Protein AF-0000000079731226 (afdb_homodimer)

Organism: NCBI:txid1457250

Sequence (1332 aa):
MRDVKLGAIVAVALLVGSAVGAGVATVGLSDDGAKTNSVDGPTTSDDGPSDGPDMAERGVETFDSASDFQSYVRNGQQSRSGGLWGTIGPRVDLAVETTTFQADAARVSESGGSDTVDRHSSTNVQEQGIDEPDRLKTTGELMYYADRPIYRVQPFLERRDDADRRWQPPGSTHIIDSSEPAAPQQIAGINQSGNLLLSNDSLVVFQGSRLVGYDVSDAENPERIWTRTINGSVETARLVDGRIYLVTSSSVSAGSPCPVVPLSGPGGRIDCTSIYHPRQQIPVDVTYTAYTLDPSDGAVQDSVSVVGTQDRSAIYMSDNALYITYTQRTPRGELLGDAILSAQIDAPDWVENRVREVRSYNLSARATQIEIEAAINQWLQGVPEDEREQLRDDYQKGLESYVQNHRRTLTTTGIARIGVGDGLSVEATGQVPGEPLNQFSMDEHNGSLRIATTIPRQFGTKSVNDLYTLEADSLDRQGSVQGMGVDQRVYSVRYVGDTAYVVTFRQIDPFHVIDLSDPSDPEELGELELPGYSSYLHPIDEDHVLGIGEEDGRVKATLFDVTDKSTPTIDDTYYPGAGWSSIAESHHAFLIDRKHEVFFLPGNDHGYVVDYTDSELTEQTQVEIGGQPQRAAYVDDYLYVFSDRELVVMDETDWSRETSLDLDSEMRDVKLGAIVAVALLVGSAVGAGVATVGLSDDGAKTNSVDGPTTSDDGPSDGPDMAERGVETFDSASDFQSYVRNGQQSRSGGLWGTIGPRVDLAVETTTFQADAARVSESGGSDTVDRHSSTNVQEQGIDEPDRLKTTGELMYYADRPIYRVQPFLERRDDADRRWQPPGSTHIIDSSEPAAPQQIAGINQSGNLLLSNDSLVVFQGSRLVGYDVSDAENPERIWTRTINGSVETARLVDGRIYLVTSSSVSAGSPCPVVPLSGPGGRIDCTSIYHPRQQIPVDVTYTAYTLDPSDGAVQDSVSVVGTQDRSAIYMSDNALYITYTQRTPRGELLGDAILSAQIDAPDWVENRVREVRSYNLSARATQIEIEAAINQWLQGVPEDEREQLRDDYQKGLESYVQNHRRTLTTTGIARIGVGDGLSVEATGQVPGEPLNQFSMDEHNGSLRIATTIPRQFGTKSVNDLYTLEADSLDRQGSVQGMGVDQRVYSVRYVGDTAYVVTFRQIDPFHVIDLSDPSDPEELGELELPGYSSYLHPIDEDHVLGIGEEDGRVKATLFDVTDKSTPTIDDTYYPGAGWSSIAESHHAFLIDRKHEVFFLPGNDHGYVVDYTDSELTEQTQVEIGGQPQRAAYVDDYLYVFSDRELVVMDETDWSRETSLDLDSE

Foldseek 3Di:
DPDDPPPPPPPPDDPDPDDDDDDDDDDDDDDDDDPPPPPPPPPPPPCDPPPPDDCVLWDKAFAPAPVRLLVLQVVQQLQDQPPDVPVPPPPPLLPLVAQFFDPQPPPQPCDDDDLDQRDKDAFRHNAHQKHFWAQWGDPLQKIKGWFQFDQPPPPPDPDPPPPVPSPGQAIKIWMWGCSPVLDIDTQDIGSHGATWDDAPQWIWHDHWQKIWIWGCPPVNDIHTQDMKGFQAGWPTWIAHPQKIKTKGKHFADSVDRPWDQGMDDPPRIDHSRQEMERSDRHRFGIKIKIFIAHRHHRDTDAMYIYTADPPDWAWADDPWWIKIKHKGARQPLVLLLCLCCDPLQPADPVLVVQSVVLVPDSGGSNVSNVSNVVSVVCRLVVDDPVCNVVNVVSRLRSSQVSCVVCLQPRMKMKMWIWGDDPGTDTQTIEMGGAAASYRQQWDDAPQKIKGKHKRPDDSNAAIFIKMWIARNRHRHTQDMDTGHPTNWGWLHWYDYHQWIWTWTDDQKIKTWIWGRVPNNYIDTQAIDIDAWTFNYWYDPDPFWIWGWGDHPQFIKIWIWGCPPVNDIDTLEMDTPRARDWLSSVPVSQKAADVVLQWIWTWGQAWIWIWHCPPNYTHTDDTHGDPGTWRHWMDGRQWIWIDHSFKIWIAGNVNRDTSDMDTPDDD/DDDDPPPPPPDPPDPDDDDDDDDDPDDDDDDDDPPPPPPPPPPPPPPDPPPDDDCVLWDKAFAPDPVRLLVLQVVQQLQDQPDDVPVPPPPLLLCLVAQFFDPQPPPQPCDDDDLDQRDKDAFRHNAHQKHFWAQWGDPLQKIKGWFQFDQPPPPPDPDPPCCVPSPRQAIKIWMWGCSPVLDIDTQDIGSHGATWDDAPQWIWHDHWQKIWIWGCPPVNDIHTQDMKGFQAGWPTWIAHPQKIKTKGKHFADSVDRPWDQGMDDPPRIDHSRQEMERSDRHNFGIKIKIFIAHRHHGDTDAMYIYTADPPDWAWADDPWWIKIKHKGARQPLVLLLCLCCDPLQPADPVLVVQSVVLVPDSGGSNVSNVSNVVSVVCRLVVDDPVCNVVNVVSRLRSSQVSCVVCLQPRMKMKMWIWGDDPGTDTQTIEMGGAAASYRQQWDDAPQKIKGKHKRPDDSNAAIFIKMWIARNRHRHTQDMDIGHPTNWGWLHWYDDHQWIWTWIDDQKIKTWIWGRVPNNYIDTQAIDIDAWTFNYWYDPDPFWIWGWGDHPQFIKIWIWGCPPVNDIDTLEMDTPRARDWLSSVPVSQKAADVVLQWIWTWGQAWIWIWHCPPNYTHTDDTHGDPGTWRHWMDGRQWIWTDHSFKIWIAGNVNRDTSDMDTPDDD

Solvent-accessible surface area (backbone atoms only — not comparable to full-atom values): 70306 Å² total; per-residue (Å²): 137,84,72,81,78,78,72,81,75,78,78,77,80,80,81,81,76,87,76,87,95,74,94,83,89,90,78,88,76,85,82,84,82,78,83,73,80,79,76,78,75,79,76,79,75,76,75,62,84,74,73,56,83,65,75,79,60,59,41,72,41,59,31,95,31,59,64,51,41,31,49,51,34,39,58,9,43,34,54,35,47,66,65,72,80,56,75,67,59,78,68,76,63,70,38,32,36,13,33,21,34,48,84,63,71,76,73,69,64,81,76,82,88,66,101,60,77,70,41,52,51,74,78,55,46,38,39,75,79,41,43,57,64,29,40,58,50,59,76,35,43,37,35,40,40,32,25,69,51,61,72,52,74,62,79,72,68,85,62,85,79,64,69,71,66,69,68,49,59,76,19,31,22,39,31,30,40,30,67,44,59,74,63,57,42,78,59,30,76,41,87,53,30,36,32,31,44,76,48,93,46,16,39,34,37,40,37,82,46,32,39,38,21,26,40,39,77,47,58,65,60,64,38,80,68,35,73,39,43,44,47,55,44,77,74,50,54,36,39,45,94,70,31,33,40,39,31,32,38,24,77,48,48,55,30,48,44,68,73,41,54,47,30,53,69,78,73,22,60,43,60,48,38,64,31,32,36,58,66,53,90,52,62,31,41,21,36,39,33,40,34,31,30,37,57,75,64,63,47,54,75,41,61,39,36,33,63,26,33,80,49,67,58,34,58,39,69,56,100,63,31,37,37,44,36,23,32,45,68,62,31,66,29,57,52,52,43,51,34,47,71,30,98,56,26,93,64,57,67,70,51,47,52,47,41,55,51,58,68,71,47,98,59,38,22,44,35,41,24,53,56,44,52,50,47,52,47,32,57,57,46,41,43,59,75,91,51,26,62,61,50,53,50,50,47,49,54,16,45,22,51,45,42,62,76,40,48,63,70,41,30,26,23,38,36,38,35,28,36,64,77,98,48,56,41,80,68,28,43,31,70,44,54,12,40,61,77,25,37,14,25,46,48,75,56,95,64,26,30,35,39,38,21,27,31,69,64,49,74,88,35,67,12,24,23,33,35,38,24,19,35,53,72,57,38,44,78,46,24,52,40,77,63,41,54,71,57,18,38,70,43,20,24,26,47,50,91,48,31,36,39,39,24,26,40,72,79,50,13,38,42,34,29,29,41,42,76,43,48,60,61,29,39,75,52,21,68,34,78,39,83,26,42,37,34,30,41,40,62,74,54,96,39,30,36,36,26,38,30,35,41,96,67,24,32,30,38,37,35,33,33,41,72,47,47,58,62,43,43,74,62,29,68,36,68,85,76,28,66,40,44,47,44,55,61,29,41,56,24,42,39,74,41,75,91,80,35,30,34,39,46,26,21,58,59,35,27,36,34,32,30,51,60,94,63,34,60,43,79,72,48,72,45,82,52,60,58,40,32,48,41,61,47,35,33,60,63,26,38,38,38,29,28,62,42,23,37,38,32,29,32,66,87,78,68,44,77,64,44,72,42,78,50,70,78,126,138,79,80,87,79,81,77,80,78,79,82,79,82,82,82,89,78,96,76,85,94,76,88,80,82,84,71,86,74,84,78,82,81,80,76,74,78,79,77,77,75,78,79,75,76,77,74,61,86,73,74,56,84,66,75,78,62,57,43,71,40,59,30,93,34,62,66,52,40,31,50,51,33,37,58,8,42,33,55,36,49,68,65,72,81,55,79,67,59,80,67,76,64,72,38,30,38,14,35,20,35,48,85,62,72,76,73,71,65,80,77,84,84,65,100,61,76,69,42,52,52,74,77,55,44,38,40,72,78,40,42,56,62,28,40,57,49,58,75,36,44,38,34,40,40,30,26,69,52,60,72,51,73,62,80,71,69,85,62,83,79,64,68,72,64,68,68,49,60,74,20,32,22,40,28,30,41,29,67,46,60,75,64,59,42,78,58,31,74,39,87,52,31,38,34,32,44,77,48,92,46,16,41,35,36,41,37,83,45,31,40,38,22,26,40,39,77,48,58,64,61,64,39,83,67,34,74,39,41,44,47,54,44,77,74,50,54,36,40,44,95,71,31,32,38,38,32,33,40,23,78,48,48,53,30,47,44,70,72,39,53,45,31,52,68,78,71,24,60,42,59,49,38,63,32,30,36,58,66,54,90,51,59,31,40,22,34,39,33,42,32,32,30,36,56,76,63,62,47,53,75,42,60,39,36,32,63,26,34,79,49,69,61,36,58,39,69,56,100,63,31,37,36,45,35,23,32,45,69,61,31,66,29,56,52,53,44,50,34,47,72,29,96,56,26,93,64,57,66,70,50,49,51,47,41,54,52,59,69,70,47,97,59,39,22,42,36,42,25,53,55,46,50,50,47,51,50,32,56,57,47,42,43,58,74,90,50,28,61,58,50,51,49,50,47,49,54,17,46,23,50,43,42,63,77,40,47,63,71,40,29,25,22,39,36,38,36,26,37,62,76,98,48,56,40,79,68,28,43,30,72,44,52,14,40,60,77,25,36,14,25,45,49,74,55,96,64,27,31,36,41,36,21,26,30,70,63,48,73,87,34,66,13,24,24,35,35,37,24,19,36,52,73,57,38,43,78,48,23,54,40,77,64,42,53,72,57,18,37,68,43,22,24,25,48,50,89,50,32,36,39,39,24,24,40,75,81,52,13,37,43,34,29,29,41,42,77,43,47,62,62,30,40,76,52,21,68,34,79,40,82,26,44,36,35,30,43,41,63,75,53,95,39,30,36,35,26,39,29,36,41,96,66,24,33,31,38,35,35,32,31,41,73,46,48,57,62,44,44,73,62,32,68,36,67,83,76,28,66,40,45,47,45,54,60,28,41,57,25,42,41,74,42,75,91,80,35,32,34,40,45,26,20,56,59,34,26,37,33,32,29,50,60,95,62,34,60,42,78,72,49,72,46,82,53,60,59,40,33,47,39,61,48,36,32,59,62,25,37,40,38,30,28,63,42,24,37,39,34,29,33,67,85,80,65,44,77,64,44,71,43,78,49,70,80,126

pLDDT: mean 82.12, std 25.58, range [16.52, 98.81]

Nearest PDB structures (foldseek):
  5o51-assembly1_A  TM=4.861E-01  e=6.727E-05  Aspergillus fumigatus Af293
  8bbf-assembly1_A  TM=2.221E-01  e=1.770E-08  Homo sapiens
  8f5o-assembly1_F  TM=2.888E-01  e=3.598E-07  Leishmania tarentolae
  8bbg-assembly1_A  TM=1.936E-01  e=8.194E-08  Homo sapiens
  8f5p-assembly1_F  TM=2.908E-01  e=1.453E-05  Leishmania tarentolae

Radius of gyration: 40.03 Å; Cα contacts (8 Å, |Δi|>4): 3198; chains: 2; bounding box: 115×114×106 Å

Secondary structure (DSSP, 8-state):
----------------------------------------------------S-GGG--EE--SSHHHHHHHHHHHHHTS--------------------------------SSS----B-----SSTT-B--BSEEE-SSEEEEEPPP--------S-TT-----------EEEEE-SSTTS-EEEEEES--SEEEEETTEEEEEETTEEEEEE-SSTTS-EEEEEEEBSSEEEEEEEETTEEEEEEEEE--SS---SB--B-STT--B-GGGEEEESS----SEEEEEEEE-TTT--EEEEEEEEE-SS---EEE-SSEEEEEEEEE--HHHHHHHHHTSTTS---HHHHHHHHHHHHS---HHHHHHHHHHHHHHHHHSS-HHHHHHHHHHHHHHHHHHHHHTHHHHEEEEEEEEE-SSS-EEEEEEEEESB--SGGGEEEETTEEEEEEEE--BTTBPPEEEEEEEETTT--EEEEEEEESTT-EEEEEEEETTEEEEEEESSEEEEEEEE-SSTTS-EEEEEEEEESEEEEEEE-SSSEEEEEEEETTEEEEEEEE-SSTTS-EEEEEE----S--GGGT-GGG-EEETTTTEEEEE-SSEEEEEE-GGG--EEEEEEE-SS---EEEEETTEEEEE-SSEEEEEETTT--EEEEEE----/----------------------------------------------------S-GGG--EE--SSHHHHHHHHHHHHHTS--------------------------------SSS----B-----SSTT-B--BSEEE-SSEEEEEPPP--------S-SS-----------EEEEE-SSTTS-EEEEEES--SEEEEETTEEEEEETTEEEEEE-SSTTS-EEEEEEEBSSEEEEEEEETTEEEEEEEEE--SS---SB--B-STT--B-GGGEEEESS----SEEEEEEEE-TTT--EEEEEEEEE-SS---EEE-SSEEEEEEEEE--HHHHHHHHHTSTTS---HHHHHHHHHHHHS---HHHHHHHHHHHHHHHHHSS-HHHHHHHHHHHHHHHHHHHHHTHHHHEEEEEEEEE-SSS-EEEEEEEEESB--SGGGEEEETTEEEEEEEE--BTTBPPEEEEEEEETTT--EEEEEEEESTT-EEEEEEEETTEEEEEEESSEEEEEEEE-SSTTS-EEEEEEEEESEEEEEEE-SSSEEEEEEEETTEEEEEEEE-SSTTS-EEEEEE----S--GGGT-GGG-EEETTTTEEEEE-SSEEEEEE-GGG--EEEEEEE-SS---EEEEETTEEEEE-SSEEEEEETTT--EEEEEE----

Structure (mmCIF, N/CA/C/O backbone):
data_AF-0000000079731226-model_v1
#
loop_
_entity.id
_entity.type
_entity.pdbx_description
1 polymer 'Secreted protein containing C-terminal beta-propeller domain'
#
loop_
_atom_site.group_PDB
_atom_site.id
_atom_site.type_symbol
_atom_site.label_atom_id
_atom_site.label_alt_id
_atom_site.label_comp_id
_atom_site.label_asym_id
_atom_site.label_entity_id
_atom_site.label_seq_id
_atom_site.pdbx_PDB_ins_code
_atom_site.Cartn_x
_atom_site.Cartn_y
_atom_site.Cartn_z
_atom_site.occupancy
_atom_site.B_iso_or_equiv
_atom_site.auth_seq_id
_atom_site.auth_comp_id
_atom_site.auth_asym_id
_atom_site.auth_atom_id
_atom_site.pdbx_PDB_model_num
ATOM 1 N N . MET A 1 1 ? 12.938 -48.938 50.75 1 20.05 1 MET A N 1
ATOM 2 C CA . MET A 1 1 ? 12.984 -49.281 49.312 1 20.05 1 MET A CA 1
ATOM 3 C C . MET A 1 1 ? 13.008 -48.031 48.438 1 20.05 1 MET A C 1
ATOM 5 O O . MET A 1 1 ? 12.023 -47.312 48.375 1 20.05 1 MET A O 1
ATOM 9 N N . ARG A 1 2 ? 13.938 -47.469 48.438 1 20.42 2 ARG A N 1
ATOM 10 C CA . ARG A 1 2 ? 14.797 -46.281 48.562 1 20.42 2 ARG A CA 1
ATOM 11 C C . ARG A 1 2 ? 15.148 -45.75 47.188 1 20.42 2 ARG A C 1
ATOM 13 O O . ARG A 1 2 ? 16.031 -46.281 46.5 1 20.42 2 ARG A O 1
ATOM 20 N N . ASP A 1 3 ? 14 -45.5 46.438 1 22.28 3 ASP A N 1
ATOM 21 C CA . ASP A 1 3 ? 13.562 -45.5 45.031 1 22.28 3 ASP A CA 1
ATOM 22 C C . ASP A 1 3 ? 14.383 -44.531 44.219 1 22.28 3 ASP A C 1
ATOM 24 O O . ASP A 1 3 ? 14.656 -43.406 44.656 1 22.28 3 ASP A O 1
ATOM 28 N N . VAL A 1 4 ? 14.922 -44.969 43.125 1 21.8 4 VAL A N 1
ATOM 29 C CA . VAL A 1 4 ? 16.141 -44.75 42.375 1 21.8 4 VAL A CA 1
ATOM 30 C C . VAL A 1 4 ? 16.016 -43.469 41.531 1 21.8 4 VAL A C 1
ATOM 32 O O . VAL A 1 4 ? 15.078 -43.344 40.75 1 21.8 4 VAL A O 1
ATOM 35 N N . LYS A 1 5 ? 16.609 -42.375 41.938 1 20.64 5 LYS A N 1
ATOM 36 C CA . LYS A 1 5 ? 16.828 -40.938 41.812 1 20.64 5 LYS A CA 1
ATOM 37 C C . LYS A 1 5 ? 17.359 -40.594 40.406 1 20.64 5 LYS A C 1
ATOM 39 O O . LYS A 1 5 ? 17.828 -39.469 40.188 1 20.64 5 LYS A O 1
ATOM 44 N N . LEU A 1 6 ? 16.922 -41.469 39.375 1 20.06 6 LEU A N 1
ATOM 45 C CA . LEU A 1 6 ? 17.781 -41.594 38.188 1 20.06 6 LEU A CA 1
ATOM 46 C C . LEU A 1 6 ? 17.906 -40.25 37.5 1 20.06 6 LEU A C 1
ATOM 48 O O . LEU A 1 6 ? 16.906 -39.594 37.219 1 20.06 6 LEU A O 1
ATOM 52 N N . GLY A 1 7 ? 19.109 -39.594 37.469 1 20.77 7 GLY A N 1
ATOM 53 C CA . GLY A 1 7 ? 19.828 -38.344 37.312 1 20.77 7 GLY A CA 1
ATOM 54 C C . GLY A 1 7 ? 19.891 -37.844 35.875 1 20.77 7 GLY A C 1
ATOM 55 O O . GLY A 1 7 ? 20.906 -37.344 35.438 1 20.77 7 GLY A O 1
ATOM 56 N N . ALA A 1 8 ? 18.812 -38.219 35.094 1 20.48 8 ALA A N 1
ATOM 57 C CA . ALA A 1 8 ? 19.109 -38.281 33.656 1 20.48 8 ALA A CA 1
ATOM 58 C C . ALA A 1 8 ? 19.578 -36.938 33.125 1 20.48 8 ALA A C 1
ATOM 60 O O . ALA A 1 8 ? 18.875 -35.938 33.281 1 20.48 8 ALA A O 1
ATOM 61 N N . ILE A 1 9 ? 20.906 -36.75 32.812 1 20.66 9 ILE A N 1
ATOM 62 C CA . ILE A 1 9 ? 21.922 -35.719 32.562 1 20.66 9 ILE A CA 1
ATOM 63 C C . ILE A 1 9 ? 21.672 -35.094 31.188 1 20.66 9 ILE A C 1
ATOM 65 O O . ILE A 1 9 ? 21.766 -35.75 30.156 1 20.66 9 ILE A O 1
ATOM 69 N N . VAL A 1 10 ? 20.516 -34.438 30.984 1 21.83 10 VAL A N 1
ATOM 70 C CA . VAL A 1 10 ? 20.094 -34.031 29.641 1 21.83 10 VAL A CA 1
ATOM 71 C C . VAL A 1 10 ? 21.172 -33.156 29 1 21.83 10 VAL A C 1
ATOM 73 O O . VAL A 1 10 ? 21.562 -32.125 29.562 1 21.83 10 VAL A O 1
ATOM 76 N N . ALA A 1 11 ? 21.969 -33.719 28.062 1 19.34 11 ALA A N 1
ATOM 77 C CA . ALA A 1 11 ? 23.219 -33.344 27.438 1 19.34 11 ALA A CA 1
ATOM 78 C C . ALA A 1 11 ? 23.078 -32.031 26.672 1 19.34 11 ALA A C 1
ATOM 80 O O . ALA A 1 11 ? 22.188 -31.891 25.828 1 19.34 11 ALA A O 1
ATOM 81 N N . VAL A 1 12 ? 23.516 -30.859 27.219 1 19.45 12 VAL A N 1
ATOM 82 C CA . VAL A 1 12 ? 23.578 -29.438 26.906 1 19.45 12 VAL A CA 1
ATOM 83 C C . VAL A 1 12 ? 24.453 -29.234 25.656 1 19.45 12 VAL A C 1
ATOM 85 O O . VAL A 1 12 ? 25.672 -29.453 25.703 1 19.45 12 VAL A O 1
ATOM 88 N N . ALA A 1 13 ? 24.062 -29.891 24.516 1 18.88 13 ALA A N 1
ATOM 89 C CA . ALA A 1 13 ? 25.094 -29.859 23.484 1 18.88 13 ALA A CA 1
ATOM 90 C C . ALA A 1 13 ? 25.578 -28.438 23.25 1 18.88 13 ALA A C 1
ATOM 92 O O . ALA A 1 13 ? 24.828 -27.469 23.422 1 18.88 13 ALA A O 1
ATOM 93 N N . LEU A 1 14 ? 26.875 -28.312 22.844 1 17.83 14 LEU A N 1
ATOM 94 C CA . LEU A 1 14 ? 28.078 -27.484 22.75 1 17.83 14 LEU A CA 1
ATOM 95 C C . LEU A 1 14 ? 27.953 -26.469 21.609 1 17.83 14 LEU A C 1
ATOM 97 O O . LEU A 1 14 ? 27.812 -26.844 20.438 1 17.83 14 LEU A O 1
ATOM 101 N N . LEU A 1 15 ? 27.297 -25.297 21.766 1 17.66 15 LEU A N 1
ATOM 102 C CA . LEU A 1 15 ? 27.172 -24.172 20.859 1 17.66 15 LEU A CA 1
ATOM 103 C C . LEU A 1 15 ? 28.547 -23.641 20.469 1 17.66 15 LEU A C 1
ATOM 105 O O . LEU A 1 15 ? 29.266 -23.062 21.281 1 17.66 15 LEU A O 1
ATOM 109 N N . VAL A 1 16 ? 29.438 -24.328 19.844 1 18.16 16 VAL A N 1
ATOM 110 C CA . VAL A 1 16 ? 30.859 -24.016 19.688 1 18.16 16 VAL A CA 1
ATOM 111 C C . VAL A 1 16 ? 31.016 -22.719 18.891 1 18.16 16 VAL A C 1
ATOM 113 O O . VAL A 1 16 ? 30.562 -22.625 17.75 1 18.16 16 VAL A O 1
ATOM 116 N N . GLY A 1 17 ? 31.172 -21.469 19.453 1 18.41 17 GLY A N 1
ATOM 117 C CA . GLY A 1 17 ? 31.516 -20.094 19.125 1 18.41 17 GLY A CA 1
ATOM 118 C C . GLY A 1 17 ? 32.875 -19.953 18.469 1 18.41 17 GLY A C 1
ATOM 119 O O . GLY A 1 17 ? 33.906 -20.188 19.094 1 18.41 17 GLY A O 1
ATOM 120 N N . SER A 1 18 ? 33.281 -20.375 17.312 1 16.52 18 SER A N 1
ATOM 121 C CA . SER A 1 18 ? 34.688 -20.391 16.969 1 16.52 18 SER A CA 1
ATOM 122 C C . SER A 1 18 ? 35.281 -18.984 16.922 1 16.52 18 SER A C 1
ATOM 124 O O . SER A 1 18 ? 34.625 -18.047 16.438 1 16.52 18 SER A O 1
ATOM 126 N N . ALA A 1 19 ? 36.5 -18.547 17.672 1 17.62 19 ALA A N 1
ATOM 127 C CA . ALA A 1 19 ? 37.562 -17.641 18.094 1 17.62 19 ALA A CA 1
ATOM 128 C C . ALA A 1 19 ? 38.469 -17.25 16.922 1 17.62 19 ALA A C 1
ATOM 130 O O . ALA A 1 19 ? 39.438 -16.516 17.094 1 17.62 19 ALA A O 1
ATOM 131 N N . VAL A 1 20 ? 38.312 -17.078 15.68 1 16.94 20 VAL A N 1
ATOM 132 C CA . VAL A 1 20 ? 39.594 -17.125 15 1 16.94 20 VAL A CA 1
ATOM 133 C C . VAL A 1 20 ? 40.469 -15.945 15.453 1 16.94 20 VAL A C 1
ATOM 135 O O . VAL A 1 20 ? 39.938 -14.93 15.914 1 16.94 20 VAL A O 1
ATOM 138 N N . GLY A 1 21 ? 41.781 -15.453 14.719 1 16.55 21 GLY A N 1
ATOM 139 C CA . GLY A 1 21 ? 43.219 -15.297 14.93 1 16.55 21 GLY A CA 1
ATOM 140 C C . GLY A 1 21 ? 43.594 -13.875 15.312 1 16.55 21 GLY A C 1
ATOM 141 O O . GLY A 1 21 ? 42.875 -12.93 15.055 1 16.55 21 GLY A O 1
ATOM 142 N N . ALA A 1 22 ? 45 -13.539 15.852 1 16.67 22 ALA A N 1
ATOM 143 C CA . ALA A 1 22 ? 45.906 -12.93 16.828 1 16.67 22 ALA A CA 1
ATOM 144 C C . ALA A 1 22 ? 46.656 -11.75 16.203 1 16.67 22 ALA A C 1
ATOM 146 O O . ALA A 1 22 ? 47.312 -10.977 16.922 1 16.67 22 ALA A O 1
ATOM 147 N N . GLY A 1 23 ? 46.844 -11.328 14.93 1 17.53 23 GLY A N 1
ATOM 148 C CA . GLY A 1 23 ? 48.219 -10.852 14.82 1 17.53 23 GLY A CA 1
ATOM 149 C C . GLY A 1 23 ? 48.469 -9.578 15.602 1 17.53 23 GLY A C 1
ATOM 150 O O . GLY A 1 23 ? 47.531 -8.805 15.859 1 17.53 23 GLY A O 1
ATOM 151 N N . VAL A 1 24 ? 49.812 -9.172 16.047 1 16.64 24 VAL A N 1
ATOM 152 C CA . VAL A 1 24 ? 50.625 -8.648 17.125 1 16.64 24 VAL A CA 1
ATOM 153 C C . VAL A 1 24 ? 50.781 -7.133 16.969 1 16.64 24 VAL A C 1
ATOM 155 O O . VAL A 1 24 ? 50.5 -6.383 17.922 1 16.64 24 VAL A O 1
ATOM 158 N N . ALA A 1 25 ? 52 -6.504 16.297 1 16.53 25 ALA A N 1
ATOM 159 C CA . ALA A 1 25 ? 53.094 -5.945 17.078 1 16.53 25 ALA A CA 1
ATOM 160 C C . ALA A 1 25 ? 52.875 -4.457 17.328 1 16.53 25 ALA A C 1
ATOM 162 O O . ALA A 1 25 ? 52.906 -4.008 18.484 1 16.53 25 ALA A O 1
ATOM 163 N N . THR A 1 26 ? 53.781 -3.447 16.641 1 18.06 26 THR A N 1
ATOM 164 C CA . THR A 1 26 ? 54.844 -2.625 17.234 1 18.06 26 THR A CA 1
ATOM 165 C C . THR A 1 26 ? 54.344 -1.212 17.5 1 18.06 26 THR A C 1
ATOM 167 O O . THR A 1 26 ? 53.406 -0.75 16.859 1 18.06 26 THR A O 1
ATOM 170 N N . VAL A 1 27 ? 55.031 -0.315 18.438 1 18.23 27 VAL A N 1
ATOM 171 C CA . VAL A 1 27 ? 54.906 0.678 19.5 1 18.23 27 VAL A CA 1
ATOM 172 C C . VAL A 1 27 ? 55.156 2.074 18.922 1 18.23 27 VAL A C 1
ATOM 174 O O . VAL A 1 27 ? 54.719 3.072 19.5 1 18.23 27 VAL A O 1
ATOM 177 N N . GLY A 1 28 ? 55.719 2.365 17.688 1 19.47 28 GLY A N 1
ATOM 178 C CA . GLY A 1 28 ? 56.688 3.439 17.906 1 19.47 28 GLY A CA 1
ATOM 179 C C . GLY A 1 28 ? 56.031 4.785 18.156 1 19.47 28 GLY A C 1
ATOM 180 O O . GLY A 1 28 ? 54.938 5.047 17.656 1 19.47 28 GLY A O 1
ATOM 181 N N . LEU A 1 29 ? 56.562 5.711 19.047 1 18.17 29 LEU A N 1
ATOM 182 C CA . LEU A 1 29 ? 56.375 6.809 19.984 1 18.17 29 LEU A CA 1
ATOM 183 C C . LEU A 1 29 ? 56.406 8.156 19.266 1 18.17 29 LEU A C 1
ATOM 185 O O . LEU A 1 29 ? 55.938 9.156 19.812 1 18.17 29 LEU A O 1
ATOM 189 N N . SER A 1 30 ? 56.906 8.344 18 1 18.59 30 SER A N 1
ATOM 190 C CA . SER A 1 30 ? 57.656 9.578 18.062 1 18.59 30 SER A CA 1
ATOM 191 C C . SER A 1 30 ? 56.75 10.797 18.188 1 18.59 30 SER A C 1
ATOM 193 O O . SER A 1 30 ? 55.594 10.734 17.797 1 18.59 30 SER A O 1
ATOM 195 N N . ASP A 1 31 ? 57.281 12.086 18.438 1 17.91 31 ASP A N 1
ATOM 196 C CA . ASP A 1 31 ? 57.25 13.312 19.219 1 17.91 31 ASP A CA 1
ATOM 197 C C . ASP A 1 31 ? 56.469 14.406 18.484 1 17.91 31 ASP A C 1
ATOM 199 O O . ASP A 1 31 ? 55.688 15.141 19.094 1 17.91 31 ASP A O 1
ATOM 203 N N . ASP A 1 32 ? 56.656 14.57 17.125 1 18.38 32 ASP A N 1
ATOM 204 C CA . ASP A 1 32 ? 57.094 15.93 16.828 1 18.38 32 ASP A CA 1
ATOM 205 C C . ASP A 1 32 ? 55.906 16.922 16.922 1 18.38 32 ASP A C 1
ATOM 207 O O . ASP A 1 32 ? 54.75 16.531 16.844 1 18.38 32 ASP A O 1
ATOM 211 N N . GLY A 1 33 ? 56.219 18.266 16.688 1 18.14 33 GLY A N 1
ATOM 212 C CA . GLY A 1 33 ? 55.938 19.656 17.031 1 18.14 33 GLY A CA 1
ATOM 213 C C . GLY A 1 33 ? 54.656 20.188 16.422 1 18.14 33 GLY A C 1
ATOM 214 O O . GLY A 1 33 ? 54.188 19.672 15.398 1 18.14 33 GLY A O 1
ATOM 215 N N . ALA A 1 34 ? 53.906 20.969 17.156 1 17.41 34 ALA A N 1
ATOM 216 C CA . ALA A 1 34 ? 52.594 21.562 17.391 1 17.41 34 ALA A CA 1
ATOM 217 C C . ALA A 1 34 ? 52.312 22.672 16.375 1 17.41 34 ALA A C 1
ATOM 219 O O . ALA A 1 34 ? 51.781 23.734 16.734 1 17.41 34 ALA A O 1
ATOM 220 N N . LYS A 1 35 ? 52.781 22.562 15.055 1 17.48 35 LYS A N 1
ATOM 221 C CA . LYS A 1 35 ? 52.688 23.875 14.438 1 17.48 35 LYS A CA 1
ATOM 222 C C . LYS A 1 35 ? 51.25 24.344 14.352 1 17.48 35 LYS A C 1
ATOM 224 O O . LYS A 1 35 ? 50.375 23.562 13.977 1 17.48 35 LYS A O 1
ATOM 229 N N . THR A 1 36 ? 50.844 25.516 14.977 1 18.56 36 THR A N 1
ATOM 230 C CA . THR A 1 36 ? 49.656 26.297 15.32 1 18.56 36 THR A CA 1
ATOM 231 C C . THR A 1 36 ? 49.031 26.891 14.07 1 18.56 36 THR A C 1
ATOM 233 O O . THR A 1 36 ? 48.062 27.672 14.172 1 18.56 36 THR A O 1
ATOM 236 N N . ASN A 1 37 ? 49.094 26.281 12.828 1 18.17 37 ASN A N 1
ATOM 237 C CA . ASN A 1 37 ? 48.812 27.234 11.766 1 18.17 37 ASN A CA 1
ATOM 238 C C . ASN A 1 37 ? 47.375 27.75 11.852 1 18.17 37 ASN A C 1
ATOM 240 O O . ASN A 1 37 ? 46.469 27 12.203 1 18.17 37 ASN A O 1
ATOM 244 N N . SER A 1 38 ? 47.188 29.109 11.914 1 19.19 38 SER A N 1
ATOM 245 C CA . SER A 1 38 ? 46.094 30.062 12.016 1 19.19 38 SER A CA 1
ATOM 246 C C . SER A 1 38 ? 45.125 29.938 10.828 1 19.19 38 SER A C 1
ATOM 248 O O . SER A 1 38 ? 45.531 30.188 9.688 1 19.19 38 SER A O 1
ATOM 250 N N . VAL A 1 39 ? 44.312 28.891 10.742 1 19.14 39 VAL A N 1
ATOM 251 C CA . VAL A 1 39 ? 43.469 28.656 9.578 1 19.14 39 VAL A CA 1
ATOM 252 C C . VAL A 1 39 ? 42.469 29.797 9.422 1 19.14 39 VAL A C 1
ATOM 254 O O . VAL A 1 39 ? 41.656 30.031 10.32 1 19.14 39 VAL A O 1
ATOM 257 N N . ASP A 1 40 ? 42.906 30.906 8.75 1 20.55 40 ASP A N 1
ATOM 258 C CA . ASP A 1 40 ? 42.062 32 8.359 1 20.55 40 ASP A CA 1
ATOM 259 C C . ASP A 1 40 ? 40.875 31.531 7.504 1 20.55 40 ASP A C 1
ATOM 261 O O . ASP A 1 40 ? 41.094 30.875 6.473 1 2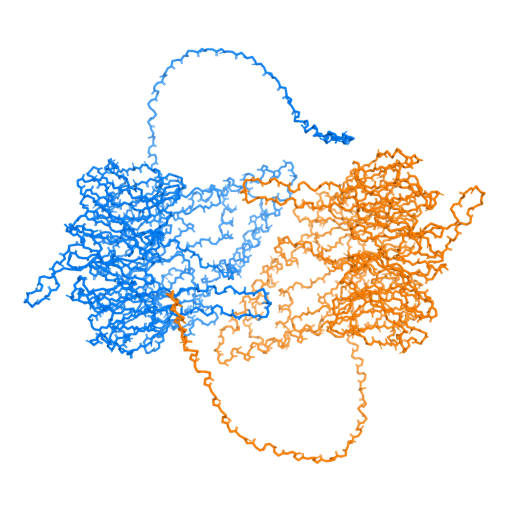0.55 40 ASP A O 1
ATOM 265 N N . GLY A 1 41 ? 39.781 31.062 8.078 1 21.11 41 GLY A N 1
ATOM 266 C CA . GLY A 1 41 ? 38.594 30.516 7.453 1 21.11 41 GLY A CA 1
ATOM 267 C C . GLY A 1 41 ? 37.938 31.484 6.484 1 21.11 41 GLY A C 1
ATOM 268 O O . GLY A 1 41 ? 37.625 32.625 6.844 1 21.11 41 GLY A O 1
ATOM 269 N N . PRO A 1 42 ? 38.344 31.453 5.18 1 23.91 42 PRO A N 1
ATOM 270 C CA . PRO A 1 42 ? 37.781 32.406 4.227 1 23.91 42 PRO A CA 1
ATOM 271 C C . PRO A 1 42 ? 36.25 32.344 4.188 1 23.91 42 PRO A C 1
ATOM 273 O O . PRO A 1 42 ? 35.656 31.266 4.367 1 23.91 42 PRO A O 1
ATOM 276 N N . THR A 1 43 ? 35.469 33.344 4.629 1 24.22 43 THR A N 1
ATOM 277 C CA . THR A 1 43 ? 34.062 33.688 4.566 1 24.22 43 THR A CA 1
ATOM 278 C C . THR A 1 43 ? 33.594 33.75 3.117 1 24.22 43 THR A C 1
ATOM 280 O O . THR A 1 43 ? 33.188 34.812 2.637 1 24.22 43 THR A O 1
ATOM 283 N N . THR A 1 44 ? 33.906 32.812 2.203 1 26.39 44 THR A N 1
ATOM 284 C CA . THR A 1 44 ? 33.406 33.094 0.857 1 26.39 44 THR A CA 1
ATOM 285 C C . THR A 1 44 ? 31.891 33.188 0.839 1 26.39 44 THR A C 1
ATOM 287 O O . THR A 1 44 ? 31.203 32.25 1.234 1 26.39 44 THR A O 1
ATOM 290 N N . SER A 1 45 ? 31.328 34.406 0.976 1 25.53 45 SER A N 1
ATOM 291 C CA . SER A 1 45 ? 29.938 34.781 0.735 1 25.53 45 SER A CA 1
ATOM 292 C C . SER A 1 45 ? 29.5 34.438 -0.681 1 25.53 45 SER A C 1
ATOM 294 O O . SER A 1 45 ? 29.859 35.125 -1.64 1 25.53 45 SER A O 1
ATOM 296 N N . ASP A 1 46 ? 29.625 33.25 -1.157 1 27.3 46 ASP A N 1
ATOM 297 C CA . ASP A 1 46 ? 29.078 33 -2.48 1 27.3 46 ASP A CA 1
ATOM 298 C C . ASP A 1 46 ? 27.609 33.406 -2.551 1 27.3 46 ASP A C 1
ATOM 300 O O . ASP A 1 46 ? 26.75 32.812 -1.9 1 27.3 46 ASP A O 1
ATOM 304 N N . ASP A 1 47 ? 27.391 34.75 -2.729 1 28.7 47 ASP A N 1
ATOM 305 C CA . ASP A 1 47 ? 26.094 35.312 -3.072 1 28.7 47 ASP A CA 1
ATOM 306 C C . ASP A 1 47 ? 25.484 34.625 -4.289 1 28.7 47 ASP A C 1
ATOM 308 O O . ASP A 1 47 ? 25.938 34.844 -5.418 1 28.7 47 ASP A O 1
ATOM 312 N N . GLY A 1 48 ? 25.297 33.406 -4.344 1 31.58 48 GLY A N 1
ATOM 313 C CA . GLY A 1 48 ? 24.547 32.906 -5.48 1 31.58 48 GLY A CA 1
ATOM 314 C C . GLY A 1 48 ? 23.375 33.812 -5.848 1 31.58 48 GLY A C 1
ATOM 315 O O . GLY A 1 48 ? 22.938 34.625 -5.039 1 31.58 48 GLY A O 1
ATOM 316 N N . PRO A 1 49 ? 23.125 33.969 -7.219 1 30.88 49 PRO A N 1
ATOM 317 C CA . PRO A 1 49 ? 22.125 34.938 -7.68 1 30.88 49 PRO A CA 1
ATOM 318 C C . PRO A 1 49 ? 20.812 34.812 -6.922 1 30.88 49 PRO A C 1
ATOM 320 O O . PRO A 1 49 ? 20.344 33.719 -6.645 1 30.88 49 PRO A O 1
ATOM 323 N N . SER A 1 50 ? 20.578 35.688 -6.004 1 33.44 50 SER A N 1
ATOM 324 C CA . SER A 1 50 ? 19.344 36.094 -5.332 1 33.44 50 SER A CA 1
ATOM 325 C C . SER A 1 50 ? 18.203 36.281 -6.32 1 33.44 50 SER A C 1
ATOM 327 O O . SER A 1 50 ? 17.266 37.031 -6.074 1 33.44 50 SER A O 1
ATOM 329 N N . ASP A 1 51 ? 18.562 36.031 -7.66 1 31.98 51 ASP A N 1
ATOM 330 C CA . ASP A 1 51 ? 17.469 36.469 -8.516 1 31.98 51 ASP A CA 1
ATOM 331 C C . ASP A 1 51 ? 16.188 35.719 -8.203 1 31.98 51 ASP A C 1
ATOM 333 O O . ASP A 1 51 ? 16 34.594 -8.625 1 31.98 51 ASP A O 1
ATOM 337 N N . GLY A 1 52 ? 15.719 35.812 -7.016 1 35.62 52 GLY A N 1
ATOM 338 C CA . GLY A 1 52 ? 14.32 35.438 -6.852 1 35.62 52 GLY A CA 1
ATOM 339 C C . GLY A 1 52 ? 13.445 35.938 -7.988 1 35.62 52 GLY A C 1
ATOM 340 O O . GLY A 1 52 ? 13.852 36.812 -8.766 1 35.62 52 GLY A O 1
ATOM 341 N N . PRO A 1 53 ? 12.523 35.25 -8.547 1 36.59 53 PRO A N 1
ATOM 342 C CA . PRO A 1 53 ? 11.719 35.812 -9.641 1 36.59 53 PRO A CA 1
ATOM 343 C C . PRO A 1 53 ? 11.469 37.312 -9.492 1 36.59 53 PRO A C 1
ATOM 345 O O . PRO A 1 53 ? 11.508 37.844 -8.375 1 36.59 53 PRO A O 1
ATOM 348 N N . ASP A 1 54 ? 11.703 38.156 -10.656 1 35.19 54 ASP A N 1
ATOM 349 C CA . ASP A 1 54 ? 11.453 39.594 -10.859 1 35.19 54 ASP A CA 1
ATOM 350 C C . ASP A 1 54 ? 10.164 40 -10.164 1 35.19 54 ASP A C 1
ATOM 352 O O . ASP A 1 54 ? 9.227 39.219 -10.039 1 35.19 54 ASP A O 1
ATOM 356 N N . MET A 1 55 ? 10.156 41.188 -9.469 1 35.88 55 MET A N 1
ATOM 357 C CA . MET A 1 55 ? 9.055 41.906 -8.844 1 35.88 55 MET A CA 1
ATOM 358 C C . MET A 1 55 ? 7.812 41.906 -9.727 1 35.88 55 MET A C 1
ATOM 360 O O . MET A 1 55 ? 6.762 42.406 -9.336 1 35.88 55 MET A O 1
ATOM 364 N N . ALA A 1 56 ? 8.094 41.906 -11.016 1 37.88 56 ALA A N 1
ATOM 365 C CA . ALA A 1 56 ? 6.996 42.094 -11.969 1 37.88 56 ALA A CA 1
ATOM 366 C C . ALA A 1 56 ? 5.984 40.938 -11.859 1 37.88 56 ALA A C 1
ATOM 368 O O . ALA A 1 56 ? 4.832 41.094 -12.273 1 37.88 56 ALA A O 1
ATOM 369 N N . GLU A 1 57 ? 6.395 39.844 -11.672 1 47.31 57 GLU A N 1
ATOM 370 C CA . GLU A 1 57 ? 5.57 38.625 -11.719 1 47.31 57 GLU A CA 1
ATOM 371 C C . GLU A 1 57 ? 4.867 38.375 -10.383 1 47.31 57 GLU A C 1
ATOM 373 O O . GLU A 1 57 ? 4.18 37.375 -10.211 1 47.31 57 GLU A O 1
ATOM 378 N N . ARG A 1 58 ? 4.992 39.5 -9.406 1 54.12 58 ARG A N 1
ATOM 379 C CA . ARG A 1 58 ? 4.488 39.562 -8.039 1 54.12 58 ARG A CA 1
ATOM 380 C C . ARG A 1 58 ? 3.209 40.406 -7.965 1 54.12 58 ARG A C 1
ATOM 382 O O . ARG A 1 58 ? 3.119 41.469 -8.57 1 54.12 58 ARG A O 1
ATOM 389 N N . GLY A 1 59 ? 2.121 39.688 -7.953 1 74 59 GLY A N 1
ATOM 390 C CA . GLY A 1 59 ? 0.792 40.281 -7.805 1 74 59 GLY A CA 1
ATOM 391 C C . GLY A 1 59 ? -0.292 39.219 -7.645 1 74 59 GLY A C 1
ATOM 392 O O . GLY A 1 59 ? -0.011 38.031 -7.672 1 74 59 GLY A O 1
ATOM 393 N N . VAL A 1 60 ? -1.298 39.781 -7.152 1 87.38 60 VAL A N 1
ATOM 394 C CA . VAL A 1 60 ? -2.467 38.938 -6.926 1 87.38 60 VAL A CA 1
ATOM 395 C C . VAL A 1 60 ? -3.578 39.312 -7.898 1 87.38 60 VAL A C 1
ATOM 397 O O . VAL A 1 60 ? -3.775 40.5 -8.195 1 87.38 60 VAL A O 1
ATOM 400 N N . GLU A 1 61 ? -4.102 38.312 -8.586 1 91.25 61 GLU A N 1
ATOM 401 C CA . GLU A 1 61 ? -5.195 38.531 -9.523 1 91.25 61 GLU A CA 1
ATOM 402 C C . GLU A 1 61 ? -6.359 37.594 -9.234 1 91.25 61 GLU A C 1
ATOM 404 O O . GLU A 1 61 ? -6.23 36.656 -8.43 1 91.25 61 GLU A O 1
ATOM 409 N N . THR A 1 62 ? -7.457 37.969 -9.734 1 94.31 62 THR A N 1
ATOM 410 C CA . THR A 1 62 ? -8.617 37.062 -9.734 1 94.31 62 THR A CA 1
ATOM 411 C C . THR A 1 62 ? -8.883 36.531 -11.133 1 94.31 62 THR A C 1
ATOM 413 O O . THR A 1 62 ? -8.117 36.812 -12.062 1 94.31 62 THR A O 1
ATOM 416 N N . PHE A 1 63 ? -9.828 35.75 -11.289 1 93.81 63 PHE A N 1
ATOM 417 C CA . PHE A 1 63 ? -10.094 35.094 -12.562 1 93.81 63 PHE A CA 1
ATOM 418 C C . PHE A 1 63 ? -11.164 35.812 -13.344 1 93.81 63 PHE A C 1
ATOM 420 O O . PHE A 1 63 ? -12.133 36.312 -12.766 1 93.81 63 PHE A O 1
ATOM 427 N N . ASP A 1 64 ? -11.086 35.812 -14.625 1 91.94 64 ASP A N 1
ATOM 428 C CA . ASP A 1 64 ? -12.047 36.5 -15.492 1 91.94 64 ASP A CA 1
ATOM 429 C C . ASP A 1 64 ? -13.336 35.688 -15.625 1 91.94 64 ASP A C 1
ATOM 431 O O . ASP A 1 64 ? -14.398 36.25 -15.898 1 91.94 64 ASP A O 1
ATOM 435 N N . SER A 1 65 ? -13.164 34.344 -15.5 1 92.69 65 SER A N 1
ATOM 436 C CA . SER A 1 65 ? -14.312 33.469 -15.625 1 92.69 65 SER A CA 1
ATOM 437 C C . SER A 1 65 ? -14.102 32.156 -14.836 1 92.69 65 SER A C 1
ATOM 439 O O . SER A 1 65 ? -12.984 31.875 -14.398 1 92.69 65 SER A O 1
ATOM 441 N N . ALA A 1 66 ? -15.211 31.5 -14.75 1 89.69 66 ALA A N 1
ATOM 442 C CA . ALA A 1 66 ? -15.141 30.188 -14.109 1 89.69 66 ALA A CA 1
ATOM 443 C C . ALA A 1 66 ? -14.266 29.234 -14.906 1 89.69 66 ALA A C 1
ATOM 445 O O . ALA A 1 66 ? -13.57 28.391 -14.328 1 89.69 66 ALA A O 1
ATOM 446 N N . SER A 1 67 ? -14.25 29.391 -16.156 1 88.25 67 SER A N 1
ATOM 447 C CA . SER A 1 67 ? -13.445 28.547 -17.031 1 88.25 67 SER A CA 1
ATOM 448 C C . SER A 1 67 ? -11.953 28.812 -16.828 1 88.25 67 SER A C 1
ATOM 450 O O . SER A 1 67 ? -11.141 27.891 -16.891 1 88.25 67 SER A O 1
ATOM 452 N N . ASP A 1 68 ? -11.641 30.047 -16.562 1 91.19 68 ASP A N 1
ATOM 453 C CA . ASP A 1 68 ? -10.25 30.391 -16.297 1 91.19 68 ASP A CA 1
ATOM 454 C C . ASP A 1 68 ? -9.766 29.766 -15 1 91.19 68 ASP A C 1
ATOM 456 O O . ASP A 1 68 ? -8.633 29.266 -14.922 1 91.19 68 ASP A O 1
ATOM 460 N N . PHE A 1 69 ? -10.68 29.828 -14.102 1 92.44 69 PHE A N 1
ATOM 461 C CA . PHE A 1 69 ? -10.359 29.172 -12.836 1 92.44 69 PHE A CA 1
ATOM 462 C C . PHE A 1 69 ? -10.117 27.672 -13.047 1 92.44 69 PHE A C 1
ATOM 464 O O . PHE A 1 69 ? -9.133 27.125 -12.555 1 92.44 69 PHE A O 1
ATOM 471 N N . GLN A 1 70 ? -10.984 27.109 -13.75 1 88.25 70 GLN A N 1
ATOM 472 C CA . GLN A 1 70 ? -10.867 25.688 -14.039 1 88.25 70 GLN A CA 1
ATOM 473 C C . GLN A 1 70 ? -9.555 25.375 -14.758 1 88.25 70 GLN A C 1
ATOM 475 O O . GLN A 1 70 ? -8.883 24.391 -14.422 1 88.25 70 GLN A O 1
ATOM 480 N N . SER A 1 71 ? -9.18 26.141 -15.695 1 86.94 71 SER A N 1
ATOM 481 C CA . SER A 1 71 ? -7.934 25.953 -16.422 1 86.94 71 SER A CA 1
ATOM 482 C C . SER A 1 71 ? -6.723 26.078 -15.508 1 86.94 71 SER A C 1
ATOM 484 O O . SER A 1 71 ? -5.766 25.312 -15.625 1 86.94 71 SER A O 1
ATOM 486 N N . TYR A 1 72 ? -6.805 27.078 -14.633 1 89.62 72 TYR A N 1
ATOM 487 C CA . TYR A 1 72 ? -5.723 27.281 -13.68 1 89.62 72 TYR A CA 1
ATOM 488 C C . TYR A 1 72 ? -5.555 26.078 -12.773 1 89.62 72 TYR A C 1
ATOM 490 O O . TYR A 1 72 ? -4.434 25.609 -12.539 1 89.62 72 TYR A O 1
ATOM 498 N N . VAL A 1 73 ? -6.684 25.562 -12.32 1 89.06 73 VAL A N 1
ATOM 499 C CA . VAL A 1 73 ? -6.68 24.391 -11.438 1 89.06 73 VAL A CA 1
ATOM 500 C C . VAL A 1 73 ? -6.168 23.172 -12.195 1 89.06 73 VAL A C 1
ATOM 502 O O . VAL A 1 73 ? -5.34 22.422 -11.68 1 89.06 73 VAL A O 1
ATOM 505 N N . ARG A 1 74 ? -6.605 23.031 -13.367 1 83.5 74 ARG A N 1
ATOM 506 C CA . ARG A 1 74 ? -6.188 21.891 -14.188 1 83.5 74 ARG A CA 1
ATOM 507 C C . ARG A 1 74 ? -4.684 21.922 -14.43 1 83.5 74 ARG A C 1
ATOM 509 O O . ARG A 1 74 ? -4.008 20.906 -14.273 1 83.5 74 ARG A O 1
ATOM 516 N N . ASN A 1 75 ? -4.207 23.047 -14.758 1 81.88 75 ASN A N 1
ATOM 517 C CA . ASN A 1 75 ? -2.777 23.203 -15.008 1 81.88 75 ASN A CA 1
ATOM 518 C C . ASN A 1 75 ? -1.963 22.953 -13.742 1 81.88 75 ASN A C 1
ATOM 520 O O . ASN A 1 75 ? -0.877 22.375 -13.805 1 81.88 75 ASN A O 1
ATOM 524 N N . GLY A 1 76 ? -2.543 23.375 -12.664 1 83.56 76 GLY A N 1
ATOM 525 C CA . GLY A 1 76 ? -1.86 23.188 -11.398 1 83.56 76 GLY A CA 1
ATOM 526 C C . GLY A 1 76 ? -1.825 21.75 -10.945 1 83.56 76 GLY A C 1
ATOM 527 O O . GLY A 1 76 ? -0.889 21.328 -10.258 1 83.56 76 GLY A O 1
ATOM 528 N N . GLN A 1 77 ? -2.795 21.016 -11.242 1 80 77 GLN A N 1
ATOM 529 C CA . GLN A 1 77 ? -2.887 19.625 -10.805 1 80 77 GLN A CA 1
ATOM 530 C C . GLN A 1 77 ? -2.09 18.703 -11.719 1 80 77 GLN A C 1
ATOM 532 O O . GLN A 1 77 ? -1.726 17.594 -11.328 1 80 77 GLN A O 1
ATOM 537 N N . GLN A 1 78 ? -1.939 19.125 -12.906 1 69.75 78 GLN A N 1
ATOM 538 C CA . GLN A 1 78 ? -1.077 18.359 -13.805 1 69.75 78 GLN A CA 1
ATOM 539 C C . GLN A 1 78 ? 0.37 18.375 -13.32 1 69.75 78 GLN A C 1
ATOM 541 O O . GLN A 1 78 ? 1.125 17.438 -13.578 1 69.75 78 GLN A O 1
ATOM 546 N N . SER A 1 79 ? 0.626 19.391 -12.578 1 56.88 79 SER A N 1
ATOM 547 C CA . SER A 1 79 ? 1.992 19.547 -12.094 1 56.88 79 SER A CA 1
ATOM 548 C C . SER A 1 79 ? 2.193 18.844 -10.758 1 56.88 79 SER A C 1
ATOM 550 O O . SER A 1 79 ? 3.309 18.781 -10.242 1 56.88 79 SER A O 1
ATOM 552 N N . ARG A 1 80 ? 1.08 18.297 -10.234 1 57.56 80 ARG A N 1
ATOM 553 C CA . ARG A 1 80 ? 1.197 17.672 -8.922 1 57.56 80 ARG A CA 1
ATOM 554 C C . ARG A 1 80 ? 1.336 16.172 -9.039 1 57.56 80 ARG A C 1
ATOM 556 O O . ARG A 1 80 ? 0.755 15.555 -9.938 1 57.56 80 ARG A O 1
ATOM 563 N N . SER A 1 81 ? 2.355 15.516 -8.484 1 45.62 81 SER A N 1
ATOM 564 C CA . SER A 1 81 ? 2.457 14.07 -8.305 1 45.62 81 SER A CA 1
ATOM 565 C C . SER A 1 81 ? 1.269 13.523 -7.52 1 45.62 81 SER A C 1
ATOM 567 O O . SER A 1 81 ? 0.925 14.047 -6.457 1 45.62 81 SER A O 1
ATOM 569 N N . GLY A 1 82 ? 0.178 13.25 -8.195 1 41.31 82 GLY A N 1
ATOM 570 C CA . GLY A 1 82 ? -0.98 12.695 -7.516 1 41.31 82 GLY A CA 1
ATOM 571 C C . GLY A 1 82 ? -0.621 11.625 -6.504 1 41.31 82 GLY A C 1
ATOM 572 O O . GLY A 1 82 ? -0.163 10.539 -6.875 1 41.31 82 GLY A O 1
ATOM 573 N N . GLY A 1 83 ? 0.023 11.828 -5.398 1 37.75 83 GLY A N 1
ATOM 574 C CA . GLY A 1 83 ? 0.074 10.719 -4.457 1 37.75 83 GLY A CA 1
ATOM 575 C C . GLY A 1 83 ? -1.256 10.008 -4.297 1 37.75 83 GLY A C 1
ATOM 576 O O . GLY A 1 83 ? -2.312 10.602 -4.527 1 37.75 83 GLY A O 1
ATOM 577 N N . LEU A 1 84 ? -1.32 8.789 -4.633 1 31.11 84 LEU A N 1
ATOM 578 C CA . LEU A 1 84 ? -2.453 7.984 -4.184 1 31.11 84 LEU A CA 1
ATOM 579 C C . LEU A 1 84 ? -3.07 8.578 -2.92 1 31.11 84 LEU A C 1
ATOM 581 O O . LEU A 1 84 ? -2.355 8.914 -1.974 1 31.11 84 LEU A O 1
ATOM 585 N N . TRP A 1 85 ? -4.262 9.148 -3.094 1 32.97 85 TRP A N 1
ATOM 586 C CA . TRP A 1 85 ? -5.062 9.469 -1.915 1 32.97 85 TRP A CA 1
ATOM 587 C C . TRP A 1 85 ? -4.84 8.445 -0.81 1 32.97 85 TRP A C 1
ATOM 589 O O . TRP A 1 85 ? -5.543 7.434 -0.741 1 32.97 85 TRP A O 1
ATOM 599 N N . GLY A 1 86 ? -3.734 7.785 -0.752 1 28.91 86 GLY A N 1
ATOM 600 C CA . GLY A 1 86 ? -3.705 7.105 0.533 1 28.91 86 GLY A CA 1
ATOM 601 C C . GLY A 1 86 ? -4.156 7.984 1.685 1 28.91 86 GLY A C 1
ATOM 602 O O . GLY A 1 86 ? -3.947 9.203 1.661 1 28.91 86 GLY A O 1
ATOM 603 N N . THR A 1 87 ? -5.348 7.668 2.139 1 27.64 87 THR A N 1
ATOM 604 C CA . THR A 1 87 ? -5.75 8.219 3.428 1 27.64 87 THR A CA 1
ATOM 605 C C . THR A 1 87 ? -4.531 8.492 4.301 1 27.64 87 THR A C 1
ATOM 607 O O . THR A 1 87 ? -3.83 7.566 4.711 1 27.64 87 THR A O 1
ATOM 610 N N . ILE A 1 88 ? -3.748 9.391 3.848 1 27.08 88 ILE A N 1
ATOM 611 C CA . ILE A 1 88 ? -2.84 9.844 4.898 1 27.08 88 ILE A CA 1
ATOM 612 C C . ILE A 1 88 ? -3.566 9.852 6.238 1 27.08 88 ILE A C 1
ATOM 614 O O . ILE A 1 88 ? -4.594 10.523 6.391 1 27.08 88 ILE A O 1
ATOM 618 N N . GLY A 1 89 ? -3.498 8.727 6.898 1 26.36 89 GLY A N 1
ATOM 619 C CA . GLY A 1 89 ? -3.955 8.883 8.266 1 26.36 89 GLY A CA 1
ATOM 620 C C . GLY A 1 89 ? -3.564 10.219 8.883 1 26.36 89 GLY A C 1
ATOM 621 O O . GLY A 1 89 ? -2.688 10.906 8.367 1 26.36 89 GLY A O 1
ATOM 622 N N . PRO A 1 90 ? -4.391 10.727 9.641 1 24.05 90 PRO A N 1
ATOM 623 C CA . PRO A 1 90 ? -4.078 11.992 10.305 1 24.05 90 PRO A CA 1
ATOM 624 C C . PRO A 1 90 ? -2.6 12.117 10.664 1 24.05 90 PRO A C 1
ATOM 626 O O . PRO A 1 90 ? -2.021 11.195 11.242 1 24.05 90 PRO A O 1
ATOM 629 N N . ARG A 1 91 ? -1.822 12.586 9.773 1 26.55 91 ARG A N 1
ATOM 630 C CA . ARG A 1 91 ? -0.571 13.031 10.375 1 26.55 91 ARG A CA 1
ATOM 631 C C . ARG A 1 91 ? -0.814 13.656 11.742 1 26.55 91 ARG A C 1
ATOM 633 O O . ARG A 1 91 ? -1.676 14.531 11.891 1 26.55 91 ARG A O 1
ATOM 640 N N . VAL A 1 92 ? -0.473 12.891 12.688 1 23.38 92 VAL A N 1
ATOM 641 C CA . VAL A 1 92 ? -0.37 13.555 13.984 1 23.38 92 VAL A CA 1
ATOM 642 C C . VAL A 1 92 ? 0.513 14.797 13.867 1 23.38 92 VAL A C 1
ATOM 644 O O . VAL A 1 92 ? 1.72 14.688 13.633 1 23.38 92 VAL A O 1
ATOM 647 N N . ASP A 1 93 ? 0.025 15.703 13.023 1 25.42 93 ASP A N 1
ATOM 648 C CA . ASP A 1 93 ? 0.696 16.984 13.203 1 25.42 93 ASP A CA 1
ATOM 649 C C . ASP A 1 93 ? 1.137 17.172 14.656 1 25.42 93 ASP A C 1
ATOM 651 O O . ASP A 1 93 ? 0.31 17.156 15.57 1 25.42 93 ASP A O 1
ATOM 655 N N . LEU A 1 94 ? 2.275 16.719 14.805 1 23.95 94 LEU A N 1
ATOM 656 C CA . LEU A 1 94 ? 2.781 17.312 16.031 1 23.95 94 LEU A CA 1
ATOM 657 C C . LEU A 1 94 ? 2.672 18.828 15.984 1 23.95 94 LEU A C 1
ATOM 659 O O . LEU A 1 94 ? 3.455 19.5 15.297 1 23.95 94 LEU A O 1
ATOM 663 N N . ALA A 1 95 ? 1.445 19.281 15.727 1 25.56 95 ALA A N 1
ATOM 664 C CA . ALA A 1 95 ? 1.191 20.703 15.906 1 25.56 95 ALA A CA 1
ATOM 665 C C . ALA A 1 95 ? 1.96 21.266 17.109 1 25.56 95 ALA A C 1
ATOM 667 O O . ALA A 1 95 ? 1.645 20.938 18.25 1 25.56 95 ALA A O 1
ATOM 668 N N . VAL A 1 96 ? 3.234 21.234 16.922 1 23.59 96 VAL A N 1
ATOM 669 C CA . VAL A 1 96 ? 3.838 22.062 17.969 1 23.59 96 VAL A CA 1
ATOM 670 C C . VAL A 1 96 ? 3.396 23.516 17.797 1 23.59 96 VAL A C 1
ATOM 672 O O . VAL A 1 96 ? 3.656 24.125 16.766 1 23.59 96 VAL A O 1
ATOM 675 N N . GLU A 1 97 ? 2.303 23.891 18.25 1 21.5 97 GLU A N 1
ATOM 676 C CA . GLU A 1 97 ? 1.715 25.219 18.344 1 21.5 97 GLU A CA 1
ATOM 677 C C . GLU A 1 97 ? 2.688 26.219 18.969 1 21.5 97 GLU A C 1
ATOM 679 O O . GLU A 1 97 ? 3.104 26.031 20.125 1 21.5 97 GLU A O 1
ATOM 684 N N . THR A 1 98 ? 3.541 26.734 18.234 1 21.58 98 THR A N 1
ATOM 685 C CA . THR A 1 98 ? 4.535 27.672 18.734 1 21.58 98 THR A CA 1
ATOM 686 C C . THR A 1 98 ? 3.895 29.031 19.062 1 21.58 98 THR A C 1
ATOM 688 O O . THR A 1 98 ? 3.287 29.656 18.188 1 21.58 98 THR A O 1
ATOM 691 N N . THR A 1 99 ? 3.41 29.266 20.266 1 21.72 99 THR A N 1
ATOM 692 C CA . THR A 1 99 ? 2.742 30.453 20.766 1 21.72 99 THR A CA 1
ATOM 693 C C . THR A 1 99 ? 3.729 31.609 20.906 1 21.72 99 THR A C 1
ATOM 695 O O . THR A 1 99 ? 4.832 31.438 21.422 1 21.72 99 THR A O 1
ATOM 698 N N . THR A 1 100 ? 3.73 32.531 20.062 1 22 100 THR A N 1
ATOM 699 C CA . THR A 1 100 ? 4.453 33.812 20.078 1 22 100 THR A CA 1
ATOM 700 C C . THR A 1 100 ? 4.098 34.594 21.344 1 22 100 THR A C 1
ATOM 702 O O . THR A 1 100 ? 2.926 34.719 21.703 1 22 100 THR A O 1
ATOM 705 N N . PHE A 1 101 ? 5.031 34.719 22.219 1 22.31 101 PHE A N 1
ATOM 706 C CA . PHE A 1 101 ? 4.918 35.344 23.531 1 22.31 101 PHE A CA 1
ATOM 707 C C . PHE A 1 101 ? 4.824 36.844 23.406 1 22.31 101 PHE A C 1
ATOM 709 O O . PHE A 1 101 ? 5.781 37.5 22.984 1 22.31 101 PHE A O 1
ATOM 716 N N . GLN A 1 102 ? 3.869 37.469 22.719 1 24.64 102 GLN A N 1
ATOM 717 C CA . GLN A 1 102 ? 3.811 38.875 23.062 1 24.64 102 GLN A CA 1
ATOM 718 C C . GLN A 1 102 ? 3.529 39.062 24.547 1 24.64 102 GLN A C 1
ATOM 720 O O . GLN A 1 102 ? 2.799 38.281 25.156 1 24.64 102 GLN A O 1
ATOM 725 N N . ALA A 1 103 ? 4.359 39.906 25.234 1 25.77 103 ALA A N 1
ATOM 726 C CA . ALA A 1 103 ? 4.207 40.375 26.609 1 25.77 103 ALA A CA 1
ATOM 727 C C . ALA A 1 103 ? 2.768 40.781 26.891 1 25.77 103 ALA A C 1
ATOM 729 O O . ALA A 1 103 ? 2.223 41.656 26.203 1 25.77 103 ALA A O 1
ATOM 730 N N . ASP A 1 104 ? 1.98 39.781 27.188 1 27.81 104 ASP A N 1
ATOM 731 C CA . ASP A 1 104 ? 0.612 40.031 27.609 1 27.81 104 ASP A CA 1
ATOM 732 C C . ASP A 1 104 ? 0.587 41 28.797 1 27.81 104 ASP A C 1
ATOM 734 O O . ASP A 1 104 ? 1.122 40.688 29.859 1 27.81 104 ASP A O 1
ATOM 738 N N . ALA A 1 105 ? 0.636 42.281 28.547 1 28.53 105 ALA A N 1
ATOM 739 C CA . ALA A 1 105 ? 0.214 43.188 29.625 1 28.53 105 ALA A CA 1
ATOM 740 C C . ALA A 1 105 ? -1.126 42.75 30.203 1 28.53 105 ALA A C 1
ATOM 742 O O . ALA A 1 105 ? -2.096 42.531 29.469 1 28.53 105 ALA A O 1
ATOM 743 N N . ALA A 1 106 ? -1.06 42.062 31.297 1 30.83 106 ALA A N 1
ATOM 744 C CA . ALA A 1 106 ? -2.225 41.812 32.156 1 30.83 106 ALA A CA 1
ATOM 745 C C . ALA A 1 106 ? -3.113 43.062 32.25 1 30.83 106 ALA A C 1
ATOM 747 O O . ALA A 1 106 ? -2.732 44.062 32.875 1 30.83 106 ALA A O 1
ATOM 748 N N . ARG A 1 107 ? -3.826 43.312 31.172 1 28.92 107 ARG A N 1
ATOM 749 C CA . ARG A 1 107 ? -4.836 44.312 31.531 1 28.92 107 ARG A CA 1
ATOM 750 C C . ARG A 1 107 ? -5.73 43.812 32.656 1 28.92 107 ARG A C 1
ATOM 752 O O . ARG A 1 107 ? -6.43 42.812 32.5 1 28.92 107 ARG A O 1
ATOM 759 N N . VAL A 1 108 ? -5.289 44 33.906 1 28.97 108 VAL A N 1
ATOM 760 C CA . VAL A 1 108 ? -6.199 43.969 35.031 1 28.97 108 VAL A CA 1
ATOM 761 C C . VAL A 1 108 ? -7.43 44.812 34.75 1 28.97 108 VAL A C 1
ATOM 763 O O . VAL A 1 108 ? -7.312 46.031 34.5 1 28.97 108 VAL A O 1
ATOM 766 N N . SER A 1 109 ? -8.367 44.344 34.062 1 29.22 109 SER A N 1
ATOM 767 C CA . SER A 1 109 ? -9.586 45.125 34.062 1 29.22 109 SER A CA 1
ATOM 768 C C . SER A 1 109 ? -10.086 45.344 35.5 1 29.22 109 SER A C 1
ATOM 770 O O . SER A 1 109 ? -10.32 44.406 36.219 1 29.22 109 SER A O 1
ATOM 772 N N . GLU A 1 110 ? -9.719 46.469 36.125 1 26.73 110 GLU A N 1
ATOM 773 C CA . GLU A 1 110 ? -10.25 46.969 37.406 1 26.73 110 GLU A CA 1
ATOM 774 C C . GLU A 1 110 ? -11.766 47.125 37.344 1 26.73 110 GLU A C 1
ATOM 776 O O . GLU A 1 110 ? -12.266 48.094 36.75 1 26.73 110 GLU A O 1
ATOM 781 N N . SER A 1 111 ? -12.578 46.125 37.156 1 28.58 111 SER A N 1
ATOM 782 C CA . SER A 1 111 ? -13.977 46.5 37.344 1 28.58 111 SER A CA 1
ATOM 783 C C . SER A 1 111 ? -14.266 46.844 38.812 1 28.58 111 SER A C 1
ATOM 785 O O . SER A 1 111 ? -13.68 46.25 39.719 1 28.58 111 SER A O 1
ATOM 787 N N . GLY A 1 112 ? -14.898 47.969 39.25 1 27.2 112 GLY A N 1
ATOM 788 C CA . GLY A 1 112 ? -15.32 48.594 40.469 1 27.2 112 GLY A CA 1
ATOM 789 C C . GLY A 1 112 ? -16.062 47.656 41.406 1 27.2 112 GLY A C 1
ATOM 790 O O . GLY A 1 112 ? -15.586 47.375 42.5 1 27.2 112 GLY A O 1
ATOM 791 N N . GLY A 1 113 ? -17.438 47.688 41.562 1 29.69 113 GLY A N 1
ATOM 792 C CA . GLY A 1 113 ? -18.219 47.688 42.781 1 29.69 113 GLY A CA 1
ATOM 793 C C . GLY A 1 113 ? -18.281 46.344 43.469 1 29.69 113 GLY A C 1
ATOM 794 O O . GLY A 1 113 ? -17.953 46.25 44.656 1 29.69 113 GLY A O 1
ATOM 795 N N . SER A 1 114 ? -19.266 45.438 43.094 1 34.44 114 SER A N 1
ATOM 796 C CA . SER A 1 114 ? -19.969 44.406 43.844 1 34.44 114 SER A CA 1
ATOM 797 C C . SER A 1 114 ? -19.094 43.188 44.062 1 34.44 114 SER A C 1
ATOM 799 O O . SER A 1 114 ? -18.062 43.031 43.406 1 34.44 114 SER A O 1
ATOM 801 N N . ASP A 1 115 ? -19.469 42.031 44.719 1 42.41 115 ASP A N 1
ATOM 802 C CA . ASP A 1 115 ? -18.781 40.812 45.156 1 42.41 115 ASP A CA 1
ATOM 803 C C . ASP A 1 115 ? -17.906 40.25 44.031 1 42.41 115 ASP A C 1
ATOM 805 O O . ASP A 1 115 ? -18.297 39.312 43.344 1 42.41 115 ASP A O 1
ATOM 809 N N . THR A 1 116 ? -17.25 40.938 43.031 1 57.34 116 THR A N 1
ATOM 810 C CA . THR A 1 116 ? -16.734 40.906 41.656 1 57.34 116 THR A CA 1
ATOM 811 C C . THR A 1 116 ? -15.344 40.281 41.625 1 57.34 116 THR A C 1
ATOM 813 O O . THR A 1 116 ? -14.508 40.562 42.469 1 57.34 116 THR A O 1
ATOM 816 N N . VAL A 1 117 ? -15.117 39.094 40.906 1 73.12 117 VAL A N 1
ATOM 817 C CA . VAL A 1 117 ? -13.844 38.469 40.562 1 73.12 117 VAL A CA 1
ATOM 818 C C . VAL A 1 117 ? -12.828 39.562 40.188 1 73.12 117 VAL A C 1
ATOM 820 O O . VAL A 1 117 ? -13.094 40.406 39.344 1 73.12 117 VAL A O 1
ATOM 823 N N . ASP A 1 118 ? -11.742 39.594 41.062 1 83.62 118 ASP A N 1
ATOM 824 C CA . ASP A 1 118 ? -10.734 40.656 40.906 1 83.62 118 ASP A CA 1
ATOM 825 C C . ASP A 1 118 ? -9.828 40.375 39.719 1 83.62 118 ASP A C 1
ATOM 827 O O . ASP A 1 118 ? -9.43 41.312 39 1 83.62 118 ASP A O 1
ATOM 831 N N . ARG A 1 119 ? -9.523 39.062 39.531 1 93.19 119 ARG A N 1
ATOM 832 C CA . ARG A 1 119 ? -8.633 38.719 38.406 1 93.19 119 ARG A CA 1
ATOM 833 C C . ARG A 1 119 ? -8.938 37.312 37.906 1 93.19 119 ARG A C 1
ATOM 835 O O . ARG A 1 119 ? -9.398 36.469 38.656 1 93.19 119 ARG A O 1
ATOM 842 N N . HIS A 1 120 ? -8.75 37.094 36.719 1 95.06 120 HIS A N 1
ATOM 843 C CA . HIS A 1 120 ? -8.883 35.781 36.125 1 95.06 120 HIS A CA 1
ATOM 844 C C . HIS A 1 120 ? -7.93 35.594 34.969 1 95.06 120 HIS A C 1
ATOM 846 O O . HIS A 1 120 ? -7.441 36.562 34.406 1 95.06 120 HIS A O 1
ATOM 852 N N . SER A 1 121 ? -7.652 34.375 34.656 1 95.5 121 SER A N 1
ATOM 853 C CA . SER A 1 121 ? -6.781 34.031 33.531 1 95.5 121 SER A CA 1
ATOM 854 C C . SER A 1 121 ? -7.523 34.125 32.188 1 95.5 121 SER A C 1
ATOM 856 O O . SER A 1 121 ? -8.758 34.188 32.156 1 95.5 121 SER A O 1
ATOM 858 N N . SER A 1 122 ? -6.762 34.25 31.094 1 93.5 122 SER A N 1
ATOM 859 C CA . SER A 1 122 ? -7.277 34.188 29.734 1 93.5 122 SER A CA 1
ATOM 860 C C . SER A 1 122 ? -6.574 33.094 28.938 1 93.5 122 SER A C 1
ATOM 862 O O . SER A 1 122 ? -5.645 32.469 29.422 1 93.5 122 SER A O 1
ATOM 864 N N . THR A 1 123 ? -7.102 32.875 27.766 1 93.44 123 THR A N 1
ATOM 865 C CA . THR A 1 123 ? -6.488 31.891 26.859 1 93.44 123 THR A CA 1
ATOM 866 C C . THR A 1 123 ? -5.055 32.281 26.531 1 93.44 123 THR A C 1
ATOM 868 O O . THR A 1 123 ? -4.766 33.469 26.312 1 93.44 123 THR A O 1
ATOM 871 N N . ASN A 1 124 ? -4.148 31.281 26.578 1 95.31 124 ASN A N 1
ATOM 872 C CA . ASN A 1 124 ? -2.777 31.484 26.109 1 95.31 124 ASN A CA 1
ATOM 873 C C . ASN A 1 124 ? -2.713 31.641 24.594 1 95.31 124 ASN A C 1
ATOM 875 O O . ASN A 1 124 ? -2.846 30.672 23.859 1 95.31 124 ASN A O 1
ATOM 879 N N . VAL A 1 125 ? -2.521 32.844 24.156 1 96.31 125 VAL A N 1
ATOM 880 C CA . VAL A 1 125 ? -2.607 33.156 22.734 1 96.31 125 VAL A CA 1
ATOM 881 C C . VAL A 1 125 ? -1.247 33.625 22.234 1 96.31 125 VAL A C 1
ATOM 883 O O . VAL A 1 125 ? -0.365 33.969 23.016 1 96.31 125 VAL A O 1
ATOM 886 N N . GLN A 1 126 ? -1.051 33.625 20.969 1 95.38 126 GLN A N 1
ATOM 887 C CA . GLN A 1 126 ? 0.178 34.094 20.328 1 95.38 126 GLN A CA 1
ATOM 888 C C . GLN A 1 126 ? 0.257 35.625 20.344 1 95.38 126 GLN A C 1
ATOM 890 O O . GLN A 1 126 ? 1.303 36.188 20.656 1 95.38 126 GLN A O 1
ATOM 895 N N . GLU A 1 127 ? -0.881 36.25 20.016 1 96.12 127 GLU A N 1
ATOM 896 C CA . GLU A 1 127 ? -0.969 37.719 19.938 1 96.12 127 GLU A CA 1
ATOM 897 C C . GLU A 1 127 ? -1.987 38.25 20.938 1 96.12 127 GLU A C 1
ATOM 899 O O . GLU A 1 127 ? -3.16 37.875 20.906 1 96.12 127 GLU A O 1
ATOM 904 N N . GLN A 1 128 ? -1.438 39.156 21.719 1 92.69 128 GLN A N 1
ATOM 905 C CA . GLN A 1 128 ? -2.352 39.781 22.688 1 92.69 128 GLN A CA 1
ATOM 906 C C . GLN A 1 128 ? -3.5 40.5 21.969 1 92.69 128 GLN A C 1
ATOM 908 O O . GLN A 1 128 ? -3.279 41.219 21 1 92.69 128 GLN A O 1
ATOM 913 N N . GLY A 1 129 ? -4.691 40.219 22.438 1 93.44 129 GLY A N 1
ATOM 914 C CA . GLY A 1 129 ? -5.863 40.875 21.875 1 93.44 129 GLY A CA 1
ATOM 915 C C . GLY A 1 129 ? -6.559 40 20.828 1 93.44 129 GLY A C 1
ATOM 916 O O . GLY A 1 129 ? -7.668 40.344 20.391 1 93.44 129 GLY A O 1
ATOM 917 N N . ILE A 1 130 ? -5.938 39.031 20.375 1 97.19 130 ILE A N 1
ATOM 918 C CA . ILE A 1 130 ? -6.512 38.125 19.406 1 97.19 130 ILE A CA 1
ATOM 919 C C . ILE A 1 130 ? -6.762 36.75 20.062 1 97.19 130 ILE A C 1
ATOM 921 O O . ILE A 1 130 ? -5.824 36 20.266 1 97.19 130 ILE A O 1
ATOM 925 N N . ASP A 1 131 ? -7.965 36.5 20.328 1 97.75 131 ASP A N 1
ATOM 926 C CA . ASP A 1 131 ? -8.297 35.25 21.031 1 97.75 131 ASP A CA 1
ATOM 927 C C . ASP A 1 131 ? -8.281 34.062 20.078 1 97.75 131 ASP A C 1
ATOM 929 O O . ASP A 1 131 ? -8.453 34.219 18.859 1 97.75 131 ASP A O 1
ATOM 933 N N . GLU A 1 132 ? -8.031 32.906 20.562 1 98.12 132 GLU A N 1
ATOM 934 C CA . GLU A 1 132 ? -7.965 31.672 19.812 1 98.12 132 GLU A CA 1
ATOM 935 C C . GLU A 1 132 ? -8.922 30.625 20.375 1 98.12 132 GLU A C 1
ATOM 937 O O . GLU A 1 132 ? -9.234 30.641 21.562 1 98.12 132 GLU A O 1
ATOM 942 N N . PRO A 1 133 ? -9.422 29.75 19.531 1 97.44 133 PRO A N 1
ATOM 943 C CA . PRO A 1 133 ? -10.281 28.672 20.031 1 97.44 133 PRO A CA 1
ATOM 944 C C . PRO A 1 133 ? -9.547 27.734 20.984 1 97.44 133 PRO A C 1
ATOM 946 O O . PRO A 1 133 ? -8.383 27.406 20.766 1 97.44 133 PRO A O 1
ATOM 949 N N . ASP A 1 134 ? -10.25 27.375 22 1 97.25 134 ASP A N 1
ATOM 950 C CA . ASP A 1 134 ? -9.703 26.453 22.984 1 97.25 134 ASP A CA 1
ATOM 951 C C . ASP A 1 134 ? -10.812 25.688 23.703 1 97.25 134 ASP A C 1
ATOM 953 O O . ASP A 1 134 ? -11.992 26.031 23.578 1 97.25 134 ASP A O 1
ATOM 957 N N . ARG A 1 135 ? -10.422 24.734 24.453 1 96.56 135 ARG A N 1
ATOM 958 C CA . ARG A 1 135 ? -11.398 23.906 25.141 1 96.56 135 ARG A CA 1
ATOM 959 C C . ARG A 1 135 ? -11.898 24.578 26.406 1 96.56 135 ARG A C 1
ATOM 961 O O . ARG A 1 135 ? -12.898 24.156 26.984 1 96.56 135 ARG A O 1
ATOM 968 N N . LEU A 1 136 ? -11.18 25.547 26.812 1 98 136 LEU A N 1
ATOM 969 C CA . LEU A 1 136 ? -11.516 26.234 28.062 1 98 136 LEU A CA 1
ATOM 970 C C . LEU A 1 136 ? -11.586 27.734 27.844 1 98 136 LEU A C 1
ATOM 972 O O . LEU A 1 136 ? -10.656 28.344 27.312 1 98 136 LEU A O 1
ATOM 976 N N . LYS A 1 137 ? -12.727 28.281 28.188 1 98 137 LYS A N 1
ATOM 977 C CA . LYS A 1 137 ? -12.922 29.734 28.203 1 98 137 LYS A CA 1
ATOM 978 C C . LYS A 1 137 ? -13.469 30.188 29.562 1 98 137 LYS A C 1
ATOM 980 O O . LYS A 1 137 ? -14.219 29.469 30.203 1 98 137 LYS A O 1
ATOM 985 N N . THR A 1 138 ? -13.109 31.438 29.984 1 97.31 138 THR A N 1
ATOM 986 C CA . THR A 1 138 ? -13.609 31.906 31.266 1 97.31 138 THR A CA 1
ATOM 987 C C . THR A 1 138 ? -13.805 33.406 31.25 1 97.31 138 THR A C 1
ATOM 989 O O . THR A 1 138 ? -13.055 34.125 30.578 1 97.31 138 THR A O 1
ATOM 992 N N . THR A 1 139 ? -14.844 33.875 31.953 1 95.19 139 THR A N 1
ATOM 993 C CA . THR A 1 139 ? -15.07 35.312 32.219 1 95.19 139 THR A CA 1
ATOM 994 C C . THR A 1 139 ? -14.75 35.656 33.656 1 95.19 139 THR A C 1
ATOM 996 O O . THR A 1 139 ? -15.008 36.781 34.094 1 95.19 139 THR A O 1
ATOM 999 N N . GLY A 1 140 ? -14.164 34.75 34.281 1 95.19 140 GLY A N 1
ATOM 1000 C CA . GLY A 1 140 ? -13.984 34.906 35.719 1 95.19 140 GLY A CA 1
ATOM 1001 C C . GLY A 1 140 ? -15.164 34.438 36.531 1 95.19 140 GLY A C 1
ATOM 1002 O O . GLY A 1 140 ? -15.016 33.562 37.406 1 95.19 140 GLY A O 1
ATOM 1003 N N . GLU A 1 141 ? -16.375 34.844 36.125 1 95.31 141 GLU A N 1
ATOM 1004 C CA . GLU A 1 141 ? -17.578 34.438 36.812 1 95.31 141 GLU A CA 1
ATOM 1005 C C . GLU A 1 141 ? -18.109 33.125 36.312 1 95.31 141 GLU A C 1
ATOM 1007 O O . GLU A 1 141 ? -18.734 32.344 37.062 1 95.31 141 GLU A O 1
ATOM 1012 N N . LEU A 1 142 ? -17.859 32.906 35.094 1 96.94 142 LEU A N 1
ATOM 1013 C CA . LEU A 1 142 ? -18.266 31.672 34.469 1 96.94 142 LEU A CA 1
ATOM 1014 C C . LEU A 1 142 ? -17.078 31 33.75 1 96.94 142 LEU A C 1
ATOM 1016 O O . LEU A 1 142 ? -16.156 31.688 33.312 1 96.94 142 LEU A O 1
ATOM 1020 N N . MET A 1 143 ? -17.141 29.688 33.688 1 97.38 143 MET A N 1
ATOM 1021 C CA . MET A 1 143 ? -16.172 28.906 32.906 1 97.38 143 MET A CA 1
ATOM 1022 C C . MET A 1 143 ? -16.891 27.922 31.984 1 97.38 143 MET A C 1
ATOM 1024 O O . MET A 1 143 ? -17.922 27.344 32.344 1 97.38 143 MET A O 1
ATOM 1028 N N . TYR A 1 144 ? -16.406 27.875 30.844 1 97.81 144 TYR A N 1
ATOM 1029 C CA . TYR A 1 144 ? -16.891 26.938 29.844 1 97.81 144 TYR A CA 1
ATOM 1030 C C . TYR A 1 144 ? -15.789 25.938 29.484 1 97.81 144 TYR A C 1
ATOM 1032 O O . TYR A 1 144 ? -14.711 26.312 29.031 1 97.81 144 TYR A O 1
ATOM 1040 N N . TYR A 1 145 ? -16.047 24.641 29.703 1 97.5 145 TYR A N 1
ATOM 1041 C CA . TYR A 1 145 ? -15.031 23.625 29.422 1 97.5 145 TYR A CA 1
ATOM 1042 C C . TYR A 1 145 ? -15.602 22.5 28.562 1 97.5 145 TYR A C 1
ATOM 1044 O O . TYR A 1 145 ? -16.578 21.859 28.953 1 97.5 145 TYR A O 1
ATOM 1052 N N . ALA A 1 146 ? -14.938 22.281 27.438 1 95.31 146 ALA A N 1
ATOM 1053 C CA . ALA A 1 146 ? -15.359 21.219 26.516 1 95.31 146 ALA A CA 1
ATOM 1054 C C . ALA A 1 146 ? -14.547 19.953 26.75 1 95.31 146 ALA A C 1
ATOM 1056 O O . ALA A 1 146 ? -13.328 19.938 26.562 1 95.31 146 ALA A O 1
ATOM 1057 N N . ASP A 1 147 ? -15.188 18.875 27.047 1 90.31 147 ASP A N 1
ATOM 1058 C CA . ASP A 1 147 ? -14.492 17.609 27.266 1 90.31 147 ASP A CA 1
ATOM 1059 C C . ASP A 1 147 ? -14.375 16.812 25.969 1 90.31 147 ASP A C 1
ATOM 1061 O O . ASP A 1 147 ? -15.031 17.141 24.969 1 90.31 147 ASP A O 1
ATOM 1065 N N . ARG A 1 148 ? -13.328 15.953 25.812 1 82.75 148 ARG A N 1
ATOM 1066 C CA . ARG A 1 148 ? -13.195 15.086 24.641 1 82.75 148 ARG A CA 1
ATOM 1067 C C . ARG A 1 148 ? -14.008 13.805 24.828 1 82.75 148 ARG A C 1
ATOM 1069 O O . ARG A 1 148 ? -14.133 13.297 25.938 1 82.75 148 ARG A O 1
ATOM 1076 N N . PRO A 1 149 ? -14.539 13.32 23.609 1 65.62 149 PRO A N 1
ATOM 1077 C CA . PRO A 1 149 ? -15.312 12.078 23.719 1 65.62 149 PRO A CA 1
ATOM 1078 C C . PRO A 1 149 ? -14.469 10.898 24.203 1 65.62 149 PRO A C 1
ATOM 1080 O O . PRO A 1 149 ? -13.297 10.789 23.844 1 65.62 149 PRO A O 1
ATOM 1083 N N . ILE A 1 150 ? -14.719 10.297 25.25 1 54 150 ILE A N 1
ATOM 1084 C CA . ILE A 1 150 ? -14.008 9.125 25.766 1 54 150 ILE A CA 1
ATOM 1085 C C . ILE A 1 150 ? -14.469 7.879 25.016 1 54 150 ILE A C 1
ATOM 1087 O O . ILE A 1 150 ? -15.672 7.586 24.969 1 54 150 ILE A O 1
ATOM 1091 N N . TYR A 1 151 ? -13.516 7.449 24.078 1 48.19 151 TYR A N 1
ATOM 1092 C CA . TYR A 1 151 ? -13.828 6.191 23.422 1 48.19 151 TYR A CA 1
ATOM 1093 C C . TYR A 1 151 ? -13.898 5.047 24.422 1 48.19 151 TYR A C 1
ATOM 1095 O O . TYR A 1 151 ? -12.961 4.828 25.188 1 48.19 151 TYR A O 1
ATOM 1103 N N . ARG A 1 152 ? -14.961 4.793 25 1 42.28 152 ARG A N 1
ATOM 1104 C CA . ARG A 1 152 ? -15.039 3.574 25.797 1 42.28 152 ARG A CA 1
ATOM 1105 C C . ARG A 1 152 ? -15.039 2.336 24.906 1 42.28 152 ARG A C 1
ATOM 1107 O O . ARG A 1 152 ? -15.875 2.213 24 1 42.28 152 ARG A O 1
ATOM 1114 N N . VAL A 1 153 ? -13.805 1.97 24.609 1 39.84 153 VAL A N 1
ATOM 1115 C CA . VAL A 1 153 ? -13.75 0.662 23.969 1 39.84 153 VAL A CA 1
ATOM 1116 C C . VAL A 1 153 ? -14.492 -0.366 24.812 1 39.84 153 VAL A C 1
ATOM 1118 O O . VAL A 1 153 ? -14.094 -0.649 25.953 1 39.84 153 VAL A O 1
ATOM 1121 N N . GLN A 1 154 ? -15.695 -0.393 24.719 1 37.69 154 GLN A N 1
ATOM 1122 C CA . GLN A 1 154 ? -16.234 -1.616 25.312 1 37.69 154 GLN A CA 1
ATOM 1123 C C . GLN A 1 154 ? -15.586 -2.852 24.688 1 37.69 154 GLN A C 1
ATOM 1125 O O . GLN A 1 154 ? -15.422 -2.922 23.469 1 37.69 154 GLN A O 1
ATOM 1130 N N . PRO A 1 155 ? -14.914 -3.559 25.484 1 36.84 155 PRO A N 1
ATOM 1131 C CA . PRO A 1 155 ? -14.328 -4.801 24.984 1 36.84 155 PRO A CA 1
ATOM 1132 C C . PRO A 1 155 ? -15.266 -5.543 24.031 1 36.84 155 PRO A C 1
ATOM 1134 O O . PRO A 1 155 ? -16.438 -5.77 24.359 1 36.84 155 PRO A O 1
ATOM 1137 N N . PHE A 1 156 ? -15.188 -5.188 22.844 1 33.88 156 PHE A N 1
ATOM 1138 C CA . PHE A 1 156 ? -15.867 -6.07 21.906 1 33.88 156 PHE A CA 1
ATOM 1139 C C . PHE A 1 156 ? -15.453 -7.52 22.125 1 33.88 156 PHE A C 1
ATOM 1141 O O . PHE A 1 156 ? -14.266 -7.816 22.281 1 33.88 156 PHE A O 1
ATOM 1148 N N . LEU A 1 157 ? -16.234 -8.281 22.781 1 33.25 157 LEU A N 1
ATOM 1149 C CA . LEU A 1 157 ? -16.125 -9.727 22.594 1 33.25 157 LEU A CA 1
ATOM 1150 C C . LEU A 1 157 ? -15.914 -10.07 21.125 1 33.25 157 LEU A C 1
ATOM 1152 O O . LEU A 1 157 ? -16.312 -9.305 20.234 1 33.25 157 LEU A O 1
ATOM 1156 N N . GLU A 1 158 ? -15.133 -11.188 20.812 1 31.94 158 GLU A N 1
ATOM 1157 C CA . GLU A 1 158 ? -14.57 -11.875 19.656 1 31.94 158 GLU A CA 1
ATOM 1158 C C . GLU A 1 158 ? -15.586 -11.961 18.516 1 31.94 158 GLU A C 1
ATOM 1160 O O . GLU A 1 158 ? -15.297 -12.531 17.469 1 31.94 158 GLU A O 1
ATOM 1165 N N . ARG A 1 159 ? -16.953 -12.125 18.797 1 35.47 159 ARG A N 1
ATOM 1166 C CA . ARG A 1 159 ? -17.703 -12.57 17.641 1 35.47 159 ARG A CA 1
ATOM 1167 C C . ARG A 1 159 ? -17.688 -11.523 16.531 1 35.47 159 ARG A C 1
ATOM 1169 O O . ARG A 1 159 ? -17.594 -10.32 16.812 1 35.47 159 ARG A O 1
ATOM 1176 N N . ARG A 1 160 ? -17.375 -12.047 15.227 1 34.97 160 ARG A N 1
ATOM 1177 C CA . ARG A 1 160 ? -17.25 -11.406 13.922 1 34.97 160 ARG A CA 1
ATOM 1178 C C . ARG A 1 160 ? -18.266 -10.266 13.773 1 34.97 160 ARG A C 1
ATOM 1180 O O . ARG A 1 160 ? -17.969 -9.25 13.148 1 34.97 160 ARG A O 1
ATOM 1187 N N . ASP A 1 161 ? -19.578 -10.773 13.961 1 32.53 161 ASP A N 1
ATOM 1188 C CA . ASP A 1 161 ? -20.672 -9.953 13.422 1 32.53 161 ASP A CA 1
ATOM 1189 C C . ASP A 1 161 ? -20.734 -8.609 14.148 1 32.53 161 ASP A C 1
ATOM 1191 O O . ASP A 1 161 ? -21.531 -7.738 13.773 1 32.53 161 ASP A O 1
ATOM 1195 N N . ASP A 1 162 ? -20.562 -8.711 15.461 1 32.88 162 ASP A N 1
ATOM 1196 C CA . ASP A 1 162 ? -21.078 -7.531 16.141 1 32.88 162 ASP A CA 1
ATOM 1197 C C . ASP A 1 162 ? -20.141 -6.336 15.961 1 32.88 162 ASP A C 1
ATOM 1199 O O . ASP A 1 162 ? -19.094 -6.27 16.594 1 32.88 162 ASP A O 1
ATOM 1203 N N . ALA A 1 163 ? -20.172 -5.836 14.805 1 35.47 163 ALA A N 1
ATOM 1204 C CA . ALA A 1 163 ? -19.859 -4.422 14.594 1 35.47 163 ALA A CA 1
ATOM 1205 C C . ALA A 1 163 ? -20.391 -3.562 15.734 1 35.47 163 ALA A C 1
ATOM 1207 O O . ALA A 1 163 ? -21.312 -2.77 15.539 1 35.47 163 ALA A O 1
ATOM 1208 N N . ASP A 1 164 ? -20.844 -4.141 16.812 1 35.41 164 ASP A N 1
ATOM 1209 C CA . ASP A 1 164 ? -21.219 -3.051 17.719 1 35.41 164 ASP A CA 1
ATOM 1210 C C . ASP A 1 164 ? -20.172 -1.94 17.703 1 35.41 164 ASP A C 1
ATOM 1212 O O . ASP A 1 164 ? -19.016 -2.156 18.094 1 35.41 164 ASP A O 1
ATOM 1216 N N . ARG A 1 165 ? -20.359 -0.999 16.969 1 39.19 165 ARG A N 1
ATOM 1217 C CA . ARG A 1 165 ? -19.812 0.342 16.781 1 39.19 165 ARG A CA 1
ATOM 1218 C C . ARG A 1 165 ? -19.516 1.003 18.125 1 39.19 165 ARG A C 1
ATOM 1220 O O . ARG A 1 165 ? -20.328 0.963 19.047 1 39.19 165 ARG A O 1
ATOM 1227 N N . ARG A 1 166 ? -18.359 0.924 18.547 1 41.03 166 ARG A N 1
ATOM 1228 C CA . ARG A 1 166 ? -17.812 1.857 19.516 1 41.03 166 ARG A CA 1
ATOM 1229 C C . ARG A 1 166 ? -18.625 3.143 19.578 1 41.03 166 ARG A C 1
ATOM 1231 O O . ARG A 1 166 ? -18.516 3.992 18.688 1 41.03 166 ARG A O 1
ATOM 1238 N N . TRP A 1 167 ? -19.906 2.955 20.125 1 42.66 167 TRP A N 1
ATOM 1239 C CA . TRP A 1 167 ? -20.594 4.227 20.328 1 42.66 167 TRP A CA 1
ATOM 1240 C C . TRP A 1 167 ? -19.734 5.188 21.125 1 42.66 167 TRP A C 1
ATOM 1242 O O . TRP A 1 167 ? -19.156 4.812 22.156 1 42.66 167 TRP A O 1
ATOM 1252 N N . GLN A 1 168 ? -19.031 6.18 20.688 1 48.06 168 GLN A N 1
ATOM 1253 C CA . GLN A 1 168 ? -18.344 7.297 21.344 1 48.06 168 GLN A CA 1
ATOM 1254 C C . GLN A 1 168 ? -19.344 8.375 21.766 1 48.06 168 GLN A C 1
ATOM 1256 O O . GLN A 1 168 ? -20 8.984 20.906 1 48.06 168 GLN A O 1
ATOM 1261 N N . PRO A 1 169 ? -19.859 8.328 23.016 1 55.44 169 PRO A N 1
ATOM 1262 C CA . PRO A 1 169 ? -20.656 9.523 23.297 1 55.44 169 PRO A CA 1
ATOM 1263 C C . PRO A 1 169 ? -19.969 10.812 22.859 1 55.44 169 PRO A C 1
ATOM 1265 O O . PRO A 1 169 ? -18.75 10.906 22.891 1 55.44 169 PRO A O 1
ATOM 1268 N N . PRO A 1 170 ? -20.75 11.695 22.266 1 64.75 170 PRO A N 1
ATOM 1269 C CA . PRO A 1 170 ? -20.172 12.977 21.844 1 64.75 170 PRO A CA 1
ATOM 1270 C C . PRO A 1 170 ? -19.688 13.812 23.031 1 64.75 170 PRO A C 1
ATOM 1272 O O . PRO A 1 170 ? -20.219 13.695 24.125 1 64.75 170 PRO A O 1
ATOM 1275 N N . GLY A 1 171 ? -18.562 14.289 23.141 1 78.81 171 GLY A N 1
ATOM 1276 C CA . GLY A 1 171 ? -18.109 15.219 24.172 1 78.81 171 GLY A CA 1
ATOM 1277 C C . GLY A 1 171 ? -19.109 16.312 24.469 1 78.81 171 GLY A C 1
ATOM 1278 O O . GLY A 1 171 ? -20.109 16.469 23.75 1 78.81 171 GLY A O 1
ATOM 1279 N N . SER A 1 172 ? -19.141 16.891 25.719 1 90.31 172 SER A N 1
ATOM 1280 C CA . SER A 1 172 ? -20.031 17.969 26.156 1 90.31 172 SER A CA 1
ATOM 1281 C C . SER A 1 172 ? -19.219 19.188 26.594 1 90.31 172 SER A C 1
ATOM 1283 O O . SER A 1 172 ? -18.031 19.078 26.859 1 90.31 172 SER A O 1
ATOM 1285 N N . THR A 1 173 ? -19.891 20.281 26.547 1 95.38 173 THR A N 1
ATOM 1286 C CA . THR A 1 173 ? -19.344 21.484 27.156 1 95.38 173 THR A CA 1
ATOM 1287 C C . THR A 1 173 ? -20 21.781 28.484 1 95.38 173 THR A C 1
ATOM 1289 O O . THR A 1 173 ? -21.234 21.906 28.562 1 95.38 173 THR A O 1
ATOM 1292 N N . HIS A 1 174 ? -19.219 21.906 29.484 1 95.94 174 HIS A N 1
ATOM 1293 C CA . HIS A 1 174 ? -19.703 22.156 30.844 1 95.94 174 HIS A CA 1
ATOM 1294 C C . HIS A 1 174 ? -19.656 23.641 31.172 1 95.94 174 HIS A C 1
ATOM 1296 O O . HIS A 1 174 ? -18.656 24.328 30.875 1 95.94 174 HIS A O 1
ATOM 1302 N N . ILE A 1 175 ? -20.734 24.125 31.75 1 97.12 175 ILE A N 1
ATOM 1303 C CA . ILE A 1 175 ? -20.781 25.516 32.188 1 97.12 175 ILE A CA 1
ATOM 1304 C C . ILE A 1 175 ? -20.688 25.578 33.719 1 97.12 175 ILE A C 1
ATOM 1306 O O . ILE A 1 175 ? -21.547 25.031 34.406 1 97.12 175 ILE A O 1
ATOM 1310 N N . ILE A 1 176 ? -19.703 26.219 34.188 1 97.06 176 ILE A N 1
ATOM 1311 C CA . ILE A 1 176 ? -19.391 26.234 35.625 1 97.06 176 ILE A CA 1
ATOM 1312 C C . ILE A 1 176 ? -19.5 27.672 36.156 1 97.06 176 ILE A C 1
ATOM 1314 O O . ILE A 1 176 ? -18.938 28.594 35.562 1 97.06 176 ILE A O 1
ATOM 1318 N N . ASP A 1 177 ? -20.266 27.859 37.188 1 96.44 177 ASP A N 1
ATOM 1319 C CA . ASP A 1 177 ? -20.312 29.125 37.938 1 96.44 177 ASP A CA 1
ATOM 1320 C C . ASP A 1 177 ? -19.141 29.234 38.906 1 96.44 177 ASP A C 1
ATOM 1322 O O . ASP A 1 177 ? -19.047 28.484 39.875 1 96.44 177 ASP A O 1
ATOM 1326 N N . SER A 1 178 ? -18.266 30.172 38.625 1 96.31 178 SER A N 1
ATOM 1327 C CA . SER A 1 178 ? -17.062 30.344 39.438 1 96.31 178 SER A CA 1
ATOM 1328 C C . SER A 1 178 ? -17.109 31.672 40.188 1 96.31 178 SER A C 1
ATOM 1330 O O . SER A 1 178 ? -16.078 32.219 40.562 1 96.31 178 SER A O 1
ATOM 1332 N N . SER A 1 179 ? -18.281 32.219 40.406 1 94.31 179 SER A N 1
ATOM 1333 C CA . SER A 1 179 ? -18.422 33.5 41.125 1 94.31 179 SER A CA 1
ATOM 1334 C C . SER A 1 179 ? -17.969 33.344 42.562 1 94.31 179 SER A C 1
ATOM 1336 O O . SER A 1 179 ? -17.531 34.312 43.188 1 94.31 179 SER A O 1
ATOM 1338 N N . GLU A 1 180 ? -18.141 32.156 43.094 1 92.88 180 GLU A N 1
ATOM 1339 C CA . GLU A 1 180 ? -17.5 31.781 44.344 1 92.88 180 GLU A CA 1
ATOM 1340 C C . GLU A 1 180 ? -16.312 30.844 44.094 1 92.88 180 GLU A C 1
ATOM 1342 O O . GLU A 1 180 ? -16.469 29.625 44.062 1 92.88 180 GLU A O 1
ATOM 1347 N N . PRO A 1 181 ? -15.203 31.406 44.031 1 92.31 181 PRO A N 1
ATOM 1348 C CA . PRO A 1 181 ? -14.07 30.672 43.438 1 92.31 181 PRO A CA 1
ATOM 1349 C C . PRO A 1 181 ? -13.727 29.406 44.25 1 92.31 181 PRO A C 1
ATOM 1351 O O . PRO A 1 181 ? -13.273 28.422 43.656 1 92.31 181 PRO A O 1
ATOM 1354 N N . ALA A 1 182 ? -13.961 29.422 45.469 1 92.19 182 ALA A N 1
ATOM 1355 C CA . ALA A 1 182 ? -13.602 28.266 46.281 1 92.19 182 ALA A CA 1
ATOM 1356 C C . ALA A 1 182 ? -14.648 27.156 46.156 1 92.19 182 ALA A C 1
ATOM 1358 O O . ALA A 1 182 ? -14.406 26.031 46.594 1 92.19 182 ALA A O 1
ATOM 1359 N N . ALA A 1 183 ? -15.812 27.547 45.656 1 93.38 183 ALA A N 1
ATOM 1360 C CA . ALA A 1 183 ? -16.906 26.562 45.594 1 93.38 183 ALA A CA 1
ATOM 1361 C C . ALA A 1 183 ? -17.656 26.688 44.281 1 93.38 183 ALA A C 1
ATOM 1363 O O . ALA A 1 183 ? -18.859 26.969 44.25 1 93.38 183 ALA A O 1
ATOM 1364 N N . PRO A 1 184 ? -16.969 26.312 43.219 1 95.56 184 PRO A N 1
ATOM 1365 C CA . PRO A 1 184 ? -17.641 26.375 41.938 1 95.56 184 PRO A CA 1
ATOM 1366 C C . PRO A 1 184 ? -18.75 25.328 41.812 1 95.56 184 PRO A C 1
ATOM 1368 O O . PRO A 1 184 ? -18.719 24.297 42.5 1 95.56 184 PRO A O 1
ATOM 1371 N N . GLN A 1 185 ? -19.734 25.625 40.906 1 95.31 185 GLN A N 1
ATOM 1372 C CA . GLN A 1 185 ? -20.844 24.703 40.656 1 95.31 185 GLN A CA 1
ATOM 1373 C C . GLN A 1 185 ? -21.141 24.594 39.156 1 95.31 185 GLN A C 1
ATOM 1375 O O . GLN A 1 185 ? -21.141 25.594 38.469 1 95.31 185 GLN A O 1
ATOM 1380 N N . GLN A 1 186 ? -21.25 23.391 38.781 1 95 186 GLN A N 1
ATOM 1381 C CA . GLN A 1 186 ? -21.734 23.234 37.406 1 95 186 GLN A CA 1
ATOM 1382 C C . GLN A 1 186 ? -23.203 23.609 37.312 1 95 186 GLN A C 1
ATOM 1384 O O . GLN A 1 186 ? -24.062 23.031 37.969 1 95 186 GLN A O 1
ATOM 1389 N N . ILE A 1 187 ? -23.531 24.469 36.406 1 95.31 187 ILE A N 1
ATOM 1390 C CA . ILE A 1 187 ? -24.891 25.016 36.438 1 95.31 187 ILE A CA 1
ATOM 1391 C C . ILE A 1 187 ? -25.625 24.578 35.156 1 95.31 187 ILE A C 1
ATOM 1393 O O . ILE A 1 187 ? -26.859 24.641 35.094 1 95.31 187 ILE A O 1
ATOM 1397 N N . ALA A 1 188 ? -24.875 24.234 34.156 1 94.88 188 ALA A N 1
ATOM 1398 C CA . ALA A 1 188 ? -25.5 23.781 32.938 1 94.88 188 ALA A CA 1
ATOM 1399 C C . ALA A 1 188 ? -24.516 22.984 32.094 1 94.88 188 ALA A C 1
ATOM 1401 O O . ALA A 1 188 ? -23.328 22.891 32.406 1 94.88 188 ALA A O 1
ATOM 1402 N N . GLY A 1 189 ? -25.062 22.344 31 1 92.62 189 GLY A N 1
ATOM 1403 C CA . GLY A 1 189 ? -24.266 21.609 30.016 1 92.62 189 GLY A CA 1
ATOM 1404 C C . GLY A 1 189 ? -24.828 21.703 28.609 1 92.62 189 GLY A C 1
ATOM 1405 O O . GLY A 1 189 ? -26.047 21.859 28.438 1 92.62 189 GLY A O 1
ATOM 1406 N N . ILE A 1 190 ? -23.922 21.719 27.688 1 92.38 190 ILE A N 1
ATOM 1407 C CA . ILE A 1 190 ? -24.266 21.672 26.281 1 92.38 190 ILE A CA 1
ATOM 1408 C C . ILE A 1 190 ? -23.75 20.375 25.656 1 92.38 190 ILE A C 1
ATOM 1410 O O . ILE A 1 190 ? -22.625 19.953 25.922 1 92.38 190 ILE A O 1
ATOM 1414 N N . ASN A 1 191 ? -24.547 19.766 24.797 1 88.56 191 ASN A N 1
ATOM 1415 C CA . ASN A 1 191 ? -24.203 18.469 24.219 1 88.56 191 ASN A CA 1
ATOM 1416 C C . ASN A 1 191 ? -23.312 18.625 22.984 1 88.56 191 ASN A C 1
ATOM 1418 O O . ASN A 1 191 ? -23.406 17.844 22.047 1 88.56 191 ASN A O 1
ATOM 1422 N N . GLN A 1 192 ? -22.578 19.703 22.922 1 89.44 192 GLN A N 1
ATOM 1423 C CA . GLN A 1 192 ? -21.578 19.906 21.891 1 89.44 192 GLN A CA 1
ATOM 1424 C C . GLN A 1 192 ? -20.203 20.141 22.516 1 89.44 192 GLN A C 1
ATOM 1426 O O . GLN A 1 192 ? -20.078 20.781 23.562 1 89.44 192 GLN A O 1
ATOM 1431 N N . SER A 1 193 ? -19.281 19.531 21.812 1 91.38 193 SER A N 1
ATOM 1432 C CA . SER A 1 193 ? -17.922 19.672 22.328 1 91.38 193 SER A CA 1
ATOM 1433 C C . SER A 1 193 ? -16.938 20 21.219 1 91.38 193 SER A C 1
ATOM 1435 O O . SER A 1 193 ? -17.219 19.766 20.031 1 91.38 193 SER A O 1
ATOM 1437 N N . GLY A 1 194 ? -15.805 20.531 21.578 1 92.81 194 GLY A N 1
ATOM 1438 C CA . GLY A 1 194 ? -14.742 21 20.703 1 92.81 194 GLY A CA 1
ATOM 1439 C C . GLY A 1 194 ? -14.023 22.219 21.234 1 92.81 194 GLY A C 1
ATOM 1440 O O . GLY A 1 194 ? -13.977 22.453 22.453 1 92.81 194 GLY A O 1
ATOM 1441 N N . ASN A 1 195 ? -13.43 22.953 20.344 1 95.44 195 ASN A N 1
ATOM 1442 C CA . ASN A 1 195 ? -12.859 24.234 20.781 1 95.44 195 ASN A CA 1
ATOM 1443 C C . ASN A 1 195 ? -13.93 25.312 20.891 1 95.44 195 ASN A C 1
ATOM 1445 O O . ASN A 1 195 ? -14.961 25.25 20.203 1 95.44 195 ASN A O 1
ATOM 1449 N N . LEU A 1 196 ? -13.625 26.219 21.719 1 98 196 LEU A N 1
ATOM 1450 C CA . LEU A 1 196 ? -14.625 27.219 22.047 1 98 196 LEU A CA 1
ATOM 1451 C C . LEU A 1 196 ? -14.094 28.625 21.797 1 98 196 LEU A C 1
ATOM 1453 O O . LEU A 1 196 ? -12.898 28.891 22 1 98 196 LEU A O 1
ATOM 1457 N N . LEU A 1 197 ? -14.953 29.453 21.359 1 98.44 197 LEU A N 1
ATOM 1458 C CA . LEU A 1 197 ? -14.773 30.906 21.422 1 98.44 197 LEU A CA 1
ATOM 1459 C C . LEU A 1 197 ? -15.938 31.562 22.156 1 98.44 197 LEU A C 1
ATOM 1461 O O . LEU A 1 197 ? -17.094 31.156 21.969 1 98.44 197 LEU A O 1
ATOM 1465 N N . LEU A 1 198 ? -15.633 32.531 22.953 1 98.12 198 LEU A N 1
ATOM 1466 C CA . LEU A 1 198 ? -16.641 33.219 23.734 1 98.12 198 LEU A CA 1
ATOM 1467 C C . LEU A 1 198 ? -16.578 34.719 23.469 1 98.12 198 LEU A C 1
ATOM 1469 O O . LEU A 1 198 ? -15.539 35.375 23.719 1 98.12 198 LEU A O 1
ATOM 1473 N N . SER A 1 199 ? -17.578 35.281 22.922 1 96.94 199 SER A N 1
ATOM 1474 C CA . SER A 1 199 ? -17.719 36.688 22.703 1 96.94 199 SER A CA 1
ATOM 1475 C C . SER A 1 199 ? -18.969 37.25 23.391 1 96.94 199 SER A C 1
ATOM 1477 O O . SER A 1 199 ? -20.078 37.062 22.906 1 96.94 199 SER A O 1
ATOM 1479 N N . ASN A 1 200 ? -18.75 37.969 24.484 1 93.69 200 ASN A N 1
ATOM 1480 C CA . ASN A 1 200 ? -19.875 38.469 25.281 1 93.69 200 ASN A CA 1
ATOM 1481 C C . ASN A 1 200 ? -20.828 37.344 25.688 1 93.69 200 ASN A C 1
ATOM 1483 O O . ASN A 1 200 ? -20.422 36.406 26.375 1 93.69 200 ASN A O 1
ATOM 1487 N N . ASP A 1 201 ? -22.062 37.406 25.078 1 95.38 201 ASP A N 1
ATOM 1488 C CA . ASP A 1 201 ? -23.047 36.375 25.484 1 95.38 201 ASP A CA 1
ATOM 1489 C C . ASP A 1 201 ? -23.188 35.312 24.406 1 95.38 201 ASP A C 1
ATOM 1491 O O . ASP A 1 201 ? -24.188 34.562 24.391 1 95.38 201 ASP A O 1
ATOM 1495 N N . SER A 1 202 ? -22.188 35.188 23.594 1 98 202 SER A N 1
ATOM 1496 C CA . SER A 1 202 ? -22.25 34.188 22.531 1 98 202 SER A CA 1
ATOM 1497 C C . SER A 1 202 ? -21.109 33.188 22.656 1 98 202 SER A C 1
ATOM 1499 O O . SER A 1 202 ? -19.938 33.531 22.625 1 98 202 SER A O 1
ATOM 1501 N N . LEU A 1 203 ? -21.484 31.953 22.781 1 98.38 203 LEU A N 1
ATOM 1502 C CA . LEU A 1 203 ? -20.531 30.844 22.812 1 98.38 203 LEU A CA 1
ATOM 1503 C C . LEU A 1 203 ? -20.562 30.062 21.5 1 98.38 203 LEU A C 1
ATOM 1505 O O . LEU A 1 203 ? -21.609 29.578 21.078 1 98.38 203 LEU A O 1
ATOM 1509 N N . VAL A 1 204 ? -19.484 30.031 20.844 1 98.38 204 VAL A N 1
ATOM 1510 C CA . VAL A 1 204 ? -19.391 29.281 19.594 1 98.38 204 VAL A CA 1
ATOM 1511 C C . VAL A 1 204 ? -18.578 28.016 19.797 1 98.38 204 VAL A C 1
ATOM 1513 O O . VAL A 1 204 ? -17.438 28.078 20.281 1 98.38 204 VAL A O 1
ATOM 1516 N N . VAL A 1 205 ? -19.109 26.875 19.422 1 97.06 205 VAL A N 1
ATOM 1517 C CA . VAL A 1 205 ? -18.453 25.578 19.562 1 97.06 205 VAL A CA 1
ATOM 1518 C C . VAL A 1 205 ? -18 25.078 18.203 1 97.06 205 VAL A C 1
ATOM 1520 O O . VAL A 1 205 ? -18.797 24.953 17.281 1 97.06 205 VAL A O 1
ATOM 1523 N N . PHE A 1 206 ? -16.719 24.844 18.078 1 95.38 206 PHE A N 1
ATOM 1524 C CA . PHE A 1 206 ? -16.156 24.234 16.891 1 95.38 206 PHE A CA 1
ATOM 1525 C C . PHE A 1 206 ? -16.125 22.703 17.016 1 95.38 206 PHE A C 1
ATOM 1527 O O . PHE A 1 206 ? -15.219 22.141 17.625 1 95.38 206 PHE A O 1
ATOM 1534 N N . GLN A 1 207 ? -17.047 22.031 16.391 1 90.69 207 GLN A N 1
ATOM 1535 C CA . GLN A 1 207 ? -17.156 20.578 16.469 1 90.69 207 GLN A CA 1
ATOM 1536 C C . GLN A 1 207 ? -16.844 19.938 15.117 1 90.69 207 GLN A C 1
ATOM 1538 O O . GLN A 1 207 ? -17.766 19.688 14.328 1 90.69 207 GLN A O 1
ATOM 1543 N N . GLY A 1 208 ? -15.648 19.641 14.953 1 82.5 208 GLY A N 1
ATOM 1544 C CA . GLY A 1 208 ? -15.273 19.094 13.664 1 82.5 208 GLY A CA 1
ATOM 1545 C C . GLY A 1 208 ? -15.547 20.031 12.508 1 82.5 208 GLY A C 1
ATOM 1546 O O . GLY A 1 208 ? -14.984 21.125 12.438 1 82.5 208 GLY A O 1
ATOM 1547 N N . SER A 1 209 ? -16.516 19.609 11.703 1 88.12 209 SER A N 1
ATOM 1548 C CA . SER A 1 209 ? -16.859 20.422 10.531 1 88.12 209 SER A CA 1
ATOM 1549 C C . SER A 1 209 ? -18.109 21.25 10.789 1 88.12 209 SER A C 1
ATOM 1551 O O . SER A 1 209 ? -18.719 21.766 9.844 1 88.12 209 SER A O 1
ATOM 1553 N N . ARG A 1 210 ? -18.469 21.297 12.016 1 93.88 210 ARG A N 1
ATOM 1554 C CA . ARG A 1 210 ? -19.656 22.047 12.359 1 93.88 210 ARG A CA 1
ATOM 1555 C C . ARG A 1 210 ? -19.344 23.172 13.328 1 93.88 210 ARG A C 1
ATOM 1557 O O . ARG A 1 210 ? -18.547 22.984 14.266 1 93.88 210 ARG A O 1
ATOM 1564 N N . LEU A 1 211 ? -19.906 24.328 13.102 1 96.62 211 LEU A N 1
ATOM 1565 C CA . LEU A 1 211 ? -19.906 25.453 14.023 1 96.62 211 LEU A CA 1
ATOM 1566 C C . LEU A 1 211 ? -21.297 25.672 14.625 1 96.62 211 LEU A C 1
ATOM 1568 O O . LEU A 1 211 ? -22.281 25.781 13.891 1 96.62 211 LEU A O 1
ATOM 1572 N N . VAL A 1 212 ? -21.344 25.703 15.891 1 97.38 212 VAL A N 1
ATOM 1573 C CA . VAL A 1 212 ? -22.641 25.875 16.562 1 97.38 212 VAL A CA 1
ATOM 1574 C C . VAL A 1 212 ? -22.562 27.094 17.484 1 97.38 212 VAL A C 1
ATOM 1576 O O . VAL A 1 212 ? -21.688 27.172 18.344 1 97.38 212 VAL A O 1
ATOM 1579 N N . GLY A 1 213 ? -23.5 28.016 17.312 1 98 213 GLY A N 1
ATOM 1580 C CA . GLY A 1 213 ? -23.562 29.203 18.156 1 98 213 GLY A CA 1
ATOM 1581 C C . GLY A 1 213 ? -24.656 29.125 19.219 1 98 213 GLY A C 1
ATOM 1582 O O . GLY A 1 213 ? -25.797 28.766 18.922 1 98 213 GLY A O 1
ATOM 1583 N N . TYR A 1 214 ? -24.25 29.438 20.422 1 98.12 214 TYR A N 1
ATOM 1584 C CA . TYR A 1 214 ? -25.172 29.422 21.547 1 98.12 214 TYR A CA 1
ATOM 1585 C C . TYR A 1 214 ? -25.281 30.812 22.172 1 98.12 214 TYR A C 1
ATOM 1587 O O . TYR A 1 214 ? -24.281 31.516 22.297 1 98.12 214 TYR A O 1
ATOM 1595 N N . ASP A 1 215 ? -26.422 31.203 22.578 1 98.19 215 ASP A N 1
ATOM 1596 C CA . ASP A 1 215 ? -26.641 32.344 23.484 1 98.19 215 ASP A CA 1
ATOM 1597 C C . ASP A 1 215 ? -26.5 31.906 24.938 1 98.19 215 ASP A C 1
ATOM 1599 O O . ASP A 1 215 ? -27.266 31.062 25.422 1 98.19 215 ASP A O 1
ATOM 1603 N N . VAL A 1 216 ? -25.578 32.5 25.641 1 97.69 216 VAL A N 1
ATOM 1604 C CA . VAL A 1 216 ? -25.359 32.125 27.031 1 97.69 216 VAL A CA 1
ATOM 1605 C C . VAL A 1 216 ? -25.641 33.312 27.953 1 97.69 216 VAL A C 1
ATOM 1607 O O . VAL A 1 216 ? -25.047 33.406 29.031 1 97.69 216 VAL A O 1
ATOM 1610 N N . SER A 1 217 ? -26.438 34.25 27.484 1 96.75 217 SER A N 1
ATOM 1611 C CA . SER A 1 217 ? -26.844 35.344 28.359 1 96.75 217 SER A CA 1
ATOM 1612 C C . SER A 1 217 ? -27.469 34.812 29.641 1 96.75 217 SER A C 1
ATOM 1614 O O . SER A 1 217 ? -27.266 35.375 30.719 1 96.75 217 SER A O 1
ATOM 1616 N N . ASP A 1 218 ? -28.234 33.781 29.5 1 96.94 218 ASP A N 1
ATOM 1617 C CA . ASP A 1 218 ? -28.625 32.938 30.625 1 96.94 218 ASP A CA 1
ATOM 1618 C C . ASP A 1 218 ? -27.797 31.656 30.656 1 96.94 218 ASP A C 1
ATOM 1620 O O . ASP A 1 218 ? -28.172 30.656 30.062 1 96.94 218 ASP A O 1
ATOM 1624 N N . ALA A 1 219 ? -26.766 31.656 31.438 1 95.75 219 ALA A N 1
ATOM 1625 C CA . ALA A 1 219 ? -25.781 30.594 31.438 1 95.75 219 ALA A CA 1
ATOM 1626 C C . ALA A 1 219 ? -26.391 29.281 31.922 1 95.75 219 ALA A C 1
ATOM 1628 O O . ALA A 1 219 ? -25.875 28.203 31.641 1 95.75 219 ALA A O 1
ATOM 1629 N N . GLU A 1 220 ? -27.469 29.359 32.656 1 95.88 220 GLU A N 1
ATOM 1630 C CA . GLU A 1 220 ? -28.109 28.172 33.156 1 95.88 220 GLU A CA 1
ATOM 1631 C C . GLU A 1 220 ? -28.938 27.469 32.094 1 95.88 220 GLU A C 1
ATOM 1633 O O . GLU A 1 220 ? -29.266 26.297 32.188 1 95.88 220 GLU A O 1
ATOM 1638 N N . ASN A 1 221 ? -29.312 28.297 31.109 1 96.19 221 ASN A N 1
ATOM 1639 C CA . ASN A 1 221 ? -30.109 27.766 30.016 1 96.19 221 ASN A CA 1
ATOM 1640 C C . ASN A 1 221 ? -29.578 28.203 28.656 1 96.19 221 ASN A C 1
ATOM 1642 O O . ASN A 1 221 ? -30.234 28.938 27.922 1 96.19 221 ASN A O 1
ATOM 1646 N N . PRO A 1 222 ? -28.438 27.641 28.344 1 97.44 222 PRO A N 1
ATOM 1647 C CA . PRO A 1 222 ? -27.891 28 27.047 1 97.44 222 PRO A CA 1
ATOM 1648 C C . PRO A 1 222 ? -28.812 27.625 25.891 1 97.44 222 PRO A C 1
ATOM 1650 O O . PRO A 1 222 ? -29.469 26.578 25.922 1 97.44 222 PRO A O 1
ATOM 1653 N N . GLU A 1 223 ? -28.938 28.5 24.828 1 97.56 223 GLU A N 1
ATOM 1654 C CA . GLU A 1 223 ? -29.812 28.281 23.688 1 97.56 223 GLU A CA 1
ATOM 1655 C C . GLU A 1 223 ? -29.016 28.266 22.375 1 97.56 223 GLU A C 1
ATOM 1657 O O . GLU A 1 223 ? -28.234 29.188 22.109 1 97.56 223 GLU A O 1
ATOM 1662 N N . ARG A 1 224 ? -29.25 27.25 21.625 1 97.38 224 ARG A N 1
ATOM 1663 C CA . ARG A 1 224 ? -28.609 27.188 20.312 1 97.38 224 ARG A CA 1
ATOM 1664 C C . ARG A 1 224 ? -29.25 28.188 19.359 1 97.38 224 ARG A C 1
ATOM 1666 O O . ARG A 1 224 ? -30.469 28.172 19.172 1 97.38 224 ARG A O 1
ATOM 1673 N N . ILE A 1 225 ? -28.516 29 18.688 1 97.75 225 ILE A N 1
ATOM 1674 C CA . ILE A 1 225 ? -29.031 30.078 17.844 1 97.75 225 ILE A CA 1
ATOM 1675 C C . ILE A 1 225 ? -28.797 29.734 16.375 1 97.75 225 ILE A C 1
ATOM 1677 O O . ILE A 1 225 ? -29.656 29.969 15.531 1 97.75 225 ILE A O 1
ATOM 1681 N N . TRP A 1 226 ? -27.609 29.25 16.078 1 97.19 226 TRP A N 1
ATOM 1682 C CA . TRP A 1 226 ? -27.281 28.969 14.688 1 97.19 226 TRP A CA 1
ATOM 1683 C C . TRP A 1 226 ? -26.312 27.812 14.57 1 97.19 226 TRP A C 1
ATOM 1685 O O . TRP A 1 226 ? -25.688 27.406 15.555 1 97.19 226 TRP A O 1
ATOM 1695 N N . THR A 1 227 ? -26.297 27.156 13.398 1 96.81 227 THR A N 1
ATOM 1696 C CA . THR A 1 227 ? -25.359 26.094 13.023 1 96.81 227 THR A CA 1
ATOM 1697 C C . THR A 1 227 ? -24.875 26.281 11.594 1 96.81 227 THR A C 1
ATOM 1699 O O . THR A 1 227 ? -25.656 26.672 10.711 1 96.81 227 THR A O 1
ATOM 1702 N N . ARG A 1 228 ? -23.625 26.156 11.406 1 96.62 228 ARG A N 1
ATOM 1703 C CA . ARG A 1 228 ? -23 26.172 10.086 1 96.62 228 ARG A CA 1
ATOM 1704 C C . ARG A 1 228 ? -22.125 24.938 9.883 1 96.62 228 ARG A C 1
ATOM 1706 O O . ARG A 1 228 ? -21.5 24.453 10.836 1 96.62 228 ARG A O 1
ATOM 1713 N N . THR A 1 229 ? -22.125 24.484 8.703 1 96.44 229 THR A N 1
ATOM 1714 C CA . THR A 1 229 ? -21.297 23.328 8.367 1 96.44 229 THR A CA 1
ATOM 1715 C C . THR A 1 229 ? -20.172 23.734 7.422 1 96.44 229 THR A C 1
ATOM 1717 O O . THR A 1 229 ? -20.375 24.531 6.5 1 96.44 229 THR A O 1
ATOM 1720 N N . ILE A 1 230 ? -19.016 23.203 7.68 1 95.19 230 ILE A N 1
ATOM 1721 C CA . ILE A 1 230 ? -17.828 23.469 6.871 1 95.19 230 ILE A CA 1
ATOM 1722 C C . ILE A 1 230 ? -17.625 22.359 5.855 1 95.19 230 ILE A C 1
ATOM 1724 O O . ILE A 1 230 ? -17.609 21.172 6.215 1 95.19 230 ILE A O 1
ATOM 1728 N N . ASN A 1 231 ? -17.547 22.719 4.598 1 91.75 231 ASN A N 1
ATOM 1729 C CA . ASN A 1 231 ? -17.172 21.781 3.551 1 91.75 231 ASN A CA 1
ATOM 1730 C C . ASN A 1 231 ? -15.656 21.75 3.336 1 91.75 231 ASN A C 1
ATOM 1732 O O . ASN A 1 231 ? -15.148 22.406 2.426 1 91.75 231 ASN A O 1
ATOM 1736 N N . GLY A 1 232 ? -15 21.078 4.016 1 91.44 232 GLY A N 1
ATOM 1737 C CA . GLY A 1 232 ? -13.547 21.016 4.105 1 91.44 232 GLY A CA 1
ATOM 1738 C C . GLY A 1 232 ? -13.039 20.938 5.531 1 91.44 232 GLY A C 1
ATOM 1739 O O . GLY A 1 232 ? -13.562 20.172 6.34 1 91.44 232 GLY A O 1
ATOM 1740 N N . SER A 1 233 ? -11.969 21.75 5.719 1 92.38 233 SER A N 1
ATOM 1741 C CA . SER A 1 233 ? -11.383 21.719 7.051 1 92.38 233 SER A CA 1
ATOM 1742 C C . SER A 1 233 ? -11.219 23.141 7.613 1 92.38 233 SER A C 1
ATOM 1744 O O . SER A 1 233 ? -11.086 24.094 6.859 1 92.38 233 SER A O 1
ATOM 1746 N N . VAL A 1 234 ? -11.328 23.188 8.938 1 94.19 234 VAL A N 1
ATOM 1747 C CA . VAL A 1 234 ? -10.969 24.422 9.617 1 94.19 234 VAL A CA 1
ATOM 1748 C C . VAL A 1 234 ? -9.453 24.5 9.797 1 94.19 234 VAL A C 1
ATOM 1750 O O . VAL A 1 234 ? -8.852 23.641 10.445 1 94.19 234 VAL A O 1
ATOM 1753 N N . GLU A 1 235 ? -8.883 25.5 9.227 1 94.19 235 GLU A N 1
ATOM 1754 C CA . GLU A 1 235 ? -7.445 25.688 9.406 1 94.19 235 GLU A CA 1
ATOM 1755 C C . GLU A 1 235 ? -7.148 26.438 10.695 1 94.19 235 GLU A C 1
ATOM 1757 O O . GLU A 1 235 ? -6.188 26.125 11.398 1 94.19 235 GLU A O 1
ATOM 1762 N N . THR A 1 236 ? -7.91 27.484 10.922 1 94.56 236 THR A N 1
ATOM 1763 C CA . THR A 1 236 ? -7.793 28.234 12.164 1 94.56 236 THR A CA 1
ATOM 1764 C C . THR A 1 236 ? -9 29.156 12.352 1 94.56 236 THR A C 1
ATOM 1766 O O . THR A 1 236 ? -9.797 29.328 11.43 1 94.56 236 THR A O 1
ATOM 1769 N N . ALA A 1 237 ? -9.109 29.688 13.547 1 97.69 237 ALA A N 1
ATOM 1770 C CA . ALA A 1 237 ? -10.078 30.719 13.875 1 97.69 237 ALA A CA 1
ATOM 1771 C C . ALA A 1 237 ? -9.516 31.688 14.914 1 97.69 237 ALA A C 1
ATOM 1773 O O . ALA A 1 237 ? -8.656 31.312 15.711 1 97.69 237 ALA A O 1
ATOM 1774 N N . ARG A 1 238 ? -9.945 32.906 14.781 1 98.19 238 ARG A N 1
ATOM 1775 C CA . ARG A 1 238 ? -9.578 33.969 15.727 1 98.19 238 ARG A CA 1
ATOM 1776 C C . ARG A 1 238 ? -10.781 34.812 16.109 1 98.19 238 ARG A C 1
ATOM 1778 O O . ARG A 1 238 ? -11.734 34.938 15.328 1 98.19 238 ARG A O 1
ATOM 1785 N N . LEU A 1 239 ? -10.773 35.344 17.297 1 97.81 239 LEU A N 1
ATOM 1786 C CA . LEU A 1 239 ? -11.773 36.312 17.734 1 97.81 239 LEU A CA 1
ATOM 1787 C C . LEU A 1 239 ? -11.125 37.625 18.078 1 97.81 239 LEU A C 1
ATOM 1789 O O . LEU A 1 239 ? -10.281 37.719 18.969 1 97.81 239 LEU A O 1
ATOM 1793 N N . VAL A 1 240 ? -11.469 38.656 17.328 1 95.75 240 VAL A N 1
ATOM 1794 C CA . VAL A 1 240 ? -10.938 40 17.516 1 95.75 240 VAL A CA 1
ATOM 1795 C C . VAL A 1 240 ? -12.078 41 17.531 1 95.75 240 VAL A C 1
ATOM 1797 O O . VAL A 1 240 ? -12.859 41.094 16.578 1 95.75 240 VAL A O 1
ATOM 1800 N N . ASP A 1 241 ? -12.203 41.75 18.562 1 92.44 241 ASP A N 1
ATOM 1801 C CA . ASP A 1 241 ? -13.188 42.844 18.703 1 92.44 241 ASP A CA 1
ATOM 1802 C C . ASP A 1 241 ? -14.594 42.312 18.391 1 92.44 241 ASP A C 1
ATOM 1804 O O . ASP A 1 241 ? -15.336 42.938 17.641 1 92.44 241 ASP A O 1
ATOM 1808 N N . GLY A 1 242 ? -14.859 41.188 18.828 1 94.81 242 GLY A N 1
ATOM 1809 C CA . GLY A 1 242 ? -16.203 40.625 18.75 1 94.81 242 GLY A CA 1
ATOM 1810 C C . GLY A 1 242 ? -16.516 40 17.422 1 94.81 242 GLY A C 1
ATOM 1811 O O . GLY A 1 242 ? -17.672 39.688 17.125 1 94.81 242 GLY A O 1
ATOM 1812 N N . ARG A 1 243 ? -15.539 39.844 16.625 1 95.62 243 ARG A N 1
ATOM 1813 C CA . ARG A 1 243 ? -15.695 39.219 15.305 1 95.62 243 ARG A CA 1
ATOM 1814 C C . ARG A 1 243 ? -14.836 37.969 15.18 1 95.62 243 ARG A C 1
ATOM 1816 O O . ARG A 1 243 ? -13.688 37.938 15.625 1 95.62 243 ARG A O 1
ATOM 1823 N N . ILE A 1 244 ? -15.469 36.969 14.57 1 97.69 244 ILE A N 1
ATOM 1824 C CA . ILE A 1 244 ? -14.727 35.75 14.359 1 97.69 244 ILE A CA 1
ATOM 1825 C C . ILE A 1 244 ? -14.078 35.75 12.977 1 97.69 244 ILE A C 1
ATOM 1827 O O . ILE A 1 244 ? -14.734 36.062 11.977 1 97.69 244 ILE A O 1
ATOM 1831 N N . TYR A 1 245 ? -12.859 35.531 12.891 1 97.75 245 TYR A N 1
ATOM 1832 C CA . TYR A 1 245 ? -12.141 35.25 11.648 1 97.75 245 TYR A CA 1
ATOM 1833 C C . TYR A 1 245 ? -11.93 33.75 11.477 1 97.75 245 TYR A C 1
ATOM 1835 O O . TYR A 1 245 ? -11.203 33.125 12.25 1 97.75 245 TYR A O 1
ATOM 1843 N N . LEU A 1 246 ? -12.539 33.188 10.461 1 97.62 246 LEU A N 1
ATOM 1844 C CA . LEU A 1 246 ? -12.492 31.734 10.203 1 97.62 246 LEU A CA 1
ATOM 1845 C C . LEU A 1 246 ? -11.773 31.453 8.891 1 97.62 246 LEU A C 1
ATOM 1847 O O . LEU A 1 246 ? -12.133 32 7.848 1 97.62 246 LEU A O 1
ATOM 1851 N N . VAL A 1 247 ? -10.766 30.672 8.953 1 97.25 247 VAL A N 1
ATOM 1852 C CA . VAL A 1 247 ? -10.078 30.234 7.738 1 97.25 247 VAL A CA 1
ATOM 1853 C C . VAL A 1 247 ? -10.344 28.75 7.492 1 97.25 247 VAL A C 1
ATOM 1855 O O . VAL A 1 247 ? -10.102 27.922 8.367 1 97.25 247 VAL A O 1
ATOM 1858 N N . THR A 1 248 ? -10.805 28.453 6.309 1 96.5 248 THR A N 1
ATOM 1859 C CA . THR A 1 248 ? -11.094 27.062 5.922 1 96.5 248 THR A CA 1
ATOM 1860 C C . THR A 1 248 ? -10.289 26.672 4.68 1 96.5 248 THR A C 1
ATOM 1862 O O . THR A 1 248 ? -9.805 27.547 3.949 1 96.5 248 THR A O 1
ATOM 1865 N N . SER A 1 249 ? -10.055 25.438 4.547 1 95.12 249 SER A N 1
ATOM 1866 C CA . SER A 1 249 ? -9.477 24.875 3.324 1 95.12 249 SER A CA 1
ATOM 1867 C C . SER A 1 249 ? -10.438 23.906 2.646 1 95.12 249 SER A C 1
ATOM 1869 O O . SER A 1 249 ? -11.086 23.094 3.314 1 95.12 249 SER A O 1
ATOM 1871 N N . SER A 1 250 ? -10.617 24.047 1.36 1 93.69 250 SER A N 1
ATOM 1872 C CA . SER A 1 250 ? -11.492 23.188 0.575 1 93.69 250 SER A CA 1
ATOM 1873 C C . SER A 1 250 ? -10.773 22.609 -0.641 1 93.69 250 SER A C 1
ATOM 1875 O O . SER A 1 250 ? -10.141 23.359 -1.396 1 93.69 250 SER A O 1
ATOM 1877 N N . SER A 1 251 ? -10.883 21.375 -0.793 1 89.62 251 SER A N 1
ATOM 1878 C CA . SER A 1 251 ? -10.273 20.734 -1.956 1 89.62 251 SER A CA 1
ATOM 1879 C C . SER A 1 251 ? -10.969 21.156 -3.246 1 89.62 251 SER A C 1
ATOM 1881 O O . SER A 1 251 ? -12.18 21.391 -3.256 1 89.62 251 SER A O 1
ATOM 1883 N N . VAL A 1 252 ? -10.18 21.312 -4.234 1 88.06 252 VAL A N 1
ATOM 1884 C CA . VAL A 1 252 ? -10.742 21.656 -5.535 1 88.06 252 VAL A CA 1
ATOM 1885 C C . VAL A 1 252 ? -10.312 20.625 -6.578 1 88.06 252 VAL A C 1
ATOM 1887 O O . VAL A 1 252 ? -9.172 20.172 -6.57 1 88.06 252 VAL A O 1
ATOM 1890 N N . SER A 1 253 ? -11.305 20.172 -7.336 1 80.06 253 SER A N 1
ATOM 1891 C CA . SER A 1 253 ? -11.023 19.25 -8.43 1 80.06 253 SER A CA 1
ATOM 1892 C C . SER A 1 253 ? -11.086 19.953 -9.781 1 80.06 253 SER A C 1
ATOM 1894 O O . SER A 1 253 ? -11.859 20.891 -9.953 1 80.06 253 SER A O 1
ATOM 1896 N N . ALA A 1 254 ? -10.312 19.453 -10.727 1 76 254 ALA A N 1
ATOM 1897 C CA . ALA A 1 254 ? -10.273 20.062 -12.047 1 76 254 ALA A CA 1
ATOM 1898 C C . ALA A 1 254 ? -11.562 19.812 -12.812 1 76 254 ALA A C 1
ATOM 1900 O O . ALA A 1 254 ? -11.953 20.594 -13.68 1 76 254 ALA A O 1
ATOM 1901 N N . GLY A 1 255 ? -12.227 18.75 -12.484 1 73.19 255 GLY A N 1
ATOM 1902 C CA . GLY A 1 255 ? -13.438 18.406 -13.203 1 73.19 255 GLY A CA 1
ATOM 1903 C C . GLY A 1 255 ? -14.586 19.359 -12.953 1 73.19 255 GLY A C 1
ATOM 1904 O O . GLY A 1 255 ? -15.305 19.734 -13.875 1 73.19 255 GLY A O 1
ATOM 1905 N N . SER A 1 256 ? -14.789 19.734 -11.75 1 76.75 256 SER A N 1
ATOM 1906 C CA . SER A 1 256 ? -15.859 20.656 -11.352 1 76.75 256 SER A CA 1
ATOM 1907 C C . SER A 1 256 ? -15.43 21.531 -10.188 1 76.75 256 SER A C 1
ATOM 1909 O O . SER A 1 256 ? -15.969 21.406 -9.086 1 76.75 256 SER A O 1
ATOM 1911 N N . PRO A 1 257 ? -14.57 22.469 -10.602 1 80 257 PRO A N 1
ATOM 1912 C CA . PRO A 1 257 ? -14.047 23.266 -9.492 1 80 257 PRO A CA 1
ATOM 1913 C C . PRO A 1 257 ? -15.031 24.312 -9 1 80 257 PRO A C 1
ATOM 1915 O O . PRO A 1 257 ? -14.852 24.875 -7.914 1 80 257 PRO A O 1
ATOM 1918 N N . CYS A 1 258 ? -16.094 24.609 -9.812 1 85.88 258 CYS A N 1
ATOM 1919 C CA . CYS A 1 258 ? -17.047 25.625 -9.414 1 85.88 258 CYS A CA 1
ATOM 1920 C C . CYS A 1 258 ? -18.438 25.031 -9.195 1 85.88 258 CYS A C 1
ATOM 1922 O O . CYS A 1 258 ? -18.812 24.078 -9.891 1 85.88 258 CYS A O 1
ATOM 1924 N N . PRO A 1 259 ? -19.141 25.703 -8.156 1 83.56 259 PRO A N 1
ATOM 1925 C CA . PRO A 1 259 ? -18.766 26.734 -7.199 1 83.56 259 PRO A CA 1
ATOM 1926 C C . PRO A 1 259 ? -17.984 26.188 -6.016 1 83.56 259 PRO A C 1
ATOM 1928 O O . PRO A 1 259 ? -17.984 24.984 -5.773 1 83.56 259 PRO A O 1
ATOM 1931 N N . VAL A 1 260 ? -17.297 27.047 -5.422 1 90.44 260 VAL A N 1
ATOM 1932 C CA . VAL A 1 260 ? -16.625 26.703 -4.168 1 90.44 260 VAL A CA 1
ATOM 1933 C C . VAL A 1 260 ? -17.516 27.109 -2.99 1 90.44 260 VAL A C 1
ATOM 1935 O O . VAL A 1 260 ? -17.859 28.281 -2.838 1 90.44 260 VAL A O 1
ATOM 1938 N N . VAL A 1 261 ? -17.891 26.125 -2.184 1 92.88 261 VAL A N 1
ATOM 1939 C CA . VAL A 1 261 ? -18.781 26.391 -1.06 1 92.88 261 VAL A CA 1
ATOM 1940 C C . VAL A 1 261 ? -18.156 25.891 0.233 1 92.88 261 VAL A C 1
ATOM 1942 O O . VAL A 1 261 ? -18.578 24.859 0.781 1 92.88 261 VAL A O 1
ATOM 1945 N N . PRO A 1 262 ? -17.281 26.641 0.812 1 95.31 262 PRO A N 1
ATOM 1946 C CA . PRO A 1 262 ? -16.578 26.172 2.004 1 95.31 262 PRO A CA 1
ATOM 1947 C C . PRO A 1 262 ? -17.453 26.172 3.254 1 95.31 262 PRO A C 1
ATOM 1949 O O . PRO A 1 262 ? -17.156 25.453 4.219 1 95.31 262 PRO A O 1
ATOM 1952 N N . LEU A 1 263 ? -18.438 26.984 3.262 1 96.38 263 LEU A N 1
ATOM 1953 C CA . LEU A 1 263 ? -19.312 27.172 4.422 1 96.38 263 LEU A CA 1
ATOM 1954 C C . LEU A 1 263 ? -20.781 27.156 4.004 1 96.38 263 LEU A C 1
ATOM 1956 O O . LEU A 1 263 ? -21.141 27.766 3 1 96.38 263 LEU A O 1
ATOM 1960 N N . SER A 1 264 ? -21.562 26.484 4.766 1 95.81 264 SER A N 1
ATOM 1961 C CA . SER A 1 264 ? -22.984 26.391 4.441 1 95.81 264 SER A CA 1
ATOM 1962 C C . SER A 1 264 ? -23.688 27.703 4.75 1 95.81 264 SER A C 1
ATOM 1964 O O . SER A 1 264 ? -23.188 28.531 5.512 1 95.81 264 SER A O 1
ATOM 1966 N N . GLY A 1 265 ? -24.875 27.906 4.113 1 93.75 265 GLY A N 1
ATOM 1967 C CA . GLY A 1 265 ? -25.719 29.062 4.398 1 93.75 265 GLY A CA 1
ATOM 1968 C C . GLY A 1 265 ? -25.359 30.281 3.566 1 93.75 265 GLY A C 1
ATOM 1969 O O . GLY A 1 265 ? -24.484 30.219 2.705 1 93.75 265 GLY A O 1
ATOM 1970 N N . PRO A 1 266 ? -26.094 31.344 3.846 1 94.38 266 PRO A N 1
ATOM 1971 C CA . PRO A 1 266 ? -25.844 32.562 3.08 1 94.38 266 PRO A CA 1
ATOM 1972 C C . PRO A 1 266 ? -24.438 33.125 3.303 1 94.38 266 PRO A C 1
ATOM 1974 O O . PRO A 1 266 ? -23.953 33.156 4.438 1 94.38 266 PRO A O 1
ATOM 1977 N N . GLY A 1 267 ? -23.797 33.469 2.234 1 94.12 267 GLY A N 1
ATOM 1978 C CA . GLY A 1 267 ? -22.484 34.062 2.312 1 94.12 267 GLY A CA 1
ATOM 1979 C C . GLY A 1 267 ? -21.359 33.031 2.281 1 94.12 267 GLY A C 1
ATOM 1980 O O . GLY A 1 267 ? -20.188 33.406 2.205 1 94.12 267 GLY A O 1
ATOM 1981 N N . GLY A 1 268 ? -21.766 31.828 2.334 1 94.5 268 GLY A N 1
ATOM 1982 C CA . GLY A 1 268 ? -20.766 30.781 2.404 1 94.5 268 GLY A CA 1
ATOM 1983 C C . GLY A 1 268 ? -20.172 30.422 1.052 1 94.5 268 GLY A C 1
ATOM 1984 O O . GLY A 1 268 ? -19.078 29.875 0.973 1 94.5 268 GLY A O 1
ATOM 1985 N N . ARG A 1 269 ? -20.875 30.75 0.02 1 94.31 269 ARG A N 1
ATOM 1986 C CA . ARG A 1 269 ? -20.438 30.422 -1.335 1 94.31 269 ARG A CA 1
ATOM 1987 C C . ARG A 1 269 ? -19.453 31.469 -1.853 1 94.31 269 ARG A C 1
ATOM 1989 O O . ARG A 1 269 ? -19.625 32.656 -1.6 1 94.31 269 ARG A O 1
ATOM 1996 N N . ILE A 1 270 ? -18.438 30.984 -2.535 1 94.5 270 ILE A N 1
ATOM 1997 C CA . ILE A 1 270 ? -17.438 31.859 -3.127 1 94.5 270 ILE A CA 1
ATOM 1998 C C . ILE A 1 270 ? -17.5 31.75 -4.648 1 94.5 270 ILE A C 1
ATOM 2000 O O . ILE A 1 270 ? -17.391 30.656 -5.203 1 94.5 270 ILE A O 1
ATOM 2004 N N . ASP A 1 271 ? -17.688 32.906 -5.277 1 93.12 271 ASP A N 1
ATOM 2005 C CA . ASP A 1 271 ? -17.609 32.906 -6.734 1 93.12 271 ASP A CA 1
ATOM 2006 C C . ASP A 1 271 ? -16.188 32.625 -7.215 1 93.12 271 ASP A C 1
ATOM 2008 O O . ASP A 1 271 ? -15.242 33.281 -6.758 1 93.12 271 ASP A O 1
ATOM 2012 N N . CYS A 1 272 ? -16.078 31.797 -8.156 1 93.75 272 CYS A N 1
ATOM 2013 C CA . CYS A 1 272 ? -14.766 31.391 -8.633 1 93.75 272 CYS A CA 1
ATOM 2014 C C . CYS A 1 272 ? -14 32.562 -9.227 1 93.75 272 CYS A C 1
ATOM 2016 O O . CYS A 1 272 ? -12.773 32.594 -9.18 1 93.75 272 CYS A O 1
ATOM 2018 N N . THR A 1 273 ? -14.695 33.531 -9.703 1 94.38 273 THR A N 1
ATOM 2019 C CA . THR A 1 273 ? -14.055 34.719 -10.289 1 94.38 273 THR A CA 1
ATOM 2020 C C . THR A 1 273 ? -13.477 35.625 -9.211 1 94.38 273 THR A C 1
ATOM 2022 O O . THR A 1 273 ? -12.688 36.5 -9.5 1 94.38 273 THR A O 1
ATOM 2025 N N . SER A 1 274 ? -13.867 35.344 -7.977 1 93.88 274 SER A N 1
ATOM 2026 C CA . SER A 1 274 ? -13.398 36.188 -6.883 1 93.88 274 SER A CA 1
ATOM 2027 C C . SER A 1 274 ? -12.227 35.531 -6.156 1 93.88 274 SER A C 1
ATOM 2029 O O . SER A 1 274 ? -11.68 36.125 -5.211 1 93.88 274 SER A O 1
ATOM 2031 N N . ILE A 1 275 ? -11.859 34.406 -6.574 1 95.19 275 ILE A N 1
ATOM 2032 C CA . ILE A 1 275 ? -10.75 33.688 -5.934 1 95.19 275 ILE A CA 1
ATOM 2033 C C . ILE A 1 275 ? -9.422 34.281 -6.418 1 95.19 275 ILE A C 1
ATOM 2035 O O . ILE A 1 275 ? -9.227 34.469 -7.617 1 95.19 275 ILE A O 1
ATOM 2039 N N . TYR A 1 276 ? -8.578 34.562 -5.504 1 94.94 276 TYR A N 1
ATOM 2040 C CA . TYR A 1 276 ? -7.297 35.188 -5.828 1 94.94 276 TYR A CA 1
ATOM 2041 C C . TYR A 1 276 ? -6.242 34.125 -6.141 1 94.94 276 TYR A C 1
ATOM 2043 O O . TYR A 1 276 ? -6.301 33 -5.617 1 94.94 276 TYR A O 1
ATOM 2051 N N . HIS A 1 277 ? -5.336 34.438 -7.016 1 92.94 277 HIS A N 1
ATOM 2052 C CA . HIS A 1 277 ? -4.176 33.625 -7.34 1 92.94 277 HIS A CA 1
ATOM 2053 C C . HIS A 1 277 ? -2.953 34.469 -7.637 1 92.94 277 HIS A C 1
ATOM 2055 O O . HIS A 1 277 ? -3.09 35.625 -8.086 1 92.94 277 HIS A O 1
ATOM 2061 N N . PRO A 1 278 ? -1.778 33.906 -7.32 1 88.75 278 PRO A N 1
ATOM 2062 C CA . PRO A 1 278 ? -0.593 34.625 -7.801 1 88.75 278 PRO A CA 1
ATOM 2063 C C . PRO A 1 278 ? -0.514 34.688 -9.328 1 88.75 278 PRO A C 1
ATOM 2065 O O . PRO A 1 278 ? -1.155 33.875 -10.008 1 88.75 278 PRO A O 1
ATOM 2068 N N . ARG A 1 279 ? 0.201 35.562 -9.828 1 84.38 279 ARG A N 1
ATOM 2069 C CA . ARG A 1 279 ? 0.35 35.688 -11.273 1 84.38 279 ARG A CA 1
ATOM 2070 C C . ARG A 1 279 ? 1.037 34.469 -11.867 1 84.38 279 ARG A C 1
ATOM 2072 O O . ARG A 1 279 ? 0.668 34 -12.953 1 84.38 279 ARG A O 1
ATOM 2079 N N . GLN A 1 280 ? 1.865 34 -11.094 1 84.25 280 GLN A N 1
ATOM 2080 C CA . GLN A 1 280 ? 2.547 32.781 -11.531 1 84.25 280 GLN A CA 1
ATOM 2081 C C . GLN A 1 280 ? 1.695 31.562 -11.266 1 84.25 280 GLN A C 1
ATOM 2083 O O . GLN A 1 280 ? 1.044 31.453 -10.227 1 84.25 280 GLN A O 1
ATOM 2088 N N . GLN A 1 281 ? 1.7 30.688 -12.289 1 85.62 281 GLN A N 1
ATOM 2089 C CA . GLN A 1 281 ? 1.007 29.422 -12.109 1 85.62 281 GLN A CA 1
ATOM 2090 C C . GLN A 1 281 ? 1.633 28.609 -10.984 1 85.62 281 GLN A C 1
ATOM 2092 O O . GLN A 1 281 ? 2.852 28.422 -10.945 1 85.62 281 GLN A O 1
ATOM 2097 N N . ILE A 1 282 ? 0.799 28.25 -10.062 1 86.19 282 ILE A N 1
ATOM 2098 C CA . ILE A 1 282 ? 1.254 27.375 -8.984 1 86.19 282 ILE A CA 1
ATOM 2099 C C . ILE A 1 282 ? 0.447 26.078 -8.984 1 86.19 282 ILE A C 1
ATOM 2101 O O . ILE A 1 282 ? -0.621 26.016 -9.594 1 86.19 282 ILE A O 1
ATOM 2105 N N . PRO A 1 283 ? 1.031 25.078 -8.328 1 87.06 283 PRO A N 1
ATOM 2106 C CA . PRO A 1 283 ? 0.154 23.922 -8.086 1 87.06 283 PRO A CA 1
ATOM 2107 C C . PRO A 1 283 ? -1.05 24.266 -7.215 1 87.06 283 PRO A C 1
ATOM 2109 O O . PRO A 1 283 ? -0.932 25.078 -6.289 1 87.06 283 PRO A O 1
ATOM 2112 N N . VAL A 1 284 ? -2.188 23.734 -7.582 1 89.88 284 VAL A N 1
ATOM 2113 C CA . VAL A 1 284 ? -3.4 24.062 -6.844 1 89.88 284 VAL A CA 1
ATOM 2114 C C . VAL A 1 284 ? -4.234 22.812 -6.625 1 89.88 284 VAL A C 1
ATOM 2116 O O . VAL A 1 284 ? -4.578 22.109 -7.582 1 89.88 284 VAL A O 1
ATOM 2119 N N . ASP A 1 285 ? -4.531 22.562 -5.395 1 88.81 285 ASP A N 1
ATOM 2120 C CA . ASP A 1 285 ? -5.488 21.484 -5.117 1 88.81 285 ASP A CA 1
ATOM 2121 C C . ASP A 1 285 ? -6.43 21.875 -3.979 1 88.81 285 ASP A C 1
ATOM 2123 O O . ASP A 1 285 ? -7.336 21.125 -3.629 1 88.81 285 ASP A O 1
ATOM 2127 N N . VAL A 1 286 ? -6.219 23.125 -3.451 1 93.06 286 VAL A N 1
ATOM 2128 C CA . VAL A 1 286 ? -7.078 23.609 -2.377 1 93.06 286 VAL A CA 1
ATOM 2129 C C . VAL A 1 286 ? -7.332 25.109 -2.561 1 93.06 286 VAL A C 1
ATOM 2131 O O . VAL A 1 286 ? -6.559 25.797 -3.234 1 93.06 286 VAL A O 1
ATOM 2134 N N . THR A 1 287 ? -8.438 25.562 -2.09 1 95 287 THR A N 1
ATOM 2135 C CA . THR A 1 287 ? -8.641 26.984 -1.833 1 95 287 THR A CA 1
ATOM 2136 C C . THR A 1 287 ? -8.703 27.266 -0.334 1 95 287 THR A C 1
ATOM 2138 O O . THR A 1 287 ? -9.297 26.484 0.419 1 95 287 THR A O 1
ATOM 2141 N N . TYR A 1 288 ? -8.023 28.281 0.068 1 96.38 288 TYR A N 1
ATOM 2142 C CA . TYR A 1 288 ? -8.141 28.797 1.426 1 96.38 288 TYR A CA 1
ATOM 2143 C C . TYR A 1 288 ? -9.094 29.984 1.475 1 96.38 288 TYR A C 1
ATOM 2145 O O . TYR A 1 288 ? -8.922 30.953 0.738 1 96.38 288 TYR A O 1
ATOM 2153 N N . THR A 1 289 ? -10.07 29.906 2.322 1 97.5 289 THR A N 1
ATOM 2154 C CA . THR A 1 289 ? -11.062 30.969 2.428 1 97.5 289 THR A CA 1
ATOM 2155 C C . THR A 1 289 ? -11.102 31.547 3.844 1 97.5 289 THR A C 1
ATOM 2157 O O . THR A 1 289 ? -11.203 30.797 4.816 1 97.5 289 THR A O 1
ATOM 2160 N N . ALA A 1 290 ? -10.984 32.812 3.902 1 97.81 290 ALA A N 1
ATOM 2161 C CA . ALA A 1 290 ? -11.164 33.531 5.16 1 97.81 290 ALA A CA 1
ATOM 2162 C C . ALA A 1 290 ? -12.539 34.188 5.238 1 97.81 290 ALA A C 1
ATOM 2164 O O . ALA A 1 290 ? -12.953 34.875 4.309 1 97.81 290 ALA A O 1
ATOM 2165 N N . TYR A 1 291 ? -13.234 33.938 6.332 1 97.56 291 TYR A N 1
ATOM 2166 C CA . TYR A 1 291 ? -14.531 34.531 6.613 1 97.56 291 TYR A CA 1
ATOM 2167 C C . TYR A 1 291 ? -14.469 35.406 7.863 1 97.56 291 TYR A C 1
ATOM 2169 O O . TYR A 1 291 ? -13.703 35.125 8.789 1 97.56 291 TYR A O 1
ATOM 2177 N N . THR A 1 292 ? -15.234 36.438 7.871 1 97.25 292 THR A N 1
ATOM 2178 C CA . THR A 1 292 ? -15.609 37.062 9.125 1 97.25 292 THR A CA 1
ATOM 2179 C C . THR A 1 292 ? -17.047 36.75 9.492 1 97.25 292 THR A C 1
ATOM 2181 O O . THR A 1 292 ? -17.953 36.875 8.672 1 97.25 292 THR A O 1
ATOM 2184 N N . LEU A 1 293 ? -17.172 36.281 10.711 1 97.5 293 LEU A N 1
ATOM 2185 C CA . LEU A 1 293 ? -18.5 35.875 11.172 1 97.5 293 LEU A CA 1
ATOM 2186 C C . LEU A 1 293 ? -18.906 36.688 12.406 1 97.5 293 LEU A C 1
ATOM 2188 O O . LEU A 1 293 ? -18.062 37 13.25 1 97.5 293 LEU A O 1
ATOM 2192 N N . ASP A 1 294 ? -20.172 36.938 12.469 1 97.56 294 ASP A N 1
ATOM 2193 C CA . ASP A 1 294 ? -20.75 37.406 13.719 1 97.56 294 ASP A CA 1
ATOM 2194 C C . ASP A 1 294 ? -21.062 36.281 14.672 1 97.56 294 ASP A C 1
ATOM 2196 O O . ASP A 1 294 ? -21.875 35.406 14.359 1 97.56 294 ASP A O 1
ATOM 2200 N N . PRO A 1 295 ? -20.469 36.281 15.812 1 97.81 295 PRO A N 1
ATOM 2201 C CA . PRO A 1 295 ? -20.688 35.156 16.719 1 97.81 295 PRO A CA 1
ATOM 2202 C C . PRO A 1 295 ? -22.125 35.062 17.188 1 97.81 295 PRO A C 1
ATOM 2204 O O . PRO A 1 295 ? -22.578 33.969 17.578 1 97.81 295 PRO A O 1
ATOM 2207 N N . SER A 1 296 ? -22.891 36.031 17.188 1 97.31 296 SER A N 1
ATOM 2208 C CA . SER A 1 296 ? -24.234 36.031 17.75 1 97.31 296 SER A CA 1
ATOM 2209 C C . SER A 1 296 ? -25.234 35.344 16.844 1 97.31 296 SER A C 1
ATOM 2211 O O . SER A 1 296 ? -26.203 34.75 17.312 1 97.31 296 SER A O 1
ATOM 2213 N N . ASP A 1 297 ? -24.969 35.406 15.484 1 97.12 297 ASP A N 1
ATOM 2214 C CA . ASP A 1 297 ? -25.969 34.812 14.609 1 97.12 297 ASP A CA 1
ATOM 2215 C C . ASP A 1 297 ? -25.312 34 13.5 1 97.12 297 ASP A C 1
ATOM 2217 O O . ASP A 1 297 ? -26 33.406 12.672 1 97.12 297 ASP A O 1
ATOM 2221 N N . GLY A 1 298 ? -24.062 34.031 13.523 1 96.81 298 GLY A N 1
ATOM 2222 C CA . GLY A 1 298 ? -23.359 33.188 12.555 1 96.81 298 GLY A CA 1
ATOM 2223 C C . GLY A 1 298 ? -23.344 33.781 11.164 1 96.81 298 GLY A C 1
ATOM 2224 O O . GLY A 1 298 ? -22.938 33.125 10.203 1 96.81 298 GLY A O 1
ATOM 2225 N N . ALA A 1 299 ? -23.734 35.031 10.992 1 97.62 299 ALA A N 1
ATOM 2226 C CA . ALA A 1 299 ? -23.797 35.688 9.68 1 97.62 299 ALA A CA 1
ATOM 2227 C C . ALA A 1 299 ? -22.391 35.969 9.148 1 97.62 299 ALA A C 1
ATOM 2229 O O . ALA A 1 299 ? -21.531 36.438 9.906 1 97.62 299 ALA A O 1
ATOM 2230 N N . VAL A 1 300 ? -22.219 35.75 7.848 1 97.31 300 VAL A N 1
ATOM 2231 C CA . VAL A 1 300 ? -20.969 36.062 7.188 1 97.31 300 VAL A CA 1
ATOM 2232 C C . VAL A 1 300 ? -20.953 37.562 6.824 1 97.31 300 VAL A C 1
ATOM 2234 O O . VAL A 1 300 ? -21.875 38.062 6.172 1 97.31 300 VAL A O 1
ATOM 2237 N N . GLN A 1 301 ? -19.922 38.188 7.25 1 95.88 301 GLN A N 1
ATOM 2238 C CA . GLN A 1 301 ? -19.828 39.625 6.984 1 95.88 301 GLN A CA 1
ATOM 2239 C C . GLN A 1 301 ? -18.922 39.875 5.785 1 95.88 301 GLN A C 1
ATOM 2241 O O . GLN A 1 301 ? -19.125 40.875 5.066 1 95.88 301 GLN A O 1
ATOM 2246 N N . ASP A 1 302 ? -17.953 39.156 5.676 1 96 302 ASP A N 1
ATOM 2247 C CA . ASP A 1 302 ? -17.016 39.281 4.57 1 96 302 ASP A CA 1
ATOM 2248 C C . ASP A 1 302 ? -16.312 37.938 4.297 1 96 302 ASP A C 1
ATOM 2250 O O . ASP A 1 302 ? -16.312 37.062 5.148 1 96 302 ASP A O 1
ATOM 2254 N N . SER A 1 303 ? -15.812 37.781 3.07 1 96.31 303 SER A N 1
ATOM 2255 C CA . SER A 1 303 ? -15.07 36.562 2.715 1 96.31 303 SER A CA 1
ATOM 2256 C C . SER A 1 303 ? -14.047 36.844 1.623 1 96.31 303 SER A C 1
ATOM 2258 O O . SER A 1 303 ? -14.211 37.781 0.834 1 96.31 303 SER A O 1
ATOM 2260 N N . VAL A 1 304 ? -12.984 36.156 1.622 1 96.44 304 VAL A N 1
ATOM 2261 C CA . VAL A 1 304 ? -11.961 36.188 0.584 1 96.44 304 VAL A CA 1
ATOM 2262 C C . VAL A 1 304 ? -11.336 34.812 0.428 1 96.44 304 VAL A C 1
ATOM 2264 O O . VAL A 1 304 ? -11.219 34.062 1.399 1 96.44 304 VAL A O 1
ATOM 2267 N N . SER A 1 305 ? -11 34.438 -0.772 1 96.25 305 SER A N 1
ATOM 2268 C CA . SER A 1 305 ? -10.43 33.125 -1.035 1 96.25 305 SER A CA 1
ATOM 2269 C C . SER A 1 305 ? -9.18 33.219 -1.899 1 96.25 305 SER A C 1
ATOM 2271 O O . SER A 1 305 ? -9.078 34.094 -2.76 1 96.25 305 SER A O 1
ATOM 2273 N N . VAL A 1 306 ? -8.234 32.406 -1.637 1 96 306 VAL A N 1
ATOM 2274 C CA . VAL A 1 306 ? -6.992 32.312 -2.4 1 96 306 VAL A CA 1
ATOM 2275 C C . VAL A 1 306 ? -6.66 30.859 -2.711 1 96 306 VAL A C 1
ATOM 2277 O O . VAL A 1 306 ? -6.965 29.969 -1.917 1 96 306 VAL A O 1
ATOM 2280 N N . VAL A 1 307 ? -6.035 30.656 -3.871 1 94.12 307 VAL A N 1
ATOM 2281 C CA . VAL A 1 307 ? -5.641 29.297 -4.234 1 94.12 307 VAL A CA 1
ATOM 2282 C C . VAL A 1 307 ? -4.414 28.875 -3.426 1 94.12 307 VAL A C 1
ATOM 2284 O O . VAL A 1 307 ? -3.654 29.719 -2.955 1 94.12 307 VAL A O 1
ATOM 2287 N N . GLY A 1 308 ? -4.25 27.547 -3.201 1 93.12 308 GLY A N 1
ATOM 2288 C CA . GLY A 1 308 ? -3.084 27 -2.531 1 93.12 308 GLY A CA 1
ATOM 2289 C C . GLY A 1 308 ? -2.965 25.5 -2.682 1 93.12 308 GLY A C 1
ATOM 2290 O O . GLY A 1 308 ? -3.523 24.922 -3.611 1 93.12 308 GLY A O 1
ATOM 2291 N N . THR A 1 309 ? -2.092 24.953 -1.865 1 91.88 309 THR A N 1
ATOM 2292 C CA . THR A 1 309 ? -1.865 23.5 -1.878 1 91.88 309 THR A CA 1
ATOM 2293 C C . THR A 1 309 ? -2.244 22.891 -0.536 1 91.88 309 THR A C 1
ATOM 2295 O O . THR A 1 309 ? -2.219 23.562 0.495 1 91.88 309 THR A O 1
ATOM 2298 N N . GLN A 1 310 ? -2.609 21.562 -0.649 1 84.38 310 GLN A N 1
ATOM 2299 C CA . GLN A 1 310 ? -3.02 20.828 0.546 1 84.38 310 GLN A CA 1
ATOM 2300 C C . GLN A 1 310 ? -1.813 20.484 1.412 1 84.38 310 GLN A C 1
ATOM 2302 O O . GLN A 1 310 ? -1.972 20.016 2.547 1 84.38 310 GLN A O 1
ATOM 2307 N N . ASP A 1 311 ? -0.702 20.781 0.947 1 78.38 311 ASP A N 1
ATOM 2308 C CA . ASP A 1 311 ? 0.481 20.469 1.744 1 78.38 311 ASP A CA 1
ATOM 2309 C C . ASP A 1 311 ? 0.492 21.266 3.045 1 78.38 311 ASP A C 1
ATOM 2311 O O . ASP A 1 311 ? -0.537 21.797 3.459 1 78.38 311 ASP A O 1
ATOM 2315 N N . ARG A 1 312 ? 1.559 21.391 3.756 1 82.25 312 ARG A N 1
ATOM 2316 C CA . ARG A 1 312 ? 1.696 22.078 5.035 1 82.25 312 ARG A CA 1
ATOM 2317 C C . ARG A 1 312 ? 1.321 23.547 4.91 1 82.25 312 ARG A C 1
ATOM 2319 O O . ARG A 1 312 ? 1.721 24.219 3.953 1 82.25 312 ARG A O 1
ATOM 2326 N N . SER A 1 313 ? 0.393 23.922 5.73 1 90.56 313 SER A N 1
ATOM 2327 C CA . SER A 1 313 ? 0.012 25.328 5.816 1 90.56 313 SER A CA 1
ATOM 2328 C C . SER A 1 313 ? 0.086 25.844 7.25 1 90.56 313 SER A C 1
ATOM 2330 O O . SER A 1 313 ? -0.157 25.078 8.195 1 90.56 313 SER A O 1
ATOM 2332 N N . ALA A 1 314 ? 0.628 26.984 7.434 1 95.88 314 ALA A N 1
ATOM 2333 C CA . ALA A 1 314 ? 0.609 27.719 8.695 1 95.88 314 ALA A CA 1
ATOM 2334 C C . ALA A 1 314 ? -0.114 29.062 8.547 1 95.88 314 ALA A C 1
ATOM 2336 O O . ALA A 1 314 ? 0.083 29.766 7.559 1 95.88 314 ALA A O 1
ATOM 2337 N N . ILE A 1 315 ? -0.95 29.328 9.469 1 97.31 315 ILE A N 1
ATOM 2338 C CA . ILE A 1 315 ? -1.709 30.578 9.406 1 97.31 315 ILE A CA 1
ATOM 2339 C C . ILE A 1 315 ? -1.396 31.438 10.633 1 97.31 315 ILE A C 1
ATOM 2341 O O . ILE A 1 315 ? -1.359 30.938 11.758 1 97.31 315 ILE A O 1
ATOM 2345 N N . TYR A 1 316 ? -1.12 32.719 10.406 1 97.81 316 TYR A N 1
ATOM 2346 C CA . TYR A 1 316 ? -0.794 33.688 11.438 1 97.81 316 TYR A CA 1
ATOM 2347 C C . TYR A 1 316 ? -1.649 34.938 11.289 1 97.81 316 TYR A C 1
ATOM 2349 O O . TYR A 1 316 ? -1.92 35.375 10.172 1 97.81 316 TYR A O 1
ATOM 2357 N N . MET A 1 317 ? -2.135 35.406 12.43 1 97.94 317 MET A N 1
ATOM 2358 C CA . MET A 1 317 ? -2.885 36.656 12.406 1 97.94 317 MET A CA 1
ATOM 2359 C C . MET A 1 317 ? -2.236 37.719 13.312 1 97.94 317 MET A C 1
ATOM 2361 O O . MET A 1 317 ? -1.956 37.438 14.484 1 97.94 317 MET A O 1
ATOM 2365 N N . SER A 1 318 ? -1.918 38.844 12.758 1 96.75 318 SER A N 1
ATOM 2366 C CA . SER A 1 318 ? -1.492 40.031 13.508 1 96.75 318 SER A CA 1
ATOM 2367 C C . SER A 1 318 ? -2.635 41.031 13.664 1 96.75 318 SER A C 1
ATOM 2369 O O . SER A 1 318 ? -3.762 40.75 13.242 1 96.75 318 SER A O 1
ATOM 2371 N N . ASP A 1 319 ? -2.307 42.125 14.312 1 93 319 ASP A N 1
ATOM 2372 C CA . ASP A 1 319 ? -3.307 43.188 14.469 1 93 319 ASP A CA 1
ATOM 2373 C C . ASP A 1 319 ? -3.67 43.812 13.117 1 93 319 ASP A C 1
ATOM 2375 O O . ASP A 1 319 ? -4.73 44.406 12.969 1 93 319 ASP A O 1
ATOM 2379 N N . ASN A 1 320 ? -2.867 43.531 12.125 1 93.56 320 ASN A N 1
ATOM 2380 C CA . ASN A 1 320 ? -3.018 44.25 10.859 1 93.56 320 ASN A CA 1
ATOM 2381 C C . ASN A 1 320 ? -3.51 43.312 9.75 1 93.56 320 ASN A C 1
ATOM 2383 O O . ASN A 1 320 ? -4.145 43.781 8.797 1 93.56 320 ASN A O 1
ATOM 2387 N N . ALA A 1 321 ? -3.154 42.062 9.922 1 97.25 321 ALA A N 1
ATOM 2388 C CA . ALA A 1 321 ? -3.41 41.219 8.758 1 97.25 321 ALA A CA 1
ATOM 2389 C C . ALA A 1 321 ? -3.479 39.75 9.148 1 97.25 321 ALA A C 1
ATOM 2391 O O . ALA A 1 321 ? -3.051 39.375 10.242 1 97.25 321 ALA A O 1
ATOM 2392 N N . LEU A 1 322 ? -4.07 39 8.258 1 97.56 322 LEU A N 1
ATOM 2393 C CA . LEU A 1 322 ? -4.059 37.562 8.281 1 97.56 322 LEU A CA 1
ATOM 2394 C C . LEU A 1 322 ? -3.113 37 7.219 1 97.56 322 LEU A C 1
ATOM 2396 O O . LEU A 1 322 ? -3.174 37.406 6.055 1 97.56 322 LEU A O 1
ATOM 2400 N N . TYR A 1 323 ? -2.186 36.156 7.629 1 98.25 323 TYR A N 1
ATOM 2401 C CA . TYR A 1 323 ? -1.228 35.531 6.711 1 98.25 323 TYR A CA 1
ATOM 2402 C C . TYR A 1 323 ? -1.526 34.062 6.5 1 98.25 323 TYR A C 1
ATOM 2404 O O . TYR A 1 323 ? -1.517 33.281 7.453 1 98.25 323 TYR A O 1
ATOM 2412 N N . ILE A 1 324 ? -1.794 33.656 5.242 1 97.12 324 ILE A N 1
ATOM 2413 C CA . ILE A 1 324 ? -2.014 32.281 4.859 1 97.12 324 ILE A CA 1
ATOM 2414 C C . ILE A 1 324 ? -0.819 31.766 4.059 1 97.12 324 ILE A C 1
ATOM 2416 O O . ILE A 1 324 ? -0.399 32.406 3.088 1 97.12 324 ILE A O 1
ATOM 2420 N N . THR A 1 325 ? -0.286 30.625 4.5 1 97.31 325 THR A N 1
ATOM 2421 C CA . THR A 1 325 ? 0.834 30.062 3.762 1 97.31 325 THR A CA 1
ATOM 2422 C C . THR A 1 325 ? 0.43 28.75 3.098 1 97.31 325 THR A C 1
ATOM 2424 O O . THR A 1 325 ? -0.508 28.078 3.545 1 97.31 325 THR A O 1
ATOM 2427 N N . TYR A 1 326 ? 1.06 28.422 2.02 1 94.56 326 TYR A N 1
ATOM 2428 C CA . TYR A 1 326 ? 0.897 27.141 1.339 1 94.56 326 TYR A CA 1
ATOM 2429 C C . TYR A 1 326 ? 2.219 26.656 0.751 1 94.56 326 TYR A C 1
ATOM 2431 O O . TYR A 1 326 ? 2.867 27.391 -0.007 1 94.56 326 TYR A O 1
ATOM 2439 N N . THR A 1 327 ? 2.605 25.438 1.128 1 94.5 327 THR A N 1
ATOM 2440 C CA . THR A 1 327 ? 3.9 24.891 0.74 1 94.5 327 THR A CA 1
ATOM 2441 C C . THR A 1 327 ? 3.824 24.25 -0.644 1 94.5 327 THR A C 1
ATOM 2443 O O . THR A 1 327 ? 2.834 23.609 -0.978 1 94.5 327 THR A O 1
ATOM 2446 N N . GLN A 1 328 ? 4.828 24.5 -1.435 1 91.94 328 GLN A N 1
ATOM 2447 C CA . GLN A 1 328 ? 4.988 23.938 -2.771 1 91.94 328 GLN A CA 1
ATOM 2448 C C . GLN A 1 328 ? 6.258 23.094 -2.867 1 91.94 328 GLN A C 1
ATOM 2450 O O . GLN A 1 328 ? 7.328 23.531 -2.436 1 91.94 328 GLN A O 1
ATOM 2455 N N . ARG A 1 329 ? 6.082 21.938 -3.398 1 91.56 329 ARG A N 1
ATOM 2456 C CA . ARG A 1 329 ? 7.23 21.062 -3.596 1 91.56 329 ARG A CA 1
ATOM 2457 C C . ARG A 1 329 ? 7.422 20.734 -5.074 1 91.56 329 ARG A C 1
ATOM 2459 O O . ARG A 1 329 ? 6.449 20.516 -5.801 1 91.56 329 ARG A O 1
ATOM 2466 N N . THR A 1 330 ? 8.648 20.734 -5.484 1 92.12 330 THR A N 1
ATOM 2467 C CA . THR A 1 330 ? 8.945 20.281 -6.84 1 92.12 330 THR A CA 1
ATOM 2468 C C . THR A 1 330 ? 8.641 18.797 -6.992 1 92.12 330 THR A C 1
ATOM 2470 O O . THR A 1 330 ? 9.117 17.969 -6.207 1 92.12 330 THR A O 1
ATOM 2473 N N . PRO A 1 331 ? 7.84 18.469 -8.023 1 91.12 331 PRO A N 1
ATOM 2474 C CA . PRO A 1 331 ? 7.551 17.047 -8.227 1 91.12 331 PRO A CA 1
ATOM 2475 C C . PRO A 1 331 ? 8.812 16.219 -8.477 1 91.12 331 PRO A C 1
ATOM 2477 O O . PRO A 1 331 ? 9.734 16.688 -9.141 1 91.12 331 PRO A O 1
ATOM 2480 N N . ARG A 1 332 ? 8.82 14.984 -7.984 1 92.56 332 ARG A N 1
ATOM 2481 C CA . ARG A 1 332 ? 9.992 14.117 -8.031 1 92.56 332 ARG A CA 1
ATOM 2482 C C . ARG A 1 332 ? 10.461 13.914 -9.469 1 92.56 332 ARG A C 1
ATOM 2484 O O . ARG A 1 332 ? 11.664 13.961 -9.75 1 92.56 332 ARG A O 1
ATOM 2491 N N . GLY A 1 333 ? 9.539 13.656 -10.414 1 93.94 333 GLY A N 1
ATOM 2492 C CA . GLY A 1 333 ? 9.906 13.461 -11.812 1 93.94 333 GLY A CA 1
ATOM 2493 C C . GLY A 1 333 ? 10.633 14.648 -12.406 1 93.94 333 GLY A C 1
ATOM 2494 O O . GLY A 1 333 ? 11.586 14.484 -13.164 1 93.94 333 GLY A O 1
ATOM 2495 N N . GLU A 1 334 ? 10.164 15.805 -12.07 1 92.56 334 GLU A N 1
ATOM 2496 C CA . GLU A 1 334 ? 10.797 17.031 -12.539 1 92.56 334 GLU A CA 1
ATOM 2497 C C . GLU A 1 334 ? 12.188 17.203 -11.93 1 92.56 334 GLU A C 1
ATOM 2499 O O . GLU A 1 334 ? 13.133 17.562 -12.625 1 92.56 334 GLU A O 1
ATOM 2504 N N . LEU A 1 335 ? 12.234 16.922 -10.641 1 94.12 335 LEU A N 1
ATOM 2505 C CA . LEU A 1 335 ? 13.516 17.047 -9.938 1 94.12 335 LEU A CA 1
ATOM 2506 C C . LEU A 1 335 ? 14.547 16.094 -10.539 1 94.12 335 LEU A C 1
ATOM 2508 O O . LEU A 1 335 ? 15.664 16.516 -10.852 1 94.12 335 LEU A O 1
ATOM 2512 N N . LEU A 1 336 ? 14.188 14.867 -10.773 1 95.62 336 LEU A N 1
ATOM 2513 C CA . LEU A 1 336 ? 15.094 13.883 -11.352 1 95.62 336 LEU A CA 1
ATOM 2514 C C . LEU A 1 336 ? 15.469 14.258 -12.781 1 95.62 336 LEU A C 1
ATOM 2516 O O . LEU A 1 336 ? 16.625 14.141 -13.172 1 95.62 336 LEU A O 1
ATOM 2520 N N . GLY A 1 337 ? 14.469 14.688 -13.547 1 95.88 337 GLY A N 1
ATOM 2521 C CA . GLY A 1 337 ? 14.75 15.141 -14.898 1 95.88 337 GLY A CA 1
ATOM 2522 C C . GLY A 1 337 ? 15.734 16.297 -14.953 1 95.88 337 GLY A C 1
ATOM 2523 O O . GLY A 1 337 ? 16.672 16.266 -15.75 1 95.88 337 GLY A O 1
ATOM 2524 N N . ASP A 1 338 ? 15.516 17.297 -14.07 1 95.38 338 ASP A N 1
ATOM 2525 C CA . ASP A 1 338 ? 16.406 18.438 -14.008 1 95.38 338 ASP A CA 1
ATOM 2526 C C . ASP A 1 338 ? 17.828 18.016 -13.609 1 95.38 338 ASP A C 1
ATOM 2528 O O . ASP A 1 338 ? 18.812 18.5 -14.164 1 95.38 338 ASP A O 1
ATOM 2532 N N . ALA A 1 339 ? 17.891 17.125 -12.633 1 95.75 339 ALA A N 1
ATOM 2533 C CA . ALA A 1 339 ? 19.188 16.625 -12.188 1 95.75 339 ALA A CA 1
ATOM 2534 C C . ALA A 1 339 ? 19.922 15.93 -13.32 1 95.75 339 ALA A C 1
ATOM 2536 O O . ALA A 1 339 ? 21.125 16.156 -13.516 1 95.75 339 ALA A O 1
ATOM 2537 N N . ILE A 1 340 ? 19.234 15.055 -14.125 1 96.31 340 ILE A N 1
ATOM 2538 C CA . ILE A 1 340 ? 19.828 14.312 -15.234 1 96.31 340 ILE A CA 1
ATOM 2539 C C . ILE A 1 340 ? 20.312 15.281 -16.312 1 96.31 340 ILE A C 1
ATOM 2541 O O . ILE A 1 340 ? 21.391 15.094 -16.875 1 96.31 340 ILE A O 1
ATOM 2545 N N . LEU A 1 341 ? 19.531 16.266 -16.516 1 95.44 341 LEU A N 1
ATOM 2546 C CA . LEU A 1 341 ? 19.844 17.203 -17.609 1 95.44 341 LEU A CA 1
ATOM 2547 C C . LEU A 1 341 ? 20.859 18.25 -17.141 1 95.44 341 LEU A C 1
ATOM 2549 O O . LEU A 1 341 ? 21.359 19.031 -17.953 1 95.44 341 LEU A O 1
ATOM 2553 N N . SER A 1 342 ? 21.078 17.984 -15.812 1 88.19 342 SER A N 1
ATOM 2554 C CA . SER A 1 342 ? 22.094 18.891 -15.289 1 88.19 342 SER A CA 1
ATOM 2555 C C . SER A 1 342 ? 23.5 18.344 -15.5 1 88.19 342 SER A C 1
ATOM 2557 O O . SER A 1 342 ? 23.672 17.203 -15.914 1 88.19 342 SER A O 1
ATOM 2559 N N . ALA A 1 343 ? 24.641 19.172 -15.594 1 79.62 343 ALA A N 1
ATOM 2560 C CA . ALA A 1 343 ? 26.031 18.75 -15.773 1 79.62 343 ALA A CA 1
ATOM 2561 C C . ALA A 1 343 ? 26.547 18.016 -14.539 1 79.62 343 ALA A C 1
ATOM 2563 O O . ALA A 1 343 ? 27.688 17.547 -14.508 1 79.62 343 ALA A O 1
ATOM 2564 N N . GLN A 1 344 ? 25.562 17.656 -13.523 1 82.69 344 GLN A N 1
ATOM 2565 C CA . GLN A 1 344 ? 26.016 17.031 -12.281 1 82.69 344 GLN A CA 1
ATOM 2566 C C . GLN A 1 344 ? 25.953 15.516 -12.375 1 82.69 344 GLN A C 1
ATOM 2568 O O . GLN A 1 344 ? 26.641 14.812 -11.633 1 82.69 344 GLN A O 1
ATOM 2573 N N . ILE A 1 345 ? 25.031 14.992 -13.195 1 90.75 345 ILE A N 1
ATOM 2574 C CA . ILE A 1 345 ? 24.922 13.555 -13.398 1 90.75 345 ILE A CA 1
ATOM 2575 C C . ILE A 1 345 ? 25.391 13.203 -14.812 1 90.75 345 ILE A C 1
ATOM 2577 O O . ILE A 1 345 ? 24.906 13.781 -15.789 1 90.75 345 ILE A O 1
ATOM 2581 N N . ASP A 1 346 ? 26.375 12.336 -14.883 1 92 346 ASP A N 1
ATOM 2582 C CA . ASP A 1 346 ? 26.891 11.914 -16.188 1 92 346 ASP A CA 1
ATOM 2583 C C . ASP A 1 346 ? 26.031 10.789 -16.766 1 92 346 ASP A C 1
ATOM 2585 O O . ASP A 1 346 ? 26.469 9.633 -16.828 1 92 346 ASP A O 1
ATOM 2589 N N . ALA A 1 347 ? 24.875 11.141 -17.219 1 93.94 347 ALA A N 1
ATOM 2590 C CA . ALA A 1 347 ? 23.969 10.164 -17.812 1 93.94 347 ALA A CA 1
ATOM 2591 C C . ALA A 1 347 ? 24.25 10 -19.297 1 93.94 347 ALA A C 1
ATOM 2593 O O . ALA A 1 347 ? 24.672 10.945 -19.969 1 93.94 347 ALA A O 1
ATOM 2594 N N . PRO A 1 348 ? 24.078 8.766 -19.812 1 92.94 348 PRO A N 1
ATOM 2595 C CA . PRO A 1 348 ? 24.25 8.578 -21.266 1 92.94 348 PRO A CA 1
ATOM 2596 C C . PRO A 1 348 ? 23.219 9.344 -22.094 1 92.94 348 PRO A C 1
ATOM 2598 O O . PRO A 1 348 ? 22.188 9.75 -21.562 1 92.94 348 PRO A O 1
ATOM 2601 N N . ASP A 1 349 ? 23.469 9.539 -23.344 1 93.69 349 ASP A N 1
ATOM 2602 C CA . ASP A 1 349 ? 22.656 10.359 -24.25 1 93.69 349 ASP A CA 1
ATOM 2603 C C . ASP A 1 349 ? 21.234 9.828 -24.328 1 93.69 349 ASP A C 1
ATOM 2605 O O . ASP A 1 349 ? 20.281 10.609 -24.391 1 93.69 349 ASP A O 1
ATOM 2609 N N . TRP A 1 350 ? 21.094 8.539 -24.375 1 90.25 350 TRP A N 1
ATOM 2610 C CA . TRP A 1 350 ? 19.766 8 -24.578 1 90.25 350 TRP A CA 1
ATOM 2611 C C . TRP A 1 350 ? 18.859 8.305 -23.375 1 90.25 350 TRP A C 1
ATOM 2613 O O . TRP A 1 350 ? 17.656 8.469 -23.531 1 90.25 350 TRP A O 1
ATOM 2623 N N . VAL A 1 351 ? 19.438 8.344 -22.141 1 93.88 351 VAL A N 1
ATOM 2624 C CA . VAL A 1 351 ? 18.656 8.688 -20.953 1 93.88 351 VAL A CA 1
ATOM 2625 C C . VAL A 1 351 ? 18.25 10.156 -21.016 1 93.88 351 VAL A C 1
ATOM 2627 O O . VAL A 1 351 ? 17.094 10.5 -20.75 1 93.88 351 VAL A O 1
ATOM 2630 N N . GLU A 1 352 ? 19.172 11.062 -21.344 1 96 352 GLU A N 1
ATOM 2631 C CA . GLU A 1 352 ? 18.875 12.484 -21.469 1 96 352 GLU A CA 1
ATOM 2632 C C . GLU A 1 352 ? 17.797 12.727 -22.531 1 96 352 GLU A C 1
ATOM 2634 O O . GLU A 1 352 ? 16.891 13.531 -22.328 1 96 352 GLU A O 1
ATOM 2639 N N . ASN A 1 353 ? 17.953 12.031 -23.656 1 95.56 353 ASN A N 1
ATOM 2640 C CA . ASN A 1 353 ? 16.969 12.164 -24.719 1 95.56 353 ASN A CA 1
ATOM 2641 C C . ASN A 1 353 ? 15.594 11.68 -24.266 1 95.56 353 ASN A C 1
ATOM 2643 O O . ASN A 1 353 ? 14.57 12.281 -24.625 1 95.56 353 ASN A O 1
ATOM 2647 N N . ARG A 1 354 ? 15.586 10.609 -23.453 1 94.38 354 ARG A N 1
ATOM 2648 C CA . ARG A 1 354 ? 14.32 10.094 -22.938 1 94.38 354 ARG A CA 1
ATOM 2649 C C . ARG A 1 354 ? 13.664 11.102 -22 1 94.38 354 ARG A C 1
ATOM 2651 O O . ARG A 1 354 ? 12.453 11.312 -22.047 1 94.38 354 ARG A O 1
ATOM 2658 N N . VAL A 1 355 ? 14.508 11.695 -21.141 1 96.06 355 VAL A N 1
ATOM 2659 C CA . VAL A 1 355 ? 14 12.695 -20.219 1 96.06 355 VAL A CA 1
ATOM 2660 C C . VAL A 1 355 ? 13.398 13.867 -21 1 96.06 355 VAL A C 1
ATOM 2662 O O . VAL A 1 355 ? 12.297 14.32 -20.688 1 96.06 355 VAL A O 1
ATOM 2665 N N . ARG A 1 356 ? 14.078 14.352 -22.062 1 96.81 356 ARG A N 1
ATOM 2666 C CA . ARG A 1 356 ? 13.578 15.445 -22.891 1 96.81 356 ARG A CA 1
ATOM 2667 C C . ARG A 1 356 ? 12.289 15.055 -23.594 1 96.81 356 ARG A C 1
ATOM 2669 O O . ARG A 1 356 ? 11.359 15.852 -23.688 1 96.81 356 ARG A O 1
ATOM 2676 N N . GLU A 1 357 ? 12.195 13.828 -24.062 1 96.38 357 GLU A N 1
ATOM 2677 C CA . GLU A 1 357 ? 10.992 13.328 -24.719 1 96.38 357 GLU A CA 1
ATOM 2678 C C . GLU A 1 357 ? 9.797 13.336 -23.766 1 96.38 357 GLU A C 1
ATOM 2680 O O . GLU A 1 357 ? 8.734 13.875 -24.094 1 96.38 357 GLU A O 1
ATOM 2685 N N . VAL A 1 358 ? 10.055 12.742 -22.594 1 96.12 358 VAL A N 1
ATOM 2686 C CA . VAL A 1 358 ? 8.984 12.633 -21.594 1 96.12 358 VAL A CA 1
ATOM 2687 C C . VAL A 1 358 ? 8.5 14.031 -21.219 1 96.12 358 VAL A C 1
ATOM 2689 O O . VAL A 1 358 ? 7.293 14.258 -21.094 1 96.12 358 VAL A O 1
ATOM 2692 N N . ARG A 1 359 ? 9.406 15 -21.094 1 93.69 359 ARG A N 1
ATOM 2693 C CA . ARG A 1 359 ? 9.062 16.359 -20.672 1 93.69 359 ARG A CA 1
ATOM 2694 C C . ARG A 1 359 ? 8.305 17.078 -21.766 1 93.69 359 ARG A C 1
ATOM 2696 O O . ARG A 1 359 ? 7.664 18.109 -21.516 1 93.69 359 ARG A O 1
ATOM 2703 N N . SER A 1 360 ? 8.414 16.609 -23.016 1 94.81 360 SER A N 1
ATOM 2704 C CA . SER A 1 360 ? 7.711 17.234 -24.141 1 94.81 360 SER A CA 1
ATOM 2705 C C . SER A 1 360 ? 6.258 16.781 -24.203 1 94.81 360 SER A C 1
ATOM 2707 O O . SER A 1 360 ? 5.441 17.391 -24.891 1 94.81 360 SER A O 1
ATOM 2709 N N . TYR A 1 361 ? 5.977 15.672 -23.469 1 94.75 361 TYR A N 1
ATOM 2710 C CA . TYR A 1 361 ? 4.609 15.164 -23.438 1 94.75 361 TYR A CA 1
ATOM 2711 C C . TYR A 1 361 ? 3.758 15.953 -22.453 1 94.75 361 TYR A C 1
ATOM 2713 O O . TYR A 1 361 ? 4.281 16.578 -21.531 1 94.75 361 TYR A O 1
ATOM 2721 N N . ASN A 1 362 ? 2.482 16.078 -22.734 1 91.75 362 ASN A N 1
ATOM 2722 C CA . ASN A 1 362 ? 1.51 16.578 -21.766 1 91.75 362 ASN A CA 1
ATOM 2723 C C . ASN A 1 362 ? 1.109 15.508 -20.766 1 91.75 362 ASN A C 1
ATOM 2725 O O . ASN A 1 362 ? 0.069 14.859 -20.906 1 91.75 362 ASN A O 1
ATOM 2729 N N . LEU A 1 363 ? 1.976 15.312 -19.641 1 93.31 363 LEU A N 1
ATOM 2730 C CA . LEU A 1 363 ? 1.775 14.242 -18.656 1 93.31 363 LEU A CA 1
ATOM 2731 C C . LEU A 1 363 ? 1.6 14.82 -17.266 1 93.31 363 LEU A C 1
ATOM 2733 O O . LEU A 1 363 ? 2.121 15.898 -16.953 1 93.31 363 LEU A O 1
ATOM 2737 N N . SER A 1 364 ? 0.847 14.102 -16.438 1 90.56 364 SER A N 1
ATOM 2738 C CA . SER A 1 364 ? 0.8 14.398 -15.008 1 90.56 364 SER A CA 1
ATOM 2739 C C . SER A 1 364 ? 2.166 14.203 -14.359 1 90.56 364 SER A C 1
ATOM 2741 O O . SER A 1 364 ? 3.039 13.539 -14.922 1 90.56 364 SER A O 1
ATOM 2743 N N . ALA A 1 365 ? 2.314 14.766 -13.188 1 89.38 365 ALA A N 1
ATOM 2744 C CA . ALA A 1 365 ? 3.562 14.625 -12.438 1 89.38 365 ALA A CA 1
ATOM 2745 C C . ALA A 1 365 ? 3.859 13.164 -12.133 1 89.38 365 ALA A C 1
ATOM 2747 O O . ALA A 1 365 ? 5.012 12.727 -12.203 1 89.38 365 ALA A O 1
ATOM 2748 N N . ARG A 1 366 ? 2.816 12.477 -11.836 1 91.06 366 ARG A N 1
ATOM 2749 C CA . ARG A 1 366 ? 3 11.07 -11.477 1 91.06 366 ARG A CA 1
ATOM 2750 C C . ARG A 1 366 ? 3.461 10.258 -12.68 1 91.06 366 ARG A C 1
ATOM 2752 O O . ARG A 1 366 ? 4.391 9.453 -12.578 1 91.06 366 ARG A O 1
ATOM 2759 N N . ALA A 1 367 ? 2.77 10.414 -13.805 1 94.31 367 ALA A N 1
ATOM 2760 C CA . ALA A 1 367 ? 3.16 9.703 -15.016 1 94.31 367 ALA A CA 1
ATOM 2761 C C . ALA A 1 367 ? 4.586 10.055 -15.43 1 94.31 367 ALA A C 1
ATOM 2763 O O . ALA A 1 367 ? 5.355 9.188 -15.844 1 94.31 367 ALA A O 1
ATOM 2764 N N . THR A 1 368 ? 4.938 11.312 -15.297 1 94.62 368 THR A N 1
ATOM 2765 C CA . THR A 1 368 ? 6.289 11.773 -15.602 1 94.62 368 THR A CA 1
ATOM 2766 C C . THR A 1 368 ? 7.309 11.062 -14.711 1 94.62 368 THR A C 1
ATOM 2768 O O . THR A 1 368 ? 8.336 10.578 -15.195 1 94.62 368 THR A O 1
ATOM 2771 N N . GLN A 1 369 ? 6.973 11.016 -13.461 1 95 369 GLN A N 1
ATOM 2772 C CA . GLN A 1 369 ? 7.855 10.352 -12.508 1 95 369 GLN A CA 1
ATOM 2773 C C . GLN A 1 369 ? 8.07 8.891 -12.883 1 95 369 GLN A C 1
ATOM 2775 O O . GLN A 1 369 ? 9.211 8.406 -12.883 1 95 369 GLN A O 1
ATOM 2780 N N . ILE A 1 370 ? 7.047 8.211 -13.25 1 93.19 370 ILE A N 1
ATOM 2781 C CA . ILE A 1 370 ? 7.113 6.793 -13.594 1 93.19 370 ILE A CA 1
ATOM 2782 C C . ILE A 1 370 ? 8.047 6.594 -14.789 1 93.19 370 ILE A C 1
ATOM 2784 O O . ILE A 1 370 ? 8.922 5.727 -14.766 1 93.19 370 ILE A O 1
ATOM 2788 N N . GLU A 1 371 ? 7.914 7.375 -15.844 1 94.5 371 GLU A N 1
ATOM 2789 C CA . GLU A 1 371 ? 8.695 7.234 -17.078 1 94.5 371 GLU A CA 1
ATOM 2790 C C . GLU A 1 371 ? 10.164 7.57 -16.828 1 94.5 371 GLU A C 1
ATOM 2792 O O . GLU A 1 371 ? 11.055 6.859 -17.312 1 94.5 371 GLU A O 1
ATOM 2797 N N . ILE A 1 372 ? 10.391 8.617 -16.078 1 95.62 372 ILE A N 1
ATOM 2798 C CA . ILE A 1 372 ? 11.766 9.047 -15.859 1 95.62 372 ILE A CA 1
ATOM 2799 C C . ILE A 1 372 ? 12.484 8.031 -14.977 1 95.62 372 ILE A C 1
ATOM 2801 O O . ILE A 1 372 ? 13.625 7.652 -15.25 1 95.62 372 ILE A O 1
ATOM 2805 N N . GLU A 1 373 ? 11.828 7.613 -13.977 1 94.19 373 GLU A N 1
ATOM 2806 C CA . GLU A 1 373 ? 12.438 6.613 -13.102 1 94.19 373 GLU A CA 1
ATOM 2807 C C . GLU A 1 373 ? 12.703 5.312 -13.852 1 94.19 373 GLU A C 1
ATOM 2809 O O . GLU A 1 373 ? 13.695 4.633 -13.594 1 94.19 373 GLU A O 1
ATOM 2814 N N . ALA A 1 374 ? 11.797 4.977 -14.758 1 89.62 374 ALA A N 1
ATOM 2815 C CA . ALA A 1 374 ? 12 3.773 -15.562 1 89.62 374 ALA A CA 1
ATOM 2816 C C . ALA A 1 374 ? 13.273 3.887 -16.406 1 89.62 374 ALA A C 1
ATOM 2818 O O . ALA A 1 374 ? 14.039 2.928 -16.516 1 89.62 374 ALA A O 1
ATOM 2819 N N . ALA A 1 375 ? 13.531 5.023 -17 1 91 375 ALA A N 1
ATOM 2820 C CA . ALA A 1 375 ? 14.727 5.262 -17.812 1 91 375 ALA A CA 1
ATOM 2821 C C . ALA A 1 375 ? 15.992 5.176 -16.953 1 91 375 ALA A C 1
ATOM 2823 O O . ALA A 1 375 ? 16.984 4.566 -17.359 1 91 375 ALA A O 1
ATOM 2824 N N . ILE A 1 376 ? 15.914 5.742 -15.766 1 93.75 376 ILE A N 1
ATOM 2825 C CA . ILE A 1 376 ? 17.062 5.73 -14.867 1 93.75 376 ILE A CA 1
ATOM 2826 C C . ILE A 1 376 ? 17.359 4.301 -14.422 1 93.75 376 ILE A C 1
ATOM 2828 O O . ILE A 1 376 ? 18.516 3.867 -14.43 1 93.75 376 ILE A O 1
ATOM 2832 N N . ASN A 1 377 ? 16.375 3.582 -14.102 1 89 377 ASN A N 1
ATOM 2833 C CA . ASN A 1 377 ? 16.547 2.201 -13.664 1 89 377 ASN A CA 1
ATOM 2834 C C . ASN A 1 377 ? 17.141 1.336 -14.781 1 89 377 ASN A C 1
ATOM 2836 O O . ASN A 1 377 ? 18 0.488 -14.531 1 89 377 ASN A O 1
ATOM 2840 N N . GLN A 1 378 ? 16.594 1.539 -15.977 1 84.38 378 GLN A N 1
ATOM 2841 C CA . GLN A 1 378 ? 17.125 0.813 -17.125 1 84.38 378 GLN A CA 1
ATOM 2842 C C . GLN A 1 378 ? 18.625 1.084 -17.297 1 84.38 378 GLN A C 1
ATOM 2844 O O . GLN A 1 378 ? 19.391 0.17 -17.594 1 84.38 378 GLN A O 1
ATOM 2849 N N . TRP A 1 379 ? 19.031 2.303 -17.141 1 89.31 379 TRP A N 1
ATOM 2850 C CA . TRP A 1 379 ? 20.438 2.711 -17.25 1 89.31 379 TRP A CA 1
ATOM 2851 C C . TRP A 1 379 ? 21.266 2.035 -16.156 1 89.31 379 TRP A C 1
ATOM 2853 O O . TRP A 1 379 ? 22.281 1.394 -16.469 1 89.31 379 TRP A O 1
ATOM 2863 N N . LEU A 1 380 ? 20.766 2.102 -14.922 1 89.94 380 LEU A N 1
ATOM 2864 C CA . LEU A 1 380 ? 21.547 1.601 -13.789 1 89.94 380 LEU A CA 1
ATOM 2865 C C . LEU A 1 380 ? 21.641 0.079 -13.828 1 89.94 380 LEU A C 1
ATOM 2867 O O . LEU A 1 380 ? 22.641 -0.495 -13.398 1 89.94 380 LEU A O 1
ATOM 2871 N N . GLN A 1 381 ? 20.625 -0.559 -14.43 1 80.62 381 GLN A N 1
ATOM 2872 C CA . GLN A 1 381 ? 20.609 -2.018 -14.484 1 80.62 381 GLN A CA 1
ATOM 2873 C C . GLN A 1 381 ? 21.297 -2.527 -15.742 1 80.62 381 GLN A C 1
ATOM 2875 O O . GLN A 1 381 ? 21.641 -3.709 -15.836 1 80.62 381 GLN A O 1
ATOM 2880 N N . GLY A 1 382 ? 21.516 -1.635 -16.719 1 77.06 382 GLY A N 1
ATOM 2881 C CA . GLY A 1 382 ? 22.016 -2.039 -18.031 1 77.06 382 GLY A CA 1
ATOM 2882 C C . GLY A 1 382 ? 23.516 -2.18 -18.078 1 77.06 382 GLY A C 1
ATOM 2883 O O . GLY A 1 382 ? 24.078 -2.518 -19.125 1 77.06 382 GLY A O 1
ATOM 2884 N N . VAL A 1 383 ? 24.125 -1.879 -16.891 1 80.06 383 VAL A N 1
ATOM 2885 C CA . VAL A 1 383 ? 25.594 -1.992 -16.875 1 80.06 383 VAL A CA 1
ATOM 2886 C C . VAL A 1 383 ? 26 -3.301 -16.203 1 80.06 383 VAL A C 1
ATOM 2888 O O . VAL A 1 383 ? 25.219 -3.877 -15.43 1 80.06 383 VAL A O 1
ATOM 2891 N N . PRO A 1 384 ? 27.172 -3.795 -16.609 1 75.38 384 PRO A N 1
ATOM 2892 C CA . PRO A 1 384 ? 27.641 -5.023 -15.977 1 75.38 384 PRO A CA 1
ATOM 2893 C C . PRO A 1 384 ? 27.656 -4.926 -14.453 1 75.38 384 PRO A C 1
ATOM 2895 O O . PRO A 1 384 ? 27.812 -3.83 -13.898 1 75.38 384 PRO A O 1
ATOM 2898 N N . GLU A 1 385 ? 27.438 -5.996 -13.789 1 74.31 385 GLU A N 1
ATOM 2899 C CA . GLU A 1 385 ? 27.297 -6.059 -12.336 1 74.31 385 GLU A CA 1
ATOM 2900 C C . GLU A 1 385 ? 28.484 -5.422 -11.633 1 74.31 385 GLU A C 1
ATOM 2902 O O . GLU A 1 385 ? 28.328 -4.75 -10.609 1 74.31 385 GLU A O 1
ATOM 2907 N N . ASP A 1 386 ? 29.703 -5.699 -12.133 1 82.88 386 ASP A N 1
ATOM 2908 C CA . ASP A 1 386 ? 30.938 -5.211 -11.508 1 82.88 386 ASP A CA 1
ATOM 2909 C C . ASP A 1 386 ? 31 -3.686 -11.539 1 82.88 386 ASP A C 1
ATOM 2911 O O . ASP A 1 386 ? 31.656 -3.066 -10.703 1 82.88 386 ASP A O 1
ATOM 2915 N N . GLU A 1 387 ? 30.297 -3.08 -12.461 1 89.56 387 GLU A N 1
ATOM 2916 C CA . GLU A 1 387 ? 30.297 -1.63 -12.617 1 89.56 387 GLU A CA 1
ATOM 2917 C C . GLU A 1 387 ? 29.062 -0.999 -11.992 1 89.56 387 GLU A C 1
ATOM 2919 O O . GLU A 1 387 ? 29.016 0.214 -11.781 1 89.56 387 GLU A O 1
ATOM 2924 N N . ARG A 1 388 ? 28.109 -1.735 -11.641 1 88.19 388 ARG A N 1
ATOM 2925 C CA . ARG A 1 388 ? 26.797 -1.256 -11.25 1 88.19 388 ARG A CA 1
ATOM 2926 C C . ARG A 1 388 ? 26.859 -0.504 -9.922 1 88.19 388 ARG A C 1
ATOM 2928 O O . ARG A 1 388 ? 26.234 0.543 -9.766 1 88.19 388 ARG A O 1
ATOM 2935 N N . GLU A 1 389 ? 27.641 -1.044 -9.039 1 90.25 389 GLU A N 1
ATOM 2936 C CA . GLU A 1 389 ? 27.719 -0.407 -7.727 1 90.25 389 GLU A CA 1
ATOM 2937 C C . GLU A 1 389 ? 28.359 0.976 -7.824 1 90.25 389 GLU A C 1
ATOM 2939 O O . GLU A 1 389 ? 27.859 1.936 -7.23 1 90.25 389 GLU A O 1
ATOM 2944 N N . GLN A 1 390 ? 29.422 1.052 -8.531 1 92.88 390 GLN A N 1
ATOM 2945 C CA . GLN A 1 390 ? 30.094 2.34 -8.703 1 92.88 390 GLN A CA 1
ATOM 2946 C C . GLN A 1 390 ? 29.188 3.332 -9.43 1 92.88 390 GLN A C 1
ATOM 2948 O O . GLN A 1 390 ? 29.141 4.512 -9.07 1 92.88 390 GLN A O 1
ATOM 2953 N N . LEU A 1 391 ? 28.484 2.893 -10.43 1 93.44 391 LEU A N 1
ATOM 2954 C CA . LEU A 1 391 ? 27.562 3.758 -11.172 1 93.44 391 LEU A CA 1
ATOM 2955 C C . LEU A 1 391 ? 26.453 4.273 -10.266 1 93.44 391 LEU A C 1
ATOM 2957 O O . LEU A 1 391 ? 26.078 5.449 -10.344 1 93.44 391 LEU A O 1
ATOM 2961 N N . ARG A 1 392 ? 25.922 3.408 -9.445 1 93.38 392 ARG A N 1
ATOM 2962 C CA . ARG A 1 392 ? 24.891 3.805 -8.5 1 93.38 392 ARG A CA 1
ATOM 2963 C C . ARG A 1 392 ? 25.406 4.875 -7.543 1 93.38 392 ARG A C 1
ATOM 2965 O O . ARG A 1 392 ? 24.703 5.844 -7.254 1 93.38 392 ARG A O 1
ATOM 2972 N N . ASP A 1 393 ? 26.625 4.688 -7.109 1 94.31 393 ASP A N 1
ATOM 2973 C CA . ASP A 1 393 ? 27.234 5.66 -6.207 1 94.31 393 ASP A CA 1
ATOM 2974 C C . ASP A 1 393 ? 27.422 7.012 -6.898 1 94.31 393 ASP A C 1
ATOM 2976 O O . ASP A 1 393 ? 27.125 8.055 -6.316 1 94.31 393 ASP A O 1
ATOM 2980 N N . ASP A 1 394 ? 27.859 6.938 -8.109 1 94.25 394 ASP A N 1
ATOM 2981 C CA . ASP A 1 394 ? 28.062 8.164 -8.875 1 94.25 394 ASP A CA 1
ATOM 2982 C C . ASP A 1 394 ? 26.734 8.883 -9.125 1 94.25 394 ASP A C 1
ATOM 2984 O O . ASP A 1 394 ? 26.672 10.109 -9.047 1 94.25 394 ASP A O 1
ATOM 2988 N N . TYR A 1 395 ? 25.812 8.117 -9.461 1 95.56 395 TYR A N 1
ATOM 2989 C CA . TYR A 1 395 ? 24.484 8.672 -9.68 1 95.56 395 TYR A CA 1
ATOM 2990 C C . TYR A 1 395 ? 23.969 9.359 -8.422 1 95.56 395 TYR A C 1
ATOM 2992 O O . TYR A 1 395 ? 23.469 10.492 -8.477 1 95.56 395 TYR A O 1
ATOM 3000 N N . GLN A 1 396 ? 24.078 8.719 -7.262 1 94.62 396 GLN A N 1
ATOM 3001 C CA . GLN A 1 396 ? 23.594 9.25 -5.992 1 94.62 396 GLN A CA 1
ATOM 3002 C C . GLN A 1 396 ? 24.328 10.531 -5.609 1 94.62 396 GLN A C 1
ATOM 3004 O O . GLN A 1 396 ? 23.719 11.5 -5.152 1 94.62 396 GLN A O 1
ATOM 3009 N N . LYS A 1 397 ? 25.641 10.547 -5.777 1 94.94 397 LYS A N 1
ATOM 3010 C CA . LYS A 1 397 ? 26.438 11.734 -5.477 1 94.94 397 LYS A CA 1
ATOM 3011 C C . LYS A 1 397 ? 26.031 12.906 -6.363 1 94.94 397 LYS A C 1
ATOM 3013 O O . LYS A 1 397 ? 25.953 14.047 -5.895 1 94.94 397 LYS A O 1
ATOM 3018 N N . GLY A 1 398 ? 25.797 12.578 -7.598 1 95 398 GLY A N 1
ATOM 3019 C CA . GLY A 1 398 ? 25.344 13.617 -8.5 1 95 398 GLY A CA 1
ATOM 3020 C C . GLY A 1 398 ? 24 14.195 -8.117 1 95 398 GLY A C 1
ATOM 3021 O O . GLY A 1 398 ? 23.797 15.406 -8.172 1 95 398 GLY A O 1
ATOM 3022 N N . LEU A 1 399 ? 23.109 13.32 -7.809 1 95.62 399 LEU A N 1
ATOM 3023 C CA . LEU A 1 399 ? 21.766 13.742 -7.391 1 95.62 399 LEU A CA 1
ATOM 3024 C C . LEU A 1 399 ? 21.844 14.586 -6.121 1 95.62 399 LEU A C 1
ATOM 3026 O O . LEU A 1 399 ? 21.188 15.633 -6.023 1 95.62 399 LEU A O 1
ATOM 3030 N N . GLU A 1 400 ? 22.641 14.156 -5.18 1 95.12 400 GLU A N 1
ATOM 3031 C CA . GLU A 1 400 ? 22.828 14.906 -3.939 1 95.12 400 GLU A CA 1
ATOM 3032 C C . GLU A 1 400 ? 23.391 16.297 -4.207 1 95.12 400 GLU A C 1
ATOM 3034 O O . GLU A 1 400 ? 22.953 17.281 -3.602 1 95.12 400 GLU A O 1
ATOM 3039 N N . SER A 1 401 ? 24.344 16.375 -5.07 1 94.75 401 SER A N 1
ATOM 3040 C CA . SER A 1 401 ? 24.938 17.656 -5.43 1 94.75 401 SER A CA 1
ATOM 3041 C C . SER A 1 401 ? 23.922 18.594 -6.055 1 94.75 401 SER A C 1
ATOM 3043 O O . SER A 1 401 ? 23.859 19.781 -5.715 1 94.75 401 SER A O 1
ATOM 3045 N N . TYR A 1 402 ? 23.141 18.047 -6.945 1 95.31 402 TYR A N 1
ATOM 3046 C CA . TYR A 1 402 ? 22.109 18.875 -7.566 1 95.31 402 TYR A CA 1
ATOM 3047 C C . TYR A 1 402 ? 21.141 19.406 -6.52 1 95.31 402 TYR A C 1
ATOM 3049 O O . TYR A 1 402 ? 20.828 20.609 -6.523 1 95.31 402 TYR A O 1
ATOM 3057 N N . VAL A 1 403 ? 20.688 18.547 -5.68 1 96 403 VAL A N 1
ATOM 3058 C CA . VAL A 1 403 ? 19.719 18.906 -4.664 1 96 403 VAL A CA 1
ATOM 3059 C C . VAL A 1 403 ? 20.328 19.938 -3.713 1 96 403 VAL A C 1
ATOM 3061 O O . VAL A 1 403 ? 19.672 20.922 -3.338 1 96 403 VAL A O 1
ATOM 3064 N N . GLN A 1 404 ? 21.594 19.797 -3.324 1 94.56 404 GLN A N 1
ATOM 3065 C CA . GLN A 1 404 ? 22.266 20.734 -2.449 1 94.56 404 GLN A CA 1
ATOM 3066 C C . GLN A 1 404 ? 22.344 22.125 -3.088 1 94.56 404 GLN A C 1
ATOM 3068 O O . GLN A 1 404 ? 22.094 23.141 -2.424 1 94.56 404 GLN A O 1
ATOM 3073 N N . ASN A 1 405 ? 22.625 22.109 -4.344 1 94.56 405 ASN A N 1
ATOM 3074 C CA . ASN A 1 405 ? 22.797 23.375 -5.059 1 94.56 405 ASN A CA 1
ATOM 3075 C C . ASN A 1 405 ? 21.469 24.078 -5.289 1 94.56 405 ASN A C 1
ATOM 3077 O O . ASN A 1 405 ? 21.422 25.281 -5.539 1 94.56 405 ASN A O 1
ATOM 3081 N N . HIS A 1 406 ? 20.344 23.328 -5.191 1 95.38 406 HIS A N 1
ATOM 3082 C CA . HIS A 1 406 ? 19.031 23.906 -5.484 1 95.38 406 HIS A CA 1
ATOM 3083 C C . HIS A 1 406 ? 18.078 23.75 -4.301 1 95.38 406 HIS A C 1
ATOM 3085 O O . HIS A 1 406 ? 16.859 23.844 -4.461 1 95.38 406 HIS A O 1
ATOM 3091 N N . ARG A 1 407 ? 18.516 23.469 -3.17 1 94.75 407 ARG A N 1
ATOM 3092 C CA . ARG A 1 407 ? 17.719 23.047 -2.027 1 94.75 407 ARG A CA 1
ATOM 3093 C C . ARG A 1 407 ? 16.703 24.125 -1.656 1 94.75 407 ARG A C 1
ATOM 3095 O O . ARG A 1 407 ? 15.633 23.812 -1.12 1 94.75 407 ARG A O 1
ATOM 3102 N N . ARG A 1 408 ? 16.891 25.391 -1.884 1 96.5 408 ARG A N 1
ATOM 3103 C CA . ARG A 1 408 ? 16 26.469 -1.453 1 96.5 408 ARG A CA 1
ATOM 3104 C C . ARG A 1 408 ? 15 26.828 -2.549 1 96.5 408 ARG A C 1
ATOM 3106 O O . ARG A 1 408 ? 14.242 27.781 -2.416 1 96.5 408 ARG A O 1
ATOM 3113 N N . THR A 1 409 ? 14.984 26.062 -3.652 1 95.06 409 THR A N 1
ATOM 3114 C CA . THR A 1 409 ? 13.984 26.25 -4.695 1 95.06 409 THR A CA 1
ATOM 3115 C C . THR A 1 409 ? 13.086 25.031 -4.82 1 95.06 409 THR A C 1
ATOM 3117 O O . THR A 1 409 ? 12.008 25.094 -5.414 1 95.06 409 THR A O 1
ATOM 3120 N N . LEU A 1 410 ? 13.516 23.969 -4.25 1 95.25 410 LEU A N 1
ATOM 3121 C CA . LEU A 1 410 ? 12.797 22.703 -4.422 1 95.25 410 LEU A CA 1
ATOM 3122 C C . LEU A 1 410 ? 11.578 22.656 -3.506 1 95.25 410 LEU A C 1
ATOM 3124 O O . LEU A 1 410 ? 10.602 21.969 -3.814 1 95.25 410 LEU A O 1
ATOM 3128 N N . THR A 1 411 ? 11.633 23.234 -2.352 1 95 411 THR A N 1
ATOM 3129 C CA . THR A 1 411 ? 10.516 23.406 -1.422 1 95 411 THR A CA 1
ATOM 3130 C C . THR A 1 411 ? 10.352 24.875 -1.04 1 95 411 THR A C 1
ATOM 3132 O O . THR A 1 411 ? 11.25 25.469 -0.45 1 95 411 THR A O 1
ATOM 3135 N N . THR A 1 412 ? 9.242 25.406 -1.421 1 95.88 412 THR A N 1
ATOM 3136 C CA . THR A 1 412 ? 8.977 26.812 -1.132 1 95.88 412 THR A CA 1
ATOM 3137 C C . THR A 1 412 ? 7.605 26.984 -0.494 1 95.88 412 THR A C 1
ATOM 3139 O O . THR A 1 412 ? 6.766 26.078 -0.559 1 95.88 412 THR A O 1
ATOM 3142 N N . THR A 1 413 ? 7.438 28.047 0.157 1 96.56 413 THR A N 1
ATOM 3143 C CA . THR A 1 413 ? 6.168 28.375 0.784 1 96.56 413 THR A CA 1
ATOM 3144 C C . THR A 1 413 ? 5.641 29.719 0.254 1 96.56 413 THR A C 1
ATOM 3146 O O . THR A 1 413 ? 6.328 30.734 0.329 1 96.56 413 THR A O 1
ATOM 3149 N N . GLY A 1 414 ? 4.465 29.625 -0.4 1 95.69 414 GLY A N 1
ATOM 3150 C CA . GLY A 1 414 ? 3.752 30.844 -0.73 1 95.69 414 GLY A CA 1
ATOM 3151 C C . GLY A 1 414 ? 3.041 31.453 0.459 1 95.69 414 GLY A C 1
ATOM 3152 O O . GLY A 1 414 ? 2.572 30.75 1.348 1 95.69 414 GLY A O 1
ATOM 3153 N N . ILE A 1 415 ? 3.008 32.844 0.491 1 97.25 415 ILE A N 1
ATOM 3154 C CA . ILE A 1 415 ? 2.355 33.594 1.562 1 97.25 415 ILE A CA 1
ATOM 3155 C C . ILE A 1 415 ? 1.335 34.562 0.967 1 97.25 415 ILE A C 1
ATOM 3157 O O . ILE A 1 415 ? 1.638 35.281 0.017 1 97.25 415 ILE A O 1
ATOM 3161 N N . ALA A 1 416 ? 0.149 34.562 1.431 1 96.62 416 ALA A N 1
ATOM 3162 C CA . ALA A 1 416 ? -0.87 35.531 1.095 1 96.62 416 ALA A CA 1
ATOM 3163 C C . ALA A 1 416 ? -1.215 36.406 2.305 1 96.62 416 ALA A C 1
ATOM 3165 O O . ALA A 1 416 ? -1.53 35.875 3.377 1 96.62 416 ALA A O 1
ATOM 3166 N N . ARG A 1 417 ? -1.074 37.688 2.113 1 97.38 417 ARG A N 1
ATOM 3167 C CA . ARG A 1 417 ? -1.467 38.625 3.156 1 97.38 417 ARG A CA 1
ATOM 3168 C C . ARG A 1 417 ? -2.893 39.125 2.938 1 97.38 417 ARG A C 1
ATOM 3170 O O . ARG A 1 417 ? -3.205 39.688 1.888 1 97.38 417 ARG A O 1
ATOM 3177 N N . ILE A 1 418 ? -3.727 38.938 3.922 1 97.12 418 ILE A N 1
ATOM 3178 C CA . ILE A 1 418 ? -5.113 39.375 3.867 1 97.12 418 ILE A CA 1
ATOM 3179 C C . ILE A 1 418 ? -5.312 40.531 4.844 1 97.12 418 ILE A C 1
ATOM 3181 O O . ILE A 1 418 ? -5.172 40.375 6.055 1 97.12 418 ILE A O 1
ATOM 3185 N N . GLY A 1 419 ? -5.648 41.625 4.336 1 94.81 419 GLY A N 1
ATOM 3186 C CA . GLY A 1 419 ? -5.969 42.75 5.191 1 94.81 419 GLY A CA 1
ATOM 3187 C C . GLY A 1 419 ? -7.246 42.562 5.992 1 94.81 419 GLY A C 1
ATOM 3188 O O . GLY A 1 419 ? -8.219 42 5.484 1 94.81 419 GLY A O 1
ATOM 3189 N N . VAL A 1 420 ? -7.32 43 7.363 1 91.12 420 VAL A N 1
ATOM 3190 C CA . VAL A 1 420 ? -8.484 42.781 8.219 1 91.12 420 VAL A CA 1
ATOM 3191 C C . VAL A 1 420 ? -9.07 44.125 8.656 1 91.12 420 VAL A C 1
ATOM 3193 O O . VAL A 1 420 ? -9.953 44.156 9.516 1 91.12 420 VAL A O 1
ATOM 3196 N N . GLY A 1 421 ? -8.836 45.281 8.18 1 81.5 421 GLY A N 1
ATOM 3197 C CA . GLY A 1 421 ? -9.352 46.562 8.578 1 81.5 421 GLY A CA 1
ATOM 3198 C C . GLY A 1 421 ? -10.734 46.875 8.008 1 81.5 421 GLY A C 1
ATOM 3199 O O . GLY A 1 421 ? -11.742 46.5 8.609 1 81.5 421 GLY A O 1
ATOM 3200 N N . ASP A 1 422 ? -10.906 47.344 6.824 1 79.69 422 ASP A N 1
ATOM 3201 C CA . ASP A 1 422 ? -12.148 47.75 6.18 1 79.69 422 ASP A CA 1
ATOM 3202 C C . ASP A 1 422 ? -12.797 46.594 5.438 1 79.69 422 ASP A C 1
ATOM 3204 O O . ASP A 1 422 ? -13.836 46.75 4.801 1 79.69 422 ASP A O 1
ATOM 3208 N N . GLY A 1 423 ? -12.305 45.438 5.652 1 87.06 423 GLY A N 1
ATOM 3209 C CA . GLY A 1 423 ? -12.742 44.25 4.934 1 87.06 423 GLY A CA 1
ATOM 3210 C C . GLY A 1 423 ? -11.609 43.312 4.582 1 87.06 423 GLY A C 1
ATOM 3211 O O . GLY A 1 423 ? -10.438 43.688 4.699 1 87.06 423 GLY A O 1
ATOM 3212 N N . LEU A 1 424 ? -12.078 42.156 4.125 1 94.31 424 LEU A N 1
ATOM 3213 C CA . LEU A 1 424 ? -11.07 41.156 3.799 1 94.31 424 LEU A CA 1
ATOM 3214 C C . LEU A 1 424 ? -10.648 41.25 2.336 1 94.31 424 LEU A C 1
ATOM 3216 O O . LEU A 1 424 ? -11.5 41.312 1.444 1 94.31 424 LEU A O 1
ATOM 3220 N N . SER A 1 425 ? -9.391 41.375 2.094 1 92.56 425 SER A N 1
ATOM 3221 C CA . SER A 1 425 ? -8.844 41.375 0.737 1 92.56 425 SER A CA 1
ATOM 3222 C C . SER A 1 425 ? -7.406 40.875 0.714 1 92.56 425 SER A C 1
ATOM 3224 O O . SER A 1 425 ? -6.633 41.156 1.636 1 92.56 425 SER A O 1
ATOM 3226 N N . VAL A 1 426 ? -7.117 40.219 -0.33 1 95 426 VAL A N 1
ATOM 3227 C CA . VAL A 1 426 ? -5.719 39.844 -0.489 1 95 426 VAL A CA 1
ATOM 3228 C C . VAL A 1 426 ? -4.898 41.031 -0.952 1 95 426 VAL A C 1
ATOM 3230 O O . VAL A 1 426 ? -5.121 41.562 -2.043 1 95 426 VAL A O 1
ATOM 3233 N N . GLU A 1 427 ? -3.957 41.375 -0.149 1 93.81 427 GLU A N 1
ATOM 3234 C CA . GLU A 1 427 ? -3.238 42.625 -0.402 1 93.81 427 GLU A CA 1
ATOM 3235 C C . GLU A 1 427 ? -1.883 42.344 -1.05 1 93.81 427 GLU A C 1
ATOM 3237 O O . GLU A 1 427 ? -1.356 43.188 -1.772 1 93.81 427 GLU A O 1
ATOM 3242 N N . ALA A 1 428 ? -1.318 41.25 -0.75 1 94.44 428 ALA A N 1
ATOM 3243 C CA . ALA A 1 428 ? 0.004 40.906 -1.272 1 94.44 428 ALA A CA 1
ATOM 3244 C C . ALA A 1 428 ? 0.243 39.406 -1.24 1 94.44 428 ALA A C 1
ATOM 3246 O O . ALA A 1 428 ? -0.398 38.688 -0.47 1 94.44 428 ALA A O 1
ATOM 3247 N N . THR A 1 429 ? 1.081 38.969 -2.123 1 94.75 429 THR A N 1
ATOM 3248 C CA . THR A 1 429 ? 1.579 37.594 -2.088 1 94.75 429 THR A CA 1
ATOM 3249 C C . THR A 1 429 ? 3.105 37.594 -2.094 1 94.75 429 THR A C 1
ATOM 3251 O O . THR A 1 429 ? 3.742 38.5 -2.596 1 94.75 429 THR A O 1
ATOM 3254 N N . GLY A 1 430 ? 3.682 36.656 -1.394 1 95 430 GLY A N 1
ATOM 3255 C CA . GLY A 1 430 ? 5.121 36.438 -1.342 1 95 430 GLY A CA 1
ATOM 3256 C C . GLY A 1 430 ? 5.512 34.969 -1.301 1 95 430 GLY A C 1
ATOM 3257 O O . GLY A 1 430 ? 4.652 34.094 -1.406 1 95 430 GLY A O 1
ATOM 3258 N N . GLN A 1 431 ? 6.809 34.781 -1.32 1 95.31 431 GLN A N 1
ATOM 3259 C CA . GLN A 1 431 ? 7.32 33.438 -1.297 1 95.31 431 GLN A CA 1
ATOM 3260 C C . GLN A 1 431 ? 8.656 33.344 -0.565 1 95.31 431 GLN A C 1
ATOM 3262 O O . GLN A 1 431 ? 9.484 34.25 -0.686 1 95.31 431 GLN A O 1
ATOM 3267 N N . VAL A 1 432 ? 8.844 32.312 0.208 1 97.81 432 VAL A N 1
ATOM 3268 C CA . VAL A 1 432 ? 10.117 32.031 0.879 1 97.81 432 VAL A CA 1
ATOM 3269 C C . VAL A 1 432 ? 10.484 30.562 0.713 1 97.81 432 VAL A C 1
ATOM 3271 O O . VAL A 1 432 ? 9.609 29.703 0.533 1 97.81 432 VAL A O 1
ATOM 3274 N N . PRO A 1 433 ? 11.805 30.281 0.754 1 97.88 433 PRO A N 1
ATOM 3275 C CA . PRO A 1 433 ? 12.211 28.875 0.716 1 97.88 433 PRO A CA 1
ATOM 3276 C C . PRO A 1 433 ? 11.82 28.109 1.979 1 97.88 433 PRO A C 1
ATOM 3278 O O . PRO A 1 433 ? 11.766 28.688 3.064 1 97.88 433 PRO A O 1
ATOM 3281 N N . GLY A 1 434 ? 11.578 26.844 1.845 1 97.69 434 GLY A N 1
ATOM 3282 C CA . GLY A 1 434 ? 11.336 25.969 2.98 1 97.69 434 GLY A CA 1
ATOM 3283 C C . GLY A 1 434 ? 9.891 25.938 3.418 1 97.69 434 GLY A C 1
ATOM 3284 O O . GLY A 1 434 ? 9.008 26.438 2.711 1 97.69 434 GLY A O 1
ATOM 3285 N N . GLU A 1 435 ? 9.641 25.281 4.48 1 97.62 435 GLU A N 1
ATOM 3286 C CA . GLU A 1 435 ? 8.289 25.125 5.004 1 97.62 435 GLU A CA 1
ATOM 3287 C C . GLU A 1 435 ? 8.219 25.531 6.473 1 97.62 435 GLU A C 1
ATOM 3289 O O . GLU A 1 435 ? 9.109 25.203 7.258 1 97.62 435 GLU A O 1
ATOM 3294 N N . PRO A 1 436 ? 7.234 26.297 6.84 1 97.62 436 PRO A N 1
ATOM 3295 C CA . PRO A 1 436 ? 7.059 26.672 8.242 1 97.62 436 PRO A CA 1
ATOM 3296 C C . PRO A 1 436 ? 6.516 25.547 9.102 1 97.62 436 PRO A C 1
ATOM 3298 O O . PRO A 1 436 ? 5.887 24.609 8.586 1 97.62 436 PRO A O 1
ATOM 3301 N N . LEU A 1 437 ? 6.859 25.625 10.391 1 95.56 437 LEU A N 1
ATOM 3302 C CA . LEU A 1 437 ? 6.398 24.609 11.32 1 95.56 437 LEU A CA 1
ATOM 3303 C C . LEU A 1 437 ? 4.918 24.797 11.648 1 95.56 437 LEU A C 1
ATOM 3305 O O . LEU A 1 437 ? 4.125 23.859 11.5 1 95.56 437 LEU A O 1
ATOM 3309 N N . ASN A 1 438 ? 4.551 25.922 12.086 1 95.88 438 ASN A N 1
ATOM 3310 C CA . ASN A 1 438 ? 3.211 26.281 12.539 1 95.88 438 ASN A CA 1
ATOM 3311 C C . ASN A 1 438 ? 3.043 27.781 12.664 1 95.88 438 ASN A C 1
ATOM 3313 O O . ASN A 1 438 ? 3.836 28.547 12.102 1 95.88 438 ASN A O 1
ATOM 3317 N N . GLN A 1 439 ? 2.01 28.203 13.367 1 96.81 439 GLN A N 1
ATOM 3318 C CA . GLN A 1 439 ? 1.687 29.625 13.445 1 96.81 439 GLN A CA 1
ATOM 3319 C C . GLN A 1 439 ? 2.828 30.422 14.078 1 96.81 439 GLN A C 1
ATOM 3321 O O . GLN A 1 439 ? 3.066 31.578 13.719 1 96.81 439 GLN A O 1
ATOM 3326 N N . PHE A 1 440 ? 3.562 29.812 15 1 97.62 440 PHE A N 1
ATOM 3327 C CA . PHE A 1 440 ? 4.605 30.516 15.734 1 97.62 440 PHE A CA 1
ATOM 3328 C C . PHE A 1 440 ? 5.82 30.766 14.844 1 97.62 440 PHE A C 1
ATOM 3330 O O . PHE A 1 440 ? 6.707 31.547 15.195 1 97.62 440 PHE A O 1
ATOM 3337 N N . SER A 1 441 ? 5.809 30.172 13.727 1 98.12 441 SER A N 1
ATOM 3338 C CA . SER A 1 441 ? 6.898 30.391 12.781 1 98.12 441 SER A CA 1
ATOM 3339 C C . SER A 1 441 ? 6.828 31.797 12.172 1 98.12 441 SER A C 1
ATOM 3341 O O . SER A 1 441 ? 7.766 32.219 11.508 1 98.12 441 SER A O 1
ATOM 3343 N N . MET A 1 442 ? 5.742 32.469 12.43 1 98.62 442 MET A N 1
ATOM 3344 C CA . MET A 1 442 ? 5.559 33.781 11.836 1 98.62 442 MET A CA 1
ATOM 3345 C C . MET A 1 442 ? 5.289 34.844 12.906 1 98.62 442 MET A C 1
ATOM 3347 O O . MET A 1 442 ? 4.773 34.531 13.977 1 98.62 442 MET A O 1
ATOM 3351 N N . ASP A 1 443 ? 5.66 36.094 12.57 1 98.12 443 ASP A N 1
ATOM 3352 C CA . ASP A 1 443 ? 5.414 37.281 13.406 1 98.12 443 ASP A CA 1
ATOM 3353 C C . ASP A 1 443 ? 5.52 38.562 12.594 1 98.12 443 ASP A C 1
ATOM 3355 O O . ASP A 1 443 ? 6.387 38.688 11.727 1 98.12 443 ASP A O 1
ATOM 3359 N N . GLU A 1 444 ? 4.605 39.406 12.836 1 98.31 444 GLU A N 1
ATOM 3360 C CA . GLU A 1 444 ? 4.73 40.75 12.266 1 98.31 444 GLU A CA 1
ATOM 3361 C C . GLU A 1 444 ? 5.176 41.75 13.32 1 98.31 444 GLU A C 1
ATOM 3363 O O . GLU A 1 444 ? 4.547 41.875 14.383 1 98.31 444 GLU A O 1
ATOM 3368 N N . HIS A 1 445 ? 6.23 42.5 13.039 1 97.31 445 HIS A N 1
ATOM 3369 C CA . HIS A 1 445 ? 6.773 43.469 13.992 1 97.31 445 HIS A CA 1
ATOM 3370 C C . HIS A 1 445 ? 7.406 44.656 13.266 1 97.31 445 HIS A C 1
ATOM 3372 O O . HIS A 1 445 ? 8.25 44.469 12.391 1 97.31 445 HIS A O 1
ATOM 3378 N N . ASN A 1 446 ? 6.934 45.844 13.586 1 96.19 446 ASN A N 1
ATOM 3379 C CA . ASN A 1 446 ? 7.484 47.062 13.062 1 96.19 446 ASN A CA 1
ATOM 3380 C C . ASN A 1 446 ? 7.512 47.062 11.531 1 96.19 446 ASN A C 1
ATOM 3382 O O . ASN A 1 446 ? 8.539 47.375 10.93 1 96.19 446 ASN A O 1
ATOM 3386 N N . GLY A 1 447 ? 6.492 46.562 10.977 1 96.44 447 GLY A N 1
ATOM 3387 C CA . GLY A 1 447 ? 6.324 46.625 9.531 1 96.44 447 GLY A CA 1
ATOM 3388 C C . GLY A 1 447 ? 6.984 45.5 8.789 1 96.44 447 GLY A C 1
ATOM 3389 O O . GLY A 1 447 ? 7.062 45.5 7.559 1 96.44 447 GLY A O 1
ATOM 3390 N N . SER A 1 448 ? 7.445 44.531 9.508 1 98 448 SER A N 1
ATOM 3391 C CA . SER A 1 448 ? 8.109 43.375 8.875 1 98 448 SER A CA 1
ATOM 3392 C C . SER A 1 448 ? 7.461 42.062 9.297 1 98 448 SER A C 1
ATOM 3394 O O . SER A 1 448 ? 7.125 41.875 10.469 1 98 448 SER A O 1
ATOM 3396 N N . LEU A 1 449 ? 7.23 41.25 8.289 1 98.56 449 LEU A N 1
ATOM 3397 C CA . LEU A 1 449 ? 6.859 39.844 8.586 1 98.56 449 LEU A CA 1
ATOM 3398 C C . LEU A 1 449 ? 8.102 38.969 8.711 1 98.56 449 LEU A C 1
ATOM 3400 O O . LEU A 1 449 ? 8.969 39 7.84 1 98.56 449 LEU A O 1
ATOM 3404 N N . ARG A 1 450 ? 8.25 38.312 9.766 1 98.81 450 ARG A N 1
ATOM 3405 C CA . ARG A 1 450 ? 9.336 37.375 10.023 1 98.81 450 ARG A CA 1
ATOM 3406 C C . ARG A 1 450 ? 8.836 35.938 9.992 1 98.81 450 ARG A C 1
ATOM 3408 O O . ARG A 1 450 ? 7.777 35.625 10.539 1 98.81 450 ARG A O 1
ATOM 3415 N N . ILE A 1 451 ? 9.562 35.031 9.25 1 98.75 451 ILE A N 1
ATOM 3416 C CA . ILE A 1 451 ? 9.102 33.656 9.109 1 98.75 451 ILE A CA 1
ATOM 3417 C C . ILE A 1 451 ? 10.289 32.719 9.164 1 98.75 451 ILE A C 1
ATOM 3419 O O . ILE A 1 451 ? 11.281 32.906 8.453 1 98.75 451 ILE A O 1
ATOM 3423 N N . ALA A 1 452 ? 10.227 31.703 10.047 1 98.69 452 ALA A N 1
ATOM 3424 C CA . ALA A 1 452 ? 11.211 30.625 10.133 1 98.69 452 ALA A CA 1
ATOM 3425 C C . ALA A 1 452 ? 10.75 29.406 9.344 1 98.69 452 ALA A C 1
ATOM 3427 O O . ALA A 1 452 ? 9.578 29.047 9.375 1 98.69 452 ALA A O 1
ATOM 3428 N N . THR A 1 453 ? 11.656 28.797 8.562 1 98.31 453 THR A N 1
ATOM 3429 C CA . THR A 1 453 ? 11.305 27.656 7.723 1 98.31 453 THR A CA 1
ATOM 3430 C C . THR A 1 453 ? 12.375 26.578 7.809 1 98.31 453 THR A C 1
ATOM 3432 O O . THR A 1 453 ? 13.508 26.844 8.219 1 98.31 453 THR A O 1
ATOM 3435 N N . THR A 1 454 ? 12.039 25.375 7.523 1 97.75 454 THR A N 1
ATOM 3436 C CA . THR A 1 454 ? 12.945 24.234 7.383 1 97.75 454 THR A CA 1
ATOM 3437 C C . THR A 1 454 ? 13.055 23.812 5.926 1 97.75 454 THR A C 1
ATOM 3439 O O . THR A 1 454 ? 12.039 23.641 5.246 1 97.75 454 THR A O 1
ATOM 3442 N N . ILE A 1 455 ? 14.195 23.797 5.453 1 97.56 455 ILE A N 1
ATOM 3443 C CA . ILE A 1 455 ? 14.477 23.109 4.199 1 97.56 455 ILE A CA 1
ATOM 3444 C C . ILE A 1 455 ? 14.664 21.609 4.453 1 97.56 455 ILE A C 1
ATOM 3446 O O . ILE A 1 455 ? 15.641 21.203 5.082 1 97.56 455 ILE A O 1
ATOM 3450 N N . PRO A 1 456 ? 13.812 20.766 4.008 1 95 456 PRO A N 1
ATOM 3451 C CA . PRO A 1 456 ? 13.828 19.359 4.406 1 95 456 PRO A CA 1
ATOM 3452 C C . PRO A 1 456 ? 14.953 18.562 3.742 1 95 456 PRO A C 1
ATOM 3454 O O . PRO A 1 456 ? 15.555 19.031 2.775 1 95 456 PRO A O 1
ATOM 3457 N N . ARG A 1 457 ? 15.172 17.375 4.328 1 93 457 ARG A N 1
ATOM 3458 C CA . ARG A 1 457 ? 16.062 16.391 3.723 1 93 457 ARG A CA 1
ATOM 3459 C C . ARG A 1 457 ? 15.492 15.875 2.406 1 93 457 ARG A C 1
ATOM 3461 O O . ARG A 1 457 ? 14.289 15.633 2.299 1 93 457 ARG A O 1
ATOM 3468 N N . GLN A 1 458 ? 16.375 15.852 1.466 1 91.88 458 GLN A N 1
ATOM 3469 C CA . GLN A 1 458 ? 15.977 15.281 0.184 1 91.88 458 GLN A CA 1
ATOM 3470 C C . GLN A 1 458 ? 17.156 14.602 -0.511 1 91.88 458 GLN A C 1
ATOM 3472 O O . GLN A 1 458 ? 18.234 15.195 -0.653 1 91.88 458 GLN A O 1
ATOM 3477 N N . PHE A 1 459 ? 16.969 13.391 -0.926 1 91.06 459 PHE A N 1
ATOM 3478 C CA . PHE A 1 459 ? 17.922 12.609 -1.717 1 91.06 459 PHE A CA 1
ATOM 3479 C C . PHE A 1 459 ? 19.312 12.664 -1.096 1 91.06 459 PHE A C 1
ATOM 3481 O O . PHE A 1 459 ? 20.297 12.969 -1.779 1 91.06 459 PHE A O 1
ATOM 3488 N N . GLY A 1 460 ? 19.438 12.43 0.165 1 88.38 460 GLY A N 1
ATOM 3489 C CA . GLY A 1 460 ? 20.719 12.289 0.857 1 88.38 460 GLY A CA 1
ATOM 3490 C C . GLY A 1 460 ? 21.234 13.594 1.426 1 88.38 460 GLY A C 1
ATOM 3491 O O . GLY A 1 460 ? 22.203 13.609 2.188 1 88.38 460 GLY A O 1
ATOM 3492 N N . THR A 1 461 ? 20.609 14.742 1.001 1 92.69 461 THR A N 1
ATOM 3493 C CA . THR A 1 461 ? 21.047 16.031 1.546 1 92.69 461 THR A CA 1
ATOM 3494 C C . THR A 1 461 ? 20.5 16.234 2.955 1 92.69 461 THR A C 1
ATOM 3496 O O . THR A 1 461 ? 19.453 15.672 3.307 1 92.69 461 THR A O 1
ATOM 3499 N N . LYS A 1 462 ? 21.25 17.062 3.697 1 94.12 462 LYS A N 1
ATOM 3500 C CA . LYS A 1 462 ? 20.828 17.344 5.066 1 94.12 462 LYS A CA 1
ATOM 3501 C C . LYS A 1 462 ? 19.844 18.516 5.102 1 94.12 462 LYS A C 1
ATOM 3503 O O . LYS A 1 462 ? 19.891 19.406 4.25 1 94.12 462 LYS A O 1
ATOM 3508 N N . SER A 1 463 ? 19 18.5 6.055 1 95.62 463 SER A N 1
ATOM 3509 C CA . SER A 1 463 ? 18.094 19.609 6.27 1 95.62 463 SER A CA 1
ATOM 3510 C C . SER A 1 463 ? 18.812 20.828 6.863 1 95.62 463 SER A C 1
ATOM 3512 O O . SER A 1 463 ? 19.859 20.672 7.484 1 95.62 463 SER A O 1
ATOM 3514 N N . VAL A 1 464 ? 18.328 22.016 6.609 1 96.56 464 VAL A N 1
ATOM 3515 C CA . VAL A 1 464 ? 18.781 23.25 7.234 1 96.56 464 VAL A CA 1
ATOM 3516 C C . VAL A 1 464 ? 17.594 24.156 7.543 1 96.56 464 VAL A C 1
ATOM 3518 O O . VAL A 1 464 ? 16.484 23.938 7.02 1 96.56 464 VAL A O 1
ATOM 3521 N N . ASN A 1 465 ? 17.781 25.109 8.398 1 97.56 465 ASN A N 1
ATOM 3522 C CA . ASN A 1 465 ? 16.703 26 8.812 1 97.56 465 ASN A CA 1
ATOM 3523 C C . ASN A 1 465 ? 17.062 27.453 8.547 1 97.56 465 ASN A C 1
ATOM 3525 O O . ASN A 1 465 ? 18.203 27.875 8.734 1 97.56 465 ASN A O 1
ATOM 3529 N N . ASP A 1 466 ? 16.094 28.141 8.07 1 98.5 466 ASP A N 1
ATOM 3530 C CA . ASP A 1 466 ? 16.266 29.531 7.695 1 98.5 466 ASP A CA 1
ATOM 3531 C C . ASP A 1 466 ? 15.25 30.422 8.398 1 98.5 466 ASP A C 1
ATOM 3533 O O . ASP A 1 466 ? 14.25 29.938 8.93 1 98.5 466 ASP A O 1
ATOM 3537 N N . LEU A 1 467 ? 15.523 31.688 8.508 1 98.75 467 LEU A N 1
ATOM 3538 C CA . LEU A 1 467 ? 14.594 32.75 8.914 1 98.75 467 LEU A CA 1
ATOM 3539 C C . LEU A 1 467 ? 14.633 33.906 7.941 1 98.75 467 LEU A C 1
ATOM 3541 O O . LEU A 1 467 ? 15.703 34.406 7.602 1 98.75 467 LEU A O 1
ATOM 3545 N N . TYR A 1 468 ? 13.477 34.281 7.457 1 98.81 468 TYR A N 1
ATOM 3546 C CA . TYR A 1 468 ? 13.375 35.375 6.488 1 98.81 468 TYR A CA 1
ATOM 3547 C C . TYR A 1 468 ? 12.57 36.531 7.051 1 98.81 468 TYR A C 1
ATOM 3549 O O . TYR A 1 468 ? 11.625 36.344 7.812 1 98.81 468 TYR A O 1
ATOM 3557 N N . THR A 1 469 ? 12.992 37.719 6.695 1 98.69 469 THR A N 1
ATOM 3558 C CA . THR A 1 469 ? 12.211 38.938 6.965 1 98.69 469 THR A CA 1
ATOM 3559 C C . THR A 1 469 ? 11.664 39.531 5.672 1 98.69 469 THR A C 1
ATOM 3561 O O . THR A 1 469 ? 12.367 39.594 4.66 1 98.69 469 THR A O 1
ATOM 3564 N N . LEU A 1 470 ? 10.383 39.781 5.719 1 98.62 470 LEU A N 1
ATOM 3565 C CA . LEU A 1 470 ? 9.695 40.375 4.574 1 98.62 470 LEU A CA 1
ATOM 3566 C C . LEU A 1 470 ? 9.039 41.688 4.961 1 98.62 470 LEU A C 1
ATOM 3568 O O . LEU A 1 470 ? 8.578 41.875 6.094 1 98.62 470 LEU A O 1
ATOM 3572 N N . GLU A 1 471 ? 9.023 42.625 4.008 1 98.06 471 GLU A N 1
ATOM 3573 C CA . GLU A 1 471 ? 8.18 43.812 4.234 1 98.06 471 GLU A CA 1
ATOM 3574 C C . GLU A 1 471 ? 6.715 43.406 4.402 1 98.06 471 GLU A C 1
ATOM 3576 O O . GLU A 1 471 ? 6.148 42.719 3.533 1 98.06 471 GLU A O 1
ATOM 3581 N N . ALA A 1 472 ? 6.074 43.781 5.457 1 97.12 472 ALA A N 1
ATOM 3582 C CA . ALA A 1 472 ? 4.754 43.281 5.809 1 97.12 472 ALA A CA 1
ATOM 3583 C C . ALA A 1 472 ? 3.727 43.625 4.734 1 97.12 472 ALA A C 1
ATOM 3585 O O . ALA A 1 472 ? 2.861 42.781 4.414 1 97.12 472 ALA A O 1
ATOM 3586 N N . ASP A 1 473 ? 3.826 44.781 4.129 1 94.62 473 ASP A N 1
ATOM 3587 C CA . ASP A 1 473 ? 2.795 45.25 3.215 1 94.62 473 ASP A CA 1
ATOM 3588 C C . ASP A 1 473 ? 2.955 44.625 1.831 1 94.62 473 ASP A C 1
ATOM 3590 O O . ASP A 1 473 ? 1.966 44.281 1.186 1 94.62 473 ASP A O 1
ATOM 3594 N N . SER A 1 474 ? 4.211 44.469 1.405 1 95.19 474 SER A N 1
ATOM 3595 C CA . SER A 1 474 ? 4.445 44 0.041 1 95.19 474 SER A CA 1
ATOM 3596 C C . SER A 1 474 ? 4.871 42.531 0.02 1 95.19 474 SER A C 1
ATOM 3598 O O . SER A 1 474 ? 4.832 41.906 -1.028 1 95.19 474 SER A O 1
ATOM 3600 N N . LEU A 1 475 ? 5.371 42.031 1.123 1 97.25 475 LEU A N 1
ATOM 3601 C CA . LEU A 1 475 ? 5.918 40.688 1.284 1 97.25 475 LEU A CA 1
ATOM 3602 C C . LEU A 1 475 ? 7.164 40.531 0.424 1 97.25 475 LEU A C 1
ATOM 3604 O O . LEU A 1 475 ? 7.449 39.406 -0.027 1 97.25 475 LEU A O 1
ATOM 3608 N N . ASP A 1 476 ? 7.848 41.656 0.207 1 96.5 476 ASP A N 1
ATOM 3609 C CA . ASP A 1 476 ? 9.18 41.562 -0.391 1 96.5 476 ASP A CA 1
ATOM 3610 C C . ASP A 1 476 ? 10.219 41.156 0.639 1 96.5 476 ASP A C 1
ATOM 3612 O O . ASP A 1 476 ? 10.219 41.625 1.771 1 96.5 476 ASP A O 1
ATOM 3616 N N . ARG A 1 477 ? 11.086 40.344 0.217 1 97.19 477 ARG A N 1
ATOM 3617 C CA . ARG A 1 477 ? 12.117 39.875 1.142 1 97.19 477 ARG A CA 1
ATOM 3618 C C . ARG A 1 477 ? 13.086 41 1.488 1 97.19 477 ARG A C 1
ATOM 3620 O O . ARG A 1 477 ? 13.508 41.75 0.609 1 97.19 477 ARG A O 1
ATOM 3627 N N . GLN A 1 478 ? 13.391 41.094 2.719 1 98 478 GLN A N 1
ATOM 3628 C CA . GLN A 1 478 ? 14.312 42.094 3.215 1 98 478 GLN A CA 1
ATOM 3629 C C . GLN A 1 478 ? 15.656 41.5 3.604 1 98 478 GLN A C 1
ATOM 3631 O O . GLN A 1 478 ? 16.703 42.031 3.262 1 98 478 GLN A O 1
ATOM 3636 N N . GLY A 1 479 ? 15.609 40.531 4.355 1 97.94 479 GLY A N 1
ATOM 3637 C CA . GLY A 1 479 ? 16.812 39.844 4.828 1 97.94 479 GLY A CA 1
ATOM 3638 C C . GLY A 1 479 ? 16.562 38.406 5.211 1 97.94 479 GLY A C 1
ATOM 3639 O O . GLY A 1 479 ? 15.453 37.906 5.047 1 97.94 479 GLY A O 1
ATOM 3640 N N . SER A 1 480 ? 17.688 37.688 5.59 1 98.31 480 SER A N 1
ATOM 3641 C CA . SER A 1 480 ? 17.547 36.312 5.98 1 98.31 480 SER A CA 1
ATOM 3642 C C . SER A 1 480 ? 18.734 35.812 6.82 1 98.31 480 SER A C 1
ATOM 3644 O O . SER A 1 480 ? 19.797 36.438 6.789 1 98.31 480 SER A O 1
ATOM 3646 N N . VAL A 1 481 ? 18.5 34.938 7.676 1 98.19 481 VAL A N 1
ATOM 3647 C CA . VAL A 1 481 ? 19.5 34.062 8.305 1 98.19 481 VAL A CA 1
ATOM 3648 C C . VAL A 1 481 ? 19.328 32.656 7.797 1 98.19 481 VAL A C 1
ATOM 3650 O O . VAL A 1 481 ? 18.266 32.031 7.969 1 98.19 481 VAL A O 1
ATOM 3653 N N . GLN A 1 482 ? 20.406 32.156 7.141 1 97.12 482 GLN A N 1
ATOM 3654 C CA . GLN A 1 482 ? 20.25 30.859 6.48 1 97.12 482 GLN A CA 1
ATOM 3655 C C . GLN A 1 482 ? 21.203 29.812 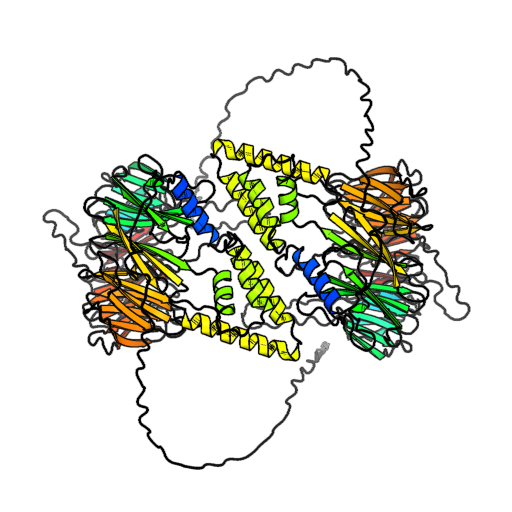7.078 1 97.12 482 GLN A C 1
ATOM 3657 O O . GLN A 1 482 ? 22.281 30.172 7.559 1 97.12 482 GLN A O 1
ATOM 3662 N N . GLY A 1 483 ? 20.75 28.562 7.113 1 95.38 483 GLY A N 1
ATOM 3663 C CA . GLY A 1 483 ? 21.625 27.438 7.355 1 95.38 483 GLY A CA 1
ATOM 3664 C C . GLY A 1 483 ? 21.719 27.062 8.82 1 95.38 483 GLY A C 1
ATOM 3665 O O . GLY A 1 483 ? 22.703 26.453 9.25 1 95.38 483 GLY A O 1
ATOM 3666 N N . MET A 1 484 ? 20.75 27.438 9.578 1 94.56 484 MET A N 1
ATOM 3667 C CA . MET A 1 484 ? 20.766 27.062 10.992 1 94.56 484 MET A CA 1
ATOM 3668 C C . MET A 1 484 ? 20.484 25.578 11.172 1 94.56 484 MET A C 1
ATOM 3670 O O . MET A 1 484 ? 19.719 25 10.414 1 94.56 484 MET A O 1
ATOM 3674 N N . GLY A 1 485 ? 21.125 25.031 12.195 1 92.62 485 GLY A N 1
ATOM 3675 C CA . GLY A 1 485 ? 20.797 23.672 12.625 1 92.62 485 GLY A CA 1
ATOM 3676 C C . GLY A 1 485 ? 20.906 22.656 11.516 1 92.62 485 GLY A C 1
ATOM 3677 O O . GLY A 1 485 ? 19.938 21.938 11.227 1 92.62 485 GLY A O 1
ATOM 3678 N N . VAL A 1 486 ? 22.062 22.469 10.938 1 92.81 486 VAL A N 1
ATOM 3679 C CA . VAL A 1 486 ? 22.297 21.516 9.852 1 92.81 486 VAL A CA 1
ATOM 3680 C C . VAL A 1 486 ? 21.828 20.125 10.273 1 92.81 486 VAL A C 1
ATOM 3682 O O . VAL A 1 486 ? 22.156 19.656 11.375 1 92.81 486 VAL A O 1
ATOM 3685 N N . ASP A 1 487 ? 21.031 19.438 9.391 1 92.56 487 ASP A N 1
ATOM 3686 C CA . ASP A 1 487 ? 20.484 18.094 9.539 1 92.56 487 ASP A CA 1
ATOM 3687 C C . ASP A 1 487 ? 19.422 18.047 10.648 1 92.56 487 ASP A C 1
ATOM 3689 O O . ASP A 1 487 ? 19.188 17 11.25 1 92.56 487 ASP A O 1
ATOM 3693 N N . GLN A 1 488 ? 18.969 19.234 11.008 1 93.38 488 GLN A N 1
ATOM 3694 C CA . GLN A 1 488 ? 17.906 19.344 12.008 1 93.38 488 GLN A CA 1
ATOM 3695 C C . GLN A 1 488 ? 16.688 20.047 11.43 1 93.38 488 GLN A C 1
ATOM 3697 O O . GLN A 1 488 ? 16.719 20.547 10.297 1 93.38 488 GLN A O 1
ATOM 3702 N N . ARG A 1 489 ? 15.648 20.031 12.211 1 94.62 489 ARG A N 1
ATOM 3703 C CA . ARG A 1 489 ? 14.43 20.719 11.82 1 94.62 489 ARG A CA 1
ATOM 3704 C C . ARG A 1 489 ? 13.938 21.625 12.938 1 94.62 489 ARG A C 1
ATOM 3706 O O . ARG A 1 489 ? 14.281 21.438 14.102 1 94.62 489 ARG A O 1
ATOM 3713 N N . VAL A 1 490 ? 13.156 22.609 12.57 1 94.81 490 VAL A N 1
ATOM 3714 C CA . VAL A 1 490 ? 12.586 23.531 13.547 1 94.81 490 VAL A CA 1
ATOM 3715 C C . VAL A 1 490 ? 11.578 22.797 14.422 1 94.81 490 VAL A C 1
ATOM 3717 O O . VAL A 1 490 ? 10.703 22.078 13.914 1 94.81 490 VAL A O 1
ATOM 3720 N N . TYR A 1 491 ? 11.703 22.969 15.688 1 93.19 491 TYR A N 1
ATOM 3721 C CA . TYR A 1 491 ? 10.766 22.359 16.625 1 93.19 491 TYR A CA 1
ATOM 3722 C C . TYR A 1 491 ? 9.914 23.406 17.328 1 93.19 491 TYR A C 1
ATOM 3724 O O . TYR A 1 491 ? 8.82 23.125 17.812 1 93.19 491 TYR A O 1
ATOM 3732 N N . SER A 1 492 ? 10.453 24.609 17.438 1 95.31 492 SER A N 1
ATOM 3733 C CA . SER A 1 492 ? 9.688 25.719 18 1 95.31 492 SER A CA 1
ATOM 3734 C C . SER A 1 492 ? 10.305 27.047 17.609 1 95.31 492 SER A C 1
ATOM 3736 O O . SER A 1 492 ? 11.508 27.141 17.359 1 95.31 492 SER A O 1
ATOM 3738 N N . VAL A 1 493 ? 9.5 28.016 17.578 1 97.56 493 VAL A N 1
ATOM 3739 C CA . VAL A 1 493 ? 9.898 29.391 17.312 1 97.56 493 VAL A CA 1
ATOM 3740 C C . VAL A 1 493 ? 9.094 30.344 18.203 1 97.56 493 VAL A C 1
ATOM 3742 O O . VAL A 1 493 ? 7.906 30.125 18.438 1 97.56 493 VAL A O 1
ATOM 3745 N N . ARG A 1 494 ? 9.75 31.297 18.703 1 97.75 494 ARG A N 1
ATOM 3746 C CA . ARG A 1 494 ? 9.062 32.375 19.422 1 97.75 494 ARG A CA 1
ATOM 3747 C C . ARG A 1 494 ? 9.727 33.719 19.156 1 97.75 494 ARG A C 1
ATOM 3749 O O . ARG A 1 494 ? 10.953 33.844 19.188 1 97.75 494 ARG A O 1
ATOM 3756 N N . TYR A 1 495 ? 8.961 34.688 18.828 1 97.25 495 TYR A N 1
ATOM 3757 C CA . TYR A 1 495 ? 9.445 36.062 18.609 1 97.25 495 TYR A CA 1
ATOM 3758 C C . TYR A 1 495 ? 9.133 36.938 19.812 1 97.25 495 TYR A C 1
ATOM 3760 O O . TYR A 1 495 ? 8.016 36.938 20.328 1 97.25 495 TYR A O 1
ATOM 3768 N N . VAL A 1 496 ? 10.109 37.719 20.281 1 95.56 496 VAL A N 1
ATOM 3769 C CA . VAL A 1 496 ? 9.953 38.688 21.375 1 95.56 496 VAL A CA 1
ATOM 3770 C C . VAL A 1 496 ? 10.633 40 21 1 95.56 496 VAL A C 1
ATOM 3772 O O . VAL A 1 496 ? 11.867 40.094 21.016 1 95.56 496 VAL A O 1
ATOM 3775 N N . GLY A 1 497 ? 9.852 40.938 20.656 1 94.5 497 GLY A N 1
ATOM 3776 C CA . GLY A 1 497 ? 10.422 42.188 20.172 1 94.5 497 GLY A CA 1
ATOM 3777 C C . GLY A 1 497 ? 11.305 42 18.953 1 94.5 497 GLY A C 1
ATOM 3778 O O . GLY A 1 497 ? 10.883 41.406 17.953 1 94.5 497 GLY A O 1
ATOM 3779 N N . ASP A 1 498 ? 12.562 42.406 19.141 1 96.38 498 ASP A N 1
ATOM 3780 C CA . ASP A 1 498 ? 13.492 42.375 18.016 1 96.38 498 ASP A CA 1
ATOM 3781 C C . ASP A 1 498 ? 14.297 41.062 18.031 1 96.38 498 ASP A C 1
ATOM 3783 O O . ASP A 1 498 ? 15.352 40.969 17.406 1 96.38 498 ASP A O 1
ATOM 3787 N N . THR A 1 499 ? 13.844 40.125 18.734 1 96.75 499 THR A N 1
ATOM 3788 C CA . THR A 1 499 ? 14.602 38.875 18.875 1 96.75 499 THR A CA 1
ATOM 3789 C C . THR A 1 499 ? 13.727 37.688 18.531 1 96.75 499 THR A C 1
ATOM 3791 O O . THR A 1 499 ? 12.547 37.656 18.875 1 96.75 499 THR A O 1
ATOM 3794 N N . ALA A 1 500 ? 14.352 36.75 17.844 1 97.81 500 ALA A N 1
ATOM 3795 C CA . ALA A 1 500 ? 13.711 35.438 17.594 1 97.81 500 ALA A CA 1
ATOM 3796 C C . ALA A 1 500 ? 14.477 34.312 18.281 1 97.81 500 ALA A C 1
ATOM 3798 O O . ALA A 1 500 ? 15.711 34.312 18.297 1 97.81 500 ALA A O 1
ATOM 3799 N N . TYR A 1 501 ? 13.781 33.438 18.859 1 96.69 501 TYR A N 1
ATOM 3800 C CA . TYR A 1 501 ? 14.328 32.219 19.406 1 96.69 501 TYR A CA 1
ATOM 3801 C C . TYR A 1 501 ? 13.859 31 18.594 1 96.69 501 TYR A C 1
ATOM 3803 O O . TYR A 1 501 ? 12.664 30.812 18.391 1 96.69 501 TYR A O 1
ATOM 3811 N N . VAL A 1 502 ? 14.773 30.219 18.078 1 96.75 502 VAL A N 1
ATOM 3812 C CA . VAL A 1 502 ? 14.469 29.062 17.25 1 96.75 502 VAL A CA 1
ATOM 3813 C C . VAL A 1 502 ? 15.117 27.812 17.844 1 96.75 502 VAL A C 1
ATOM 3815 O O . VAL A 1 502 ? 16.328 27.797 18.109 1 96.75 502 VAL A O 1
ATOM 3818 N N . VAL A 1 503 ? 14.328 26.844 18.094 1 94.19 503 VAL A N 1
ATOM 3819 C CA . VAL A 1 503 ? 14.844 25.562 18.547 1 94.19 503 VAL A CA 1
ATOM 3820 C C . VAL A 1 503 ? 14.828 24.562 17.391 1 94.19 503 VAL A C 1
ATOM 3822 O O . VAL A 1 503 ? 13.797 24.375 16.734 1 94.19 503 VAL A O 1
ATOM 3825 N N . THR A 1 504 ? 15.922 23.984 17.109 1 92.81 504 THR A N 1
ATOM 3826 C CA . THR A 1 504 ? 16.031 22.906 16.125 1 92.81 504 THR A CA 1
ATOM 3827 C C . THR A 1 504 ? 16.438 21.594 16.781 1 92.81 504 THR A C 1
ATOM 3829 O O . THR A 1 504 ? 16.906 21.594 17.922 1 92.81 504 THR A O 1
ATOM 3832 N N . PHE A 1 505 ? 16.141 20.484 16.078 1 84.56 505 PHE A N 1
ATOM 3833 C CA . PHE A 1 505 ? 16.469 19.234 16.766 1 84.56 505 PHE A CA 1
ATOM 3834 C C . PHE A 1 505 ? 16.594 18.094 15.766 1 84.56 505 PHE A C 1
ATOM 3836 O O . PHE A 1 505 ? 15.852 18.016 14.789 1 84.56 505 PHE A O 1
ATOM 3843 N N . ARG A 1 506 ? 17.5 17.25 16.047 1 79.12 506 ARG A N 1
ATOM 3844 C CA . ARG A 1 506 ? 17.578 15.867 15.57 1 79.12 506 ARG A CA 1
ATOM 3845 C C . ARG A 1 506 ? 17.938 14.914 16.703 1 79.12 506 ARG A C 1
ATOM 3847 O O . ARG A 1 506 ? 17.109 14.102 17.125 1 79.12 506 ARG A O 1
ATOM 3854 N N . GLN A 1 507 ? 19.141 15.133 17.359 1 67.31 507 GLN A N 1
ATOM 3855 C CA . GLN A 1 507 ? 19.594 14.406 18.547 1 67.31 507 GLN A CA 1
ATOM 3856 C C . GLN A 1 507 ? 19.906 15.367 19.688 1 67.31 507 GLN A C 1
ATOM 3858 O O . GLN A 1 507 ? 19.656 15.055 20.844 1 67.31 507 GLN A O 1
ATOM 3863 N N . ILE A 1 508 ? 20.438 16.484 19.297 1 69.81 508 ILE A N 1
ATOM 3864 C CA . ILE A 1 508 ? 20.734 17.562 20.234 1 69.81 508 ILE A CA 1
ATOM 3865 C C . ILE A 1 508 ? 19.953 18.828 19.828 1 69.81 508 ILE A C 1
ATOM 3867 O O . ILE A 1 508 ? 19.656 19.016 18.641 1 69.81 508 ILE A O 1
ATOM 3871 N N . ASP A 1 509 ? 19.609 19.609 20.828 1 70.25 509 ASP A N 1
ATOM 3872 C CA . ASP A 1 509 ? 18.688 20.719 20.625 1 70.25 509 ASP A CA 1
ATOM 3873 C C . ASP A 1 509 ? 19.422 22.062 20.672 1 70.25 509 ASP A C 1
ATOM 3875 O O . ASP A 1 509 ? 19.609 22.625 21.75 1 70.25 509 ASP A O 1
ATOM 3879 N N . PRO A 1 510 ? 19.734 22.562 19.516 1 85.88 510 PRO A N 1
ATOM 3880 C CA . PRO A 1 510 ? 20.234 23.938 19.672 1 85.88 510 PRO A CA 1
ATOM 3881 C C . PRO A 1 510 ? 19.125 24.969 19.797 1 85.88 510 PRO A C 1
ATOM 3883 O O . PRO A 1 510 ? 18.078 24.828 19.156 1 85.88 510 PRO A O 1
ATOM 3886 N N . PHE A 1 511 ? 19.266 25.859 20.797 1 91.69 511 PHE A N 1
ATOM 3887 C CA . PHE A 1 511 ? 18.484 27.078 21 1 91.69 511 PHE A CA 1
ATOM 3888 C C . PHE A 1 511 ? 19.188 28.266 20.359 1 91.69 511 PHE A C 1
ATOM 3890 O O . PHE A 1 511 ? 20.203 28.75 20.859 1 91.69 511 PHE A O 1
ATOM 3897 N N . HIS A 1 512 ? 18.656 28.75 19.172 1 95.75 512 HIS A N 1
ATOM 3898 C CA . HIS A 1 512 ? 19.234 29.844 18.422 1 95.75 512 HIS A CA 1
ATOM 3899 C C . HIS A 1 512 ? 18.609 31.188 18.828 1 95.75 512 HIS A C 1
ATOM 3901 O O . HIS A 1 512 ? 17.391 31.281 18.984 1 95.75 512 HIS A O 1
ATOM 3907 N N . VAL A 1 513 ? 19.438 32.156 19 1 96.69 513 VAL A N 1
ATOM 3908 C CA . VAL A 1 513 ? 18.984 33.5 19.266 1 96.69 513 VAL A CA 1
ATOM 3909 C C . VAL A 1 513 ? 19.312 34.406 18.062 1 96.69 513 VAL A C 1
ATOM 3911 O O . VAL A 1 513 ? 20.484 34.562 17.719 1 96.69 513 VAL A O 1
ATOM 3914 N N . ILE A 1 514 ? 18.297 35 17.469 1 97.94 514 ILE A N 1
ATOM 3915 C CA . ILE A 1 514 ? 18.469 35.781 16.25 1 97.94 514 ILE A CA 1
ATOM 3916 C C . ILE A 1 514 ? 18.062 37.219 16.5 1 97.94 514 ILE A C 1
ATOM 3918 O O . ILE A 1 514 ? 16.984 37.5 17.031 1 97.94 514 ILE A O 1
ATOM 3922 N N . ASP A 1 515 ? 18.922 38.125 16.156 1 97.69 515 ASP A N 1
ATOM 3923 C CA . ASP A 1 515 ? 18.641 39.531 16.219 1 97.69 515 ASP A CA 1
ATOM 3924 C C . ASP A 1 515 ? 17.922 40.031 14.953 1 97.69 515 ASP A C 1
ATOM 3926 O O . ASP A 1 515 ? 18.438 39.875 13.844 1 97.69 515 ASP A O 1
ATOM 3930 N N . LEU A 1 516 ? 16.766 40.625 15.141 1 97.88 516 LEU A N 1
ATOM 3931 C CA . LEU A 1 516 ? 15.953 41.062 14.016 1 97.88 516 LEU A CA 1
ATOM 3932 C C . LEU A 1 516 ? 15.766 42.594 14.047 1 97.88 516 LEU A C 1
ATOM 3934 O O . LEU A 1 516 ? 14.859 43.125 13.406 1 97.88 516 LEU A O 1
ATOM 3938 N N . SER A 1 517 ? 16.562 43.281 14.781 1 96.81 517 SER A N 1
ATOM 3939 C CA . SER A 1 517 ? 16.422 44.719 14.914 1 96.81 517 SER A CA 1
ATOM 3940 C C . SER A 1 517 ? 16.578 45.406 13.562 1 96.81 517 SER A C 1
ATOM 3942 O O . SER A 1 517 ? 15.922 46.438 13.312 1 96.81 517 SER A O 1
ATOM 3944 N N . ASP A 1 518 ? 17.469 44.875 12.789 1 97.5 518 ASP A N 1
ATOM 3945 C CA . ASP A 1 518 ? 17.562 45.281 11.398 1 97.5 518 ASP A CA 1
ATOM 3946 C C . ASP A 1 518 ? 17.016 44.219 10.453 1 97.5 518 ASP A C 1
ATOM 3948 O O . ASP A 1 518 ? 17.703 43.25 10.164 1 97.5 518 ASP A O 1
ATOM 3952 N N . PRO A 1 519 ? 15.859 44.438 9.977 1 97.19 519 PRO A N 1
ATOM 3953 C CA . PRO A 1 519 ? 15.234 43.406 9.148 1 97.19 519 PRO A CA 1
ATOM 3954 C C . PRO A 1 519 ? 16.016 43.125 7.859 1 97.19 519 PRO A C 1
ATOM 3956 O O . PRO A 1 519 ? 15.852 42.062 7.254 1 97.19 519 PRO A O 1
ATOM 3959 N N . SER A 1 520 ? 16.75 44.031 7.434 1 97.69 520 SER A N 1
ATOM 3960 C CA . SER A 1 520 ? 17.516 43.844 6.203 1 97.69 520 SER A CA 1
ATOM 3961 C C . SER A 1 520 ? 18.766 43.031 6.441 1 97.69 520 SER A C 1
ATOM 3963 O O . SER A 1 520 ? 19.375 42.531 5.492 1 97.69 520 SER A O 1
ATOM 3965 N N . ASP A 1 521 ? 19.109 43 7.703 1 97.62 521 ASP A N 1
ATOM 3966 C CA . ASP A 1 521 ? 20.312 42.219 8.016 1 97.62 521 ASP A CA 1
ATOM 3967 C C . ASP A 1 521 ? 20.172 41.5 9.344 1 97.62 521 ASP A C 1
ATOM 3969 O O . ASP A 1 521 ? 20.953 41.719 10.273 1 97.62 521 ASP A O 1
ATOM 3973 N N . PRO A 1 522 ? 19.234 40.562 9.398 1 97.94 522 PRO A N 1
ATOM 3974 C CA . PRO A 1 522 ? 19.141 39.75 10.617 1 97.94 522 PRO A CA 1
ATOM 3975 C C . PRO A 1 522 ? 20.391 38.906 10.867 1 97.94 522 PRO A C 1
ATOM 3977 O O . PRO A 1 522 ? 21.094 38.531 9.922 1 97.94 522 PRO A O 1
ATOM 3980 N N . GLU A 1 523 ? 20.672 38.656 12.172 1 97.56 523 GLU A N 1
ATOM 3981 C CA . GLU A 1 523 ? 21.906 37.969 12.523 1 97.56 523 GLU A CA 1
A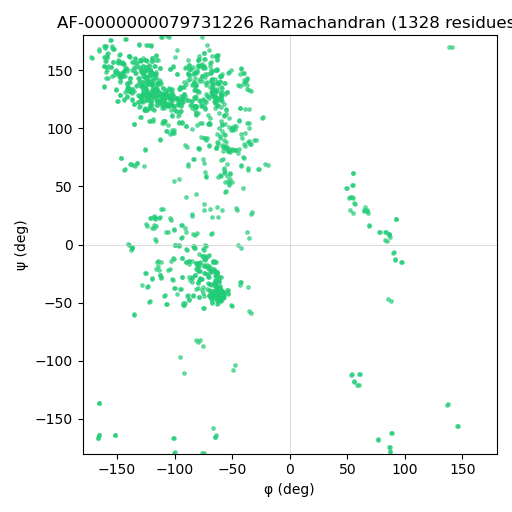TOM 3982 C C . GLU A 1 523 ? 21.672 36.969 13.656 1 97.56 523 GLU A C 1
ATOM 3984 O O . GLU A 1 523 ? 20.969 37.281 14.625 1 97.56 523 GLU A O 1
ATOM 3989 N N . GLU A 1 524 ? 22.219 35.875 13.461 1 96.44 524 GLU A N 1
ATOM 3990 C CA . GLU A 1 524 ? 22.234 34.938 14.586 1 96.44 524 GLU A CA 1
ATOM 3991 C C . GLU A 1 524 ? 23.281 35.344 15.617 1 96.44 524 GLU A C 1
ATOM 3993 O O . GLU A 1 524 ? 24.484 35.375 15.336 1 96.44 524 GLU A O 1
ATOM 3998 N N . LEU A 1 525 ? 22.906 35.625 16.812 1 95.62 525 LEU A N 1
ATOM 3999 C CA . LEU A 1 525 ? 23.797 36.125 17.844 1 95.62 525 LEU A CA 1
ATOM 4000 C C . LEU A 1 525 ? 24.453 34.969 18.609 1 95.62 525 LEU A C 1
ATOM 4002 O O . LEU A 1 525 ? 25.625 35.062 18.969 1 95.62 525 LEU A O 1
ATOM 4006 N N . GLY A 1 526 ? 23.656 34.031 18.906 1 92 526 GLY A N 1
ATOM 4007 C CA . GLY A 1 526 ? 24.188 32.938 19.703 1 92 526 GLY A CA 1
ATOM 4008 C C . GLY A 1 526 ? 23.375 31.672 19.578 1 92 526 GLY A C 1
ATOM 4009 O O . GLY A 1 526 ? 22.297 31.672 19 1 92 526 GLY A O 1
ATOM 4010 N N . GLU A 1 527 ? 23.984 30.609 20 1 91.81 527 GLU A N 1
ATOM 4011 C CA . GLU A 1 527 ? 23.391 29.281 19.984 1 91.81 527 GLU A CA 1
ATOM 4012 C C . GLU A 1 527 ? 23.75 28.5 21.25 1 91.81 527 GLU A C 1
ATOM 4014 O O . GLU A 1 527 ? 24.859 28.625 21.766 1 91.81 527 GLU A O 1
ATOM 4019 N N . LEU A 1 528 ? 22.797 27.875 21.812 1 91.94 528 LEU A N 1
ATOM 4020 C CA . LEU A 1 528 ? 23 27.062 23 1 91.94 528 LEU A CA 1
ATOM 4021 C C . LEU A 1 528 ? 22.578 25.609 22.734 1 91.94 528 LEU A C 1
ATOM 4023 O O . LEU A 1 528 ? 21.422 25.344 22.406 1 91.94 528 LEU A O 1
ATOM 4027 N N . GLU A 1 529 ? 23.516 24.703 22.875 1 89.19 529 GLU A N 1
ATOM 4028 C CA . GLU A 1 529 ? 23.234 23.297 22.672 1 89.19 529 GLU A CA 1
ATOM 4029 C C . GLU A 1 529 ? 22.844 22.625 23.984 1 89.19 529 GLU A C 1
ATOM 4031 O O . GLU A 1 529 ? 23.484 22.859 25.031 1 89.19 529 GLU A O 1
ATOM 4036 N N . LEU A 1 530 ? 21.828 21.953 24.016 1 86.62 530 LEU A N 1
ATOM 4037 C CA . LEU A 1 530 ? 21.391 21.219 25.188 1 86.62 530 LEU A CA 1
ATOM 4038 C C . LEU A 1 530 ? 20.703 19.922 24.797 1 86.62 530 LEU A C 1
ATOM 4040 O O . LEU A 1 530 ? 20.203 19.797 23.672 1 86.62 530 LEU A O 1
ATOM 4044 N N . PRO A 1 531 ? 20.703 19 25.719 1 87.56 531 PRO A N 1
ATOM 4045 C CA . PRO A 1 531 ? 20 17.75 25.422 1 87.56 531 PRO A CA 1
ATOM 4046 C C . PRO A 1 531 ? 18.484 17.938 25.359 1 87.56 531 PRO A C 1
ATOM 4048 O O . PRO A 1 531 ? 17.922 18.766 26.094 1 87.56 531 PRO A O 1
ATOM 4051 N N . GLY A 1 532 ? 17.906 17.141 24.516 1 89.38 532 GLY A N 1
ATOM 4052 C CA . GLY A 1 532 ? 16.469 17.25 24.344 1 89.38 532 GLY A CA 1
ATOM 4053 C C . GLY A 1 532 ? 16.047 18.438 23.5 1 89.38 532 GLY A C 1
ATOM 4054 O O . GLY A 1 532 ? 16.875 19.016 22.781 1 89.38 532 GLY A O 1
ATOM 4055 N N . TYR A 1 533 ? 14.797 18.688 23.547 1 88.44 533 TYR A N 1
ATOM 4056 C CA . TYR A 1 533 ? 14.305 19.812 22.781 1 88.44 533 TYR A CA 1
ATOM 4057 C C . TYR A 1 533 ? 13.133 20.484 23.484 1 88.44 533 TYR A C 1
ATOM 4059 O O . TYR A 1 533 ? 12.523 19.906 24.391 1 88.44 533 TYR A O 1
ATOM 4067 N N . SER A 1 534 ? 12.945 21.734 23.156 1 92 534 SER A N 1
ATOM 4068 C CA . SER A 1 534 ? 11.75 22.469 23.547 1 92 534 SER A CA 1
ATOM 4069 C C . SER A 1 534 ? 10.766 22.609 22.391 1 92 534 SER A C 1
ATOM 4071 O O . SER A 1 534 ? 11.094 23.203 21.359 1 92 534 SER A O 1
ATOM 4073 N N . SER A 1 535 ? 9.617 22.109 22.562 1 93.25 535 SER A N 1
ATOM 4074 C CA . SER A 1 535 ? 8.609 22.188 21.516 1 93.25 535 SER A CA 1
ATOM 4075 C C . SER A 1 535 ? 7.711 23.406 21.688 1 93.25 535 SER A C 1
ATOM 4077 O O . SER A 1 535 ? 6.918 23.734 20.797 1 93.25 535 SER A O 1
ATOM 4079 N N . TYR A 1 536 ? 7.832 24.016 22.828 1 95.94 536 TYR A N 1
ATOM 4080 C CA . TYR A 1 536 ? 7.109 25.25 23.109 1 95.94 536 TYR A CA 1
ATOM 4081 C C . TYR A 1 536 ? 7.988 26.234 23.859 1 95.94 536 TYR A C 1
ATOM 4083 O O . TYR A 1 536 ? 8.688 25.859 24.812 1 95.94 536 TYR A O 1
ATOM 4091 N N . LEU A 1 537 ? 7.996 27.453 23.406 1 96.56 537 LEU A N 1
ATOM 4092 C CA . LEU A 1 537 ? 8.719 28.531 24.062 1 96.56 537 LEU A CA 1
ATOM 4093 C C . LEU A 1 537 ? 7.758 29.594 24.578 1 96.56 537 LEU A C 1
ATOM 4095 O O . LEU A 1 537 ? 6.848 30.016 23.859 1 96.56 537 LEU A O 1
ATOM 4099 N N . HIS A 1 538 ? 7.984 30 25.828 1 96.81 538 HIS A N 1
ATOM 4100 C CA . HIS A 1 538 ? 7.164 31.031 26.453 1 96.81 538 HIS A CA 1
ATOM 4101 C C . HIS A 1 538 ? 8.023 32.094 27.094 1 96.81 538 HIS A C 1
ATOM 4103 O O . HIS A 1 538 ? 8.766 31.828 28.047 1 96.81 538 HIS A O 1
ATOM 4109 N N . PRO A 1 539 ? 7.918 33.312 26.641 1 95.69 539 PRO A N 1
ATOM 4110 C CA . PRO A 1 539 ? 8.68 34.375 27.297 1 95.69 539 PRO A CA 1
ATOM 4111 C C . PRO A 1 539 ? 8.203 34.656 28.719 1 95.69 539 PRO A C 1
ATOM 4113 O O . PRO A 1 539 ? 7.008 34.844 28.953 1 95.69 539 PRO A O 1
ATOM 4116 N N . ILE A 1 540 ? 9.086 34.656 29.641 1 94.69 540 ILE A N 1
ATOM 4117 C CA . ILE A 1 540 ? 8.781 34.938 31.047 1 94.69 540 ILE A CA 1
ATOM 4118 C C . ILE A 1 540 ? 8.93 36.438 31.328 1 94.69 540 ILE A C 1
ATOM 4120 O O . ILE A 1 540 ? 8.055 37.031 31.953 1 94.69 540 ILE A O 1
ATOM 4124 N N . ASP A 1 541 ? 10.039 36.969 30.938 1 90.38 541 ASP A N 1
ATOM 4125 C CA . ASP A 1 541 ? 10.344 38.375 31.016 1 90.38 541 ASP A CA 1
ATOM 4126 C C . ASP A 1 541 ? 11.328 38.781 29.906 1 90.38 541 ASP A C 1
ATOM 4128 O O . ASP A 1 541 ? 11.477 38.062 28.922 1 90.38 541 ASP A O 1
ATOM 4132 N N . GLU A 1 542 ? 11.906 39.906 30.062 1 87.25 542 GLU A N 1
ATOM 4133 C CA . GLU A 1 542 ? 12.758 40.406 29 1 87.25 542 GLU A CA 1
ATOM 4134 C C . GLU A 1 542 ? 14.016 39.562 28.859 1 87.25 542 GLU A C 1
ATOM 4136 O O . GLU A 1 542 ? 14.602 39.469 27.766 1 87.25 542 GLU A O 1
ATOM 4141 N N . ASP A 1 543 ? 14.344 38.875 29.969 1 92.25 543 ASP A N 1
ATOM 4142 C CA . ASP A 1 543 ? 15.641 38.188 29.984 1 92.25 543 ASP A CA 1
ATOM 4143 C C . ASP A 1 543 ? 15.492 36.688 30.094 1 92.25 543 ASP A C 1
ATOM 4145 O O . ASP A 1 543 ? 16.484 35.969 30.188 1 92.25 543 ASP A O 1
ATOM 4149 N N . HIS A 1 544 ? 14.305 36.188 30.094 1 95.44 544 HIS A N 1
ATOM 4150 C CA . HIS A 1 544 ? 14.125 34.781 30.297 1 95.44 544 HIS A CA 1
ATOM 4151 C C . HIS A 1 544 ? 13.062 34.219 29.359 1 95.44 544 HIS A C 1
ATOM 4153 O O . HIS A 1 544 ? 12.039 34.844 29.125 1 95.44 544 HIS A O 1
ATOM 4159 N N . VAL A 1 545 ? 13.352 33.062 28.875 1 96.5 545 VAL A N 1
ATOM 4160 C CA . VAL A 1 545 ? 12.406 32.281 28.062 1 96.5 545 VAL A CA 1
ATOM 4161 C C . VAL A 1 545 ? 12.266 30.875 28.609 1 96.5 545 VAL A C 1
ATOM 4163 O O . VAL A 1 545 ? 13.266 30.219 28.922 1 96.5 545 VAL A O 1
ATOM 4166 N N . LEU A 1 546 ? 11.086 30.5 28.797 1 97.25 546 LEU A N 1
ATOM 4167 C CA . LEU A 1 546 ? 10.812 29.141 29.266 1 97.25 546 LEU A CA 1
ATOM 4168 C C . LEU A 1 546 ? 10.555 28.203 28.094 1 97.25 546 LEU A C 1
ATOM 4170 O O . LEU A 1 546 ? 9.75 28.516 27.203 1 97.25 546 LEU A O 1
ATOM 4174 N N . GLY A 1 547 ? 11.289 27.125 28.031 1 96.75 547 GLY A N 1
ATOM 4175 C CA . GLY A 1 547 ? 11.055 26.078 27.047 1 96.75 547 GLY A CA 1
ATOM 4176 C C . GLY A 1 547 ? 10.469 24.828 27.656 1 96.75 547 GLY A C 1
ATOM 4177 O O . GLY A 1 547 ? 10.945 24.328 28.672 1 96.75 547 GLY A O 1
ATOM 4178 N N . ILE A 1 548 ? 9.422 24.375 27.062 1 96.5 548 ILE A N 1
ATOM 4179 C CA . ILE A 1 548 ? 8.836 23.109 27.453 1 96.5 548 ILE A CA 1
ATOM 4180 C C . ILE A 1 548 ? 9.008 22.094 26.328 1 96.5 548 ILE A C 1
ATOM 4182 O O . ILE A 1 548 ? 8.688 22.391 25.172 1 96.5 548 ILE A O 1
ATOM 4186 N N . GLY A 1 549 ? 9.531 20.922 26.656 1 94.44 549 GLY A N 1
ATOM 4187 C CA . GLY A 1 549 ? 9.766 19.891 25.656 1 94.44 549 GLY A CA 1
ATOM 4188 C C . GLY A 1 549 ? 10.031 18.516 26.266 1 94.44 549 GLY A C 1
ATOM 4189 O O . GLY A 1 549 ? 9.312 18.078 27.172 1 94.44 549 GLY A O 1
ATOM 4190 N N . GLU A 1 550 ? 11 17.922 25.688 1 92 550 GLU A N 1
ATOM 4191 C CA . GLU A 1 550 ? 11.242 16.547 26.078 1 92 550 GLU A CA 1
ATOM 4192 C C . GLU A 1 550 ? 12.734 16.203 26.016 1 92 550 GLU A C 1
ATOM 4194 O O . GLU A 1 550 ? 13.469 16.781 25.219 1 92 550 GLU A O 1
ATOM 4199 N N . GLU A 1 551 ? 13.18 15.383 26.891 1 91.31 551 GLU A N 1
ATOM 4200 C CA . GLU A 1 551 ? 14.5 14.766 26.875 1 91.31 551 GLU A CA 1
ATOM 4201 C C . GLU A 1 551 ? 14.422 13.281 27.203 1 91.31 551 GLU A C 1
ATOM 4203 O O . GLU A 1 551 ? 13.883 12.898 28.25 1 91.31 551 GLU A O 1
ATOM 4208 N N . ASP A 1 552 ? 14.852 12.469 26.344 1 89.38 552 ASP A N 1
ATOM 4209 C CA . ASP A 1 552 ? 14.883 11.023 26.531 1 89.38 552 ASP A CA 1
ATOM 4210 C C . ASP A 1 552 ? 13.484 10.477 26.844 1 89.38 552 ASP A C 1
ATOM 4212 O O . ASP A 1 552 ? 13.32 9.688 27.766 1 89.38 552 ASP A O 1
ATOM 4216 N N . GLY A 1 553 ? 12.539 11.07 26.25 1 88.25 553 GLY A N 1
ATOM 4217 C CA . GLY A 1 553 ? 11.172 10.578 26.375 1 88.25 553 GLY A CA 1
ATOM 4218 C C . GLY A 1 553 ? 10.453 11.125 27.594 1 88.25 553 GLY A C 1
ATOM 4219 O O . GLY A 1 553 ? 9.352 10.672 27.922 1 88.25 553 GLY A O 1
ATOM 4220 N N . ARG A 1 554 ? 11.062 12.039 28.234 1 93.75 554 ARG A N 1
ATOM 4221 C CA . ARG A 1 554 ? 10.453 12.641 29.406 1 93.75 554 ARG A CA 1
ATOM 4222 C C . ARG A 1 554 ? 10.273 14.148 29.234 1 93.75 554 ARG A C 1
ATOM 4224 O O . ARG A 1 554 ? 11.133 14.812 28.641 1 93.75 554 ARG A O 1
ATOM 4231 N N . VAL A 1 555 ? 9.219 14.633 29.844 1 95.88 555 VAL A N 1
ATOM 4232 C CA . VAL A 1 555 ? 8.93 16.062 29.766 1 95.88 555 VAL A CA 1
ATOM 4233 C C . VAL A 1 555 ? 10.008 16.859 30.5 1 95.88 555 VAL A C 1
ATOM 4235 O O . VAL A 1 555 ? 10.477 16.438 31.562 1 95.88 555 VAL A O 1
ATOM 4238 N N . LYS A 1 556 ? 10.398 17.922 29.875 1 95.81 556 LYS A N 1
ATOM 4239 C CA . LYS A 1 556 ? 11.445 18.766 30.422 1 95.81 556 LYS A CA 1
ATOM 4240 C C . LYS A 1 556 ? 11.086 20.25 30.266 1 95.81 556 LYS A C 1
ATOM 4242 O O . LYS A 1 556 ? 10.609 20.672 29.203 1 95.81 556 LYS A O 1
ATOM 4247 N N . ALA A 1 557 ? 11.211 21 31.359 1 97.19 557 ALA A N 1
ATOM 4248 C CA . ALA A 1 557 ? 11.117 22.453 31.312 1 97.19 557 ALA A CA 1
ATOM 4249 C C . ALA A 1 557 ? 12.492 23.094 31.5 1 97.19 557 ALA A C 1
ATOM 4251 O O . ALA A 1 557 ? 13.234 22.719 32.406 1 97.19 557 ALA A O 1
ATOM 4252 N N . THR A 1 558 ? 12.836 23.984 30.609 1 96.38 558 THR A N 1
ATOM 4253 C CA . THR A 1 558 ? 14.133 24.656 30.672 1 96.38 558 THR A CA 1
ATOM 4254 C C . THR A 1 558 ? 13.953 26.172 30.719 1 96.38 558 THR A C 1
ATOM 4256 O O . THR A 1 558 ? 13.234 26.75 29.891 1 96.38 558 THR A O 1
ATOM 4259 N N . LEU A 1 559 ? 14.531 26.766 31.672 1 97.44 559 LEU A N 1
ATOM 4260 C CA . LEU A 1 559 ? 14.523 28.234 31.766 1 97.44 559 LEU A CA 1
ATOM 4261 C C . LEU A 1 559 ? 15.797 28.812 31.172 1 97.44 559 LEU A C 1
ATOM 4263 O O . LEU A 1 559 ? 16.875 28.719 31.766 1 97.44 559 LEU A O 1
ATOM 4267 N N . PHE A 1 560 ? 15.656 29.484 30.094 1 96.5 560 PHE A N 1
ATOM 4268 C CA . PHE A 1 560 ? 16.797 30.078 29.406 1 96.5 560 PHE A CA 1
ATOM 4269 C C . PHE A 1 560 ? 17.031 31.5 29.891 1 96.5 560 PHE A C 1
ATOM 4271 O O . PHE A 1 560 ? 16.078 32.25 30.094 1 96.5 560 PHE A O 1
ATOM 4278 N N . ASP A 1 561 ? 18.266 31.797 30.031 1 96.75 561 ASP A N 1
ATOM 4279 C CA . ASP A 1 561 ? 18.688 33.156 30.297 1 96.75 561 ASP A CA 1
ATOM 4280 C C . ASP A 1 561 ? 19.25 33.812 29.031 1 96.75 561 ASP A C 1
ATOM 4282 O O . ASP A 1 561 ? 20.297 33.406 28.531 1 96.75 561 ASP A O 1
ATOM 4286 N N . VAL A 1 562 ? 18.578 34.844 28.578 1 95.38 562 VAL A N 1
ATOM 4287 C CA . VAL A 1 562 ? 19 35.5 27.328 1 95.38 562 VAL A CA 1
ATOM 4288 C C . VAL A 1 562 ? 19.406 36.938 27.594 1 95.38 562 VAL A C 1
ATOM 4290 O O . VAL A 1 562 ? 19.234 37.812 26.734 1 95.38 562 VAL A O 1
ATOM 4293 N N . THR A 1 563 ? 19.766 37.188 28.797 1 94.62 563 THR A N 1
ATOM 4294 C CA . THR A 1 563 ? 20.281 38.531 29.109 1 94.62 563 THR A CA 1
ATOM 4295 C C . THR A 1 563 ? 21.375 38.938 28.125 1 94.62 563 THR A C 1
ATOM 4297 O O . THR A 1 563 ? 21.359 40.031 27.578 1 94.62 563 THR A O 1
ATOM 4300 N N . ASP A 1 564 ? 22.328 38.031 28.031 1 94.94 564 ASP A N 1
ATOM 4301 C CA . ASP A 1 564 ? 23.281 38.156 26.938 1 94.94 564 ASP A CA 1
ATOM 4302 C C . ASP A 1 564 ? 22.875 37.281 25.75 1 94.94 564 ASP A C 1
ATOM 4304 O O . ASP A 1 564 ? 23.078 36.062 25.766 1 94.94 564 ASP A O 1
ATOM 4308 N N . LYS A 1 565 ? 22.391 37.906 24.797 1 93.62 565 LYS A N 1
ATOM 4309 C CA . LYS A 1 565 ? 21.812 37.188 23.656 1 93.62 565 LYS A CA 1
ATOM 4310 C C . LYS A 1 565 ? 22.875 36.469 22.844 1 93.62 565 LYS A C 1
ATOM 4312 O O . LYS A 1 565 ? 22.578 35.5 22.125 1 93.62 565 LYS A O 1
ATOM 4317 N N . SER A 1 566 ? 24.078 36.938 22.969 1 94.81 566 SER A N 1
ATOM 4318 C CA . SER A 1 566 ? 25.172 36.281 22.234 1 94.81 566 SER A CA 1
ATOM 4319 C C . SER A 1 566 ? 25.641 35.031 22.922 1 94.81 566 SER A C 1
ATOM 4321 O O . SER A 1 566 ? 26.266 34.156 22.297 1 94.81 566 SER A O 1
ATOM 4323 N N . THR A 1 567 ? 25.328 35 24.234 1 94.69 567 THR A N 1
ATOM 4324 C CA . THR A 1 567 ? 25.703 33.812 25 1 94.69 567 THR A CA 1
ATOM 4325 C C . THR A 1 567 ? 24.562 33.375 25.922 1 94.69 567 THR A C 1
ATOM 4327 O O . THR A 1 567 ? 24.703 33.438 27.141 1 94.69 567 THR A O 1
ATOM 4330 N N . PRO A 1 568 ? 23.516 32.906 25.297 1 95.19 568 PRO A N 1
ATOM 4331 C CA . PRO A 1 568 ? 22.422 32.406 26.141 1 95.19 568 PRO A CA 1
ATOM 4332 C C . PRO A 1 568 ? 22.844 31.25 27.047 1 95.19 568 PRO A C 1
ATOM 4334 O O . PRO A 1 568 ? 23.719 30.453 26.672 1 95.19 568 PRO A O 1
ATOM 4337 N N . THR A 1 569 ? 22.266 31.219 28.219 1 96 569 THR A N 1
ATOM 4338 C CA . THR A 1 569 ? 22.562 30.156 29.172 1 96 569 THR A CA 1
ATOM 4339 C C . THR A 1 569 ? 21.281 29.547 29.734 1 96 569 THR A C 1
ATOM 4341 O O . THR A 1 569 ? 20.188 30 29.406 1 96 569 THR A O 1
ATOM 4344 N N . ILE A 1 570 ? 21.484 28.469 30.469 1 95.81 570 ILE A N 1
ATOM 4345 C CA . ILE A 1 570 ? 20.375 27.828 31.156 1 95.81 570 ILE A CA 1
ATOM 4346 C C . ILE A 1 570 ? 20.422 28.172 32.656 1 95.81 570 ILE A C 1
ATOM 4348 O O . ILE A 1 570 ? 21.422 27.891 33.312 1 95.81 570 ILE A O 1
ATOM 4352 N N . ASP A 1 571 ? 19.406 28.766 33.094 1 96.5 571 ASP A N 1
ATOM 4353 C CA . ASP A 1 571 ? 19.344 29.062 34.531 1 96.5 571 ASP A CA 1
ATOM 4354 C C . ASP A 1 571 ? 18.953 27.828 35.344 1 96.5 571 ASP A C 1
ATOM 4356 O O . ASP A 1 571 ? 19.516 27.562 36.406 1 96.5 571 ASP A O 1
ATOM 4360 N N . ASP A 1 572 ? 17.953 27.172 34.812 1 96.62 572 ASP A N 1
ATOM 4361 C CA . ASP A 1 572 ? 17.5 25.984 35.531 1 96.62 572 ASP A CA 1
ATOM 4362 C C . ASP A 1 572 ? 16.703 25.047 34.625 1 96.62 572 ASP A C 1
ATOM 4364 O O . ASP A 1 572 ? 16.266 25.453 33.562 1 96.62 572 ASP A O 1
ATOM 4368 N N . THR A 1 573 ? 16.641 23.797 35 1 96.25 573 THR A N 1
ATOM 4369 C CA . THR A 1 573 ? 15.859 22.781 34.312 1 96.25 573 THR A CA 1
ATOM 4370 C C . THR A 1 573 ? 14.992 22 35.281 1 96.25 573 THR A C 1
ATOM 4372 O O . THR A 1 573 ? 15.406 21.734 36.406 1 96.25 573 THR A O 1
ATOM 4375 N N . TYR A 1 574 ? 13.812 21.703 34.875 1 97 574 TYR A N 1
ATOM 4376 C CA . TYR A 1 574 ? 12.867 20.938 35.719 1 97 574 TYR A CA 1
ATOM 4377 C C . TYR A 1 574 ? 12.328 19.734 34.938 1 97 574 TYR A C 1
ATOM 4379 O O . TYR A 1 574 ? 11.953 19.844 33.781 1 97 574 TYR A O 1
ATOM 4387 N N . TYR A 1 575 ? 12.297 18.594 35.688 1 96 575 TYR A N 1
ATOM 4388 C CA . TYR A 1 575 ? 11.75 17.359 35.156 1 96 575 TYR A CA 1
ATOM 4389 C C . TYR A 1 575 ? 10.555 16.891 35.969 1 96 575 TYR A C 1
ATOM 4391 O O . TYR A 1 575 ? 10.719 16.375 37.062 1 96 575 TYR A O 1
ATOM 4399 N N . PRO A 1 576 ? 9.406 17 35.5 1 94.88 576 PRO A N 1
ATOM 4400 C CA . PRO A 1 576 ? 8.242 16.531 36.281 1 94.88 576 PRO A CA 1
ATOM 4401 C C . PRO A 1 576 ? 8.141 15.016 36.344 1 94.88 576 PRO A C 1
ATOM 4403 O O . PRO A 1 576 ? 7.371 14.477 37.125 1 94.88 576 PRO A O 1
ATOM 4406 N N . GLY A 1 577 ? 8.852 14.32 35.594 1 91.75 577 GLY A N 1
ATOM 4407 C CA . GLY A 1 577 ? 8.812 12.867 35.531 1 91.75 577 GLY A CA 1
ATOM 4408 C C . GLY A 1 577 ? 7.715 12.32 34.656 1 91.75 577 GLY A C 1
ATOM 4409 O O . GLY A 1 577 ? 7.555 11.102 34.531 1 91.75 577 GLY A O 1
ATOM 4410 N N . ALA A 1 578 ? 7.031 13.164 34.031 1 92.31 578 ALA A N 1
ATOM 4411 C CA . ALA A 1 578 ? 5.969 12.758 33.094 1 92.31 578 ALA A CA 1
ATOM 4412 C C . ALA A 1 578 ? 6.535 12.383 31.734 1 92.31 578 ALA A C 1
ATOM 4414 O O . ALA A 1 578 ? 7.516 12.977 31.281 1 92.31 578 ALA A O 1
ATOM 4415 N N . GLY A 1 579 ? 5.871 11.453 31.125 1 92.19 579 GLY A N 1
ATOM 4416 C CA . GLY A 1 579 ? 6.293 11.031 29.797 1 92.19 579 GLY A CA 1
ATOM 4417 C C . GLY A 1 579 ? 5.676 11.867 28.688 1 92.19 579 GLY A C 1
ATOM 4418 O O . GLY A 1 579 ? 6.133 11.812 27.531 1 92.19 579 GLY A O 1
ATOM 4419 N N . TRP A 1 580 ? 4.684 12.594 29.047 1 91.94 580 TRP A N 1
ATOM 4420 C CA . TRP A 1 580 ? 3.955 13.359 28.031 1 91.94 580 TRP A CA 1
ATOM 4421 C C . TRP A 1 580 ? 3.268 14.57 28.656 1 91.94 580 TRP A C 1
ATOM 4423 O O . TRP A 1 580 ? 2.938 14.562 29.844 1 91.94 580 TRP A O 1
ATOM 4433 N N . SER A 1 581 ? 3.074 15.586 27.828 1 95.25 581 SER A N 1
ATOM 4434 C CA . SER A 1 581 ? 2.312 16.766 28.234 1 95.25 581 SER A CA 1
ATOM 4435 C C . SER A 1 581 ? 1.404 17.234 27.094 1 95.25 581 SER A C 1
ATOM 4437 O O . SER A 1 581 ? 1.799 17.234 25.938 1 95.25 581 SER A O 1
ATOM 4439 N N . SER A 1 582 ? 0.233 17.703 27.422 1 93.5 582 SER A N 1
ATOM 4440 C CA . SER A 1 582 ? -0.718 18.234 26.453 1 93.5 582 SER A CA 1
ATOM 4441 C C . SER A 1 582 ? -0.175 19.484 25.766 1 93.5 582 SER A C 1
ATOM 4443 O O . SER A 1 582 ? -0.695 19.906 24.734 1 93.5 582 SER A O 1
ATOM 4445 N N . ILE A 1 583 ? 0.853 20.062 26.328 1 95.19 583 ILE A N 1
ATOM 4446 C CA . ILE A 1 583 ? 1.462 21.25 25.75 1 95.19 583 ILE A CA 1
ATOM 4447 C C . ILE A 1 583 ? 2.072 20.906 24.391 1 95.19 583 ILE A C 1
ATOM 4449 O O . ILE A 1 583 ? 2.158 21.766 23.5 1 95.19 583 ILE A O 1
ATOM 4453 N N . ALA A 1 584 ? 2.428 19.656 24.266 1 91.06 584 ALA A N 1
ATOM 4454 C CA . ALA A 1 584 ? 2.99 19.188 23 1 91.06 584 ALA A CA 1
ATOM 4455 C C . ALA A 1 584 ? 1.939 19.219 21.891 1 91.06 584 ALA A C 1
ATOM 4457 O O . ALA A 1 584 ? 2.277 19.297 20.703 1 91.06 584 ALA A O 1
ATOM 4458 N N . GLU A 1 585 ? 0.689 19.188 22.328 1 89.06 585 GLU A N 1
ATOM 4459 C CA . GLU A 1 585 ? -0.405 19.203 21.359 1 89.06 585 GLU A CA 1
ATOM 4460 C C . GLU A 1 585 ? -0.91 20.609 21.109 1 89.06 585 GLU A C 1
ATOM 4462 O O . GLU A 1 585 ? -1.283 20.953 19.984 1 89.06 585 GLU A O 1
ATOM 4467 N N . SER A 1 586 ? -0.941 21.328 22.188 1 93.62 586 SER A N 1
ATOM 4468 C CA . SER A 1 586 ? -1.481 22.688 22.078 1 93.62 586 SER A CA 1
ATOM 4469 C C . SER A 1 586 ? -0.839 23.609 23.109 1 93.62 586 SER A C 1
ATOM 4471 O O . SER A 1 586 ? -0.783 23.281 24.297 1 93.62 586 SER A O 1
ATOM 4473 N N . HIS A 1 587 ? -0.466 24.75 22.609 1 95.75 587 HIS A N 1
ATOM 4474 C CA . HIS A 1 587 ? 0.117 25.734 23.516 1 95.75 587 HIS A CA 1
ATOM 4475 C C . HIS A 1 587 ? -0.917 26.234 24.516 1 95.75 587 HIS A C 1
ATOM 4477 O O . HIS A 1 587 ? -0.56 26.797 25.562 1 95.75 587 HIS A O 1
ATOM 4483 N N . HIS A 1 588 ? -2.16 26 24.281 1 96.88 588 HIS A N 1
ATOM 4484 C CA . HIS A 1 588 ? -3.225 26.469 25.156 1 96.88 588 HIS A CA 1
ATOM 4485 C C . HIS A 1 588 ? -3.213 25.703 26.484 1 96.88 588 HIS A C 1
ATOM 4487 O O . HIS A 1 588 ? -3.824 26.141 27.469 1 96.88 588 HIS A O 1
ATOM 4493 N N . ALA A 1 589 ? -2.596 24.625 26.484 1 97.25 589 ALA A N 1
ATOM 4494 C CA . ALA A 1 589 ? -2.551 23.812 27.688 1 97.25 589 ALA A CA 1
ATOM 4495 C C . ALA A 1 589 ? -1.604 24.406 28.734 1 97.25 589 ALA A C 1
ATOM 4497 O O . ALA A 1 589 ? -1.648 24.047 29.906 1 97.25 589 ALA A O 1
ATOM 4498 N N . PHE A 1 590 ? -0.737 25.281 28.281 1 97.5 590 PHE A N 1
ATOM 4499 C CA . PHE A 1 590 ? 0.186 25.969 29.172 1 97.5 590 PHE A CA 1
ATOM 4500 C C . PHE A 1 590 ? -0.49 27.172 29.844 1 97.5 590 PHE A C 1
ATOM 4502 O O . PHE A 1 590 ? -1.19 27.938 29.172 1 97.5 590 PHE A O 1
ATOM 4509 N N . LEU A 1 591 ? -0.32 27.312 31.203 1 98.06 591 LEU A N 1
ATOM 4510 C CA . LEU A 1 591 ? -0.847 28.453 31.938 1 98.06 591 LEU A CA 1
ATOM 4511 C C . LEU A 1 591 ? 0.22 29.062 32.844 1 98.06 591 LEU A C 1
ATOM 4513 O O . LEU A 1 591 ? 0.917 28.328 33.562 1 98.06 591 LEU A O 1
ATOM 4517 N N . ILE A 1 592 ? 0.396 30.328 32.719 1 97.19 592 ILE A N 1
ATOM 4518 C CA . ILE A 1 592 ? 1.31 31.016 33.625 1 97.19 592 ILE A CA 1
ATOM 4519 C C . ILE A 1 592 ? 0.532 32.031 34.469 1 97.19 592 ILE A C 1
ATOM 4521 O O . ILE A 1 592 ? -0.362 32.719 33.969 1 97.19 592 ILE A O 1
ATOM 4525 N N . ASP A 1 593 ? 0.718 32.031 35.781 1 97 593 ASP A N 1
ATOM 4526 C CA . ASP A 1 593 ? 0.192 33.031 36.719 1 97 593 ASP A CA 1
ATOM 4527 C C . ASP A 1 593 ? 1.31 33.906 37.25 1 97 593 ASP A C 1
ATOM 4529 O O . ASP A 1 593 ? 2.055 33.5 38.156 1 97 593 ASP A O 1
ATOM 4533 N N . ARG A 1 594 ? 1.398 35.094 36.812 1 94.25 594 ARG A N 1
ATOM 4534 C CA . ARG A 1 594 ? 2.523 35.969 37.125 1 94.25 594 ARG A CA 1
ATOM 4535 C C . ARG A 1 594 ? 2.42 36.5 38.531 1 94.25 594 ARG A C 1
ATOM 4537 O O . ARG A 1 594 ? 3.436 36.844 39.156 1 94.25 594 ARG A O 1
ATOM 4544 N N . LYS A 1 595 ? 1.171 36.656 39.031 1 94.75 595 LYS A N 1
ATOM 4545 C CA . LYS A 1 595 ? 1.007 37.125 40.406 1 94.75 595 LYS A CA 1
ATOM 4546 C C . LYS A 1 595 ? 1.675 36.188 41.406 1 94.75 595 LYS A C 1
ATOM 4548 O O . LYS A 1 595 ? 2.396 36.625 42.281 1 94.75 595 LYS A O 1
ATOM 4553 N N . HIS A 1 596 ? 1.41 34.969 41.188 1 95.38 596 HIS A N 1
ATOM 4554 C CA . HIS A 1 596 ? 1.95 33.969 42.125 1 95.38 596 HIS A CA 1
ATOM 4555 C C . HIS A 1 596 ? 3.26 33.375 41.594 1 95.38 596 HIS A C 1
ATOM 4557 O O . HIS A 1 596 ? 3.855 32.5 42.25 1 95.38 596 HIS A O 1
ATOM 4563 N N . GLU A 1 597 ? 3.713 33.781 40.406 1 96 597 GLU A N 1
ATOM 4564 C CA . GLU A 1 597 ? 4.953 33.375 39.75 1 96 597 GLU A CA 1
ATOM 4565 C C . GLU A 1 597 ? 5.051 31.859 39.625 1 96 597 GLU A C 1
ATOM 4567 O O . GLU A 1 597 ? 6.062 31.266 39.969 1 96 597 GLU A O 1
ATOM 4572 N N . VAL A 1 598 ? 4 31.281 39.094 1 97.69 598 VAL A N 1
ATOM 4573 C CA . VAL A 1 598 ? 3.959 29.844 38.844 1 97.69 598 VAL A CA 1
ATOM 4574 C C . VAL A 1 598 ? 3.432 29.578 37.438 1 97.69 598 VAL A C 1
ATOM 4576 O O . VAL A 1 598 ? 2.811 30.453 36.844 1 97.69 598 VAL A O 1
ATOM 4579 N N . PHE A 1 599 ? 3.777 28.484 36.938 1 97.81 599 PHE A N 1
ATOM 4580 C CA . PHE A 1 599 ? 3.129 28.016 35.719 1 97.81 599 PHE A CA 1
ATOM 4581 C C . PHE A 1 599 ? 2.611 26.594 35.906 1 97.81 599 PHE A C 1
ATOM 4583 O O . PHE A 1 599 ? 3.061 25.875 36.812 1 97.81 599 PHE A O 1
ATOM 4590 N N . PHE A 1 600 ? 1.587 26.266 35.156 1 97.62 600 PHE A N 1
ATOM 4591 C CA . PHE A 1 600 ? 0.938 24.969 35.188 1 97.62 600 PHE A CA 1
ATOM 4592 C C . PHE A 1 600 ? 1.317 24.141 33.969 1 97.62 600 PHE A C 1
ATOM 4594 O O . PHE A 1 600 ? 1.281 24.641 32.844 1 97.62 600 PHE A O 1
ATOM 4601 N N . LEU A 1 601 ? 1.65 22.906 34.188 1 96.81 601 LEU A N 1
ATOM 4602 C CA . LEU A 1 601 ? 2.039 21.922 33.156 1 96.81 601 LEU A CA 1
ATOM 4603 C C . LEU A 1 601 ? 1.245 20.641 33.312 1 96.81 601 LEU A C 1
ATOM 4605 O O . LEU A 1 601 ? 1.454 19.875 34.281 1 96.81 601 LEU A O 1
ATOM 4609 N N . PRO A 1 602 ? 0.37 20.391 32.406 1 97.44 602 PRO A N 1
ATOM 4610 C CA . PRO A 1 602 ? -0.384 19.141 32.5 1 97.44 602 PRO A CA 1
ATOM 4611 C C . PRO A 1 602 ? 0.418 17.938 32 1 97.44 602 PRO A C 1
ATOM 4613 O O . PRO A 1 602 ? 0.866 17.922 30.859 1 97.44 602 PRO A O 1
ATOM 4616 N N . GLY A 1 603 ? 0.556 16.953 32.844 1 94.88 603 GLY A N 1
ATOM 4617 C CA . GLY A 1 603 ? 1.219 15.711 32.469 1 94.88 603 GLY A CA 1
ATOM 4618 C C . GLY A 1 603 ? 0.25 14.586 32.156 1 94.88 603 GLY A C 1
ATOM 4619 O O . GLY A 1 603 ? -0.94 14.828 31.938 1 94.88 603 GLY A O 1
ATOM 4620 N N . ASN A 1 604 ? 0.779 13.422 32.094 1 90.94 604 ASN A N 1
ATOM 4621 C CA . ASN A 1 604 ? -0.033 12.258 31.734 1 90.94 604 ASN A CA 1
ATOM 4622 C C . ASN A 1 604 ? -0.988 11.891 32.875 1 90.94 604 ASN A C 1
ATOM 4624 O O . ASN A 1 604 ? -2.127 11.492 32.625 1 90.94 604 ASN A O 1
ATOM 4628 N N . ASP A 1 605 ? -0.447 12.039 34.094 1 89.5 605 ASP A N 1
ATOM 4629 C CA . ASP A 1 605 ? -1.237 11.547 35.219 1 89.5 605 ASP A CA 1
ATOM 4630 C C . ASP A 1 605 ? -1.554 12.672 36.188 1 89.5 605 ASP A C 1
ATOM 4632 O O . ASP A 1 605 ? -2.537 12.602 36.938 1 89.5 605 ASP A O 1
ATOM 4636 N N . HIS A 1 606 ? -0.647 13.648 36.25 1 94.19 606 HIS A N 1
ATOM 4637 C CA . HIS A 1 606 ? -0.782 14.758 37.188 1 94.19 606 HIS A CA 1
ATOM 4638 C C . HIS A 1 606 ? -0.607 16.094 36.5 1 94.19 606 HIS A C 1
ATOM 4640 O O . HIS A 1 606 ? -0.045 16.172 35.406 1 94.19 606 HIS A O 1
ATOM 4646 N N . GLY A 1 607 ? -1.261 17.062 37.094 1 97.12 607 GLY A N 1
ATOM 4647 C CA . GLY A 1 607 ? -0.847 18.422 36.781 1 97.12 607 GLY A CA 1
ATOM 4648 C C . GLY A 1 607 ? 0.283 18.906 37.656 1 97.12 607 GLY A C 1
ATOM 4649 O O . GLY A 1 607 ? 0.315 18.609 38.875 1 97.12 607 GLY A O 1
ATOM 4650 N N . TYR A 1 608 ? 1.167 19.641 37.094 1 98 608 TYR A N 1
ATOM 4651 C CA . TYR A 1 608 ? 2.312 20.141 37.844 1 98 608 TYR A CA 1
ATOM 4652 C C . TYR A 1 608 ? 2.287 21.672 37.938 1 98 608 TYR A C 1
ATOM 4654 O O . TYR A 1 608 ? 2.129 22.344 36.906 1 98 608 TYR A O 1
ATOM 4662 N N . VAL A 1 609 ? 2.375 22.141 39.094 1 98.19 609 VAL A N 1
ATOM 4663 C CA . VAL A 1 609 ? 2.537 23.562 39.344 1 98.19 609 VAL A CA 1
ATOM 4664 C C . VAL A 1 609 ? 3.986 23.875 39.719 1 98.19 609 VAL A C 1
ATOM 4666 O O . VAL A 1 609 ? 4.5 23.344 40.688 1 98.19 609 VAL A O 1
ATOM 4669 N N . VAL A 1 610 ? 4.594 24.719 38.906 1 98.31 610 VAL A N 1
ATOM 4670 C CA . VAL A 1 610 ? 6.027 24.953 39.062 1 98.31 610 VAL A CA 1
ATOM 4671 C C . VAL A 1 610 ? 6.285 26.438 39.344 1 98.31 610 VAL A C 1
ATOM 4673 O O . VAL A 1 610 ? 5.789 27.297 38.594 1 98.31 610 VAL A O 1
ATOM 4676 N N . ASP A 1 611 ? 6.988 26.688 40.344 1 97.5 611 ASP A N 1
ATOM 4677 C CA . ASP A 1 611 ? 7.422 28.031 40.688 1 97.5 611 ASP A CA 1
ATOM 4678 C C . ASP A 1 611 ? 8.656 28.438 39.875 1 97.5 611 ASP A C 1
ATOM 4680 O O . ASP A 1 611 ? 9.57 27.625 39.688 1 97.5 611 ASP A O 1
ATOM 4684 N N . TYR A 1 612 ? 8.672 29.672 39.375 1 96.44 612 TYR A N 1
ATOM 4685 C CA . TYR A 1 612 ? 9.828 30.109 38.594 1 96.44 612 TYR A CA 1
ATOM 4686 C C . TYR A 1 612 ? 10.477 31.344 39.219 1 96.44 612 TYR A C 1
ATOM 4688 O O . TYR A 1 612 ? 11.172 32.094 38.531 1 96.44 612 TYR A O 1
ATOM 4696 N N . THR A 1 613 ? 10.266 31.547 40.469 1 92.88 613 THR A N 1
ATOM 4697 C CA . THR A 1 613 ? 10.852 32.688 41.188 1 92.88 613 THR A CA 1
ATOM 4698 C C . THR A 1 613 ? 12.375 32.594 41.219 1 92.88 613 THR A C 1
ATOM 4700 O O . THR A 1 613 ? 12.922 31.484 41.281 1 92.88 613 THR A O 1
ATOM 4703 N N . ASP A 1 614 ? 13.117 33.688 41.25 1 90.69 614 ASP A N 1
ATOM 4704 C CA . ASP A 1 614 ? 14.562 33.844 41.375 1 90.69 614 ASP A CA 1
ATOM 4705 C C . ASP A 1 614 ? 15.305 33 40.344 1 90.69 614 ASP A C 1
ATOM 4707 O O . ASP A 1 614 ? 16.328 32.375 40.656 1 90.69 614 ASP A O 1
ATOM 4711 N N . SER A 1 615 ? 14.688 32.781 39.219 1 90.69 615 SER A N 1
ATOM 4712 C CA . SER A 1 615 ? 15.273 32.062 38.062 1 90.69 615 SER A CA 1
ATOM 4713 C C . SER A 1 615 ? 15.531 30.609 38.406 1 90.69 615 SER A C 1
ATOM 4715 O O . SER A 1 615 ? 16.531 30.031 37.938 1 90.69 615 SER A O 1
ATOM 4717 N N . GLU A 1 616 ? 14.695 30.062 39.25 1 95.44 616 GLU A N 1
ATOM 4718 C CA . GLU A 1 616 ? 14.711 28.641 39.594 1 95.44 616 GLU A CA 1
ATOM 4719 C C . GLU A 1 616 ? 13.344 28 39.344 1 95.44 616 GLU A C 1
ATOM 4721 O O . GLU A 1 616 ? 12.312 28.656 39.531 1 95.44 616 GLU A O 1
ATOM 4726 N N . LEU A 1 617 ? 13.438 26.797 38.875 1 97.81 617 LEU A N 1
ATOM 4727 C CA . LEU A 1 617 ? 12.195 26.031 38.688 1 97.81 617 LEU A CA 1
ATOM 4728 C C . LEU A 1 617 ? 12.008 25.016 39.812 1 97.81 617 LEU A C 1
ATOM 4730 O O . LEU A 1 617 ? 12.781 24.062 39.938 1 97.81 617 LEU A O 1
ATOM 4734 N N . THR A 1 618 ? 11.031 25.266 40.625 1 97.12 618 THR A N 1
ATOM 4735 C CA . THR A 1 618 ? 10.758 24.375 41.75 1 97.12 618 THR A CA 1
ATOM 4736 C C . THR A 1 618 ? 9.305 23.906 41.719 1 97.12 618 THR A C 1
ATOM 4738 O O . THR A 1 618 ? 8.391 24.734 41.625 1 97.12 618 THR A O 1
ATOM 4741 N N . GLU A 1 619 ? 9.148 22.672 41.812 1 96.69 619 GLU A N 1
ATOM 4742 C CA . GLU A 1 619 ? 7.789 22.141 41.875 1 96.69 619 GLU A CA 1
ATOM 4743 C C . GLU A 1 619 ? 7.074 22.594 43.156 1 96.69 619 GLU A C 1
ATOM 4745 O O . GLU A 1 619 ? 7.539 22.312 44.25 1 96.69 619 GLU A O 1
ATOM 4750 N N . GLN A 1 620 ? 6.047 23.219 43 1 96.06 620 GLN A N 1
ATOM 4751 C CA . GLN A 1 620 ? 5.266 23.672 44.156 1 96.06 620 GLN A CA 1
ATOM 4752 C C . GLN A 1 620 ? 4.281 22.609 44.625 1 96.06 620 GLN A C 1
ATOM 4754 O O . GLN A 1 620 ? 4.102 22.391 45.812 1 96.06 620 GLN A O 1
ATOM 4759 N N . THR A 1 621 ? 3.568 22.047 43.656 1 95.62 621 THR A N 1
ATOM 4760 C CA . THR A 1 621 ? 2.613 20.984 44 1 95.62 621 THR A CA 1
ATOM 4761 C C . THR A 1 621 ? 2.262 20.172 42.75 1 95.62 621 THR A C 1
ATOM 4763 O O . THR A 1 621 ? 2.561 20.578 41.625 1 95.62 621 THR A O 1
ATOM 4766 N N . GLN A 1 622 ? 1.741 18.984 43.031 1 96 622 GLN A N 1
ATOM 4767 C CA . GLN A 1 622 ? 1.138 18.125 42.031 1 96 622 GLN A CA 1
ATOM 4768 C C . GLN A 1 622 ? -0.371 18.016 42.219 1 96 622 GLN A C 1
ATOM 4770 O O . GLN A 1 622 ? -0.835 17.766 43.344 1 96 622 GLN A O 1
ATOM 4775 N N . VAL A 1 623 ? -1.02 18.234 41.219 1 97 623 VAL A N 1
ATOM 4776 C CA . VAL A 1 623 ? -2.475 18.156 41.312 1 97 623 VAL A CA 1
ATOM 4777 C C . VAL A 1 623 ? -2.945 16.781 40.875 1 97 623 VAL A C 1
ATOM 4779 O O . VAL A 1 623 ? -2.807 16.406 39.719 1 97 623 VAL A O 1
ATOM 4782 N N . GLU A 1 624 ? -3.482 16.078 41.781 1 95 624 GLU A N 1
ATOM 4783 C CA . GLU A 1 624 ? -4.105 14.805 41.469 1 95 624 GLU A CA 1
ATOM 4784 C C . GLU A 1 624 ? -5.527 14.992 40.938 1 95 624 GLU A C 1
ATOM 4786 O O . GLU A 1 624 ? -6.34 15.672 41.562 1 95 624 GLU A O 1
ATOM 4791 N N . ILE A 1 625 ? -5.758 14.469 39.875 1 93.94 625 ILE A N 1
ATOM 4792 C CA . ILE A 1 625 ? -7.07 14.625 39.25 1 93.94 625 ILE A CA 1
ATOM 4793 C C . ILE A 1 625 ? -7.465 13.328 38.562 1 93.94 625 ILE A C 1
ATOM 4795 O O . ILE A 1 625 ? -6.605 12.594 38.062 1 93.94 625 ILE A O 1
ATOM 4799 N N . GLY A 1 626 ? -8.766 13.039 38.594 1 89.88 626 GLY A N 1
ATOM 4800 C CA . GLY A 1 626 ? -9.234 11.898 37.812 1 89.88 626 GLY A CA 1
ATOM 4801 C C . GLY A 1 626 ? -9.094 12.094 36.312 1 89.88 626 GLY A C 1
ATOM 4802 O O . GLY A 1 626 ? -9.555 13.094 35.75 1 89.88 626 GLY A O 1
ATOM 4803 N N . GLY A 1 627 ? -8.391 11.18 35.688 1 87.31 627 GLY A N 1
ATOM 4804 C CA . GLY A 1 627 ? -8.102 11.305 34.25 1 87.31 627 GLY A CA 1
ATOM 4805 C C . GLY A 1 627 ? -6.828 12.086 33.969 1 87.31 627 GLY A C 1
ATOM 4806 O O . GLY A 1 627 ? -5.988 12.25 34.875 1 87.31 627 GLY A O 1
ATOM 4807 N N . GLN A 1 628 ? -6.703 12.531 32.812 1 91.06 628 GLN A N 1
ATOM 4808 C CA . GLN A 1 628 ? -5.523 13.289 32.375 1 91.06 628 GLN A CA 1
ATOM 4809 C C . GLN A 1 628 ? -5.785 14.789 32.438 1 91.06 628 GLN A C 1
ATOM 4811 O O . GLN A 1 628 ? -6.75 15.281 31.859 1 91.06 628 GLN A O 1
ATOM 4816 N N . PRO A 1 629 ? -5.008 15.484 33.219 1 95.44 629 PRO A N 1
ATOM 4817 C CA . PRO A 1 629 ? -5.188 16.938 33.188 1 95.44 629 PRO A CA 1
ATOM 4818 C C . PRO A 1 629 ? -5.023 17.516 31.797 1 95.44 629 PRO A C 1
ATOM 4820 O O . PRO A 1 629 ? -4.133 17.094 31.047 1 95.44 629 PRO A O 1
ATOM 4823 N N . GLN A 1 630 ? -5.867 18.438 31.453 1 94.94 630 GLN A N 1
ATOM 4824 C CA . GLN A 1 630 ? -5.867 18.953 30.094 1 94.94 630 GLN A CA 1
ATOM 4825 C C . GLN A 1 630 ? -5.641 20.453 30.062 1 94.94 630 GLN A C 1
ATOM 4827 O O . GLN A 1 630 ? -4.816 20.953 29.297 1 94.94 630 GLN A O 1
ATOM 4832 N N . ARG A 1 631 ? -6.383 21.156 30.859 1 97.5 631 ARG A N 1
ATOM 4833 C CA . ARG A 1 631 ? -6.336 22.625 30.891 1 97.5 631 ARG A CA 1
ATOM 4834 C C . ARG A 1 631 ? -6.398 23.141 32.312 1 97.5 631 ARG A C 1
ATOM 4836 O O . ARG A 1 631 ? -6.805 22.422 33.219 1 97.5 631 ARG A O 1
ATOM 4843 N N . ALA A 1 632 ? -5.98 24.375 32.438 1 98.25 632 ALA A N 1
ATOM 4844 C CA . ALA A 1 632 ? -6.113 25.062 33.719 1 98.25 632 ALA A CA 1
ATOM 4845 C C . ALA A 1 632 ? -6.426 26.547 33.5 1 98.25 632 ALA A C 1
ATOM 4847 O O . ALA A 1 632 ? -6.152 27.109 32.438 1 98.25 632 ALA A O 1
ATOM 4848 N N . ALA A 1 633 ? -7.055 27.141 34.5 1 98.12 633 ALA A N 1
ATOM 4849 C CA . ALA A 1 633 ? -7.332 28.562 34.594 1 98.12 633 ALA A CA 1
ATOM 4850 C C . ALA A 1 633 ? -7.316 29.031 36.062 1 98.12 633 ALA A C 1
ATOM 4852 O O . ALA A 1 633 ? -7.305 28.203 36.969 1 98.12 633 ALA A O 1
ATOM 4853 N N . TYR A 1 634 ? -7.219 30.312 36.25 1 97.81 634 TYR A N 1
ATOM 4854 C CA . TYR A 1 634 ? -7.344 30.781 37.625 1 97.81 634 TYR A CA 1
ATOM 4855 C C . TYR A 1 634 ? -8.391 31.875 37.719 1 97.81 634 TYR A C 1
ATOM 4857 O O . TYR A 1 634 ? -8.625 32.625 36.75 1 97.81 634 TYR A O 1
ATOM 4865 N N . VAL A 1 635 ? -9.047 31.953 38.781 1 97 635 VAL A N 1
ATOM 4866 C CA . VAL A 1 635 ? -9.938 33 39.219 1 97 635 VAL A CA 1
ATOM 4867 C C . VAL A 1 635 ? -9.523 33.5 40.594 1 97 635 VAL A C 1
ATOM 4869 O O . VAL A 1 635 ? -9.5 32.719 41.562 1 97 635 VAL A O 1
ATOM 4872 N N . ASP A 1 636 ? -9.156 34.781 40.594 1 95.88 636 ASP A N 1
ATOM 4873 C CA . ASP A 1 636 ? -8.57 35.312 41.844 1 95.88 636 ASP A CA 1
ATOM 4874 C C . ASP A 1 636 ? -7.363 34.5 42.281 1 95.88 636 ASP A C 1
ATOM 4876 O O . ASP A 1 636 ? -6.379 34.375 41.531 1 95.88 636 ASP A O 1
ATOM 4880 N N . ASP A 1 637 ? -7.438 33.844 43.5 1 96.69 637 ASP A N 1
ATOM 4881 C CA . ASP A 1 637 ? -6.293 33.094 44 1 96.69 637 ASP A CA 1
ATOM 4882 C C . ASP A 1 637 ? -6.598 31.594 44 1 96.69 637 ASP A C 1
ATOM 4884 O O . ASP A 1 637 ? -6.094 30.844 44.844 1 96.69 637 ASP A O 1
ATOM 4888 N N . TYR A 1 638 ? -7.457 31.203 43.031 1 97.75 638 TYR A N 1
ATOM 4889 C CA . TYR A 1 638 ? -7.805 29.797 42.938 1 97.75 638 TYR A CA 1
ATOM 4890 C C . TYR A 1 638 ? -7.484 29.234 41.562 1 97.75 638 TYR A C 1
ATOM 4892 O O . TYR A 1 638 ? -7.891 29.812 40.531 1 97.75 638 TYR A O 1
ATOM 4900 N N . LEU A 1 639 ? -6.773 28.141 41.562 1 98.06 639 LEU A N 1
ATOM 4901 C CA . LEU A 1 639 ? -6.422 27.453 40.344 1 98.06 639 LEU A CA 1
ATOM 4902 C C . LEU A 1 639 ? -7.43 26.359 40 1 98.06 639 LEU A C 1
ATOM 4904 O O . LEU A 1 639 ? -7.695 25.5 40.844 1 98.06 639 LEU A O 1
ATOM 4908 N N . TYR A 1 640 ? -7.988 26.453 38.875 1 98.31 640 TYR A N 1
ATOM 4909 C CA . TYR A 1 640 ? -8.914 25.453 38.375 1 98.31 640 TYR A CA 1
ATOM 4910 C C . TYR A 1 640 ? -8.219 24.516 37.375 1 98.31 640 TYR A C 1
ATOM 4912 O O . TYR A 1 640 ? -7.719 24.953 36.344 1 98.31 640 TYR A O 1
ATOM 4920 N N . VAL A 1 641 ? -8.18 23.219 37.688 1 98.12 641 VAL A N 1
ATOM 4921 C CA . VAL A 1 641 ? -7.562 22.234 36.781 1 98.12 641 VAL A CA 1
ATOM 4922 C C . VAL A 1 641 ? -8.641 21.297 36.25 1 98.12 641 VAL A C 1
ATOM 4924 O O . VAL A 1 641 ? -9.43 20.734 37 1 98.12 641 VAL A O 1
ATOM 4927 N N . PHE A 1 642 ? -8.602 21.125 34.906 1 97.06 642 PHE A N 1
ATOM 4928 C CA . PHE A 1 642 ? -9.648 20.359 34.25 1 97.06 642 PHE A CA 1
ATOM 4929 C C . PHE A 1 642 ? -9.07 19.109 33.594 1 97.06 642 PHE A C 1
ATOM 4931 O O . PHE A 1 642 ? -8.023 19.156 32.969 1 97.06 642 PHE A O 1
ATOM 4938 N N . SER A 1 643 ? -9.727 17.984 33.844 1 94.06 643 SER A N 1
ATOM 4939 C CA . SER A 1 643 ? -9.656 16.797 33 1 94.06 643 SER A CA 1
ATOM 4940 C C . SER A 1 643 ? -10.992 16.547 32.281 1 94.06 643 SER A C 1
ATOM 4942 O O . SER A 1 643 ? -11.914 17.359 32.375 1 94.06 643 SER A O 1
ATOM 4944 N N . ASP A 1 644 ? -11.008 15.555 31.5 1 89.69 644 ASP A N 1
ATOM 4945 C CA . ASP A 1 644 ? -12.266 15.266 30.828 1 89.69 644 ASP A CA 1
ATOM 4946 C C . ASP A 1 644 ? -13.297 14.68 31.781 1 89.69 644 ASP A C 1
ATOM 4948 O O . ASP A 1 644 ? -14.469 14.531 31.438 1 89.69 644 ASP A O 1
ATOM 4952 N N . ARG A 1 645 ? -12.969 14.469 33.094 1 87.88 645 ARG A N 1
ATOM 4953 C CA . ARG A 1 645 ? -13.852 13.789 34.062 1 87.88 645 ARG A CA 1
ATOM 4954 C C . ARG A 1 645 ? -14.094 14.656 35.281 1 87.88 645 ARG A C 1
ATOM 4956 O O . ARG A 1 645 ? -15.094 14.484 35.969 1 87.88 645 ARG A O 1
ATOM 4963 N N . GLU A 1 646 ? -13.125 15.492 35.438 1 93.62 646 GLU A N 1
ATOM 4964 C CA . GLU A 1 646 ? -13.141 16.109 36.781 1 93.62 646 GLU A CA 1
ATOM 4965 C C . GLU A 1 646 ? -12.562 17.531 36.719 1 93.62 646 GLU A C 1
ATOM 4967 O O . GLU A 1 646 ? -11.742 17.844 35.875 1 93.62 646 GLU A O 1
ATOM 4972 N N . LEU A 1 647 ? -13.094 18.391 37.594 1 96.81 647 LEU A N 1
ATOM 4973 C CA . LEU A 1 647 ? -12.523 19.688 37.906 1 96.81 647 LEU A CA 1
ATOM 4974 C C . LEU A 1 647 ? -11.992 19.703 39.344 1 96.81 647 LEU A C 1
ATOM 4976 O O . LEU A 1 647 ? -12.68 19.281 40.281 1 96.81 647 LEU A O 1
ATOM 4980 N N . VAL A 1 648 ? -10.758 20.109 39.469 1 97.62 648 VAL A N 1
ATOM 4981 C CA . VAL A 1 648 ? -10.156 20.266 40.812 1 97.62 648 VAL A CA 1
ATOM 4982 C C . VAL A 1 648 ? -9.789 21.719 41.031 1 97.62 648 VAL A C 1
ATOM 4984 O O . VAL A 1 648 ? -9.227 22.375 40.156 1 97.62 648 VAL A O 1
ATOM 4987 N N . VAL A 1 649 ? -10.133 22.234 42.219 1 97.94 649 VAL A N 1
ATOM 4988 C CA . VAL A 1 649 ? -9.828 23.609 42.562 1 97.94 649 VAL A CA 1
ATOM 4989 C C . VAL A 1 649 ? -8.766 23.656 43.656 1 97.94 649 VAL A C 1
ATOM 4991 O O . VAL A 1 649 ? -8.93 23.016 44.688 1 97.94 649 VAL A O 1
ATOM 4994 N N . MET A 1 650 ? -7.723 24.391 43.344 1 97.75 650 MET A N 1
ATOM 4995 C CA . MET A 1 650 ? -6.629 24.562 44.312 1 97.75 650 MET A CA 1
ATOM 4996 C C . MET A 1 650 ? -6.555 26 44.781 1 97.75 650 MET A C 1
ATOM 4998 O O . MET A 1 650 ? -6.742 26.938 44 1 97.75 650 MET A O 1
ATOM 5002 N N . ASP A 1 651 ? -6.266 26.156 46.062 1 97.25 651 ASP A N 1
ATOM 5003 C CA . ASP A 1 651 ? -5.953 27.484 46.594 1 97.25 651 ASP A CA 1
ATOM 5004 C C . ASP A 1 651 ? -4.496 27.844 46.344 1 97.25 651 ASP A C 1
ATOM 5006 O O . ASP A 1 651 ? -3.582 27.188 46.844 1 97.25 651 ASP A O 1
ATOM 5010 N N . GLU A 1 652 ? -4.199 28.922 45.594 1 96.75 652 GLU A N 1
ATOM 5011 C CA . GLU A 1 652 ? -2.848 29.266 45.156 1 96.75 652 GLU A CA 1
ATOM 5012 C C . GLU A 1 652 ? -2.037 29.875 46.281 1 96.75 652 GLU A C 1
ATOM 5014 O O . GLU A 1 652 ? -0.818 30.031 46.156 1 96.75 652 GLU A O 1
ATOM 5019 N N . THR A 1 653 ? -2.643 30.203 47.406 1 95.62 653 THR A N 1
ATOM 5020 C CA . THR A 1 653 ? -1.937 30.844 48.5 1 95.62 653 THR A CA 1
ATOM 5021 C C . THR A 1 653 ? -1.249 29.781 49.375 1 95.62 653 THR A C 1
ATOM 5023 O O . THR A 1 653 ? -0.246 30.078 50.031 1 95.62 653 THR A O 1
ATOM 5026 N N . ASP A 1 654 ? -1.801 28.562 49.438 1 95.12 654 ASP A N 1
ATOM 5027 C CA . ASP A 1 654 ? -1.165 27.516 50.219 1 95.12 654 ASP A CA 1
ATOM 5028 C C . ASP A 1 654 ? -1.151 26.188 49.5 1 95.12 654 ASP A C 1
ATOM 5030 O O . ASP A 1 654 ? -0.696 25.172 50.031 1 95.12 654 ASP A O 1
ATOM 5034 N N . TRP A 1 655 ? -1.756 26.141 48.312 1 96.31 655 TRP A N 1
ATOM 5035 C CA . TRP A 1 655 ? -1.741 25.031 47.375 1 96.31 655 TRP A CA 1
ATOM 5036 C C . TRP A 1 655 ? -2.49 23.828 47.938 1 96.31 655 TRP A C 1
ATOM 5038 O O . TRP A 1 655 ? -2.15 22.672 47.625 1 96.31 655 TRP A O 1
ATOM 5048 N N . SER A 1 656 ? -3.455 24.125 48.781 1 95.69 656 SER A N 1
ATOM 5049 C CA . SER A 1 656 ? -4.348 23.078 49.281 1 95.69 656 SER A CA 1
ATOM 5050 C C . SER A 1 656 ? -5.504 22.844 48.312 1 95.69 656 SER A C 1
ATOM 5052 O O . SER A 1 656 ? -5.887 23.75 47.562 1 95.69 656 SER A O 1
ATOM 5054 N N . ARG A 1 657 ? -5.98 21.688 48.312 1 95.75 657 ARG A N 1
ATOM 5055 C CA . ARG A 1 657 ? -7.164 21.359 47.531 1 95.75 657 ARG A CA 1
ATOM 5056 C C . ARG A 1 657 ? -8.43 21.891 48.188 1 95.75 657 ARG A C 1
ATOM 5058 O O . ARG A 1 657 ? -8.711 21.578 49.344 1 95.75 657 ARG A O 1
ATOM 5065 N N . GLU A 1 658 ? -9.164 22.625 47.531 1 95.88 658 GLU A N 1
ATOM 5066 C CA . GLU A 1 658 ? -10.375 23.219 48.094 1 95.88 658 GLU A CA 1
ATOM 5067 C C . GLU A 1 658 ? -11.594 22.328 47.812 1 95.88 658 GLU A C 1
ATOM 5069 O O . GLU A 1 658 ? -12.391 22.078 48.719 1 95.88 658 GLU A O 1
ATOM 5074 N N . THR A 1 659 ? -11.758 21.984 46.594 1 95.19 659 THR A N 1
ATOM 5075 C CA . THR A 1 659 ? -12.906 21.172 46.188 1 95.19 659 THR A CA 1
ATOM 5076 C C . THR A 1 659 ? -12.656 20.5 44.844 1 95.19 659 THR A C 1
ATOM 5078 O O . THR A 1 659 ? -11.617 20.719 44.219 1 95.19 659 THR A O 1
ATOM 5081 N N . SER A 1 660 ? -13.523 19.594 44.5 1 95.12 660 SER A N 1
ATOM 5082 C CA . SER A 1 660 ? -13.539 18.938 43.188 1 95.12 660 SER A CA 1
ATOM 5083 C C . SER A 1 660 ? -14.969 18.719 42.688 1 95.12 660 SER A C 1
ATOM 5085 O O . SER A 1 660 ? -15.906 18.656 43.5 1 95.12 660 SER A O 1
ATOM 5087 N N . LEU A 1 661 ? -15.078 18.75 41.438 1 94.25 661 LEU A N 1
ATOM 5088 C CA . LEU A 1 661 ? -16.375 18.516 40.781 1 94.25 661 LEU A CA 1
ATOM 5089 C C . LEU A 1 661 ? -16.266 17.438 39.719 1 94.25 661 LEU A C 1
ATOM 5091 O O . LEU A 1 661 ? -15.344 17.453 38.875 1 94.25 661 LEU A O 1
ATOM 5095 N N . ASP A 1 662 ? -17.141 16.438 39.844 1 90.62 662 ASP A N 1
ATOM 5096 C CA . ASP A 1 662 ? -17.234 15.469 38.75 1 90.62 662 ASP A CA 1
ATOM 5097 C C . ASP A 1 662 ? -17.938 16.078 37.531 1 90.62 662 ASP A C 1
ATOM 5099 O O . ASP A 1 662 ? -19 16.688 37.656 1 90.62 662 ASP A O 1
ATOM 5103 N N . LEU A 1 663 ? -17.172 16.016 36.438 1 86.62 663 LEU A N 1
ATOM 5104 C CA . LEU A 1 663 ? -17.766 16.547 35.219 1 86.62 663 LEU A CA 1
ATOM 5105 C C . LEU A 1 663 ? -18.562 15.469 34.469 1 86.62 663 LEU A C 1
ATOM 5107 O O . LEU A 1 663 ? -17.969 14.609 33.812 1 86.62 663 LEU A O 1
ATOM 5111 N N . ASP A 1 664 ? -19.672 15 34.969 1 67 664 ASP A N 1
ATOM 5112 C CA . ASP A 1 664 ? -20.562 14 34.375 1 67 664 ASP A CA 1
ATOM 5113 C C . ASP A 1 664 ? -21.344 14.578 33.219 1 67 664 ASP A C 1
ATOM 5115 O O . ASP A 1 664 ? -21.781 15.727 33.25 1 67 664 ASP A O 1
ATOM 5119 N N . SER A 1 665 ? -21.094 14.016 32 1 57.03 665 SER A N 1
ATOM 5120 C CA . SER A 1 665 ? -21.938 14.453 30.891 1 57.03 665 SER A CA 1
ATOM 5121 C C . SER A 1 665 ? -23.406 14.18 31.172 1 57.03 665 SER A C 1
ATOM 5123 O O . SER A 1 665 ? -23.75 13.125 31.703 1 57.03 665 SER A O 1
ATOM 5125 N N . GLU A 1 666 ? -24.203 15.148 31.531 1 46.62 666 GLU A N 1
ATOM 5126 C CA . GLU A 1 666 ? -25.641 14.836 31.562 1 46.62 666 GLU A CA 1
ATOM 5127 C C . GLU A 1 666 ? -26.109 14.227 30.25 1 46.62 666 GLU A C 1
ATOM 5129 O O . GLU A 1 666 ? -25.562 14.531 29.188 1 46.62 666 GLU A O 1
ATOM 5134 N N . MET B 1 1 ? -26.297 -9.773 65.875 1 18.98 1 MET B N 1
ATOM 5135 C CA . MET B 1 1 ? -25.594 -8.562 65.5 1 18.98 1 MET B CA 1
ATOM 5136 C C . MET B 1 1 ? -25.469 -8.5 63.969 1 18.98 1 MET B C 1
ATOM 5138 O O . MET B 1 1 ? -24.484 -8.984 63.406 1 18.98 1 MET B O 1
ATOM 5142 N N . ARG B 1 2 ? -26.234 -8.812 63.312 1 21.09 2 ARG B N 1
ATOM 5143 C CA . ARG B 1 2 ? -27.047 -9.617 62.406 1 21.09 2 ARG B CA 1
ATOM 5144 C C . ARG B 1 2 ? -27.281 -8.883 61.094 1 21.09 2 ARG B C 1
ATOM 5146 O O . ARG B 1 2 ? -28.016 -7.898 61.031 1 21.09 2 ARG B O 1
ATOM 5153 N N . ASP B 1 3 ? -26.062 -8.688 60.219 1 22.08 3 ASP B N 1
ATOM 5154 C CA . ASP B 1 3 ? -25.422 -7.684 59.375 1 22.08 3 ASP B CA 1
ATOM 5155 C C . ASP B 1 3 ? -26.266 -7.395 58.156 1 22.08 3 ASP B C 1
ATOM 5157 O O . ASP B 1 3 ? -26.891 -8.297 57.594 1 22.08 3 ASP B O 1
ATOM 5161 N N . VAL B 1 4 ? -26.391 -6.078 57.719 1 21.97 4 VAL B N 1
ATOM 5162 C CA . VAL B 1 4 ? -27.359 -5.176 57.125 1 21.97 4 VAL B CA 1
ATOM 5163 C C . VAL B 1 4 ? -27.359 -5.34 55.594 1 21.97 4 VAL B C 1
ATOM 5165 O O . VAL B 1 4 ? -26.328 -5.141 54.969 1 21.97 4 VAL B O 1
ATOM 5168 N N . LYS B 1 5 ? -28.297 -6.102 54.875 1 19.64 5 LYS B N 1
ATOM 5169 C CA . LYS B 1 5 ? -28.766 -6.797 53.688 1 19.64 5 LYS B CA 1
ATOM 5170 C C . LYS B 1 5 ? -29.062 -5.816 52.562 1 19.64 5 LYS B C 1
ATOM 5172 O O . LYS B 1 5 ? -29.656 -6.188 51.562 1 19.64 5 LYS B O 1
ATOM 5177 N N . LEU B 1 6 ? -28.359 -4.5 52.594 1 19.8 6 LEU B N 1
ATOM 5178 C CA . LEU B 1 6 ? -29.094 -3.4 51.969 1 19.8 6 LEU B CA 1
ATOM 5179 C C . LEU B 1 6 ? -29.141 -3.564 50.438 1 19.8 6 LEU B C 1
ATOM 5181 O O . LEU B 1 6 ? -28.094 -3.67 49.781 1 19.8 6 LEU B O 1
ATOM 5185 N N . GLY B 1 7 ? -30.219 -3.984 49.719 1 20.23 7 GLY B N 1
ATOM 5186 C CA . GLY B 1 7 ? -30.703 -4.617 48.5 1 20.23 7 GLY B CA 1
ATOM 5187 C C . GLY B 1 7 ? -30.781 -3.668 47.312 1 20.23 7 GLY B C 1
ATOM 5188 O O . GLY B 1 7 ? -31.703 -2.855 47.219 1 20.23 7 GLY B O 1
ATOM 5189 N N . ALA B 1 8 ? -29.625 -2.781 47.156 1 19.98 8 ALA B N 1
ATOM 5190 C CA . ALA B 1 8 ? -29.797 -1.538 46.406 1 19.98 8 ALA B CA 1
ATOM 5191 C C . ALA B 1 8 ? -30.234 -1.814 44.969 1 19.98 8 ALA B C 1
ATOM 5193 O O . ALA B 1 8 ? -29.594 -2.586 44.25 1 19.98 8 ALA B O 1
ATOM 5194 N N . ILE B 1 9 ? -31.469 -1.377 44.406 1 19.3 9 ILE B N 1
ATOM 5195 C CA . ILE B 1 9 ? -32.562 -1.614 43.469 1 19.3 9 ILE B CA 1
ATOM 5196 C C . ILE B 1 9 ? -32.219 -0.969 42.125 1 19.3 9 ILE B C 1
ATOM 5198 O O . ILE B 1 9 ? -32.25 0.257 42 1 19.3 9 ILE B O 1
ATOM 5202 N N . VAL B 1 10 ? -30.906 -1.025 41.562 1 20.69 10 VAL B N 1
ATOM 5203 C CA . VAL B 1 10 ? -30.547 -0.017 40.562 1 20.69 10 VAL B CA 1
ATOM 5204 C C . VAL B 1 10 ? -31.453 -0.149 39.344 1 20.69 10 VAL B C 1
ATOM 5206 O O . VAL B 1 10 ? -31.547 -1.227 38.75 1 20.69 10 VAL B O 1
ATOM 5209 N N . ALA B 1 11 ? -32.25 0.892 38.938 1 18.14 11 ALA B N 1
ATOM 5210 C CA . ALA B 1 11 ? -33.469 1.112 38.125 1 18.14 11 ALA B CA 1
ATOM 5211 C C . ALA B 1 11 ? -33.156 0.973 36.625 1 18.14 11 ALA B C 1
ATOM 5213 O O . ALA B 1 11 ? -32.25 1.654 36.094 1 18.14 11 ALA B O 1
ATOM 5214 N N . VAL B 1 12 ? -33.281 -0.235 35.938 1 18.81 12 VAL B N 1
ATOM 5215 C CA . VAL B 1 12 ? -33.188 -0.695 34.562 1 18.81 12 VAL B CA 1
ATOM 5216 C C . VAL B 1 12 ? -34.125 0.114 33.688 1 18.81 12 VAL B C 1
ATOM 5218 O O . VAL B 1 12 ? -35.344 0.037 33.844 1 18.81 12 VAL B O 1
ATOM 5221 N N . ALA B 1 13 ? -33.719 1.528 33.5 1 17.86 13 ALA B N 1
ATOM 5222 C CA . ALA B 1 13 ? -34.656 2.338 32.719 1 17.86 13 ALA B CA 1
ATOM 5223 C C . ALA B 1 13 ? -35.156 1.574 31.516 1 17.86 13 ALA B C 1
ATOM 5225 O O . ALA B 1 13 ? -34.438 0.775 30.922 1 17.86 13 ALA B O 1
ATOM 5226 N N . LEU B 1 14 ? -36.438 1.816 31.109 1 16.89 14 LEU B N 1
ATOM 5227 C CA . LEU B 1 14 ? -37.625 1.413 30.359 1 16.89 14 LEU B CA 1
ATOM 5228 C C . LEU B 1 14 ? -37.406 1.516 28.859 1 16.89 14 LEU B C 1
ATOM 5230 O O . LEU B 1 14 ? -36.906 2.533 28.375 1 16.89 14 LEU B O 1
ATOM 5234 N N . LEU B 1 15 ? -37.344 0.367 28.062 1 18.06 15 LEU B N 1
ATOM 5235 C CA . LEU B 1 15 ? -37.438 -0.376 26.812 1 18.06 15 LEU B CA 1
ATOM 5236 C C . LEU B 1 15 ? -38.625 0.103 26 1 18.06 15 LEU B C 1
ATOM 5238 O O . LEU B 1 15 ? -39.25 -0.681 25.266 1 18.06 15 LEU B O 1
ATOM 5242 N N . VAL B 1 16 ? -38.812 1.444 25.797 1 16.89 16 VAL B N 1
ATOM 5243 C CA . VAL B 1 16 ? -40.094 1.908 25.266 1 16.89 16 VAL B CA 1
ATOM 5244 C C . VAL B 1 16 ? -40.344 1.249 23.906 1 16.89 16 VAL B C 1
ATOM 5246 O O . VAL B 1 16 ? -39.438 1.121 23.078 1 16.89 16 VAL B O 1
ATOM 5249 N N . GLY B 1 17 ? -41.781 0.835 23.312 1 16.86 17 GLY B N 1
ATOM 5250 C CA . GLY B 1 17 ? -42.906 0.012 22.875 1 16.86 17 GLY B CA 1
ATOM 5251 C C . GLY B 1 17 ? -43.375 0.337 21.469 1 16.86 17 GLY B C 1
ATOM 5252 O O . GLY B 1 17 ? -43.969 -0.5 20.797 1 16.86 17 GLY B O 1
ATOM 5253 N N . SER B 1 18 ? -43.438 1.526 20.766 1 17.27 18 SER B N 1
ATOM 5254 C CA . SER B 1 18 ? -44.75 1.768 20.156 1 17.27 18 SER B CA 1
ATOM 5255 C C . SER B 1 18 ? -44.875 1.024 18.828 1 17.27 18 SER B C 1
ATOM 5257 O O . SER B 1 18 ? -43.906 0.849 18.094 1 17.27 18 SER B O 1
ATOM 5259 N N . ALA B 1 19 ? -46.219 0.36 18.359 1 17.61 19 ALA B N 1
ATOM 5260 C CA . ALA B 1 19 ? -47.125 -0.523 17.625 1 17.61 19 ALA B CA 1
ATOM 5261 C C . ALA B 1 19 ? -47.5 0.063 16.266 1 17.61 19 ALA B C 1
ATOM 5263 O O . ALA B 1 19 ? -48.062 -0.623 15.422 1 17.61 19 ALA B O 1
ATOM 5264 N N . VAL B 1 20 ? -47.406 1.195 15.703 1 18.34 20 VAL B N 1
ATOM 5265 C CA . VAL B 1 20 ? -48.594 1.648 14.984 1 18.34 20 VAL B CA 1
ATOM 5266 C C . VAL B 1 20 ? -48.844 0.751 13.766 1 18.34 20 VAL B C 1
ATOM 5268 O O . VAL B 1 20 ? -47.906 0.073 13.297 1 18.34 20 VAL B O 1
ATOM 5271 N N . GLY B 1 21 ? -49.625 1.153 12.578 1 17.59 21 GLY B N 1
ATOM 5272 C CA . GLY B 1 21 ? -50.781 0.839 11.789 1 17.59 21 GLY B CA 1
ATOM 5273 C C . GLY B 1 21 ? -50.531 -0.157 10.68 1 17.59 21 GLY B C 1
ATOM 5274 O O . GLY B 1 21 ? -49.375 -0.326 10.258 1 17.59 21 GLY B O 1
ATOM 5275 N N . ALA B 1 22 ? -51.656 -0.971 10.062 1 18.19 22 ALA B N 1
ATOM 5276 C CA . ALA B 1 22 ? -52.375 -2.184 9.648 1 18.19 22 ALA B CA 1
ATOM 5277 C C . ALA B 1 22 ? -52.469 -2.266 8.133 1 18.19 22 ALA B C 1
ATOM 5279 O O . ALA B 1 22 ? -52.875 -3.299 7.586 1 18.19 22 ALA B O 1
ATOM 5280 N N . GLY B 1 23 ? -52.312 -1.296 7.191 1 19.16 23 GLY B N 1
ATOM 5281 C CA . GLY B 1 23 ? -53.281 -1.439 6.113 1 19.16 23 GLY B CA 1
ATOM 5282 C C . GLY B 1 23 ? -53.125 -2.736 5.34 1 19.16 23 GLY B C 1
ATOM 5283 O O . GLY B 1 23 ? -52.062 -3.373 5.395 1 19.16 23 GLY B O 1
ATOM 5284 N N . VAL B 1 24 ? -54.219 -3.238 4.488 1 17.92 24 VAL B N 1
ATOM 5285 C CA . VAL B 1 24 ? -55.031 -4.355 4 1 17.92 24 VAL B CA 1
ATOM 5286 C C . VAL B 1 24 ? -54.469 -4.859 2.676 1 17.92 24 VAL B C 1
ATOM 5288 O O . VAL B 1 24 ? -54.562 -4.176 1.653 1 17.92 24 VAL B O 1
ATOM 5291 N N . ALA B 1 25 ? -53.312 -5.258 2.443 1 18.91 25 ALA B N 1
ATOM 5292 C CA . ALA B 1 25 ? -53.031 -5.801 1.117 1 18.91 25 ALA B CA 1
ATOM 5293 C C . ALA B 1 25 ? -53.938 -6.996 0.811 1 18.91 25 ALA B C 1
ATOM 5295 O O . ALA B 1 25 ? -54 -7.953 1.588 1 18.91 25 ALA B O 1
ATOM 5296 N N . THR B 1 26 ? -55.094 -6.711 0.028 1 18.62 26 THR B N 1
ATOM 5297 C CA . THR B 1 26 ? -56.031 -7.688 -0.513 1 18.62 26 THR B CA 1
ATOM 5298 C C . THR B 1 26 ? -55.312 -8.719 -1.37 1 18.62 26 THR B C 1
ATOM 5300 O O . THR B 1 26 ? -54.375 -8.383 -2.09 1 18.62 26 THR B O 1
ATOM 5303 N N . VAL B 1 27 ? -55.5 -10.047 -1.192 1 18.69 27 VAL B N 1
ATOM 5304 C CA . VAL B 1 27 ? -55.031 -11.398 -1.449 1 18.69 27 VAL B CA 1
ATOM 5305 C C . VAL B 1 27 ? -55.5 -11.867 -2.818 1 18.69 27 VAL B C 1
ATOM 5307 O O . VAL B 1 27 ? -55.188 -12.984 -3.24 1 18.69 27 VAL B O 1
ATOM 5310 N N . GLY B 1 28 ? -56.125 -10.922 -3.676 1 19.53 28 GLY B N 1
ATOM 5311 C CA . GLY B 1 28 ? -56.969 -11.852 -4.43 1 19.53 28 GLY B CA 1
ATOM 5312 C C . GLY B 1 28 ? -56.156 -12.828 -5.258 1 19.53 28 GLY B C 1
ATOM 5313 O O . GLY B 1 28 ? -55 -12.531 -5.641 1 19.53 28 GLY B O 1
ATOM 5314 N N . LEU B 1 29 ? -56.562 -14.148 -5.402 1 18.8 29 LEU B N 1
ATOM 5315 C CA . LEU B 1 29 ? -56.281 -15.539 -5.711 1 18.8 29 LEU B CA 1
ATOM 5316 C C . LEU B 1 29 ? -56.219 -15.766 -7.219 1 18.8 29 LEU B C 1
ATOM 5318 O O . LEU B 1 29 ? -55.781 -16.828 -7.68 1 18.8 29 LEU B O 1
ATOM 5322 N N . SER B 1 30 ? -56.594 -14.711 -8.094 1 19.11 30 SER B N 1
ATOM 5323 C CA . SER B 1 30 ? -57.25 -15.453 -9.156 1 19.11 30 SER B CA 1
ATOM 5324 C C . SER B 1 30 ? -56.25 -16.312 -9.93 1 19.11 30 SER B C 1
ATOM 5326 O O . SER B 1 30 ? -55.062 -16.016 -9.945 1 19.11 30 SER B O 1
ATOM 5328 N N . ASP B 1 31 ? -56.719 -17.359 -10.711 1 18.47 31 ASP B N 1
ATOM 5329 C CA . ASP B 1 31 ? -56.562 -18.719 -11.219 1 18.47 31 ASP B CA 1
ATOM 5330 C C . ASP B 1 31 ? -55.719 -18.75 -12.484 1 18.47 31 ASP B C 1
ATOM 5332 O O . ASP B 1 31 ? -55 -19.719 -12.75 1 18.47 31 ASP B O 1
ATOM 5336 N N . ASP B 1 32 ? -55.75 -17.594 -13.281 1 19.02 32 ASP B N 1
ATOM 5337 C CA . ASP B 1 32 ? -55.969 -18.062 -14.648 1 19.02 32 ASP B CA 1
ATOM 5338 C C . ASP B 1 32 ? -54.75 -18.781 -15.203 1 19.02 32 ASP B C 1
ATOM 5340 O O . ASP B 1 32 ? -53.625 -18.594 -14.703 1 19.02 32 ASP B O 1
ATOM 5344 N N . GLY B 1 33 ? -54.906 -19.484 -16.359 1 18.11 33 GLY B N 1
ATOM 5345 C CA . GLY B 1 33 ? -54.469 -20.562 -17.219 1 18.11 33 GLY B CA 1
ATOM 5346 C C . GLY B 1 33 ? -53.125 -20.297 -17.844 1 18.11 33 GLY B C 1
ATOM 5347 O O . GLY B 1 33 ? -52.844 -19.188 -18.281 1 18.11 33 GLY B O 1
ATOM 5348 N N . ALA B 1 34 ? -52.125 -21.047 -17.375 1 19.2 34 ALA B N 1
ATOM 5349 C CA . ALA B 1 34 ? -50.688 -21.203 -17.562 1 19.2 34 ALA B CA 1
ATOM 5350 C C . ALA B 1 34 ? -50.344 -21.438 -19.031 1 19.2 34 ALA B C 1
ATOM 5352 O O . ALA B 1 34 ? -50.5 -22.547 -19.547 1 19.2 34 ALA B O 1
ATOM 5353 N N . LYS B 1 35 ? -50.781 -20.359 -19.922 1 18.44 35 LYS B N 1
ATOM 5354 C CA . LYS B 1 35 ? -50.5 -20.766 -21.281 1 18.44 35 LYS B CA 1
ATOM 5355 C C . LYS B 1 35 ? -49 -21.078 -21.453 1 18.44 35 LYS B C 1
ATOM 5357 O O . LYS B 1 35 ? -48.156 -20.359 -20.922 1 18.44 35 LYS B O 1
ATOM 5362 N N . THR B 1 36 ? -48.625 -22.328 -21.859 1 19 36 THR B N 1
ATOM 5363 C CA . THR B 1 36 ? -47.469 -23.188 -22.094 1 19 36 THR B CA 1
ATOM 5364 C C . THR B 1 36 ? -46.562 -22.609 -23.203 1 19 36 THR B C 1
ATOM 5366 O O . THR B 1 36 ? -45.594 -23.234 -23.609 1 19 36 THR B O 1
ATOM 5369 N N . ASN B 1 37 ? -46.625 -21.188 -23.453 1 18.97 37 ASN B N 1
ATOM 5370 C CA . ASN B 1 37 ? -46.062 -21 -24.797 1 18.97 37 ASN B CA 1
ATOM 5371 C C . ASN B 1 37 ? -44.625 -21.5 -24.875 1 18.97 37 ASN B C 1
ATOM 5373 O O . ASN B 1 37 ? -43.875 -21.391 -23.906 1 18.97 37 ASN B O 1
ATOM 5377 N N . SER B 1 38 ? -44.312 -22.359 -25.859 1 19.44 38 SER B N 1
ATOM 5378 C CA . SER B 1 38 ? -43.156 -23.109 -26.375 1 19.44 38 SER B CA 1
ATOM 5379 C C . SER B 1 38 ? -42 -22.188 -26.75 1 19.44 38 SER B C 1
ATOM 5381 O O . SER B 1 38 ? -42.125 -21.375 -27.672 1 19.44 38 SER B O 1
ATOM 5383 N N . VAL B 1 39 ? -41.312 -21.641 -25.734 1 20.06 39 VAL B N 1
ATOM 5384 C CA . VAL B 1 39 ? -40.219 -20.719 -25.984 1 20.06 39 VAL B CA 1
ATOM 5385 C C . VAL B 1 39 ? -39.156 -21.391 -26.859 1 20.06 39 VAL B C 1
ATOM 5387 O O . VAL B 1 39 ? -38.562 -22.391 -26.484 1 20.06 39 VAL B O 1
ATOM 5390 N N . ASP B 1 40 ? -39.438 -21.406 -28.219 1 21.2 40 ASP B N 1
ATOM 5391 C CA . ASP B 1 40 ? -38.438 -21.859 -29.172 1 21.2 40 ASP B CA 1
ATOM 5392 C C . ASP B 1 40 ? -37.125 -21.062 -29.031 1 21.2 40 ASP B C 1
ATOM 5394 O O . ASP B 1 40 ? -37.125 -19.828 -29.125 1 21.2 40 ASP B O 1
ATOM 5398 N N . GLY B 1 41 ? -36.25 -21.422 -28.094 1 22.22 41 GLY B N 1
ATOM 5399 C CA . GLY B 1 41 ? -34.969 -20.844 -27.766 1 22.22 41 GLY B CA 1
ATOM 5400 C C . GLY B 1 41 ? -34.031 -20.703 -28.984 1 22.22 41 GLY B C 1
ATOM 5401 O O . GLY B 1 41 ? -33.75 -21.688 -29.641 1 22.22 41 GLY B O 1
ATOM 5402 N N . PRO B 1 42 ? -34.219 -19.594 -29.797 1 24.7 42 PRO B N 1
ATOM 5403 C CA . PRO B 1 42 ? -33.375 -19.484 -30.984 1 24.7 42 PRO B CA 1
ATOM 5404 C C . PRO B 1 42 ? -31.875 -19.609 -30.672 1 24.7 42 PRO B C 1
ATOM 5406 O O . PRO B 1 42 ? -31.438 -19.172 -29.594 1 24.7 42 PRO B O 1
ATOM 5409 N N . THR B 1 43 ? -31.156 -20.688 -31.016 1 25.12 43 THR B N 1
ATOM 5410 C CA . THR B 1 43 ? -29.734 -21 -31.031 1 25.12 43 THR B CA 1
ATOM 5411 C C . THR B 1 43 ? -28.969 -19.984 -31.844 1 25.12 43 THR B C 1
ATOM 5413 O O . THR B 1 43 ? -28.969 -20.031 -33.094 1 25.12 43 THR B O 1
ATOM 5416 N N . THR B 1 44 ? -29.172 -18.641 -31.719 1 27.06 44 THR B N 1
ATOM 5417 C CA . THR B 1 44 ? -28.375 -17.844 -32.625 1 27.06 44 THR B CA 1
ATOM 5418 C C . THR B 1 44 ? -26.875 -18.062 -32.375 1 27.06 44 THR B C 1
ATOM 5420 O O . THR B 1 44 ? -26.391 -17.859 -31.266 1 27.06 44 THR B O 1
ATOM 5423 N N . SER B 1 45 ? -26.25 -19.031 -33.094 1 25.75 45 SER B N 1
ATOM 5424 C CA . SER B 1 45 ? -24.812 -19.234 -33.25 1 25.75 45 SER B CA 1
ATOM 5425 C C . SER B 1 45 ? -24.109 -17.969 -33.719 1 25.75 45 SER B C 1
ATOM 5427 O O . SER B 1 45 ? -24.156 -17.641 -34.906 1 25.75 45 SER B O 1
ATOM 5429 N N . ASP B 1 46 ? -24.266 -16.828 -33.125 1 27.38 46 ASP B N 1
ATOM 5430 C CA . ASP B 1 46 ? -23.438 -15.719 -33.594 1 27.38 46 ASP B CA 1
ATOM 5431 C C . ASP B 1 46 ? -21.969 -16.109 -33.625 1 27.38 46 ASP B C 1
ATOM 5433 O O . ASP B 1 46 ? -21.359 -16.312 -32.594 1 27.38 46 ASP B O 1
ATOM 5437 N N . ASP B 1 47 ? -21.562 -16.844 -34.688 1 29.19 47 ASP B N 1
ATOM 5438 C CA . ASP B 1 47 ? -20.172 -17.078 -35.062 1 29.19 47 ASP B CA 1
ATOM 5439 C C . ASP B 1 47 ? -19.391 -15.781 -35.125 1 29.19 47 ASP B C 1
ATOM 5441 O O . ASP B 1 47 ? -19.5 -15.023 -36.094 1 29.19 47 ASP B O 1
ATOM 5445 N N . GLY B 1 48 ? -19.344 -14.969 -34.188 1 31.98 48 GLY B N 1
ATOM 5446 C CA . GLY B 1 48 ? -18.406 -13.875 -34.312 1 31.98 48 GLY B CA 1
ATOM 5447 C C . GLY B 1 48 ? -17.078 -14.297 -34.938 1 31.98 48 GLY B C 1
ATOM 5448 O O . GLY B 1 48 ? -16.75 -15.484 -34.938 1 31.98 48 GLY B O 1
ATOM 5449 N N . PRO B 1 49 ? -16.516 -13.398 -35.844 1 30.61 49 PRO B N 1
ATOM 5450 C CA . PRO B 1 49 ? -15.312 -13.781 -36.594 1 30.61 49 PRO B CA 1
ATOM 5451 C C . PRO B 1 49 ? -14.242 -14.406 -35.688 1 30.61 49 PRO B C 1
ATOM 5453 O O . PRO B 1 49 ? -14.016 -13.945 -34.562 1 30.61 49 PRO B O 1
ATOM 5456 N N . SER B 1 50 ? -14.133 -15.695 -35.719 1 33.81 50 SER B N 1
ATOM 5457 C CA . SER B 1 50 ? -13.055 -16.594 -35.312 1 33.81 50 SER B CA 1
ATOM 5458 C C . SER B 1 50 ? -11.695 -16.047 -35.75 1 33.81 50 SER B C 1
ATOM 5460 O O . SER B 1 50 ? -10.75 -16.828 -35.938 1 33.81 50 SER B O 1
ATOM 5462 N N . ASP B 1 51 ? -11.758 -14.852 -36.5 1 32 51 ASP B N 1
ATOM 5463 C CA . ASP B 1 51 ? -10.453 -14.602 -37.094 1 32 51 ASP B CA 1
ATOM 5464 C C . ASP B 1 51 ? -9.375 -14.461 -36.031 1 32 51 ASP B C 1
ATOM 5466 O O . ASP B 1 51 ? -9.242 -13.406 -35.406 1 32 51 ASP B O 1
ATOM 5470 N N . GLY B 1 52 ? -9.188 -15.469 -35.219 1 35.59 52 GLY B N 1
ATOM 5471 C CA . GLY B 1 52 ? -7.91 -15.461 -34.531 1 35.59 52 GLY B CA 1
ATOM 5472 C C . GLY B 1 52 ? -6.754 -14.992 -35.375 1 35.59 52 GLY B C 1
ATOM 5473 O O . GLY B 1 52 ? -6.879 -14.906 -36.594 1 35.59 52 GLY B O 1
ATOM 5474 N N . PRO B 1 53 ? -5.812 -14.25 -34.969 1 36.78 53 PRO B N 1
ATOM 5475 C CA . PRO B 1 53 ? -4.73 -13.836 -35.875 1 36.78 53 PRO B CA 1
ATOM 5476 C C . PRO B 1 53 ? -4.363 -14.914 -36.875 1 36.78 53 PRO B C 1
ATOM 5478 O O . PRO B 1 53 ? -4.59 -16.109 -36.625 1 36.78 53 PRO B O 1
ATOM 5481 N N . ASP B 1 54 ? -4.234 -14.516 -38.281 1 35.09 54 ASP B N 1
ATOM 5482 C CA . ASP B 1 54 ? -3.795 -15.273 -39.469 1 35.09 54 ASP B CA 1
ATOM 5483 C C . ASP B 1 54 ? -2.654 -16.219 -39.094 1 35.09 54 ASP B C 1
ATOM 5485 O O . ASP B 1 54 ? -1.851 -15.93 -38.219 1 35.09 54 ASP B O 1
ATOM 5489 N N . MET B 1 55 ? -2.689 -17.516 -39.531 1 36.38 55 MET B N 1
ATOM 5490 C CA . MET B 1 55 ? -1.703 -18.594 -39.5 1 36.38 55 MET B CA 1
ATOM 5491 C C . MET B 1 55 ? -0.296 -18.047 -39.719 1 36.38 55 MET B C 1
ATOM 5493 O O . MET B 1 55 ? 0.686 -18.781 -39.594 1 36.38 55 MET B O 1
ATOM 5497 N N . ALA B 1 56 ? -0.196 -17.062 -40.562 1 37.56 56 ALA B N 1
ATOM 5498 C CA . ALA B 1 56 ? 1.104 -16.594 -41.031 1 37.56 56 ALA B CA 1
ATOM 5499 C C . ALA B 1 56 ? 1.936 -16.031 -39.875 1 37.56 56 ALA B C 1
ATOM 5501 O O . ALA B 1 56 ? 3.162 -15.953 -39.969 1 37.56 56 ALA B O 1
ATOM 5502 N N . GLU B 1 57 ? 1.366 -15.367 -39.062 1 47.28 57 GLU B N 1
ATOM 5503 C CA . GLU B 1 57 ? 2.055 -14.664 -37.969 1 47.28 57 GLU B CA 1
ATOM 5504 C C . GLU B 1 57 ? 2.383 -15.609 -36.812 1 47.28 57 GLU B C 1
ATOM 5506 O O . GLU B 1 57 ? 2.902 -15.18 -35.781 1 47.28 57 GLU B O 1
ATOM 5511 N N . ARG B 1 58 ? 2.158 -17.047 -37.125 1 54.31 58 ARG B N 1
ATOM 5512 C CA . ARG B 1 58 ? 2.33 -18.203 -36.25 1 54.31 58 ARG B CA 1
ATOM 5513 C C . ARG B 1 58 ? 3.646 -18.922 -36.531 1 54.31 58 ARG B C 1
ATOM 5515 O O . ARG B 1 58 ? 4.016 -19.109 -37.688 1 54.31 58 ARG B O 1
ATOM 5522 N N . GLY B 1 59 ? 4.613 -18.609 -35.719 1 73.62 59 GLY B N 1
ATOM 5523 C CA . GLY B 1 59 ? 5.926 -19.234 -35.75 1 73.62 59 GLY B CA 1
ATOM 5524 C C . GLY B 1 59 ? 6.809 -18.812 -34.562 1 73.62 59 GLY B C 1
ATOM 5525 O O . GLY B 1 59 ? 6.406 -18 -33.75 1 73.62 59 GLY B O 1
ATOM 5526 N N . VAL B 1 60 ? 7.711 -19.672 -34.469 1 87.19 60 VAL B N 1
ATOM 5527 C CA . VAL B 1 60 ? 8.688 -19.438 -33.406 1 87.19 60 VAL B CA 1
ATOM 5528 C C . VAL B 1 60 ? 10.031 -19.062 -34 1 87.19 60 VAL B C 1
ATOM 5530 O O . VAL B 1 60 ? 10.43 -19.609 -35.031 1 87.19 60 VAL B O 1
ATOM 5533 N N . GLU B 1 61 ? 10.578 -17.969 -33.531 1 91.19 61 GLU B N 1
ATOM 5534 C CA . GLU B 1 61 ? 11.883 -17.5 -33.969 1 91.19 61 GLU B CA 1
ATOM 5535 C C . GLU B 1 61 ? 12.828 -17.266 -32.812 1 91.19 61 GLU B C 1
ATOM 5537 O O . GLU B 1 61 ? 12.406 -17.281 -31.641 1 91.19 61 GLU B O 1
ATOM 5542 N N . THR B 1 62 ? 14.047 -17.266 -33.125 1 94.19 62 THR B N 1
ATOM 5543 C CA . THR B 1 62 ? 15.062 -16.828 -32.188 1 94.19 62 THR B CA 1
ATOM 5544 C C . THR B 1 62 ? 15.586 -15.445 -32.531 1 94.19 62 THR B C 1
ATOM 5546 O O . THR B 1 62 ? 15.109 -14.82 -33.469 1 94.19 62 THR B O 1
ATOM 5549 N N . PHE B 1 63 ? 16.453 -14.93 -31.797 1 93.69 63 PHE B N 1
ATOM 5550 C CA . PHE B 1 63 ? 16.922 -13.562 -31.969 1 93.69 63 PHE B CA 1
ATOM 5551 C C . PHE B 1 63 ? 18.234 -13.547 -32.75 1 93.69 63 PHE B C 1
ATOM 5553 O O . PHE B 1 63 ? 19.094 -14.414 -32.562 1 93.69 63 PHE B O 1
ATOM 5560 N N . ASP B 1 64 ? 18.453 -12.562 -33.531 1 91.88 64 ASP B N 1
ATOM 5561 C CA . ASP B 1 64 ? 19.656 -12.43 -34.344 1 91.88 64 ASP B CA 1
ATOM 5562 C C . ASP B 1 64 ? 20.844 -11.961 -33.5 1 91.88 64 ASP B C 1
ATOM 5564 O O . ASP B 1 64 ? 22 -12.219 -33.844 1 91.88 64 ASP B O 1
ATOM 5568 N N . SER B 1 65 ? 20.484 -11.188 -32.438 1 92.62 65 SER B N 1
ATOM 5569 C CA . SER B 1 65 ? 21.516 -10.656 -31.547 1 92.62 65 SER B CA 1
ATOM 5570 C C . SER B 1 65 ? 20.984 -10.43 -30.141 1 92.62 65 SER B C 1
ATOM 5572 O O . SER B 1 65 ? 19.766 -10.453 -29.922 1 92.62 65 SER B O 1
ATOM 5574 N N . ALA B 1 66 ? 21.953 -10.203 -29.312 1 89.38 66 ALA B N 1
ATOM 5575 C CA . ALA B 1 66 ? 21.578 -9.867 -27.953 1 89.38 66 ALA B CA 1
ATOM 5576 C C . ALA B 1 66 ? 20.812 -8.555 -27.891 1 89.38 66 ALA B C 1
ATOM 5578 O O . ALA B 1 66 ? 19.906 -8.383 -27.062 1 89.38 66 ALA B O 1
ATOM 5579 N N . SER B 1 67 ? 21.109 -7.688 -28.766 1 88.19 67 SER B N 1
ATOM 5580 C CA . SER B 1 67 ? 20.438 -6.395 -28.828 1 88.19 67 SER B CA 1
ATOM 5581 C C . SER B 1 67 ? 18.984 -6.547 -29.266 1 88.19 67 SER B C 1
ATOM 5583 O O . SER B 1 67 ? 18.109 -5.828 -28.781 1 88.19 67 SER B O 1
ATOM 5585 N N . ASP B 1 68 ? 18.766 -7.504 -30.125 1 91 68 ASP B N 1
ATOM 5586 C CA . ASP B 1 68 ? 17.406 -7.773 -30.562 1 91 68 ASP B CA 1
ATOM 5587 C C . ASP B 1 68 ? 16.547 -8.312 -29.422 1 91 68 ASP B C 1
ATOM 5589 O O . ASP B 1 68 ? 15.383 -7.938 -29.266 1 91 68 ASP B O 1
ATOM 5593 N N . PHE B 1 69 ? 17.234 -9.141 -28.719 1 92.19 69 PHE B N 1
ATOM 5594 C CA . PHE B 1 69 ? 16.547 -9.656 -27.531 1 92.19 69 PHE B CA 1
ATOM 5595 C C . PHE B 1 69 ? 16.188 -8.531 -26.578 1 92.19 69 PHE B C 1
ATOM 5597 O O . PHE B 1 69 ? 15.055 -8.445 -26.094 1 92.19 69 PHE B O 1
ATOM 5604 N N . GLN B 1 70 ? 17.125 -7.727 -26.344 1 88.06 70 GLN B N 1
ATOM 5605 C CA . GLN B 1 70 ? 16.922 -6.594 -25.453 1 88.06 70 GLN B CA 1
ATOM 5606 C C . GLN B 1 70 ? 15.789 -5.699 -25.953 1 88.06 70 GLN B C 1
ATOM 5608 O O . GLN B 1 70 ? 14.945 -5.258 -25.156 1 88.06 70 GLN B O 1
ATOM 5613 N N . SER B 1 71 ? 15.727 -5.43 -27.203 1 86.81 71 SER B N 1
ATOM 5614 C CA . SER B 1 71 ? 14.68 -4.598 -27.781 1 86.81 71 SER B CA 1
ATOM 5615 C C . SER B 1 71 ? 13.305 -5.246 -27.625 1 86.81 71 SER B C 1
ATOM 5617 O O . SER B 1 71 ? 12.328 -4.566 -27.328 1 86.81 71 SER B O 1
ATOM 5619 N N . TYR B 1 72 ? 13.305 -6.559 -27.844 1 89.5 72 TYR B N 1
ATOM 5620 C CA . TYR B 1 72 ? 12.055 -7.301 -27.688 1 89.5 72 TYR B CA 1
ATOM 5621 C C . TYR B 1 72 ? 11.539 -7.215 -26.266 1 89.5 72 TYR B C 1
ATOM 5623 O O . TYR B 1 72 ? 10.352 -6.984 -26.031 1 89.5 72 TYR B O 1
ATOM 5631 N N . VAL B 1 73 ? 12.453 -7.371 -25.328 1 88.88 73 VAL B N 1
ATOM 5632 C CA . VAL B 1 73 ? 12.109 -7.312 -23.922 1 88.88 73 VAL B CA 1
ATOM 5633 C C . VAL B 1 73 ? 11.648 -5.902 -23.547 1 88.88 73 VAL B C 1
ATOM 5635 O O . VAL B 1 73 ? 10.641 -5.73 -22.859 1 88.88 73 VAL B O 1
ATOM 5638 N N . ARG B 1 74 ? 12.336 -4.953 -24.031 1 83.31 74 ARG B N 1
ATOM 5639 C CA . ARG B 1 74 ? 11.992 -3.562 -23.75 1 83.31 74 ARG B CA 1
ATOM 5640 C C . ARG B 1 74 ? 10.602 -3.223 -24.266 1 83.31 74 ARG B C 1
ATOM 5642 O O . ARG B 1 74 ? 9.797 -2.627 -23.562 1 83.31 74 ARG B O 1
ATOM 5649 N N . ASN B 1 75 ? 10.352 -3.633 -25.453 1 81.69 75 ASN B N 1
ATOM 5650 C CA . ASN B 1 75 ? 9.047 -3.375 -26.047 1 81.69 75 ASN B CA 1
ATOM 5651 C C . ASN B 1 75 ? 7.934 -4.098 -25.297 1 81.69 75 ASN B C 1
ATOM 5653 O O . ASN B 1 75 ? 6.832 -3.562 -25.141 1 81.69 75 ASN B O 1
ATOM 5657 N N . GLY B 1 76 ? 8.289 -5.25 -24.859 1 83.19 76 GLY B N 1
ATOM 5658 C CA . GLY B 1 76 ? 7.309 -6.031 -24.109 1 83.19 76 GLY B CA 1
ATOM 5659 C C . GLY B 1 76 ? 7 -5.461 -22.75 1 83.19 76 GLY B C 1
ATOM 5660 O O . GLY B 1 76 ? 5.883 -5.613 -22.234 1 83.19 76 GLY B O 1
ATOM 5661 N N . GLN B 1 77 ? 7.918 -4.887 -22.125 1 79.69 77 GLN B N 1
ATOM 5662 C CA . GLN B 1 77 ? 7.742 -4.363 -20.781 1 79.69 77 GLN B CA 1
ATOM 5663 C C . GLN B 1 77 ? 7.078 -2.986 -20.797 1 79.69 77 GLN B C 1
ATOM 5665 O O . GLN B 1 77 ? 6.496 -2.553 -19.812 1 79.69 77 GLN B O 1
ATOM 5670 N N . GLN B 1 78 ? 7.262 -2.32 -21.859 1 69.5 78 GLN B N 1
ATOM 5671 C CA . GLN B 1 78 ? 6.555 -1.053 -22.016 1 69.5 78 GLN B CA 1
ATOM 5672 C C . GLN B 1 78 ? 5.047 -1.271 -22.078 1 69.5 78 GLN B C 1
ATOM 5674 O O . GLN B 1 78 ? 4.266 -0.394 -21.703 1 69.5 78 GLN B O 1
ATOM 5679 N N . SER B 1 79 ? 4.742 -2.457 -22.484 1 57.25 79 SER B N 1
ATOM 5680 C CA . SER B 1 79 ? 3.326 -2.777 -22.656 1 57.25 79 SER B CA 1
ATOM 5681 C C . SER B 1 79 ? 2.729 -3.328 -21.359 1 57.25 79 SER B C 1
ATOM 5683 O O . SER B 1 79 ? 1.522 -3.568 -21.281 1 57.25 79 SER B O 1
ATOM 5685 N N . ARG B 1 80 ? 3.611 -3.512 -20.359 1 58.09 80 ARG B N 1
ATOM 5686 C CA . ARG B 1 80 ? 3.109 -4.113 -19.125 1 58.09 80 ARG B CA 1
ATOM 5687 C C . ARG B 1 80 ? 2.816 -3.049 -18.078 1 58.09 80 ARG B C 1
ATOM 5689 O O . ARG B 1 80 ? 3.514 -2.035 -18 1 58.09 80 ARG B O 1
ATOM 5696 N N . SER B 1 81 ? 1.63 -2.967 -17.484 1 45.66 81 SER B N 1
ATOM 5697 C CA . SER B 1 81 ? 1.312 -2.182 -16.297 1 45.66 81 SER B CA 1
ATOM 5698 C C . SER B 1 81 ? 2.201 -2.574 -15.125 1 45.66 81 SER B C 1
ATOM 5700 O O . SER B 1 81 ? 2.344 -3.76 -14.812 1 45.66 81 SER B O 1
ATOM 5702 N N . GLY B 1 82 ? 3.389 -2.016 -15.055 1 41.56 82 GLY B N 1
ATOM 5703 C CA . GLY B 1 82 ? 4.277 -2.32 -13.945 1 41.56 82 GLY B CA 1
ATOM 5704 C C . GLY B 1 82 ? 3.566 -2.373 -12.602 1 41.56 82 GLY B C 1
ATOM 5705 O O . GLY B 1 82 ? 3.086 -1.352 -12.109 1 41.56 82 GLY B O 1
ATOM 5706 N N . GLY B 1 83 ? 2.713 -3.279 -12.25 1 38.03 83 GLY B N 1
ATOM 5707 C CA . GLY B 1 83 ? 2.324 -3.297 -10.852 1 38.03 83 GLY B CA 1
ATOM 5708 C C . GLY B 1 83 ? 3.496 -3.121 -9.906 1 38.03 83 GLY B C 1
ATOM 5709 O O . GLY B 1 83 ? 4.637 -3.439 -10.25 1 38.03 83 GLY B O 1
ATOM 5710 N N . LEU B 1 84 ? 3.514 -2.1 -9.141 1 30.97 84 LEU B N 1
ATOM 5711 C CA . LEU B 1 84 ? 4.426 -2.064 -8 1 30.97 84 LEU B CA 1
ATOM 5712 C C . LEU B 1 84 ? 4.809 -3.477 -7.57 1 30.97 84 LEU B C 1
ATOM 5714 O O . LEU B 1 84 ? 3.943 -4.344 -7.438 1 30.97 84 LEU B O 1
ATOM 5718 N N . TRP B 1 85 ? 6.07 -3.816 -7.82 1 33.12 85 TRP B N 1
ATOM 5719 C CA . TRP B 1 85 ? 6.605 -5.008 -7.172 1 33.12 85 TRP B CA 1
ATOM 5720 C C . TRP B 1 85 ? 5.984 -5.199 -5.789 1 33.12 85 TRP B C 1
ATOM 5722 O O . TRP B 1 85 ? 6.488 -4.672 -4.797 1 33.12 85 TRP B O 1
ATOM 5732 N N . GLY B 1 86 ? 4.805 -4.75 -5.539 1 29.16 86 GLY B N 1
ATOM 5733 C CA . GLY B 1 86 ? 4.379 -5.316 -4.27 1 29.16 86 GLY B CA 1
ATOM 5734 C C . GLY B 1 86 ? 4.695 -6.793 -4.141 1 29.16 86 GLY B C 1
ATOM 5735 O O . GLY B 1 86 ? 4.695 -7.523 -5.133 1 29.16 86 GLY B O 1
ATOM 5736 N N . THR B 1 87 ? 5.699 -7.035 -3.312 1 27.75 87 THR B N 1
ATOM 5737 C CA . THR B 1 87 ? 5.863 -8.406 -2.855 1 27.75 87 THR B CA 1
ATOM 5738 C C . THR B 1 87 ? 4.527 -9.148 -2.865 1 27.75 87 THR B C 1
ATOM 5740 O O . THR B 1 87 ? 3.621 -8.805 -2.1 1 27.75 87 THR B O 1
ATOM 5743 N N . ILE B 1 88 ? 4.02 -9.305 -4.012 1 27.19 88 ILE B N 1
ATOM 5744 C CA . ILE B 1 88 ? 2.969 -10.312 -3.98 1 27.19 88 ILE B CA 1
ATOM 5745 C C . ILE B 1 88 ? 3.354 -11.43 -3.01 1 27.19 88 ILE B C 1
ATOM 5747 O O . ILE B 1 88 ? 4.391 -12.078 -3.176 1 27.19 88 ILE B O 1
ATOM 5751 N N . GLY B 1 89 ? 2.986 -11.211 -1.779 1 26.72 89 GLY B N 1
ATOM 5752 C CA . GLY B 1 89 ? 3.107 -12.414 -0.972 1 26.72 89 GLY B CA 1
ATOM 5753 C C . GLY B 1 89 ? 2.744 -13.68 -1.729 1 26.72 89 GLY B C 1
ATOM 5754 O O . GLY B 1 89 ? 2.1 -13.617 -2.777 1 26.72 89 GLY B O 1
ATOM 5755 N N . PRO B 1 90 ? 3.434 -14.664 -1.475 1 24.08 90 PRO B N 1
ATOM 5756 C CA . PRO B 1 90 ? 3.119 -15.938 -2.135 1 24.08 90 PRO B CA 1
ATOM 5757 C C . PRO B 1 90 ? 1.622 -16.125 -2.373 1 24.08 90 PRO B C 1
ATOM 5759 O O . PRO B 1 90 ? 0.819 -15.93 -1.457 1 24.08 90 PRO B O 1
ATOM 5762 N N . ARG B 1 91 ? 1.153 -15.641 -3.438 1 26.92 91 ARG B N 1
ATOM 5763 C CA . ARG B 1 91 ? -0.145 -16.234 -3.742 1 26.92 91 ARG B CA 1
ATOM 5764 C C . ARG B 1 91 ? -0.182 -17.703 -3.338 1 26.92 91 ARG B C 1
ATOM 5766 O O . ARG B 1 91 ? 0.699 -18.484 -3.715 1 26.92 91 ARG B O 1
ATOM 5773 N N . VAL B 1 92 ? -0.84 -17.906 -2.283 1 23.72 92 VAL B N 1
ATOM 5774 C CA . VAL B 1 92 ? -1.187 -19.297 -2.041 1 23.72 92 VAL B CA 1
ATOM 5775 C C . VAL B 1 92 ? -1.858 -19.891 -3.281 1 23.72 92 VAL B C 1
ATOM 5777 O O . VAL B 1 92 ? -2.977 -19.5 -3.631 1 23.72 92 VAL B O 1
ATOM 5780 N N . ASP B 1 93 ? -1.072 -19.875 -4.383 1 25.55 93 ASP B N 1
ATOM 5781 C CA . ASP B 1 93 ? -1.614 -20.75 -5.414 1 25.55 93 ASP B CA 1
ATOM 5782 C C . ASP B 1 93 ? -2.389 -21.922 -4.797 1 25.55 93 ASP B C 1
ATOM 5784 O O . ASP B 1 93 ? -1.838 -22.688 -4.004 1 25.55 93 ASP B O 1
ATOM 5788 N N . LEU B 1 94 ? -3.592 -21.594 -4.645 1 24.02 94 LEU B N 1
ATOM 5789 C CA . LEU B 1 94 ? -4.316 -22.844 -4.492 1 24.02 94 LEU B CA 1
ATOM 5790 C C . LEU B 1 94 ? -4.012 -23.797 -5.648 1 24.02 94 LEU B C 1
ATOM 5792 O O . LEU B 1 94 ? -4.523 -23.625 -6.754 1 24.02 94 LEU B O 1
ATOM 5796 N N . ALA B 1 95 ? -2.703 -24 -5.855 1 25.92 95 ALA B N 1
ATOM 5797 C CA . ALA B 1 95 ? -2.316 -25.078 -6.766 1 25.92 95 ALA B CA 1
ATOM 5798 C C . ALA B 1 95 ? -3.26 -26.266 -6.641 1 25.92 95 ALA B C 1
ATOM 5800 O O . ALA B 1 95 ? -3.238 -26.984 -5.637 1 25.92 95 ALA B O 1
ATOM 5801 N N . VAL B 1 96 ? -4.473 -25.953 -7.004 1 23.92 96 VAL B N 1
ATOM 5802 C CA . VAL B 1 96 ? -5.176 -27.234 -7.133 1 23.92 96 VAL B CA 1
ATOM 5803 C C . VAL B 1 96 ? -4.543 -28.062 -8.25 1 23.92 96 VAL B C 1
ATOM 5805 O O . VAL B 1 96 ? -4.516 -27.641 -9.406 1 23.92 96 VAL B O 1
ATOM 5808 N N . GLU B 1 97 ? -3.521 -28.75 -8.039 1 21.81 97 GLU B N 1
ATOM 5809 C CA . GLU B 1 97 ? -2.824 -29.719 -8.875 1 21.81 97 GLU B CA 1
ATOM 5810 C C . GLU B 1 97 ? -3.793 -30.734 -9.461 1 21.81 97 GLU B C 1
ATOM 5812 O O . GLU B 1 97 ? -4.449 -31.469 -8.727 1 21.81 97 GLU B O 1
ATOM 5817 N N . THR B 1 98 ? -4.441 -30.406 -10.477 1 21.56 98 THR B N 1
ATOM 5818 C CA . THR B 1 98 ? -5.406 -31.297 -11.109 1 21.56 98 THR B CA 1
ATOM 5819 C C . THR B 1 98 ? -4.695 -32.438 -11.828 1 21.56 98 THR B C 1
ATOM 5821 O O . THR B 1 98 ? -3.859 -32.188 -12.703 1 21.56 98 THR B O 1
ATOM 5824 N N . THR B 1 99 ? -4.457 -33.562 -11.195 1 21.91 99 THR B N 1
ATOM 5825 C CA . THR B 1 99 ? -3.781 -34.781 -11.648 1 21.91 99 THR B CA 1
ATOM 5826 C C . THR B 1 99 ? -4.629 -35.5 -12.688 1 21.91 99 THR B C 1
ATOM 5828 O O . THR B 1 99 ? -5.832 -35.688 -12.492 1 21.91 99 THR B O 1
ATOM 5831 N N . THR B 1 100 ? -4.344 -35.438 -13.906 1 21.92 100 THR B N 1
ATOM 5832 C CA . THR B 1 100 ? -4.91 -36.188 -15.023 1 21.92 100 THR B CA 1
ATOM 5833 C C 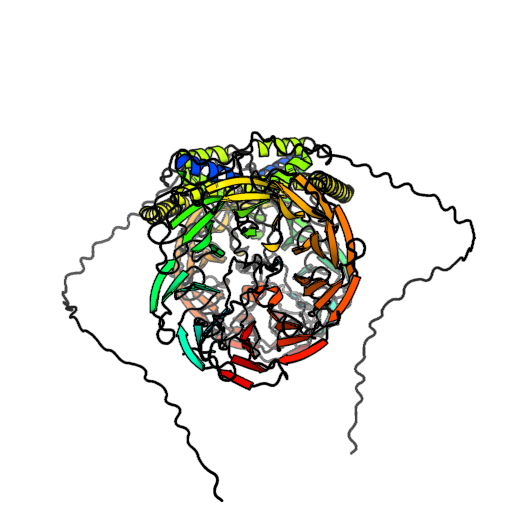. THR B 1 100 ? -4.758 -37.688 -14.805 1 21.92 100 THR B C 1
ATOM 5835 O O . THR B 1 100 ? -3.682 -38.156 -14.43 1 21.92 100 THR B O 1
ATOM 5838 N N . PHE B 1 101 ? -5.844 -38.344 -14.586 1 22.48 101 PHE B N 1
ATOM 5839 C CA . PHE B 1 101 ? -5.957 -39.781 -14.25 1 22.48 101 PHE B CA 1
ATOM 5840 C C . PHE B 1 101 ? -5.664 -40.625 -15.469 1 22.48 101 PHE B C 1
ATOM 5842 O O . PHE B 1 101 ? -6.418 -40.625 -16.453 1 22.48 101 PHE B O 1
ATOM 5849 N N . GLN B 1 102 ? -4.523 -40.562 -16.125 1 24.67 102 GLN B N 1
ATOM 5850 C CA . GLN B 1 102 ? -4.383 -41.75 -16.984 1 24.67 102 GLN B CA 1
ATOM 5851 C C . GLN B 1 102 ? -4.414 -43.031 -16.172 1 24.67 102 GLN B C 1
ATOM 5853 O O . GLN B 1 102 ? -3.887 -43.062 -15.062 1 24.67 102 GLN B O 1
ATOM 5858 N N . ALA B 1 103 ? -5.289 -44 -16.562 1 26.83 103 ALA B N 1
ATOM 5859 C CA . ALA B 1 103 ? -5.414 -45.344 -16.062 1 26.83 103 ALA B CA 1
ATOM 5860 C C . ALA B 1 103 ? -4.043 -46 -15.914 1 26.83 103 ALA B C 1
ATOM 5862 O O . ALA B 1 103 ? -3.318 -46.188 -16.891 1 26.83 103 ALA B O 1
ATOM 5863 N N . ASP B 1 104 ? -3.396 -45.625 -14.82 1 28.41 104 ASP B N 1
ATOM 5864 C CA . ASP B 1 104 ? -2.129 -46.281 -14.508 1 28.41 104 ASP B CA 1
ATOM 5865 C C . ASP B 1 104 ? -2.299 -47.781 -14.43 1 28.41 104 ASP B C 1
ATOM 5867 O O . ASP B 1 104 ? -3.068 -48.312 -13.609 1 28.41 104 ASP B O 1
ATOM 5871 N N . ALA B 1 105 ? -2.176 -48.469 -15.516 1 28.77 105 ALA B N 1
ATOM 5872 C CA . ALA B 1 105 ? -1.928 -49.906 -15.43 1 28.77 105 ALA B CA 1
ATOM 5873 C C . ALA B 1 105 ? -0.814 -50.219 -14.43 1 28.77 105 ALA B C 1
ATOM 5875 O O . ALA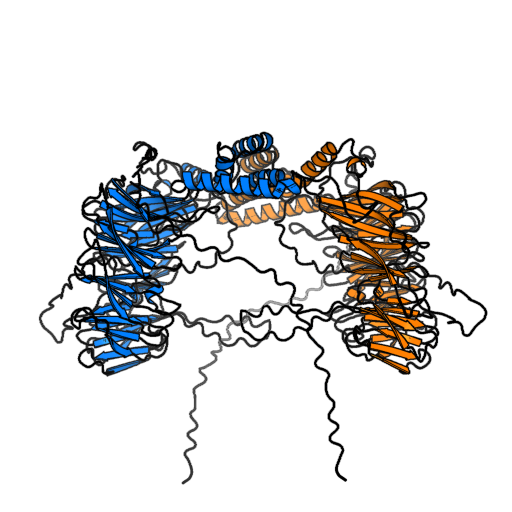 B 1 105 ? 0.273 -49.656 -14.508 1 28.77 105 ALA B O 1
ATOM 5876 N N . ALA B 1 106 ? -1.203 -50.594 -13.273 1 30.89 106 ALA B N 1
ATOM 5877 C CA . ALA B 1 106 ? -0.287 -51.188 -12.297 1 30.89 106 ALA B CA 1
ATOM 5878 C C . ALA B 1 106 ? 0.689 -52.156 -12.961 1 30.89 106 ALA B C 1
ATOM 5880 O O . ALA B 1 106 ? 0.294 -53.219 -13.422 1 30.89 106 ALA B O 1
ATOM 5881 N N . ARG B 1 107 ? 1.66 -51.562 -13.633 1 29.42 107 ARG B N 1
ATOM 5882 C CA . ARG B 1 107 ? 2.674 -52.562 -13.953 1 29.42 107 ARG B CA 1
ATOM 5883 C C . ARG B 1 107 ? 3.213 -53.219 -12.68 1 29.42 107 ARG B C 1
ATOM 5885 O O . ARG B 1 107 ? 3.82 -52.531 -11.844 1 29.42 107 ARG B O 1
ATOM 5892 N N . VAL B 1 108 ? 2.512 -54.219 -12.195 1 30.17 108 VAL B N 1
ATOM 5893 C CA . VAL B 1 108 ? 3.117 -55.188 -11.289 1 30.17 108 VAL B CA 1
ATOM 5894 C C . VAL B 1 108 ? 4.469 -55.656 -11.836 1 30.17 108 VAL B C 1
ATOM 5896 O O . VAL B 1 108 ? 4.539 -56.219 -12.93 1 30.17 108 VAL B O 1
ATOM 5899 N N . SER B 1 109 ? 5.5 -54.938 -11.656 1 29.58 109 SER B N 1
ATOM 5900 C CA . SER B 1 109 ? 6.766 -55.594 -11.977 1 29.58 109 SER B CA 1
ATOM 5901 C C . SER B 1 109 ? 6.941 -56.875 -11.18 1 29.58 109 SER B C 1
ATOM 5903 O O . SER B 1 109 ? 6.902 -56.844 -9.945 1 29.58 109 SER B O 1
ATOM 5905 N N . GLU B 1 110 ? 6.586 -58.031 -11.742 1 27 110 GLU B N 1
ATOM 5906 C CA . GLU B 1 110 ? 6.863 -59.375 -11.242 1 27 110 GLU B CA 1
ATOM 5907 C C . GLU B 1 110 ? 8.359 -59.594 -11.055 1 27 110 GLU B C 1
ATOM 5909 O O . GLU B 1 110 ? 9.086 -59.812 -12.023 1 27 110 GLU B O 1
ATOM 5914 N N . SER B 1 111 ? 9.07 -58.906 -10.188 1 28.88 111 SER B N 1
ATOM 5915 C CA . SER B 1 111 ? 10.414 -59.438 -10.023 1 28.88 111 SER B CA 1
ATOM 5916 C C . SER B 1 111 ? 10.398 -60.812 -9.344 1 28.88 111 SER B C 1
ATOM 5918 O O . SER B 1 111 ? 9.539 -61.062 -8.5 1 28.88 111 SER B O 1
ATOM 5920 N N . GLY B 1 112 ? 11.094 -61.906 -9.789 1 27.64 112 GLY B N 1
ATOM 5921 C CA . GLY B 1 112 ? 11.297 -63.312 -9.445 1 27.64 112 GLY B CA 1
ATOM 5922 C C . GLY B 1 112 ? 11.633 -63.5 -7.98 1 27.64 112 GLY B C 1
ATOM 5923 O O . GLY B 1 112 ? 10.875 -64.125 -7.246 1 27.64 112 GLY B O 1
ATOM 5924 N N . GLY B 1 113 ? 12.898 -63.844 -7.539 1 30.2 113 GLY B N 1
ATOM 5925 C CA . GLY B 1 113 ? 13.344 -64.875 -6.613 1 30.2 113 GLY B CA 1
ATOM 5926 C C . GLY B 1 113 ? 13.117 -64.5 -5.16 1 30.2 113 GLY B C 1
ATOM 5927 O O . GLY B 1 113 ? 12.555 -65.312 -4.398 1 30.2 113 GLY B O 1
ATOM 5928 N N . SER B 1 114 ? 14.031 -63.688 -4.52 1 34.78 114 SER B N 1
ATOM 5929 C CA . SER B 1 114 ? 14.406 -63.688 -3.107 1 34.78 114 SER B CA 1
ATOM 5930 C C . SER B 1 114 ? 13.32 -63.062 -2.25 1 34.78 114 SER B C 1
ATOM 5932 O O . SER B 1 114 ? 12.438 -62.375 -2.768 1 34.78 114 SER B O 1
ATOM 5934 N N . ASP B 1 115 ? 13.328 -62.875 -0.893 1 42.88 115 ASP B N 1
ATOM 5935 C CA . ASP B 1 115 ? 12.398 -62.375 0.112 1 42.88 115 ASP B CA 1
ATOM 5936 C C . ASP B 1 115 ? 11.734 -61.094 -0.348 1 42.88 115 ASP B C 1
ATOM 5938 O O . ASP B 1 115 ? 12.148 -60 0.058 1 42.88 115 ASP B O 1
ATOM 5942 N N . THR B 1 116 ? 11.445 -60.688 -1.641 1 57.91 116 THR B N 1
ATOM 5943 C CA . THR B 1 116 ? 11.258 -59.562 -2.562 1 57.91 116 THR B CA 1
ATOM 5944 C C . THR B 1 116 ? 9.852 -59 -2.441 1 57.91 116 THR B C 1
ATOM 5946 O O . THR B 1 116 ? 8.875 -59.75 -2.342 1 57.91 116 THR B O 1
ATOM 5949 N N . VAL B 1 117 ? 9.656 -57.688 -1.981 1 73.44 117 VAL B N 1
ATOM 5950 C CA . VAL B 1 117 ? 8.438 -56.875 -2.027 1 73.44 117 VAL B CA 1
ATOM 5951 C C . VAL B 1 117 ? 7.668 -57.188 -3.312 1 73.44 117 VAL B C 1
ATOM 5953 O O . VAL B 1 117 ? 8.227 -57.094 -4.41 1 73.44 117 VAL B O 1
ATOM 5956 N N . ASP B 1 118 ? 6.43 -57.75 -3.104 1 83.62 118 ASP B N 1
ATOM 5957 C CA . ASP B 1 118 ? 5.617 -58.219 -4.234 1 83.62 118 ASP B CA 1
ATOM 5958 C C . ASP B 1 118 ? 4.984 -57 -4.953 1 83.62 118 ASP B C 1
ATOM 5960 O O . ASP B 1 118 ? 4.887 -57 -6.184 1 83.62 118 ASP B O 1
ATOM 5964 N N . ARG B 1 119 ? 4.566 -56.031 -4.152 1 93.31 119 ARG B N 1
ATOM 5965 C CA . ARG B 1 119 ? 3.93 -54.844 -4.746 1 93.31 119 ARG B CA 1
ATOM 5966 C C . ARG B 1 119 ? 4.18 -53.594 -3.904 1 93.31 119 ARG B C 1
ATOM 5968 O O . ARG B 1 119 ? 4.336 -53.688 -2.686 1 93.31 119 ARG B O 1
ATOM 5975 N N . HIS B 1 120 ? 4.25 -52.531 -4.488 1 95 120 HIS B N 1
ATOM 5976 C CA . HIS B 1 120 ? 4.355 -51.25 -3.781 1 95 120 HIS B CA 1
ATOM 5977 C C . HIS B 1 120 ? 3.689 -50.125 -4.57 1 95 120 HIS B C 1
ATOM 5979 O O . HIS B 1 120 ? 3.471 -50.25 -5.773 1 95 120 HIS B O 1
ATOM 5985 N N . SER B 1 121 ? 3.35 -49.094 -3.883 1 95.56 121 SER B N 1
ATOM 5986 C CA . SER B 1 121 ? 2.734 -47.938 -4.512 1 95.56 121 SER B CA 1
ATOM 5987 C C . SER B 1 121 ? 3.779 -47.062 -5.203 1 95.56 121 SER B C 1
ATOM 5989 O O . SER B 1 121 ? 4.98 -47.219 -4.973 1 95.56 121 SER B O 1
ATOM 5991 N N . SER B 1 122 ? 3.314 -46.188 -6.125 1 93.5 122 SER B N 1
ATOM 5992 C CA . SER B 1 122 ? 4.129 -45.156 -6.762 1 93.5 122 SER B CA 1
ATOM 5993 C C . SER B 1 122 ? 3.512 -43.781 -6.582 1 93.5 122 SER B C 1
ATOM 5995 O O . SER B 1 122 ? 2.418 -43.656 -6.031 1 93.5 122 SER B O 1
ATOM 5997 N N . THR B 1 123 ? 4.273 -42.781 -6.973 1 93.5 123 THR B N 1
ATOM 5998 C CA . THR B 1 123 ? 3.779 -41.406 -6.914 1 93.5 123 THR B CA 1
ATOM 5999 C C . THR B 1 123 ? 2.523 -41.25 -7.762 1 93.5 123 THR B C 1
ATOM 6001 O O . THR B 1 123 ? 2.432 -41.812 -8.859 1 93.5 123 THR B O 1
ATOM 6004 N N . ASN B 1 124 ? 1.521 -40.562 -7.184 1 95.31 124 ASN B N 1
ATOM 6005 C CA . ASN B 1 124 ? 0.332 -40.188 -7.938 1 95.31 124 ASN B CA 1
ATOM 6006 C C . ASN B 1 124 ? 0.648 -39.094 -8.984 1 95.31 124 ASN B C 1
ATOM 6008 O O . ASN B 1 124 ? 0.837 -37.938 -8.641 1 95.31 124 ASN B O 1
ATOM 6012 N N . VAL B 1 125 ? 0.712 -39.5 -10.211 1 96.31 125 VAL B N 1
ATOM 6013 C CA . VAL B 1 125 ? 1.169 -38.625 -11.273 1 96.31 125 VAL B CA 1
ATOM 6014 C C . VAL B 1 125 ? 0.032 -38.375 -12.266 1 96.31 125 VAL B C 1
ATOM 6016 O O . VAL B 1 125 ? -0.964 -39.094 -12.273 1 96.31 125 VAL B O 1
ATOM 6019 N N . GLN B 1 126 ? 0.137 -37.375 -13.062 1 95.38 126 GLN B N 1
ATOM 6020 C CA . GLN B 1 126 ? -0.844 -37.062 -14.086 1 95.38 126 GLN B CA 1
ATOM 6021 C C . GLN B 1 126 ? -0.744 -38 -15.273 1 95.38 126 GLN B C 1
ATOM 6023 O O . GLN B 1 126 ? -1.761 -38.5 -15.781 1 95.38 126 GLN B O 1
ATOM 6028 N N . GLU B 1 127 ? 0.498 -38.312 -15.688 1 96.12 127 GLU B N 1
ATOM 6029 C CA . GLU B 1 127 ? 0.773 -39.156 -16.828 1 96.12 127 GLU B CA 1
ATOM 6030 C C . GLU B 1 127 ? 1.585 -40.375 -16.406 1 96.12 127 GLU B C 1
ATOM 6032 O O . GLU B 1 127 ? 2.682 -40.25 -15.859 1 96.12 127 GLU B O 1
ATOM 6037 N N . GLN B 1 128 ? 0.976 -41.5 -16.75 1 92.81 128 GLN B N 1
ATOM 6038 C CA . GLN B 1 128 ? 1.704 -42.719 -16.438 1 92.81 128 GLN B CA 1
ATOM 6039 C C . GLN B 1 128 ? 3.061 -42.75 -17.125 1 92.81 128 GLN B C 1
ATOM 6041 O O . GLN B 1 128 ? 3.16 -42.438 -18.312 1 92.81 128 GLN B O 1
ATOM 6046 N N . GLY B 1 129 ? 4.062 -43.062 -16.359 1 93.62 129 GLY B N 1
ATOM 6047 C CA . GLY B 1 129 ? 5.402 -43.156 -16.922 1 93.62 129 GLY B CA 1
ATOM 6048 C C . GLY B 1 129 ? 6.219 -41.906 -16.734 1 93.62 129 GLY B C 1
ATOM 6049 O O . GLY B 1 129 ? 7.43 -41.906 -16.969 1 93.62 129 GLY B O 1
ATOM 6050 N N . ILE B 1 130 ? 5.621 -40.875 -16.406 1 97.25 130 ILE B N 1
ATOM 6051 C CA . ILE B 1 130 ? 6.297 -39.625 -16.141 1 97.25 130 ILE B CA 1
ATOM 6052 C C . ILE B 1 130 ? 6.223 -39.312 -14.656 1 97.25 130 ILE B C 1
ATOM 6054 O O . ILE B 1 130 ? 5.176 -38.875 -14.156 1 97.25 130 ILE B O 1
ATOM 6058 N N . ASP B 1 131 ? 7.281 -39.469 -13.992 1 97.81 131 ASP B N 1
ATOM 6059 C CA . ASP B 1 131 ? 7.293 -39.25 -12.547 1 97.81 131 ASP B CA 1
ATOM 6060 C C . ASP B 1 131 ? 7.363 -37.75 -12.203 1 97.81 131 ASP B C 1
ATOM 6062 O O . ASP B 1 131 ? 7.824 -36.969 -13.016 1 97.81 131 ASP B O 1
ATOM 6066 N N . GLU B 1 132 ? 6.867 -37.406 -11.086 1 98.12 132 GLU B N 1
ATOM 6067 C CA . GLU B 1 132 ? 6.836 -36.031 -10.594 1 98.12 132 GLU B CA 1
ATOM 6068 C C . GLU B 1 132 ? 7.504 -35.906 -9.227 1 98.12 132 GLU B C 1
ATOM 6070 O O . GLU B 1 132 ? 7.527 -36.875 -8.461 1 98.12 132 GLU B O 1
ATOM 6075 N N . PRO B 1 133 ? 8.078 -34.75 -8.945 1 97.5 133 PRO B N 1
ATOM 6076 C CA . PRO B 1 133 ? 8.656 -34.562 -7.613 1 97.5 133 PRO B CA 1
ATOM 6077 C C . PRO B 1 133 ? 7.617 -34.625 -6.496 1 97.5 133 PRO B C 1
ATOM 6079 O O . PRO B 1 133 ? 6.508 -34.125 -6.656 1 97.5 133 PRO B O 1
ATOM 6082 N N . ASP B 1 134 ? 8.016 -35.25 -5.441 1 97.25 134 ASP B N 1
ATOM 6083 C CA . ASP B 1 134 ? 7.145 -35.375 -4.277 1 97.25 134 ASP B CA 1
ATOM 6084 C C . ASP B 1 134 ? 7.957 -35.562 -3 1 97.25 134 ASP B C 1
ATOM 6086 O O . ASP B 1 134 ? 9.164 -35.812 -3.057 1 97.25 134 ASP B O 1
ATOM 6090 N N . ARG B 1 135 ? 7.297 -35.469 -1.925 1 96.56 135 ARG B N 1
ATOM 6091 C CA . ARG B 1 135 ? 7.977 -35.594 -0.637 1 96.56 135 ARG B CA 1
ATOM 6092 C C . ARG B 1 135 ? 8.242 -37.062 -0.284 1 96.56 135 ARG B C 1
ATOM 6094 O O . ARG B 1 135 ? 9.023 -37.344 0.626 1 96.56 135 ARG B O 1
ATOM 6101 N N . LEU B 1 136 ? 7.559 -37.906 -0.949 1 98 136 LEU B N 1
ATOM 6102 C CA . LEU B 1 136 ? 7.668 -39.312 -0.66 1 98 136 LEU B CA 1
ATOM 6103 C C . LEU B 1 136 ? 7.977 -40.125 -1.927 1 98 136 LEU B C 1
ATOM 6105 O O . LEU B 1 136 ? 7.277 -39.969 -2.932 1 98 136 LEU B O 1
ATOM 6109 N N . LYS B 1 137 ? 9.055 -40.844 -1.866 1 98 137 LYS B N 1
ATOM 6110 C CA . LYS B 1 137 ? 9.414 -41.812 -2.916 1 98 137 LYS B CA 1
ATOM 6111 C C . LYS B 1 137 ? 9.68 -43.188 -2.338 1 98 137 LYS B C 1
ATOM 6113 O O . LYS B 1 137 ? 10.164 -43.312 -1.21 1 98 137 LYS B O 1
ATOM 6118 N N . THR B 1 138 ? 9.375 -44.25 -3.111 1 97.31 138 THR B N 1
ATOM 6119 C CA . THR B 1 138 ? 9.617 -45.594 -2.592 1 97.31 138 THR B CA 1
ATOM 6120 C C . THR B 1 138 ? 9.984 -46.562 -3.719 1 97.31 138 THR B C 1
ATOM 6122 O O . THR B 1 138 ? 9.5 -46.406 -4.844 1 97.31 138 THR B O 1
ATOM 6125 N N . THR B 1 139 ? 10.867 -47.531 -3.406 1 95.19 139 THR B N 1
ATOM 6126 C CA . THR B 1 139 ? 11.188 -48.625 -4.289 1 95.19 139 THR B CA 1
ATOM 6127 C C . THR B 1 139 ? 10.578 -49.938 -3.771 1 95.19 139 THR B C 1
ATOM 6129 O O . THR B 1 139 ? 10.852 -51 -4.305 1 95.19 139 THR B O 1
ATOM 6132 N N . GLY B 1 140 ? 9.766 -49.781 -2.832 1 95.19 140 GLY B N 1
ATOM 6133 C CA . GLY B 1 140 ? 9.266 -50.969 -2.146 1 95.19 140 GLY B CA 1
ATOM 6134 C C . GLY B 1 140 ? 10.156 -51.406 -1 1 95.19 140 GLY B C 1
ATOM 6135 O O . GLY B 1 140 ? 9.703 -51.531 0.141 1 95.19 140 GLY B O 1
ATOM 6136 N N . GLU B 1 141 ? 11.477 -51.5 -1.277 1 95.31 141 GLU B N 1
ATOM 6137 C CA . GLU B 1 141 ? 12.438 -51.906 -0.26 1 95.31 141 GLU B CA 1
ATOM 6138 C C . GLU B 1 141 ? 12.898 -50.719 0.584 1 95.31 141 GLU B C 1
ATOM 6140 O O . GLU B 1 141 ? 13.25 -50.906 1.755 1 95.31 141 GLU B O 1
ATOM 6145 N N . LEU B 1 142 ? 12.93 -49.656 -0.061 1 96.94 142 LEU B N 1
ATOM 6146 C CA . LEU B 1 142 ? 13.32 -48.406 0.613 1 96.94 142 LEU B CA 1
ATOM 6147 C C . LEU B 1 142 ? 12.258 -47.344 0.422 1 96.94 142 LEU B C 1
ATOM 6149 O O . LEU B 1 142 ? 11.57 -47.312 -0.597 1 96.94 142 LEU B O 1
ATOM 6153 N N . MET B 1 143 ? 12.172 -46.469 1.413 1 97.38 143 MET B N 1
ATOM 6154 C CA . MET B 1 143 ? 11.336 -45.25 1.322 1 97.38 143 MET B CA 1
ATOM 6155 C C . MET B 1 143 ? 12.133 -44 1.685 1 97.38 143 MET B C 1
ATOM 6157 O O . MET B 1 143 ? 12.961 -44.031 2.602 1 97.38 143 MET B O 1
ATOM 6161 N N . TYR B 1 144 ? 11.93 -43.031 0.921 1 97.81 144 TYR B N 1
ATOM 6162 C CA . TYR B 1 144 ? 12.516 -41.719 1.161 1 97.81 144 TYR B CA 1
ATOM 6163 C C . TYR B 1 144 ? 11.43 -40.688 1.451 1 97.81 144 TYR B C 1
ATOM 6165 O O . TYR B 1 144 ? 10.539 -40.469 0.624 1 97.81 144 TYR B O 1
ATOM 6173 N N . TYR B 1 145 ? 11.461 -40.062 2.637 1 97.5 145 TYR B N 1
ATOM 6174 C CA . TYR B 1 145 ? 10.43 -39.094 3.01 1 97.5 145 TYR B CA 1
ATOM 6175 C C . TYR B 1 145 ? 11.047 -37.812 3.5 1 97.5 145 TYR B C 1
ATOM 6177 O O . TYR B 1 145 ? 11.828 -37.812 4.457 1 97.5 145 TYR B O 1
ATOM 6185 N N . ALA B 1 146 ? 10.656 -36.719 2.83 1 95.31 146 ALA B N 1
ATOM 6186 C CA . ALA B 1 146 ? 11.148 -35.406 3.195 1 95.31 146 ALA B CA 1
ATOM 6187 C C . ALA B 1 146 ? 10.164 -34.688 4.109 1 95.31 146 ALA B C 1
ATOM 6189 O O . ALA B 1 146 ? 9.031 -34.406 3.709 1 95.31 146 ALA B O 1
ATOM 6190 N N . ASP B 1 147 ? 10.586 -34.312 5.273 1 90.38 147 ASP B N 1
ATOM 6191 C CA . ASP B 1 147 ? 9.711 -33.594 6.199 1 90.38 147 ASP B CA 1
ATOM 6192 C C . ASP B 1 147 ? 9.805 -32.094 6 1 90.38 147 ASP B C 1
ATOM 6194 O O . ASP B 1 147 ? 10.711 -31.594 5.312 1 90.38 147 ASP B O 1
ATOM 6198 N N . ARG B 1 148 ? 8.734 -31.297 6.316 1 82.88 148 ARG B N 1
ATOM 6199 C CA . ARG B 1 148 ? 8.773 -29.844 6.262 1 82.88 148 ARG B CA 1
ATOM 6200 C C . ARG B 1 148 ? 9.375 -29.266 7.539 1 82.88 148 ARG B C 1
ATOM 6202 O O . ARG B 1 148 ? 9.172 -29.812 8.625 1 82.88 148 ARG B O 1
ATOM 6209 N N . PRO B 1 149 ? 10.109 -28.062 7.32 1 65.62 149 PRO B N 1
ATOM 6210 C CA . PRO B 1 149 ? 10.688 -27.453 8.516 1 65.62 149 PRO B CA 1
ATOM 6211 C C . PRO B 1 149 ? 9.625 -26.969 9.508 1 65.62 149 PRO B C 1
ATOM 6213 O O . PRO B 1 149 ? 8.562 -26.484 9.094 1 65.62 149 PRO B O 1
ATOM 6216 N N . ILE B 1 150 ? 9.531 -27.438 10.656 1 54 150 ILE B N 1
ATOM 6217 C CA . ILE B 1 150 ? 8.586 -27 11.688 1 54 150 ILE B CA 1
ATOM 6218 C C . ILE B 1 150 ? 9.055 -25.688 12.297 1 54 150 ILE B C 1
ATOM 6220 O O . ILE B 1 150 ? 10.188 -25.578 12.773 1 54 150 ILE B O 1
ATOM 6224 N N . TYR B 1 151 ? 8.305 -24.609 11.828 1 48 151 TYR B N 1
ATOM 6225 C CA . TYR B 1 151 ? 8.617 -23.328 12.461 1 48 151 TYR B CA 1
ATOM 6226 C C . TYR B 1 151 ? 8.297 -23.375 13.945 1 48 151 TYR B C 1
ATOM 6228 O O . TYR B 1 151 ? 7.176 -23.703 14.344 1 48 151 TYR B O 1
ATOM 6236 N N . ARG B 1 152 ? 9.141 -23.766 14.758 1 42.22 152 ARG B N 1
ATOM 6237 C CA . ARG B 1 152 ? 8.875 -23.609 16.188 1 42.22 152 ARG B CA 1
ATOM 6238 C C . ARG B 1 152 ? 8.938 -22.141 16.594 1 42.22 152 ARG B C 1
ATOM 6240 O O . ARG B 1 152 ? 9.953 -21.484 16.375 1 42.22 152 ARG B O 1
ATOM 6247 N N . VAL B 1 153 ? 7.797 -21.547 16.391 1 39.69 153 VAL B N 1
ATOM 6248 C CA . VAL B 1 153 ? 7.746 -20.203 16.984 1 39.69 153 VAL B CA 1
ATOM 6249 C C . VAL B 1 153 ? 8.117 -20.297 18.469 1 39.69 153 VAL B C 1
ATOM 6251 O O . VAL B 1 153 ? 7.414 -20.922 19.25 1 39.69 153 VAL B O 1
ATOM 6254 N N . GLN B 1 154 ? 9.297 -20.359 18.75 1 37.53 154 GLN B N 1
ATOM 6255 C CA . GLN B 1 154 ? 9.516 -20.094 20.172 1 37.53 154 GLN B CA 1
ATOM 6256 C C . GLN B 1 154 ? 8.914 -18.75 20.578 1 37.53 154 GLN B C 1
ATOM 6258 O O . GLN B 1 154 ? 9.062 -17.75 19.859 1 37.53 154 GLN B O 1
ATOM 6263 N N . PRO B 1 155 ? 7.965 -18.828 21.422 1 36.78 155 PRO B N 1
ATOM 6264 C CA . PRO B 1 155 ? 7.395 -17.578 21.922 1 36.78 155 PRO B CA 1
ATOM 6265 C C . PRO B 1 155 ? 8.453 -16.5 22.156 1 36.78 155 PRO B C 1
ATOM 6267 O O . PRO B 1 155 ? 9.453 -16.75 22.844 1 36.78 155 PRO B O 1
ATOM 6270 N N . PHE B 1 156 ? 8.766 -15.836 21.156 1 33.84 156 PHE B N 1
ATOM 6271 C CA . PHE B 1 156 ? 9.57 -14.656 21.453 1 33.84 156 PHE B CA 1
ATOM 6272 C C . PHE B 1 156 ? 8.945 -13.828 22.562 1 33.84 156 PHE B C 1
ATOM 6274 O O . PHE B 1 156 ? 7.738 -13.586 22.562 1 33.84 156 PHE B O 1
ATOM 6281 N N . LEU B 1 157 ? 9.422 -13.953 23.75 1 33.56 157 LEU B N 1
ATOM 6282 C CA . LEU B 1 157 ? 9.203 -12.867 24.703 1 33.56 157 LEU B CA 1
ATOM 6283 C C . LEU B 1 157 ? 9.352 -11.508 24.031 1 33.56 157 LEU B C 1
ATOM 6285 O O . LEU B 1 157 ? 10.047 -11.383 23.016 1 33.56 157 LEU B O 1
ATOM 6289 N N . GLU B 1 158 ? 8.57 -10.438 24.5 1 32.19 158 GLU B N 1
ATOM 6290 C CA . GLU B 1 158 ? 8.273 -9.047 24.188 1 32.19 158 GLU B CA 1
ATOM 6291 C C . GLU B 1 158 ? 9.539 -8.273 23.828 1 32.19 158 GLU B C 1
ATOM 6293 O O . GLU B 1 158 ? 9.484 -7.07 23.578 1 32.19 158 GLU B O 1
ATOM 6298 N N . ARG B 1 159 ? 10.773 -8.617 24.438 1 35.56 159 ARG B N 1
ATOM 6299 C CA . ARG B 1 159 ? 11.773 -7.566 24.281 1 35.56 159 ARG B CA 1
ATOM 6300 C C . ARG B 1 159 ? 12.148 -7.379 22.812 1 35.56 159 ARG B C 1
ATOM 6302 O O . ARG B 1 159 ? 12.086 -8.328 22.016 1 35.56 159 ARG B O 1
ATOM 6309 N N . ARG B 1 160 ? 12.102 -6.008 22.375 1 34.88 160 ARG B N 1
ATOM 6310 C CA . ARG B 1 160 ? 12.406 -5.41 21.094 1 34.88 160 ARG B CA 1
ATOM 6311 C C . ARG B 1 160 ? 13.539 -6.152 20.391 1 34.88 160 ARG B C 1
ATOM 6313 O O . ARG B 1 160 ? 13.547 -6.277 19.156 1 34.88 160 ARG B O 1
ATOM 6320 N N . ASP B 1 161 ? 14.711 -6.125 21.219 1 32.69 161 ASP B N 1
ATOM 6321 C CA . ASP B 1 161 ? 15.984 -6.387 20.562 1 32.69 161 ASP B CA 1
ATOM 6322 C C . ASP B 1 161 ? 16.031 -7.801 19.984 1 32.69 161 ASP B C 1
ATOM 6324 O O . ASP B 1 161 ? 17 -8.188 19.328 1 32.69 161 ASP B O 1
ATOM 6328 N N . ASP B 1 162 ? 15.516 -8.695 20.797 1 32.69 162 ASP B N 1
ATOM 6329 C CA . ASP B 1 162 ? 15.961 -10.039 20.438 1 32.69 162 ASP B CA 1
ATOM 6330 C C . ASP B 1 162 ? 15.25 -10.531 19.188 1 32.69 162 ASP B C 1
ATOM 6332 O O . ASP B 1 162 ? 14.094 -10.938 19.234 1 32.69 162 ASP B O 1
ATOM 6336 N N . ALA B 1 163 ? 15.594 -9.93 18.125 1 35.41 163 ALA B N 1
ATOM 6337 C CA . ALA B 1 163 ? 15.516 -10.602 16.828 1 35.41 163 ALA B CA 1
ATOM 6338 C C . ALA B 1 163 ? 15.852 -12.086 16.953 1 35.41 163 ALA B C 1
ATOM 6340 O O . ALA B 1 163 ? 16.844 -12.555 16.406 1 35.41 163 ALA B O 1
ATOM 6341 N N . ASP B 1 164 ? 16.047 -12.594 18.172 1 35.09 164 ASP B N 1
ATOM 6342 C CA . ASP B 1 164 ? 16.312 -14.008 17.953 1 35.09 164 ASP B CA 1
ATOM 6343 C C . ASP B 1 164 ? 15.383 -14.594 16.891 1 35.09 164 ASP B C 1
ATOM 6345 O O . ASP B 1 164 ? 14.172 -14.656 17.109 1 35.09 164 ASP B O 1
ATOM 6349 N N . ARG B 1 165 ? 15.758 -14.594 15.758 1 38.34 165 ARG B N 1
ATOM 6350 C CA . ARG B 1 165 ? 15.359 -15.234 14.508 1 38.34 165 ARG B CA 1
ATOM 6351 C C . ARG B 1 165 ? 14.844 -16.656 14.758 1 38.34 165 ARG B C 1
ATOM 6353 O O . ARG B 1 165 ? 15.453 -17.406 15.516 1 38.34 165 ARG B O 1
ATOM 6360 N N . ARG B 1 166 ? 13.648 -16.859 14.781 1 41.06 166 ARG B N 1
ATOM 6361 C CA . ARG B 1 166 ? 12.992 -18.156 14.562 1 41.06 166 ARG B CA 1
ATOM 6362 C C . ARG B 1 166 ? 13.906 -19.109 13.805 1 41.06 166 ARG B C 1
ATOM 6364 O O . ARG B 1 166 ? 14.086 -18.984 12.586 1 41.06 166 ARG B O 1
ATOM 6371 N N . TRP B 1 167 ? 15 -19.547 14.531 1 42.09 167 TRP B N 1
ATOM 6372 C CA . TRP B 1 167 ? 15.742 -20.594 13.836 1 42.09 167 TRP B CA 1
ATOM 6373 C C . TRP B 1 167 ? 14.805 -21.703 13.375 1 42.09 167 TRP B C 1
ATOM 6375 O O . TRP B 1 167 ? 13.984 -22.188 14.148 1 42.09 167 TRP B O 1
ATOM 6385 N N . GLN B 1 168 ? 14.305 -21.859 12.195 1 47.81 168 GLN B N 1
ATOM 6386 C CA . GLN B 1 168 ? 13.617 -22.984 11.562 1 47.81 168 GLN B CA 1
ATOM 6387 C C . GLN B 1 168 ? 14.594 -24.109 11.219 1 47.81 168 GLN B C 1
ATOM 6389 O O . GLN B 1 168 ? 15.508 -23.906 10.406 1 47.81 168 GLN B O 1
ATOM 6394 N N . PRO B 1 169 ? 14.82 -25.109 12.125 1 55.53 169 PRO B N 1
ATOM 6395 C CA . PRO B 1 169 ? 15.656 -26.172 11.562 1 55.53 169 PRO B CA 1
ATOM 6396 C C . PRO B 1 169 ? 15.258 -26.547 10.141 1 55.53 169 PRO B C 1
ATOM 6398 O O . PRO B 1 169 ? 14.07 -26.5 9.797 1 55.53 169 PRO B O 1
ATOM 6401 N N . PRO B 1 170 ? 16.25 -26.719 9.305 1 64.69 170 PRO B N 1
ATOM 6402 C CA . PRO B 1 170 ? 15.945 -27.141 7.934 1 64.69 170 PRO B CA 1
ATOM 6403 C C . PRO B 1 170 ? 15.289 -28.516 7.863 1 64.69 170 PRO B C 1
ATOM 6405 O O . PRO B 1 170 ? 15.516 -29.359 8.742 1 64.69 170 PRO B O 1
ATOM 6408 N N . GLY B 1 171 ? 14.227 -28.781 7.301 1 78.94 171 GLY B N 1
ATOM 6409 C CA . GLY B 1 171 ? 13.656 -30.094 7.082 1 78.94 171 GLY B CA 1
ATOM 6410 C C . GLY B 1 171 ? 14.68 -31.125 6.652 1 78.94 171 GLY B C 1
ATOM 6411 O O . GLY B 1 171 ? 15.828 -30.781 6.355 1 78.94 171 GLY B O 1
ATOM 6412 N N . SER B 1 172 ? 14.477 -32.469 6.969 1 90.31 172 SER B N 1
ATOM 6413 C CA . SER B 1 172 ? 15.352 -33.562 6.602 1 90.31 172 SER B CA 1
ATOM 6414 C C . SER B 1 172 ? 14.617 -34.594 5.734 1 90.31 172 SER B C 1
ATOM 6416 O O . SER B 1 172 ? 13.383 -34.594 5.684 1 90.31 172 SER B O 1
ATOM 6418 N N . THR B 1 173 ? 15.391 -35.312 5.023 1 95.44 173 THR B N 1
ATOM 6419 C CA . THR B 1 173 ? 14.867 -36.5 4.32 1 95.44 173 THR B CA 1
ATOM 6420 C C . THR B 1 173 ? 15.227 -37.781 5.055 1 95.44 173 THR B C 1
ATOM 6422 O O . THR B 1 173 ? 16.406 -38.031 5.305 1 95.44 173 THR B O 1
ATOM 6425 N N . HIS B 1 174 ? 14.258 -38.531 5.379 1 95.94 174 HIS B N 1
ATOM 6426 C CA . HIS B 1 174 ? 14.422 -39.781 6.102 1 95.94 174 HIS B CA 1
ATOM 6427 C C . HIS B 1 174 ? 14.484 -40.969 5.145 1 95.94 174 HIS B C 1
ATOM 6429 O O . HIS B 1 174 ? 13.68 -41.062 4.211 1 95.94 174 HIS B O 1
ATOM 6435 N N . ILE B 1 175 ? 15.445 -41.844 5.379 1 97.12 175 ILE B N 1
ATOM 6436 C CA . ILE B 1 175 ? 15.547 -43.062 4.59 1 97.12 175 ILE B CA 1
ATOM 6437 C C . ILE B 1 175 ? 15.109 -44.25 5.434 1 97.12 175 ILE B C 1
ATOM 6439 O O . ILE B 1 175 ? 15.711 -44.531 6.473 1 97.12 175 ILE B O 1
ATOM 6443 N N . ILE B 1 176 ? 14.125 -44.906 4.977 1 97.12 176 ILE B N 1
ATOM 6444 C CA . ILE B 1 176 ? 13.492 -46 5.734 1 97.12 176 ILE B CA 1
ATOM 6445 C C . ILE B 1 176 ? 13.641 -47.312 4.988 1 97.12 176 ILE B C 1
ATOM 6447 O O . ILE B 1 176 ? 13.336 -47.406 3.795 1 97.12 176 ILE B O 1
ATOM 6451 N N . ASP B 1 177 ? 14.141 -48.312 5.645 1 96.56 177 ASP B N 1
ATOM 6452 C CA . ASP B 1 177 ? 14.164 -49.688 5.117 1 96.56 177 ASP B CA 1
ATOM 6453 C C . ASP B 1 177 ? 12.812 -50.375 5.324 1 96.56 177 ASP B C 1
ATOM 6455 O O . ASP B 1 177 ? 12.406 -50.625 6.461 1 96.56 177 ASP B O 1
ATOM 6459 N N . SER B 1 178 ? 12.141 -50.656 4.25 1 96.38 178 SER B N 1
ATOM 6460 C CA . SER B 1 178 ? 10.82 -51.281 4.316 1 96.38 178 SER B CA 1
ATOM 6461 C C . SER B 1 178 ? 10.844 -52.688 3.76 1 96.38 178 SER B C 1
ATOM 6463 O O . SER B 1 178 ? 9.82 -53.219 3.307 1 96.38 178 SER B O 1
ATOM 6465 N N . SER B 1 179 ? 11.984 -53.344 3.738 1 94.44 179 SER B N 1
ATOM 6466 C CA . SER B 1 179 ? 12.109 -54.688 3.236 1 94.44 179 SER B CA 1
ATOM 6467 C C . SER B 1 179 ? 11.305 -55.656 4.09 1 94.44 179 SER B C 1
ATOM 6469 O O . SER B 1 179 ? 10.844 -56.719 3.6 1 94.44 179 SER B O 1
ATOM 6471 N N . GLU B 1 180 ? 11.219 -55.344 5.348 1 93.06 180 GLU B N 1
ATOM 6472 C CA . GLU B 1 180 ? 10.242 -55.969 6.23 1 93.06 180 GLU B CA 1
ATOM 6473 C C . GLU B 1 180 ? 9.055 -55.062 6.5 1 93.06 180 GLU B C 1
ATOM 6475 O O . GLU B 1 180 ? 9.078 -54.281 7.453 1 93.06 180 GLU B O 1
ATOM 6480 N N . PRO B 1 181 ? 8.062 -55.25 5.766 1 92.81 181 PRO B N 1
ATOM 6481 C CA . PRO B 1 181 ? 7.016 -54.219 5.715 1 92.81 181 PRO B CA 1
ATOM 6482 C C . PRO B 1 181 ? 6.352 -54 7.07 1 92.81 181 PRO B C 1
ATOM 6484 O O . PRO B 1 181 ? 5.922 -52.875 7.367 1 92.81 181 PRO B O 1
ATOM 6487 N N . ALA B 1 182 ? 6.297 -54.969 7.855 1 92.69 182 ALA B N 1
ATOM 6488 C CA . ALA B 1 182 ? 5.617 -54.844 9.141 1 92.69 182 ALA B CA 1
ATOM 6489 C C . ALA B 1 182 ? 6.523 -54.156 10.172 1 92.69 182 ALA B C 1
ATOM 6491 O O . ALA B 1 182 ? 6.059 -53.75 11.234 1 92.69 182 ALA B O 1
ATOM 6492 N N . ALA B 1 183 ? 7.816 -54.156 9.859 1 93.56 183 ALA B N 1
ATOM 6493 C CA . ALA B 1 183 ? 8.766 -53.594 10.82 1 93.56 183 ALA B CA 1
ATOM 6494 C C . ALA B 1 183 ? 9.82 -52.75 10.133 1 93.56 183 ALA B C 1
ATOM 6496 O O . ALA B 1 183 ? 11.016 -53.062 10.195 1 93.56 183 ALA B O 1
ATOM 6497 N N . PRO B 1 184 ? 9.359 -51.656 9.641 1 95.69 184 PRO B N 1
ATOM 6498 C CA . PRO B 1 184 ? 10.32 -50.75 8.984 1 95.69 184 PRO B CA 1
ATOM 6499 C C . PRO B 1 184 ? 11.289 -50.094 9.977 1 95.69 184 PRO B C 1
ATOM 6501 O O . PRO B 1 184 ? 10.984 -50 11.164 1 95.69 184 PRO B O 1
ATOM 6504 N N . GLN B 1 185 ? 12.492 -49.719 9.461 1 95.38 185 GLN B N 1
ATOM 6505 C CA . GLN B 1 185 ? 13.508 -49.062 10.281 1 95.38 185 GLN B CA 1
ATOM 6506 C C . GLN B 1 185 ? 14.133 -47.875 9.547 1 95.38 185 GLN B C 1
ATOM 6508 O O . GLN B 1 185 ? 14.43 -47.969 8.352 1 95.38 185 GLN B O 1
ATOM 6513 N N . GLN B 1 186 ? 14.195 -46.844 10.25 1 95.06 186 GLN B N 1
ATOM 6514 C CA . GLN B 1 186 ? 14.961 -45.75 9.68 1 95.06 186 GLN B CA 1
ATOM 6515 C C . GLN B 1 186 ? 16.453 -46.062 9.664 1 95.06 186 GLN B C 1
ATOM 6517 O O . GLN B 1 186 ? 17.047 -46.312 10.719 1 95.06 186 GLN B O 1
ATOM 6522 N N . ILE B 1 187 ? 17.078 -45.969 8.562 1 95.31 187 ILE B N 1
ATOM 6523 C CA . ILE B 1 187 ? 18.453 -46.469 8.477 1 95.31 187 ILE B CA 1
ATOM 6524 C C . ILE B 1 187 ? 19.406 -45.281 8.242 1 95.31 187 ILE B C 1
ATOM 6526 O O . ILE B 1 187 ? 20.609 -45.406 8.445 1 95.31 187 ILE B O 1
ATOM 6530 N N . ALA B 1 188 ? 18.891 -44.219 7.734 1 94.94 188 ALA B N 1
ATOM 6531 C CA . ALA B 1 188 ? 19.719 -43.062 7.496 1 94.94 188 ALA B CA 1
ATOM 6532 C C . ALA B 1 188 ? 18.875 -41.812 7.371 1 94.94 188 ALA B C 1
ATOM 6534 O O . ALA B 1 188 ? 17.656 -41.875 7.355 1 94.94 188 ALA B O 1
ATOM 6535 N N . GLY B 1 189 ? 19.578 -40.625 7.336 1 92.75 189 GLY B N 1
ATOM 6536 C CA . GLY B 1 189 ? 18.969 -39.312 7.117 1 92.75 189 GLY B CA 1
ATOM 6537 C C . GLY B 1 189 ? 19.844 -38.375 6.344 1 92.75 189 GLY B C 1
ATOM 6538 O O . GLY B 1 189 ? 21.078 -38.469 6.406 1 92.75 189 GLY B O 1
ATOM 6539 N N . ILE B 1 190 ? 19.203 -37.562 5.578 1 92.44 190 ILE B N 1
ATOM 6540 C CA . ILE B 1 190 ? 19.859 -36.5 4.844 1 92.44 190 ILE B CA 1
ATOM 6541 C C . ILE B 1 190 ? 19.359 -35.125 5.355 1 92.44 190 ILE B C 1
ATOM 6543 O O . ILE B 1 190 ? 18.156 -34.938 5.566 1 92.44 190 ILE B O 1
ATOM 6547 N N . ASN B 1 191 ? 20.25 -34.188 5.496 1 88.5 191 ASN B N 1
ATOM 6548 C CA . ASN B 1 191 ? 19.906 -32.875 6.066 1 88.5 191 ASN B CA 1
ATOM 6549 C C . ASN B 1 191 ? 19.359 -31.938 5.004 1 88.5 191 ASN B C 1
ATOM 6551 O O . ASN B 1 191 ? 19.562 -30.719 5.078 1 88.5 191 ASN B O 1
ATOM 6555 N N . GLN B 1 192 ? 18.812 -32.5 3.951 1 89.44 192 GLN B N 1
ATOM 6556 C CA . GLN B 1 192 ? 18.094 -31.719 2.936 1 89.44 192 GLN B CA 1
ATOM 6557 C C . GLN B 1 192 ? 16.656 -32.188 2.803 1 89.44 192 GLN B C 1
ATOM 6559 O O . GLN B 1 192 ? 16.359 -33.375 2.908 1 89.44 192 GLN B O 1
ATOM 6564 N N . SER B 1 193 ? 15.844 -31.141 2.641 1 91.38 193 SER B N 1
ATOM 6565 C CA . SER B 1 193 ? 14.43 -31.484 2.514 1 91.38 193 SER B CA 1
ATOM 6566 C C . SER B 1 193 ? 13.781 -30.719 1.358 1 91.38 193 SER B C 1
ATOM 6568 O O . SER B 1 193 ? 14.305 -29.703 0.914 1 91.38 193 SER B O 1
ATOM 6570 N N . GLY B 1 194 ? 12.68 -31.219 0.885 1 92.81 194 GLY B N 1
ATOM 6571 C CA . GLY B 1 194 ? 11.914 -30.734 -0.248 1 92.81 194 GLY B CA 1
ATOM 6572 C C . GLY B 1 194 ? 11.234 -31.828 -1.04 1 92.81 194 GLY B C 1
ATOM 6573 O O . GLY B 1 194 ? 10.945 -32.906 -0.5 1 92.81 194 GLY B O 1
ATOM 6574 N N . ASN B 1 195 ? 10.953 -31.547 -2.279 1 95.5 195 ASN B N 1
ATOM 6575 C CA . ASN B 1 195 ? 10.453 -32.625 -3.137 1 95.5 195 ASN B CA 1
ATOM 6576 C C . ASN B 1 195 ? 11.594 -33.5 -3.641 1 95.5 195 ASN B C 1
ATOM 6578 O O . ASN B 1 195 ? 12.734 -33.062 -3.746 1 95.5 195 ASN B O 1
ATOM 6582 N N . LEU B 1 196 ? 11.203 -34.688 -3.91 1 98 196 LEU B N 1
ATOM 6583 C CA . LEU B 1 196 ? 12.211 -35.688 -4.246 1 98 196 LEU B CA 1
ATOM 6584 C C . LEU B 1 196 ? 11.922 -36.312 -5.605 1 98 196 LEU B C 1
ATOM 6586 O O . LEU B 1 196 ? 10.758 -36.5 -5.973 1 98 196 LEU B O 1
ATOM 6590 N N . LEU B 1 197 ? 12.953 -36.562 -6.297 1 98.44 197 LEU B N 1
ATOM 6591 C CA . LEU B 1 197 ? 12.938 -37.531 -7.406 1 98.44 197 LEU B CA 1
ATOM 6592 C C . LEU B 1 197 ? 13.969 -38.625 -7.199 1 98.44 197 LEU B C 1
ATOM 6594 O O . LEU B 1 197 ? 15.078 -38.375 -6.727 1 98.44 197 LEU B O 1
ATOM 6598 N N . LEU B 1 198 ? 13.594 -39.812 -7.523 1 98.12 198 LEU B N 1
ATOM 6599 C CA . LEU B 1 198 ? 14.461 -40.969 -7.359 1 98.12 198 LEU B CA 1
ATOM 6600 C C . LEU B 1 198 ? 14.633 -41.719 -8.68 1 98.12 198 LEU B C 1
ATOM 6602 O O . LEU B 1 198 ? 13.656 -42.188 -9.266 1 98.12 198 LEU B O 1
ATOM 6606 N N . SER B 1 199 ? 15.797 -41.75 -9.18 1 96.94 199 SER B N 1
ATOM 6607 C CA . SER B 1 199 ? 16.156 -42.5 -10.383 1 96.94 199 SER B CA 1
ATOM 6608 C C . SER B 1 199 ? 17.266 -43.5 -10.102 1 96.94 199 SER B C 1
ATOM 6610 O O . SER B 1 199 ? 18.422 -43.125 -9.961 1 96.94 199 SER B O 1
ATOM 6612 N N . ASN B 1 200 ? 16.891 -44.781 -10.047 1 93.56 200 ASN B N 1
ATOM 6613 C CA . ASN B 1 200 ? 17.844 -45.844 -9.688 1 93.56 200 ASN B CA 1
ATOM 6614 C C . ASN B 1 200 ? 18.531 -45.531 -8.367 1 93.56 200 ASN B C 1
ATOM 6616 O O . ASN B 1 200 ? 17.875 -45.438 -7.324 1 93.56 200 ASN B O 1
ATOM 6620 N N . ASP B 1 201 ? 19.875 -45.25 -8.461 1 95.44 201 ASP B N 1
ATOM 6621 C CA . ASP B 1 201 ? 20.609 -45.031 -7.219 1 95.44 201 ASP B CA 1
ATOM 6622 C C . ASP B 1 201 ? 20.875 -43.531 -6.988 1 95.44 201 ASP B C 1
ATOM 6624 O O . ASP B 1 201 ? 21.75 -43.156 -6.207 1 95.44 201 ASP B O 1
ATOM 6628 N N . SER B 1 202 ? 20.094 -42.719 -7.633 1 98.06 202 SER B N 1
ATOM 6629 C CA . SER B 1 202 ? 20.281 -41.281 -7.488 1 98.06 202 SER B CA 1
ATOM 6630 C C . SER B 1 202 ? 19.031 -40.594 -6.906 1 98.06 202 SER B C 1
ATOM 6632 O O . SER B 1 202 ? 17.953 -40.688 -7.492 1 98.06 202 SER B O 1
ATOM 6634 N N . LEU B 1 203 ? 19.219 -39.969 -5.797 1 98.44 203 LEU B N 1
ATOM 6635 C CA . LEU B 1 203 ? 18.156 -39.188 -5.156 1 98.44 203 LEU B CA 1
ATOM 6636 C C . LEU B 1 203 ? 18.406 -37.688 -5.34 1 98.44 203 LEU B C 1
ATOM 6638 O O . LEU B 1 203 ? 19.469 -37.188 -4.953 1 98.44 203 LEU B O 1
ATOM 6642 N N . VAL B 1 204 ? 17.5 -37.062 -5.969 1 98.38 204 VAL B N 1
ATOM 6643 C CA . VAL B 1 204 ? 17.641 -35.625 -6.164 1 98.38 204 VAL B CA 1
ATOM 6644 C C . VAL B 1 204 ? 16.641 -34.875 -5.262 1 98.38 204 VAL B C 1
ATOM 6646 O O . VAL B 1 204 ? 15.445 -35.156 -5.297 1 98.38 204 VAL B O 1
ATOM 6649 N N . VAL B 1 205 ? 17.109 -33.938 -4.48 1 97.06 205 VAL B N 1
ATOM 6650 C CA . VAL B 1 205 ? 16.297 -33.156 -3.549 1 97.06 205 VAL B CA 1
ATOM 6651 C C . VAL B 1 205 ? 16.125 -31.734 -4.082 1 97.06 205 VAL B C 1
ATOM 6653 O O . VAL B 1 205 ? 17.109 -31.047 -4.355 1 97.06 205 VAL B O 1
ATOM 6656 N N . PHE B 1 206 ? 14.891 -31.359 -4.285 1 95.44 206 PHE B N 1
ATOM 6657 C CA . PHE B 1 206 ? 14.562 -29.984 -4.664 1 95.44 206 PHE B CA 1
ATOM 6658 C C . PHE B 1 206 ? 14.328 -29.125 -3.43 1 95.44 206 PHE B C 1
ATOM 6660 O O . PHE B 1 206 ? 13.242 -29.125 -2.854 1 95.44 206 PHE B O 1
ATOM 6667 N N . GLN B 1 207 ? 15.273 -28.328 -3.061 1 90.75 207 GLN B N 1
ATOM 6668 C CA . GLN B 1 207 ? 15.195 -27.469 -1.876 1 90.75 207 GLN B CA 1
ATOM 6669 C C . GLN B 1 207 ? 15.141 -26 -2.258 1 90.75 207 GLN B C 1
ATOM 6671 O O . GLN B 1 207 ? 16.172 -25.328 -2.322 1 90.75 207 GLN B O 1
ATOM 6676 N N . GLY B 1 208 ? 13.992 -25.562 -2.422 1 82.56 208 GLY B N 1
ATOM 6677 C CA . GLY B 1 208 ? 13.859 -24.188 -2.855 1 82.56 208 GLY B CA 1
ATOM 6678 C C . GLY B 1 208 ? 14.508 -23.906 -4.199 1 82.56 208 GLY B C 1
ATOM 6679 O O . GLY B 1 208 ? 14.109 -24.484 -5.215 1 82.56 208 GLY B O 1
ATOM 6680 N N . SER B 1 209 ? 15.57 -23.141 -4.121 1 88.25 209 SER B N 1
ATOM 6681 C CA . SER B 1 209 ? 16.266 -22.797 -5.352 1 88.25 209 SER B CA 1
ATOM 6682 C C . SER B 1 209 ? 17.516 -23.656 -5.539 1 88.25 209 SER B C 1
ATOM 6684 O O . SER B 1 209 ? 18.375 -23.328 -6.363 1 88.25 209 SER B O 1
ATOM 6686 N N . ARG B 1 210 ? 17.594 -24.656 -4.762 1 93.94 210 ARG B N 1
ATOM 6687 C CA . ARG B 1 210 ? 18.766 -25.531 -4.855 1 93.94 210 ARG B CA 1
ATOM 6688 C C . ARG B 1 210 ? 18.344 -26.953 -5.215 1 93.94 210 ARG B C 1
ATOM 6690 O O . ARG B 1 210 ? 17.344 -27.469 -4.703 1 93.94 210 ARG B O 1
ATOM 6697 N N . LEU B 1 211 ? 19.078 -27.562 -6.098 1 96.62 211 LEU B N 1
ATOM 6698 C CA . LEU B 1 211 ? 18.984 -28.984 -6.414 1 96.62 211 LEU B CA 1
ATOM 6699 C C . LEU B 1 211 ? 20.219 -29.734 -5.891 1 96.62 211 LEU B C 1
ATOM 6701 O O . LEU B 1 211 ? 21.344 -29.344 -6.168 1 96.62 211 LEU B O 1
ATOM 6705 N N . VAL B 1 212 ? 19.969 -30.734 -5.133 1 97.38 212 VAL B N 1
ATOM 6706 C CA . VAL B 1 212 ? 21.078 -31.5 -4.57 1 97.38 212 VAL B CA 1
ATOM 6707 C C . VAL B 1 212 ? 20.938 -32.969 -4.953 1 97.38 212 VAL B C 1
ATOM 6709 O O . VAL B 1 212 ? 19.891 -33.594 -4.715 1 97.38 212 VAL B O 1
ATOM 6712 N N . GLY B 1 213 ? 21.984 -33.531 -5.551 1 98.06 213 GLY B N 1
ATOM 6713 C CA . GLY B 1 213 ? 21.984 -34.906 -5.938 1 98.06 213 GLY B CA 1
ATOM 6714 C C . GLY B 1 213 ? 22.766 -35.812 -4.992 1 98.06 213 GLY B C 1
ATOM 6715 O O . GLY B 1 213 ? 23.906 -35.469 -4.629 1 98.06 213 GLY B O 1
ATOM 6716 N N . TYR B 1 214 ? 22.141 -36.875 -4.602 1 98.12 214 TYR B N 1
ATOM 6717 C CA . TYR B 1 214 ? 22.766 -37.844 -3.703 1 98.12 214 TYR B CA 1
ATOM 6718 C C . TYR B 1 214 ? 22.891 -39.219 -4.367 1 98.12 214 TYR B C 1
ATOM 6720 O O . TYR B 1 214 ? 21.969 -39.656 -5.078 1 98.12 214 TYR B O 1
ATOM 6728 N N . ASP B 1 215 ? 23.938 -39.906 -4.141 1 98.19 215 ASP B N 1
ATOM 6729 C CA . ASP B 1 215 ? 24.062 -41.312 -4.426 1 98.19 215 ASP B CA 1
ATOM 6730 C C . ASP B 1 215 ? 23.547 -42.156 -3.262 1 98.19 215 ASP B C 1
ATOM 6732 O O . ASP B 1 215 ? 24.062 -42.062 -2.143 1 98.19 215 ASP B O 1
ATOM 6736 N N . VAL B 1 216 ? 22.547 -42.969 -3.525 1 97.69 216 VAL B N 1
ATOM 6737 C CA . VAL B 1 216 ? 21.953 -43.781 -2.451 1 97.69 216 VAL B CA 1
ATOM 6738 C C . VAL B 1 216 ? 22.156 -45.25 -2.744 1 97.69 216 VAL B C 1
ATOM 6740 O O . VAL B 1 216 ? 21.344 -46.094 -2.322 1 97.69 216 VAL B O 1
ATOM 6743 N N . SER B 1 217 ? 23.141 -45.562 -3.562 1 96.81 217 SER B N 1
ATOM 6744 C CA . SER B 1 217 ? 23.453 -47 -3.785 1 96.81 217 SER B CA 1
ATOM 6745 C C . SER B 1 217 ? 23.688 -47.719 -2.469 1 96.81 217 SER B C 1
ATOM 6747 O O . SER B 1 217 ? 23.312 -48.875 -2.316 1 96.81 217 SER B O 1
ATOM 6749 N N . ASP B 1 218 ? 24.344 -47.062 -1.578 1 96.94 218 ASP B N 1
ATOM 6750 C CA . ASP B 1 218 ? 24.359 -47.438 -0.169 1 96.94 218 ASP B CA 1
ATOM 6751 C C . ASP B 1 218 ? 23.406 -46.562 0.639 1 96.94 218 ASP B C 1
ATOM 6753 O O . ASP B 1 218 ? 23.781 -45.469 1.117 1 96.94 218 ASP B O 1
ATOM 6757 N N . ALA B 1 219 ? 22.234 -47.031 0.851 1 95.75 219 ALA B N 1
ATOM 6758 C CA . ALA B 1 219 ? 21.156 -46.25 1.435 1 95.75 219 ALA B CA 1
ATOM 6759 C C . ALA B 1 219 ? 21.469 -45.875 2.879 1 95.75 219 ALA B C 1
ATOM 6761 O O . ALA B 1 219 ? 20.906 -44.906 3.416 1 95.75 219 ALA B O 1
ATOM 6762 N N . GLU B 1 220 ? 22.344 -46.594 3.512 1 95.88 220 GLU B N 1
ATOM 6763 C CA . GLU B 1 220 ? 22.703 -46.281 4.895 1 95.88 220 GLU B CA 1
ATOM 6764 C C . GLU B 1 220 ? 23.672 -45.125 4.98 1 95.88 220 GLU B C 1
ATOM 6766 O O . GLU B 1 220 ? 23.828 -44.5 6.039 1 95.88 220 GLU B O 1
ATOM 6771 N N . ASN B 1 221 ? 24.359 -44.938 3.863 1 96.25 221 ASN B N 1
ATOM 6772 C CA . ASN B 1 221 ? 25.344 -43.844 3.809 1 96.25 221 ASN B CA 1
ATOM 6773 C C . ASN B 1 221 ? 25.188 -43.031 2.533 1 96.25 221 ASN B C 1
ATOM 6775 O O . ASN B 1 221 ? 26.078 -43 1.69 1 96.25 221 ASN B O 1
ATOM 6779 N N . PRO B 1 222 ? 24.094 -42.312 2.5 1 97.44 222 PRO B N 1
ATOM 6780 C CA . PRO B 1 222 ? 23.922 -41.469 1.31 1 97.44 222 PRO B CA 1
ATOM 6781 C C . PRO B 1 222 ? 25.047 -40.438 1.132 1 97.44 222 PRO B C 1
ATOM 6783 O O . PRO B 1 222 ? 25.547 -39.906 2.115 1 97.44 222 PRO B O 1
ATOM 6786 N N . GLU B 1 223 ? 25.5 -40.219 -0.141 1 97.56 223 GLU B N 1
ATOM 6787 C CA . GLU B 1 223 ? 26.594 -39.281 -0.441 1 97.56 223 GLU B CA 1
ATOM 6788 C C . GLU B 1 223 ? 26.125 -38.188 -1.396 1 97.56 223 GLU B C 1
ATOM 6790 O O . GLU B 1 223 ? 25.562 -38.469 -2.447 1 97.56 223 GLU B O 1
ATOM 6795 N N . ARG B 1 224 ? 26.406 -36.969 -1.017 1 97.38 224 ARG B N 1
ATOM 6796 C CA . ARG B 1 224 ? 26.109 -35.844 -1.902 1 97.38 224 ARG B CA 1
ATOM 6797 C C . ARG B 1 224 ? 27.078 -35.812 -3.088 1 97.38 224 ARG B C 1
ATOM 6799 O O . ARG B 1 224 ? 28.297 -35.812 -2.904 1 97.38 224 ARG B O 1
ATOM 6806 N N . ILE B 1 225 ? 26.609 -35.75 -4.289 1 97.81 225 ILE B N 1
ATOM 6807 C CA . ILE B 1 225 ? 27.438 -35.844 -5.488 1 97.81 225 ILE B CA 1
ATOM 6808 C C . ILE B 1 225 ? 27.516 -34.469 -6.164 1 97.81 225 ILE B C 1
ATOM 6810 O O . ILE B 1 225 ? 28.578 -34.062 -6.645 1 97.81 225 ILE B O 1
ATOM 6814 N N . TRP B 1 226 ? 26.391 -33.812 -6.246 1 97.19 226 TRP B N 1
ATOM 6815 C CA . TRP B 1 226 ? 26.359 -32.531 -6.949 1 97.19 226 TRP B CA 1
ATOM 6816 C C . TRP B 1 226 ? 25.312 -31.594 -6.352 1 97.19 226 TRP B C 1
ATOM 6818 O O . TRP B 1 226 ? 24.438 -32.031 -5.609 1 97.19 226 TRP B O 1
ATOM 6828 N N . THR B 1 227 ? 25.5 -30.297 -6.555 1 96.81 227 THR B N 1
ATOM 6829 C CA . THR B 1 227 ? 24.562 -29.234 -6.184 1 96.81 227 THR B CA 1
ATOM 6830 C C . THR B 1 227 ? 24.453 -28.203 -7.305 1 96.81 227 THR B C 1
ATOM 6832 O O . THR B 1 227 ? 25.453 -27.844 -7.93 1 96.81 227 THR B O 1
ATOM 6835 N N . ARG B 1 228 ? 23.266 -27.844 -7.629 1 96.62 228 ARG B N 1
ATOM 6836 C CA . ARG B 1 228 ? 23 -26.766 -8.57 1 96.62 228 ARG B CA 1
ATOM 6837 C C . ARG B 1 228 ? 22.047 -25.75 -7.957 1 96.62 228 ARG B C 1
ATOM 6839 O O . ARG B 1 228 ? 21.156 -26.094 -7.168 1 96.62 228 ARG B O 1
ATOM 6846 N N . THR B 1 229 ? 22.266 -24.547 -8.305 1 96.44 229 THR B N 1
ATOM 6847 C CA . THR B 1 229 ? 21.406 -23.469 -7.824 1 96.44 229 THR B CA 1
ATOM 6848 C C . THR B 1 229 ? 20.594 -22.875 -8.969 1 96.44 229 THR B C 1
ATOM 6850 O O . THR B 1 229 ? 21.109 -22.688 -10.07 1 96.44 229 THR B O 1
ATOM 6853 N N . ILE B 1 230 ? 19.359 -22.609 -8.68 1 95.19 230 ILE B N 1
ATOM 6854 C CA . ILE B 1 230 ? 18.438 -22.031 -9.656 1 95.19 230 ILE B CA 1
ATOM 6855 C C . ILE B 1 230 ? 18.359 -20.516 -9.445 1 95.19 230 ILE B C 1
ATOM 6857 O O . ILE B 1 230 ? 18.109 -20.047 -8.336 1 95.19 230 ILE B O 1
ATOM 6861 N N . ASN B 1 231 ? 18.609 -19.766 -10.5 1 91.81 231 ASN B N 1
ATOM 6862 C CA . ASN B 1 231 ? 18.391 -18.328 -10.484 1 91.81 231 ASN B CA 1
ATOM 6863 C C . ASN B 1 231 ? 16.984 -17.984 -10.961 1 91.81 231 ASN B C 1
ATOM 6865 O O . ASN B 1 231 ? 16.766 -17.656 -12.133 1 91.81 231 ASN B O 1
ATOM 6869 N N . GLY B 1 232 ? 16.094 -18 -10.188 1 91.38 232 GLY B N 1
ATOM 6870 C CA . GLY B 1 232 ? 14.672 -17.875 -10.445 1 91.38 232 GLY B CA 1
ATOM 6871 C C . GLY B 1 232 ? 13.836 -18.875 -9.656 1 91.38 232 GLY B C 1
ATOM 6872 O O . GLY B 1 232 ? 14.062 -19.062 -8.461 1 91.38 232 GLY B O 1
ATOM 6873 N N . SER B 1 233 ? 12.859 -19.406 -10.422 1 92.38 233 SER B N 1
ATOM 6874 C CA . SER B 1 233 ? 11.969 -20.344 -9.742 1 92.38 233 SER B CA 1
ATOM 6875 C C . SER B 1 233 ? 11.844 -21.641 -10.531 1 92.38 233 SER B C 1
ATOM 6877 O O . SER B 1 233 ? 12.008 -21.656 -11.75 1 92.38 233 SER B O 1
ATOM 6879 N N . VAL B 1 234 ? 11.641 -22.703 -9.75 1 94.19 234 VAL B N 1
ATOM 6880 C CA . VAL B 1 234 ? 11.281 -23.969 -10.383 1 94.19 234 VAL B CA 1
ATOM 6881 C C . VAL B 1 234 ? 9.781 -23.984 -10.695 1 94.19 234 VAL B C 1
ATOM 6883 O O . VAL B 1 234 ? 8.953 -23.875 -9.781 1 94.19 234 VAL B O 1
ATOM 6886 N N . GLU B 1 235 ? 9.492 -24.109 -11.945 1 94.12 235 GLU B N 1
ATOM 6887 C CA . GLU B 1 235 ? 8.086 -24.219 -12.32 1 94.12 235 GLU B CA 1
ATOM 6888 C C . GLU B 1 235 ? 7.582 -25.656 -12.211 1 94.12 235 GLU B C 1
ATOM 6890 O O . GLU B 1 235 ? 6.453 -25.891 -11.773 1 94.12 235 GLU B O 1
ATOM 6895 N N . THR B 1 236 ? 8.383 -26.562 -12.68 1 94.56 236 THR B N 1
ATOM 6896 C CA . THR B 1 236 ? 8.062 -27.984 -12.562 1 94.56 236 THR B CA 1
ATOM 6897 C C . THR B 1 236 ? 9.289 -28.828 -12.859 1 94.56 236 THR B C 1
ATOM 6899 O O . THR B 1 236 ? 10.297 -28.328 -13.367 1 94.56 236 THR B O 1
ATOM 6902 N N . ALA B 1 237 ? 9.188 -30.094 -12.516 1 97.69 237 ALA B N 1
ATOM 6903 C CA . ALA B 1 237 ? 10.164 -31.109 -12.891 1 97.69 237 ALA B CA 1
ATOM 6904 C C . ALA B 1 237 ? 9.492 -32.438 -13.148 1 97.69 237 ALA B C 1
ATOM 6906 O O . ALA B 1 237 ? 8.43 -32.75 -12.594 1 97.69 237 ALA B O 1
ATOM 6907 N N . ARG B 1 238 ? 10.078 -33.188 -14.062 1 98.19 238 ARG B N 1
ATOM 6908 C CA . ARG B 1 238 ? 9.625 -34.531 -14.398 1 98.19 238 ARG B CA 1
ATOM 6909 C C . ARG B 1 238 ? 10.797 -35.469 -14.539 1 98.19 238 ARG B C 1
ATOM 6911 O O . ARG B 1 238 ? 11.914 -35.062 -14.867 1 98.19 238 ARG B O 1
ATOM 6918 N N . LEU B 1 239 ? 10.562 -36.719 -14.234 1 97.88 239 LEU B N 1
ATOM 6919 C CA . LEU B 1 239 ? 11.539 -37.781 -14.469 1 97.88 239 LEU B CA 1
ATOM 6920 C C . LEU B 1 239 ? 10.992 -38.812 -15.453 1 97.88 239 LEU B C 1
ATOM 6922 O O . LEU B 1 239 ? 9.977 -39.438 -15.188 1 97.88 239 LEU B O 1
ATOM 6926 N N . VAL B 1 240 ? 11.625 -38.906 -16.578 1 95.75 240 VAL B N 1
ATOM 6927 C CA . VAL B 1 240 ? 11.227 -39.844 -17.625 1 95.75 240 VAL B CA 1
ATOM 6928 C C . VAL B 1 240 ? 12.445 -40.625 -18.125 1 95.75 240 VAL B C 1
ATOM 6930 O O . VAL B 1 240 ? 13.43 -40 -18.562 1 95.75 240 VAL B O 1
ATOM 6933 N N . ASP B 1 241 ? 12.406 -41.906 -18.062 1 92.44 241 ASP B N 1
ATOM 6934 C CA . ASP B 1 241 ? 13.453 -42.781 -18.562 1 92.44 241 ASP B CA 1
ATOM 6935 C C . ASP B 1 241 ? 14.82 -42.375 -18.016 1 92.44 241 ASP B C 1
ATOM 6937 O O . ASP B 1 241 ? 15.789 -42.281 -18.781 1 92.44 241 ASP B O 1
ATOM 6941 N N . GLY B 1 242 ? 14.844 -42.031 -16.844 1 94.88 242 GLY B N 1
ATOM 6942 C CA . GLY B 1 242 ? 16.094 -41.781 -16.125 1 94.88 242 GLY B CA 1
ATOM 6943 C C . GLY B 1 242 ? 16.625 -40.375 -16.359 1 94.88 242 GLY B C 1
ATOM 6944 O O . GLY B 1 242 ? 17.781 -40.094 -16.031 1 94.88 242 GLY B O 1
ATOM 6945 N N . ARG B 1 243 ? 15.852 -39.562 -16.938 1 95.62 243 ARG B N 1
ATOM 6946 C CA . ARG B 1 243 ? 16.234 -38.188 -17.219 1 95.62 243 ARG B CA 1
ATOM 6947 C C . ARG B 1 243 ? 15.297 -37.188 -16.531 1 95.62 243 ARG B C 1
ATOM 6949 O O . ARG B 1 243 ? 14.078 -37.406 -16.516 1 95.62 243 ARG B O 1
ATOM 6956 N N . ILE B 1 244 ? 15.938 -36.156 -15.984 1 97.69 244 ILE B N 1
ATOM 6957 C CA . ILE B 1 244 ? 15.125 -35.156 -15.344 1 97.69 244 ILE B CA 1
ATOM 6958 C C . ILE B 1 244 ? 14.828 -34.031 -16.344 1 97.69 244 ILE B C 1
ATOM 6960 O O . ILE B 1 244 ? 15.742 -33.531 -17 1 97.69 244 ILE B O 1
ATOM 6964 N N . TYR B 1 245 ? 13.633 -33.688 -16.516 1 97.81 245 TYR B N 1
ATOM 6965 C CA . TYR B 1 245 ? 13.203 -32.469 -17.203 1 97.81 245 TYR B CA 1
ATOM 6966 C C . TYR B 1 245 ? 12.867 -31.375 -16.203 1 97.81 245 TYR B C 1
ATOM 6968 O O . TYR B 1 245 ? 11.914 -31.5 -15.43 1 97.81 245 TYR B O 1
ATOM 6976 N N . LEU B 1 246 ? 13.633 -30.297 -16.219 1 97.62 246 LEU B N 1
ATOM 6977 C CA . LEU B 1 246 ? 13.477 -29.188 -15.289 1 97.62 246 LEU B CA 1
ATOM 6978 C C . LEU B 1 246 ? 13.062 -27.922 -16.016 1 97.62 246 LEU B C 1
ATOM 6980 O O . LEU B 1 246 ? 13.711 -27.516 -16.984 1 97.62 246 LEU B O 1
ATOM 6984 N N . VAL B 1 247 ? 11.977 -27.375 -15.625 1 97.19 247 VAL B N 1
ATOM 6985 C CA . VAL B 1 247 ? 11.547 -26.094 -16.188 1 97.19 247 VAL B CA 1
ATOM 6986 C C . VAL B 1 247 ? 11.688 -25 -15.125 1 97.19 247 VAL B C 1
ATOM 6988 O O . VAL B 1 247 ? 11.148 -25.109 -14.023 1 97.19 247 VAL B O 1
ATOM 6991 N N . THR B 1 248 ? 12.375 -23.938 -15.484 1 96.44 248 THR B N 1
ATOM 6992 C CA . THR B 1 248 ? 12.586 -22.797 -14.594 1 96.44 248 THR B CA 1
ATOM 6993 C C . THR B 1 248 ? 12.062 -21.516 -15.219 1 96.44 248 THR B C 1
ATOM 6995 O O . THR B 1 248 ? 11.867 -21.438 -16.438 1 96.44 248 THR B O 1
ATOM 6998 N N . SER B 1 249 ? 11.703 -20.609 -14.398 1 95.12 249 SER B N 1
ATOM 6999 C CA . SER B 1 249 ? 11.367 -19.25 -14.836 1 95.12 249 SER B CA 1
ATOM 7000 C C . SER B 1 249 ? 12.344 -18.234 -14.266 1 95.12 249 SER B C 1
ATOM 7002 O O . SER B 1 249 ? 12.703 -18.297 -13.086 1 95.12 249 SER B O 1
ATOM 7004 N N . SER B 1 250 ? 12.836 -17.344 -15.102 1 93.62 250 SER B N 1
ATOM 7005 C CA . SER B 1 250 ? 13.773 -16.297 -14.703 1 93.62 250 SER B CA 1
ATOM 7006 C C . SER B 1 250 ? 13.297 -14.93 -15.156 1 93.62 250 SER B C 1
ATOM 7008 O O . SER B 1 250 ? 12.945 -14.742 -16.328 1 93.62 250 SER B O 1
ATOM 7010 N N . SER B 1 251 ? 13.281 -14.047 -14.273 1 89.44 251 SER B N 1
ATOM 7011 C CA . SER B 1 251 ? 12.891 -12.688 -14.617 1 89.44 251 SER B CA 1
ATOM 7012 C C . SER B 1 251 ? 13.922 -12.039 -15.539 1 89.44 251 SER B C 1
ATOM 7014 O O . SER B 1 251 ? 15.117 -12.305 -15.43 1 89.44 251 SER B O 1
ATOM 7016 N N . VAL B 1 252 ? 13.422 -11.281 -16.438 1 87.94 252 VAL B N 1
ATOM 7017 C CA . VAL B 1 252 ? 14.312 -10.562 -17.344 1 87.94 252 VAL B CA 1
ATOM 7018 C C . VAL B 1 252 ? 14.023 -9.062 -17.281 1 87.94 252 VAL B C 1
ATOM 7020 O O . VAL B 1 252 ? 12.867 -8.648 -17.188 1 87.94 252 VAL B O 1
ATOM 7023 N N . SER B 1 253 ? 15.102 -8.328 -17.141 1 79.94 253 SER B N 1
ATOM 7024 C CA . SER B 1 253 ? 14.984 -6.871 -17.141 1 79.94 253 SER B CA 1
ATOM 7025 C C . SER B 1 253 ? 15.445 -6.281 -18.469 1 79.94 253 SER B C 1
ATOM 7027 O O . SER B 1 253 ? 16.328 -6.836 -19.125 1 79.94 253 SER B O 1
ATOM 7029 N N . ALA B 1 254 ? 14.875 -5.145 -18.828 1 75.75 254 ALA B N 1
ATOM 7030 C CA . ALA B 1 254 ? 15.219 -4.512 -20.094 1 75.75 254 ALA B CA 1
ATOM 7031 C C . ALA B 1 254 ? 16.625 -3.904 -20.031 1 75.75 254 ALA B C 1
ATOM 7033 O O . ALA B 1 254 ? 17.281 -3.777 -21.062 1 75.75 254 ALA B O 1
ATOM 7034 N N . GLY B 1 255 ? 17.062 -3.582 -18.875 1 73.06 255 GLY B N 1
ATOM 7035 C CA . GLY B 1 255 ? 18.359 -2.945 -18.734 1 73.06 255 GLY B CA 1
ATOM 7036 C C . GLY B 1 255 ? 19.516 -3.875 -19.047 1 73.06 255 GLY B C 1
ATOM 7037 O O . GLY B 1 255 ? 20.469 -3.482 -19.719 1 73.06 255 GLY B O 1
ATOM 7038 N N . SER B 1 256 ? 19.469 -5.055 -18.578 1 76.56 256 SER B N 1
ATOM 7039 C CA . SER B 1 256 ? 20.516 -6.059 -18.797 1 76.56 256 SER B CA 1
ATOM 7040 C C . SER B 1 256 ? 19.922 -7.461 -18.875 1 76.56 256 SER B C 1
ATOM 7042 O O . SER B 1 256 ? 20.172 -8.297 -18.016 1 76.56 256 SER B O 1
ATOM 7044 N N . PRO B 1 257 ? 19.297 -7.621 -20.062 1 80 257 PRO B N 1
ATOM 7045 C CA . PRO B 1 257 ? 18.609 -8.914 -20.141 1 80 257 PRO B CA 1
ATOM 7046 C C . PRO B 1 257 ? 19.578 -10.07 -20.422 1 80 257 PRO B C 1
ATOM 7048 O O . PRO B 1 257 ? 19.203 -11.234 -20.25 1 80 257 PRO B O 1
ATOM 7051 N N . CYS B 1 258 ? 20.828 -9.742 -20.859 1 85.62 258 CYS B N 1
ATOM 7052 C CA . CYS B 1 258 ? 21.781 -10.797 -21.188 1 85.62 258 CYS B CA 1
ATOM 7053 C C . CYS B 1 258 ? 22.984 -10.734 -20.266 1 85.62 258 CYS B C 1
ATOM 7055 O O . CYS B 1 258 ? 23.406 -9.656 -19.859 1 85.62 258 CYS B O 1
ATOM 7057 N N . PRO B 1 259 ? 23.516 -12.055 -19.984 1 83.38 259 PRO B N 1
ATOM 7058 C CA . PRO B 1 259 ? 23.047 -13.398 -20.312 1 83.38 259 PRO B CA 1
ATOM 7059 C C . PRO B 1 259 ? 21.938 -13.875 -19.375 1 83.38 259 PRO B C 1
ATOM 7061 O O . PRO B 1 259 ? 21.75 -13.305 -18.297 1 83.38 259 PRO B O 1
ATOM 7064 N N . VAL B 1 260 ? 21.25 -14.781 -19.844 1 90.25 260 VAL B N 1
ATOM 7065 C CA . VAL B 1 260 ? 20.266 -15.461 -19 1 90.25 260 VAL B CA 1
ATOM 7066 C C . VAL B 1 260 ? 20.891 -16.719 -18.391 1 90.25 260 VAL B C 1
ATOM 7068 O O . VAL B 1 260 ? 21.328 -17.609 -19.125 1 90.25 260 VAL B O 1
ATOM 7071 N N . VAL B 1 261 ? 20.953 -16.75 -17.062 1 92.75 261 VAL B N 1
ATOM 7072 C CA . VAL B 1 261 ? 21.578 -17.891 -16.391 1 92.75 261 VAL B CA 1
ATOM 7073 C C . VAL B 1 261 ? 20.609 -18.484 -15.375 1 92.75 261 VAL B C 1
ATOM 7075 O O . VAL B 1 261 ? 20.766 -18.297 -14.164 1 92.75 261 VAL B O 1
ATOM 7078 N N . PRO B 1 262 ? 19.703 -19.312 -15.82 1 95.19 262 PRO B N 1
ATOM 7079 C CA . PRO B 1 262 ? 18.688 -19.844 -14.922 1 95.19 262 PRO B CA 1
ATOM 7080 C C . PRO B 1 262 ? 19.234 -20.906 -13.969 1 95.19 262 PRO B C 1
ATOM 7082 O O . PRO B 1 262 ? 18.641 -21.172 -12.922 1 95.19 262 PRO B O 1
ATOM 7085 N N . LEU B 1 263 ? 20.281 -21.547 -14.344 1 96.38 263 LEU B N 1
ATOM 7086 C CA . LEU B 1 263 ? 20.875 -22.641 -13.586 1 96.38 263 LEU B CA 1
ATOM 7087 C C . LEU B 1 263 ? 22.375 -22.469 -13.469 1 96.38 263 LEU B C 1
ATOM 7089 O O . LEU B 1 263 ? 23.047 -22.125 -14.445 1 96.38 263 LEU B O 1
ATOM 7093 N N . SER B 1 264 ? 22.875 -22.719 -12.32 1 95.75 264 SER B N 1
ATOM 7094 C CA . SER B 1 264 ? 24.312 -22.578 -12.109 1 95.75 264 SER B CA 1
ATOM 7095 C C . SER B 1 264 ? 25.094 -23.719 -12.766 1 95.75 264 SER B C 1
ATOM 7097 O O . SER B 1 264 ? 24.516 -24.766 -13.062 1 95.75 264 SER B O 1
ATOM 7099 N N . GLY B 1 265 ? 26.406 -23.484 -13.008 1 93.75 265 GLY B N 1
ATOM 7100 C CA . GLY B 1 265 ? 27.281 -24.531 -13.523 1 93.75 265 GLY B CA 1
ATOM 7101 C C . GLY B 1 265 ? 27.281 -24.625 -15.039 1 93.75 265 GLY B C 1
ATOM 7102 O O . GLY B 1 265 ? 26.625 -23.812 -15.711 1 93.75 265 GLY B O 1
ATOM 7103 N N . PRO B 1 266 ? 28.031 -25.594 -15.523 1 94.31 266 PRO B N 1
ATOM 7104 C CA . PRO B 1 266 ? 28.109 -25.75 -16.969 1 94.31 266 PRO B CA 1
ATOM 7105 C C . PRO B 1 266 ? 26.781 -26.125 -17.609 1 94.31 266 PRO B C 1
ATOM 7107 O O . PRO B 1 266 ? 26.031 -26.953 -17.062 1 94.31 266 PRO B O 1
ATOM 7110 N N . GLY B 1 267 ? 26.453 -25.438 -18.641 1 94.06 267 GLY B N 1
ATOM 7111 C CA . GLY B 1 267 ? 25.234 -25.719 -19.375 1 94.06 267 GLY B CA 1
ATOM 7112 C C . GLY B 1 267 ? 24.031 -24.922 -18.875 1 94.06 267 GLY B C 1
ATOM 7113 O O . GLY B 1 267 ? 22.953 -24.969 -19.469 1 94.06 267 GLY B O 1
ATOM 7114 N N . GLY B 1 268 ? 24.281 -24.25 -17.812 1 94.5 268 GLY B N 1
ATOM 7115 C CA . GLY B 1 268 ? 23.172 -23.531 -17.203 1 94.5 268 GLY B CA 1
ATOM 7116 C C . GLY B 1 268 ? 22.875 -22.203 -17.875 1 94.5 268 GLY B C 1
ATOM 7117 O O . GLY B 1 268 ? 21.766 -21.672 -17.766 1 94.5 268 GLY B O 1
ATOM 7118 N N . ARG B 1 269 ? 2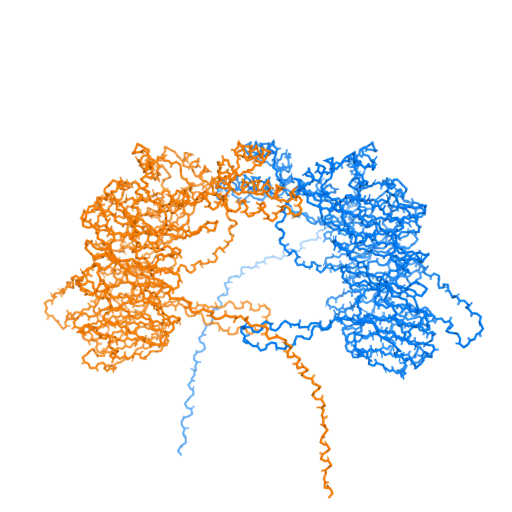3.844 -21.688 -18.578 1 94.19 269 ARG B N 1
ATOM 7119 C CA . ARG B 1 269 ? 23.703 -20.406 -19.25 1 94.19 269 ARG B CA 1
ATOM 7120 C C . ARG B 1 269 ? 23 -20.562 -20.594 1 94.19 269 ARG B C 1
ATOM 7122 O O . ARG B 1 269 ? 23.234 -21.516 -21.328 1 94.19 269 ARG B O 1
ATOM 7129 N N . ILE B 1 270 ? 22.125 -19.609 -20.875 1 94.44 270 ILE B N 1
ATOM 7130 C CA . ILE B 1 270 ? 21.406 -19.594 -22.141 1 94.44 270 ILE B CA 1
ATOM 7131 C C . ILE B 1 270 ? 21.797 -18.375 -22.953 1 94.44 270 ILE B C 1
ATOM 7133 O O . ILE B 1 270 ? 21.719 -17.234 -22.453 1 94.44 270 ILE B O 1
ATOM 7137 N N . ASP B 1 271 ? 22.266 -18.641 -24.156 1 93 271 ASP B N 1
ATOM 7138 C CA . ASP B 1 271 ? 22.547 -17.516 -25.047 1 93 271 ASP B CA 1
ATOM 7139 C C . ASP B 1 271 ? 21.25 -16.812 -25.469 1 93 271 ASP B C 1
ATOM 7141 O O . ASP B 1 271 ? 20.297 -17.453 -25.922 1 93 271 ASP B O 1
ATOM 7145 N N . CYS B 1 272 ? 21.281 -15.555 -25.422 1 93.69 272 CYS B N 1
ATOM 7146 C CA . CYS B 1 272 ? 20.062 -14.781 -25.688 1 93.69 272 CYS B CA 1
ATOM 7147 C C . CYS B 1 272 ? 19.609 -14.984 -27.125 1 93.69 272 CYS B C 1
ATOM 7149 O O . CYS B 1 272 ? 18.422 -14.891 -27.422 1 93.69 272 CYS B O 1
ATOM 7151 N N . THR B 1 273 ? 20.5 -15.297 -28 1 94.25 273 THR B N 1
ATOM 7152 C CA . THR B 1 273 ? 20.172 -15.516 -29.391 1 94.25 273 THR B CA 1
ATOM 7153 C C . THR B 1 273 ? 19.453 -16.859 -29.578 1 94.25 273 THR B C 1
ATOM 7155 O O . THR B 1 273 ? 18.875 -17.109 -30.641 1 94.25 273 THR B O 1
ATOM 7158 N N . SER B 1 274 ? 19.516 -17.656 -28.547 1 93.75 274 SER B N 1
ATOM 7159 C CA . SER B 1 274 ? 18.891 -18.984 -28.656 1 93.75 274 SER B CA 1
ATOM 7160 C C . SER B 1 274 ? 17.516 -19 -28 1 93.75 274 SER B C 1
ATOM 7162 O O . SER B 1 274 ? 16.844 -20.031 -28.016 1 93.75 274 SER B O 1
ATOM 7164 N N . ILE B 1 275 ? 17.125 -17.906 -27.469 1 95.06 275 ILE B N 1
ATOM 7165 C CA . ILE B 1 275 ? 15.828 -17.844 -26.812 1 95.06 275 ILE B CA 1
ATOM 7166 C C . ILE B 1 275 ? 14.734 -17.688 -27.859 1 95.06 275 ILE B C 1
ATOM 7168 O O . ILE B 1 275 ? 14.852 -16.875 -28.781 1 95.06 275 ILE B O 1
ATOM 7172 N N . TYR B 1 276 ? 13.734 -18.469 -27.734 1 94.81 276 TYR B N 1
ATOM 7173 C CA . TYR B 1 276 ? 12.648 -18.469 -28.703 1 94.81 276 TYR B CA 1
ATOM 7174 C C . TYR B 1 276 ? 11.578 -17.453 -28.328 1 94.81 276 TYR B C 1
ATOM 7176 O O . TYR B 1 276 ? 11.383 -17.156 -27.141 1 94.81 276 TYR B O 1
ATOM 7184 N N . HIS B 1 277 ? 10.953 -16.875 -29.312 1 92.81 277 HIS B N 1
ATOM 7185 C CA . HIS B 1 277 ? 9.812 -15.977 -29.156 1 92.81 277 HIS B CA 1
ATOM 7186 C C . HIS B 1 277 ? 8.812 -16.156 -30.281 1 92.81 277 HIS B C 1
ATOM 7188 O O . HIS B 1 277 ? 9.18 -16.547 -31.391 1 92.81 277 HIS B O 1
ATOM 7194 N N . PRO B 1 278 ? 7.527 -15.906 -29.938 1 88.62 278 PRO B N 1
ATOM 7195 C CA . PRO B 1 278 ? 6.582 -15.852 -31.047 1 88.62 278 PRO B CA 1
ATOM 7196 C C . PRO B 1 278 ? 6.871 -14.711 -32.031 1 88.62 278 PRO B C 1
ATOM 7198 O O . PRO B 1 278 ? 7.555 -13.75 -31.656 1 88.62 278 PRO B O 1
ATOM 7201 N N . ARG B 1 279 ? 6.406 -14.805 -33.188 1 84.38 279 ARG B N 1
ATOM 7202 C CA . ARG B 1 279 ? 6.617 -13.758 -34.188 1 84.38 279 ARG B CA 1
ATOM 7203 C C . ARG B 1 279 ? 5.949 -12.453 -33.75 1 84.38 279 ARG B C 1
ATOM 7205 O O . ARG B 1 279 ? 6.504 -11.367 -33.938 1 84.38 279 ARG B O 1
ATOM 7212 N N . GLN B 1 280 ? 4.898 -12.664 -33.125 1 84.19 280 GLN B N 1
ATOM 7213 C CA . GLN B 1 280 ? 4.203 -11.484 -32.625 1 84.19 280 GLN B CA 1
ATOM 7214 C C . GLN B 1 280 ? 4.816 -11.008 -31.312 1 84.19 280 GLN B C 1
ATOM 7216 O O . GLN B 1 280 ? 5.184 -11.82 -30.453 1 84.19 280 GLN B O 1
ATOM 7221 N N . GLN B 1 281 ? 4.949 -9.68 -31.25 1 85.56 281 GLN B N 1
ATOM 7222 C CA . GLN B 1 281 ? 5.434 -9.086 -30 1 85.56 281 GLN B CA 1
ATOM 7223 C C . GLN B 1 281 ? 4.469 -9.367 -28.859 1 85.56 281 GLN B C 1
ATOM 7225 O O . GLN B 1 281 ? 3.262 -9.156 -28.984 1 85.56 281 GLN B O 1
ATOM 7230 N N . ILE B 1 282 ? 5.02 -9.945 -27.844 1 86.06 282 ILE B N 1
ATOM 7231 C CA . ILE B 1 282 ? 4.227 -10.18 -26.641 1 86.06 282 ILE B CA 1
ATOM 7232 C C . ILE B 1 282 ? 4.855 -9.453 -25.453 1 86.06 282 ILE B C 1
ATOM 7234 O O . ILE B 1 282 ? 6.023 -9.062 -25.5 1 86.06 282 ILE B O 1
ATOM 7238 N N . PRO B 1 283 ? 4.02 -9.25 -24.422 1 86.94 283 PRO B N 1
ATOM 7239 C CA . PRO B 1 283 ? 4.676 -8.805 -23.188 1 86.94 283 PRO B CA 1
ATOM 7240 C C . PRO B 1 283 ? 5.668 -9.836 -22.656 1 86.94 283 PRO B C 1
ATOM 7242 O O . PRO B 1 283 ? 5.43 -11.039 -22.75 1 86.94 283 PRO B O 1
ATOM 7245 N N . VAL B 1 284 ? 6.801 -9.344 -22.203 1 89.75 284 VAL B N 1
ATOM 7246 C CA . VAL B 1 284 ? 7.832 -10.258 -21.719 1 89.75 284 VAL B CA 1
ATOM 7247 C C . VAL B 1 284 ? 8.445 -9.727 -20.422 1 89.75 284 VAL B C 1
ATOM 7249 O O . VAL B 1 284 ? 8.93 -8.594 -20.391 1 89.75 284 VAL B O 1
ATOM 7252 N N . ASP B 1 285 ? 8.398 -10.547 -19.438 1 88.69 285 ASP B N 1
ATOM 7253 C CA . ASP B 1 285 ? 9.133 -10.195 -18.234 1 88.69 285 ASP B CA 1
ATOM 7254 C C . ASP B 1 285 ? 9.82 -11.414 -17.625 1 88.69 285 ASP B C 1
ATOM 7256 O O . ASP B 1 285 ? 10.516 -11.305 -16.609 1 88.69 285 ASP B O 1
ATOM 7260 N N . VAL B 1 286 ? 9.625 -12.578 -18.297 1 92.94 286 VAL B N 1
ATOM 7261 C CA . VAL B 1 286 ? 10.258 -13.812 -17.828 1 92.94 286 VAL B CA 1
ATOM 7262 C C . VAL B 1 286 ? 10.719 -14.641 -19.031 1 92.94 286 VAL B C 1
ATOM 7264 O O . VAL B 1 286 ? 10.211 -14.477 -20.141 1 92.94 286 VAL B O 1
ATOM 7267 N N . THR B 1 287 ? 11.734 -15.414 -18.828 1 94.88 287 THR B N 1
ATOM 7268 C CA . THR B 1 287 ? 12.031 -16.531 -19.719 1 94.88 287 THR B CA 1
ATOM 7269 C C . THR B 1 287 ? 11.773 -17.859 -19.031 1 94.88 287 THR B C 1
ATOM 7271 O O . THR B 1 287 ? 12.078 -18.016 -17.844 1 94.88 287 THR B O 1
ATOM 7274 N N . TYR B 1 288 ? 11.133 -18.734 -19.734 1 96.25 288 TYR B N 1
ATOM 7275 C CA . TYR B 1 288 ? 10.984 -20.125 -19.312 1 96.25 288 TYR B CA 1
ATOM 7276 C C . TYR B 1 288 ? 12.031 -21.016 -19.953 1 96.25 288 TYR B C 1
ATOM 7278 O O . TYR B 1 288 ? 12.156 -21.047 -21.188 1 96.25 288 TYR B O 1
ATOM 7286 N N . THR B 1 289 ? 12.789 -21.719 -19.156 1 97.44 289 THR B N 1
ATOM 7287 C CA . THR B 1 289 ? 13.844 -22.578 -19.672 1 97.44 289 THR B CA 1
ATOM 7288 C C . THR B 1 289 ? 13.609 -24.031 -19.25 1 97.44 289 THR B C 1
ATOM 7290 O O . THR B 1 289 ? 13.398 -24.312 -18.078 1 97.44 289 THR B O 1
ATOM 7293 N N . ALA B 1 290 ? 13.633 -24.859 -20.219 1 97.81 290 ALA B N 1
ATOM 7294 C CA . ALA B 1 290 ? 13.586 -26.297 -19.984 1 97.81 290 ALA B CA 1
ATOM 7295 C C . ALA B 1 290 ? 14.969 -26.922 -20.109 1 97.81 290 ALA B C 1
ATOM 7297 O O . ALA B 1 290 ? 15.672 -26.703 -21.094 1 97.81 290 ALA B O 1
ATOM 7298 N N . TYR B 1 291 ? 15.359 -27.672 -19.094 1 97.5 291 TYR B N 1
ATOM 7299 C CA . TYR B 1 291 ? 16.609 -28.422 -19.094 1 97.5 291 TYR B CA 1
ATOM 7300 C C . TYR B 1 291 ? 16.359 -29.922 -19.031 1 97.5 291 TYR B C 1
ATOM 7302 O O . TYR B 1 291 ? 15.367 -30.375 -18.438 1 97.5 291 TYR B O 1
ATOM 7310 N N . THR B 1 292 ? 17.219 -30.672 -19.625 1 97.25 292 THR B N 1
ATOM 7311 C CA . THR B 1 292 ? 17.359 -32.062 -19.266 1 97.25 292 THR B CA 1
ATOM 7312 C C . THR B 1 292 ? 18.625 -32.312 -18.453 1 97.25 292 THR B C 1
ATOM 7314 O O . THR B 1 292 ? 19.703 -31.859 -18.828 1 97.25 292 THR B O 1
ATOM 7317 N N . LEU B 1 293 ? 18.406 -32.969 -17.359 1 97.5 293 LEU B N 1
ATOM 7318 C CA . LEU B 1 293 ? 19.531 -33.219 -16.453 1 97.5 293 LEU B CA 1
ATOM 7319 C C . LEU B 1 293 ? 19.734 -34.719 -16.219 1 97.5 293 LEU B C 1
ATOM 7321 O O . LEU B 1 293 ? 18.766 -35.469 -16.172 1 97.5 293 LEU B O 1
ATOM 7325 N N . ASP B 1 294 ? 20.969 -35.062 -16.078 1 97.56 294 ASP B N 1
ATOM 7326 C CA . ASP B 1 294 ? 21.297 -36.375 -15.57 1 97.56 294 ASP B CA 1
ATOM 7327 C C . ASP B 1 294 ? 21.234 -36.438 -14.047 1 97.56 294 ASP B C 1
ATOM 7329 O O . ASP B 1 294 ? 21.984 -35.719 -13.367 1 97.56 294 ASP B O 1
ATOM 7333 N N . PRO B 1 295 ? 20.391 -37.25 -13.531 1 97.81 295 PRO B N 1
ATOM 7334 C CA . PRO B 1 295 ? 20.234 -37.281 -12.07 1 97.81 295 PRO B CA 1
ATOM 7335 C C . PRO B 1 295 ? 21.516 -37.719 -11.359 1 97.81 295 PRO B C 1
ATOM 7337 O O . PRO B 1 295 ? 21.719 -37.375 -10.195 1 97.81 295 PRO B O 1
ATOM 7340 N N . SER B 1 296 ? 22.375 -38.406 -11.922 1 97.31 296 SER B N 1
ATOM 7341 C CA . SER B 1 296 ? 23.531 -39 -11.266 1 97.31 296 SER B CA 1
ATOM 7342 C C . SER B 1 296 ? 24.625 -37.969 -11.039 1 97.31 296 SER B C 1
ATOM 7344 O O . SER B 1 296 ? 25.375 -38.062 -10.062 1 97.31 296 SER B O 1
ATOM 7346 N N . ASP B 1 297 ? 24.703 -36.938 -11.953 1 97.12 297 ASP B N 1
ATOM 7347 C CA . ASP B 1 297 ? 25.797 -36 -11.781 1 97.12 297 ASP B CA 1
ATOM 7348 C C . ASP B 1 297 ? 25.328 -34.562 -11.969 1 97.12 297 ASP B C 1
ATOM 7350 O O . ASP B 1 297 ? 26.125 -33.625 -11.844 1 97.12 297 ASP B O 1
ATOM 7354 N N . GLY B 1 298 ? 24.125 -34.469 -12.281 1 96.81 298 GLY B N 1
ATOM 7355 C CA . GLY B 1 298 ? 23.578 -33.125 -12.391 1 96.81 298 GLY B CA 1
ATOM 7356 C C . GLY B 1 298 ? 23.953 -32.438 -13.68 1 96.81 298 GLY B C 1
ATOM 7357 O O . GLY B 1 298 ? 23.719 -31.219 -13.836 1 96.81 298 GLY B O 1
ATOM 7358 N N . ALA B 1 299 ? 24.516 -33.125 -14.648 1 97.56 299 ALA B N 1
ATOM 7359 C CA . ALA B 1 299 ? 24.953 -32.531 -15.898 1 97.56 299 ALA B CA 1
ATOM 7360 C C . ALA B 1 299 ? 23.781 -32.156 -16.781 1 97.56 299 ALA B C 1
ATOM 7362 O O . ALA B 1 299 ? 22.812 -32.938 -16.891 1 97.56 299 ALA B O 1
ATOM 7363 N N . VAL B 1 300 ? 23.891 -30.984 -17.422 1 97.25 300 VAL B N 1
ATOM 7364 C CA . VAL B 1 300 ? 22.875 -30.547 -18.375 1 97.25 300 VAL B CA 1
ATOM 7365 C C . VAL B 1 300 ? 23.125 -31.219 -19.719 1 97.25 300 VAL B C 1
ATOM 7367 O O . VAL B 1 300 ? 24.234 -31.125 -20.266 1 97.25 300 VAL B O 1
ATOM 7370 N N . GLN B 1 301 ? 22.109 -31.812 -20.203 1 95.81 301 GLN B N 1
ATOM 7371 C CA . GLN B 1 301 ? 22.25 -32.5 -21.484 1 95.81 301 GLN B CA 1
ATOM 7372 C C . GLN B 1 301 ? 21.688 -31.641 -22.625 1 95.81 301 GLN B C 1
ATOM 7374 O O . GLN B 1 301 ? 22.172 -31.734 -23.75 1 95.81 301 GLN B O 1
ATOM 7379 N N . ASP B 1 302 ? 20.688 -31 -22.359 1 95.94 302 ASP B N 1
ATOM 7380 C CA . ASP B 1 302 ? 20.047 -30.109 -23.344 1 95.94 302 ASP B CA 1
ATOM 7381 C C . ASP B 1 302 ? 19.281 -28.984 -22.656 1 95.94 302 ASP B C 1
ATOM 7383 O O . ASP B 1 302 ? 18.969 -29.078 -21.453 1 95.94 302 ASP B O 1
ATOM 7387 N N . SER B 1 303 ? 19.078 -27.891 -23.375 1 96.25 303 SER B N 1
ATOM 7388 C CA . SER B 1 303 ? 18.297 -26.781 -22.844 1 96.25 303 SER B CA 1
ATOM 7389 C C . SER B 1 303 ? 17.594 -26 -23.953 1 96.25 303 SER B C 1
ATOM 7391 O O . SER B 1 303 ? 18.062 -26 -25.094 1 96.25 303 SER B O 1
ATOM 7393 N N . VAL B 1 304 ? 16.484 -25.438 -23.656 1 96.31 304 VAL B N 1
ATOM 7394 C CA . VAL B 1 304 ? 15.75 -24.547 -24.547 1 96.31 304 VAL B CA 1
ATOM 7395 C C . VAL B 1 304 ? 15.016 -23.484 -23.734 1 96.31 304 VAL B C 1
ATOM 7397 O O . VAL B 1 304 ? 14.578 -23.75 -22.609 1 96.31 304 VAL B O 1
ATOM 7400 N N . SER B 1 305 ? 14.938 -22.312 -24.25 1 96.19 305 SER B N 1
ATOM 7401 C CA . SER B 1 305 ? 14.305 -21.203 -23.531 1 96.19 305 SER B CA 1
ATOM 7402 C C . SER B 1 305 ? 13.305 -20.469 -24.422 1 96.19 305 SER B C 1
ATOM 7404 O O . SER B 1 305 ? 13.516 -20.344 -25.641 1 96.19 305 SER B O 1
ATOM 7406 N N . VAL B 1 306 ? 12.234 -20.047 -23.844 1 95.81 306 VAL B N 1
ATOM 7407 C CA . VAL B 1 306 ? 11.203 -19.281 -24.547 1 95.81 306 VAL B CA 1
ATOM 7408 C C . VAL B 1 306 ? 10.789 -18.078 -23.688 1 95.81 306 VAL B C 1
ATOM 7410 O O . VAL B 1 306 ? 10.781 -18.172 -22.453 1 95.81 306 VAL B O 1
ATOM 7413 N N . VAL B 1 307 ? 10.43 -16.984 -24.375 1 93.88 307 VAL B N 1
ATOM 7414 C CA . VAL B 1 307 ? 9.977 -15.812 -23.641 1 93.88 307 VAL B CA 1
ATOM 7415 C C . VAL B 1 307 ? 8.555 -16.031 -23.125 1 93.88 307 VAL B C 1
ATOM 7417 O O . VAL B 1 307 ? 7.809 -16.844 -23.688 1 93.88 307 VAL B O 1
ATOM 7420 N N . GLY B 1 308 ? 8.188 -15.352 -22.031 1 92.94 308 GLY B N 1
ATOM 7421 C CA . GLY B 1 308 ? 6.84 -15.391 -21.484 1 92.94 308 GLY B CA 1
ATOM 7422 C C . GLY B 1 308 ? 6.582 -14.312 -20.453 1 92.94 308 GLY B C 1
ATOM 7423 O O . GLY B 1 308 ? 7.277 -13.289 -20.422 1 92.94 308 GLY B O 1
ATOM 7424 N N . THR B 1 309 ? 5.484 -14.492 -19.75 1 91.62 309 THR B N 1
ATOM 7425 C CA . THR B 1 309 ? 5.102 -13.547 -18.703 1 91.62 309 THR B CA 1
ATOM 7426 C C . THR B 1 309 ? 5.074 -14.227 -17.344 1 91.62 309 THR B C 1
ATOM 7428 O O . THR B 1 309 ? 4.883 -15.438 -17.25 1 91.62 309 THR B O 1
ATOM 7431 N N . GLN B 1 310 ? 5.297 -13.344 -16.297 1 83.75 310 GLN B N 1
ATOM 7432 C CA . GLN B 1 310 ? 5.316 -13.844 -14.93 1 83.75 310 GLN B CA 1
ATOM 7433 C C . GLN B 1 310 ? 3.906 -14.148 -14.438 1 83.75 310 GLN B C 1
ATOM 7435 O O . GLN B 1 310 ? 3.732 -14.742 -13.367 1 83.75 310 GLN B O 1
ATOM 7440 N N . ASP B 1 311 ? 2.98 -13.867 -15.211 1 78.12 311 ASP B N 1
ATOM 7441 C CA . ASP B 1 311 ? 1.614 -14.148 -14.781 1 78.12 311 ASP B CA 1
ATOM 7442 C C . ASP B 1 311 ? 1.392 -15.656 -14.625 1 78.12 311 ASP B C 1
ATOM 7444 O O . ASP B 1 311 ? 2.35 -16.422 -14.562 1 78.12 311 ASP B O 1
ATOM 7448 N N . ARG B 1 312 ? 0.21 -16.156 -14.531 1 81.69 312 ARG B N 1
ATOM 7449 C CA . ARG B 1 312 ? -0.139 -17.562 -14.32 1 81.69 312 ARG B CA 1
ATOM 7450 C C . ARG B 1 312 ? 0.418 -18.438 -15.438 1 81.69 312 ARG B C 1
ATOM 7452 O O . ARG B 1 312 ? 0.335 -18.078 -16.609 1 81.69 312 ARG B O 1
ATOM 7459 N N . SER B 1 313 ? 1.184 -19.391 -15.031 1 90.31 313 SER B N 1
ATOM 7460 C CA . SER B 1 313 ? 1.689 -20.391 -15.969 1 90.31 313 SER B CA 1
ATOM 7461 C C . SER B 1 313 ? 1.336 -21.812 -15.523 1 90.31 313 SER B C 1
ATOM 7463 O O . SER B 1 313 ? 1.23 -22.078 -14.32 1 90.31 313 SER B O 1
ATOM 7465 N N . ALA B 1 314 ? 0.926 -22.609 -16.438 1 95.81 314 ALA B N 1
ATOM 7466 C CA . ALA B 1 314 ? 0.729 -24.047 -16.234 1 95.81 314 ALA B CA 1
ATOM 7467 C C . ALA B 1 314 ? 1.616 -24.859 -17.172 1 95.81 314 ALA B C 1
ATOM 7469 O O . ALA B 1 314 ? 1.745 -24.531 -18.359 1 95.81 314 ALA B O 1
ATOM 7470 N N . ILE B 1 315 ? 2.24 -25.828 -16.641 1 97.31 315 ILE B N 1
ATOM 7471 C CA . ILE B 1 315 ? 3.133 -26.656 -17.453 1 97.31 315 ILE B CA 1
ATOM 7472 C C . ILE B 1 315 ? 2.641 -28.109 -17.453 1 97.31 315 ILE B C 1
ATOM 7474 O O . ILE B 1 315 ? 2.283 -28.641 -16.406 1 97.31 315 ILE B O 1
ATOM 7478 N N . TYR B 1 316 ? 2.572 -28.703 -18.625 1 97.81 316 TYR B N 1
ATOM 7479 C CA . TYR B 1 316 ? 2.129 -30.078 -18.844 1 97.81 316 TYR B CA 1
ATOM 7480 C C . TYR B 1 316 ? 3.137 -30.844 -19.688 1 97.81 316 TYR B C 1
ATOM 7482 O O . TYR B 1 316 ? 3.709 -30.297 -20.641 1 97.81 316 TYR B O 1
ATOM 7490 N N . MET B 1 317 ? 3.396 -32.062 -19.266 1 97.94 317 MET B N 1
ATOM 7491 C CA . MET B 1 317 ? 4.273 -32.938 -20.062 1 97.94 317 MET B CA 1
ATOM 7492 C C . MET B 1 317 ? 3.559 -34.219 -20.469 1 97.94 317 MET B C 1
ATOM 7494 O O . MET B 1 317 ? 2.984 -34.906 -19.625 1 97.94 317 MET B O 1
ATOM 7498 N N . SER B 1 318 ? 3.51 -34.469 -21.75 1 96.75 318 SER B N 1
ATOM 7499 C CA . SER B 1 318 ? 3.062 -35.719 -22.312 1 96.75 318 SER B CA 1
ATOM 7500 C C . SER B 1 318 ? 4.246 -36.594 -22.703 1 96.75 318 SER B C 1
ATOM 7502 O O . SER B 1 318 ? 5.398 -36.25 -22.484 1 96.75 318 SER B O 1
ATOM 7504 N N . ASP B 1 319 ? 3.914 -37.781 -23.266 1 93.12 319 ASP B N 1
ATOM 7505 C CA . ASP B 1 319 ? 4.965 -38.688 -23.734 1 93.12 319 ASP B CA 1
ATOM 7506 C C . ASP B 1 319 ? 5.703 -38.062 -24.922 1 93.12 319 ASP B C 1
ATOM 7508 O O . ASP B 1 319 ? 6.832 -38.469 -25.234 1 93.12 319 ASP B O 1
ATOM 7512 N N . ASN B 1 320 ? 5.129 -37.031 -25.484 1 93.62 320 ASN B N 1
ATOM 7513 C CA . ASN B 1 320 ? 5.652 -36.531 -26.75 1 93.62 320 ASN B CA 1
ATOM 7514 C C . ASN B 1 320 ? 6.285 -35.156 -26.594 1 93.62 320 ASN B C 1
ATOM 7516 O O . ASN B 1 320 ? 7.176 -34.781 -27.359 1 93.62 320 ASN B O 1
ATOM 7520 N N . ALA B 1 321 ? 5.758 -34.469 -25.625 1 97.25 321 ALA B N 1
ATOM 7521 C CA . ALA B 1 321 ? 6.184 -33.062 -25.609 1 97.25 321 ALA B CA 1
ATOM 7522 C C . ALA B 1 321 ? 5.984 -32.438 -24.234 1 97.25 321 ALA B C 1
ATOM 7524 O O . ALA B 1 321 ? 5.273 -33 -23.391 1 97.25 321 ALA B O 1
ATOM 7525 N N . LEU B 1 322 ? 6.664 -31.359 -24.047 1 97.5 322 LEU B N 1
ATOM 7526 C CA . LEU B 1 322 ? 6.48 -30.453 -22.922 1 97.5 322 LEU B CA 1
ATOM 7527 C C . LEU B 1 322 ? 5.754 -29.188 -23.344 1 97.5 322 LEU B C 1
ATOM 7529 O O . LEU B 1 322 ? 6.133 -28.562 -24.344 1 97.5 322 LEU B O 1
ATOM 7533 N N . TYR B 1 323 ? 4.664 -28.859 -22.672 1 98.25 323 TYR B N 1
ATOM 7534 C CA . TYR B 1 323 ? 3.885 -27.672 -22.984 1 98.25 323 TYR B CA 1
ATOM 7535 C C . TYR B 1 323 ? 4.047 -26.609 -21.891 1 98.25 323 TYR B C 1
ATOM 7537 O O . TYR B 1 323 ? 3.725 -26.844 -20.734 1 98.25 323 TYR B O 1
ATOM 7545 N N . ILE B 1 324 ? 4.547 -25.422 -22.281 1 97.06 324 ILE B N 1
ATOM 7546 C CA . ILE B 1 324 ? 4.691 -24.266 -21.375 1 97.06 324 ILE B CA 1
ATOM 7547 C C . ILE B 1 324 ? 3.666 -23.203 -21.75 1 97.06 324 ILE B C 1
ATOM 7549 O O . ILE B 1 324 ? 3.562 -22.812 -22.906 1 97.06 324 ILE B O 1
ATOM 7553 N N . THR B 1 325 ? 2.922 -22.766 -20.734 1 97.25 325 THR B N 1
ATOM 7554 C CA . THR B 1 325 ? 1.946 -21.719 -21 1 97.25 325 THR B CA 1
ATOM 7555 C C . THR B 1 325 ? 2.336 -20.422 -20.297 1 97.25 325 THR B C 1
ATOM 7557 O O . THR B 1 325 ? 3.057 -20.453 -19.297 1 97.25 325 THR B O 1
ATOM 7560 N N . TYR B 1 326 ? 1.943 -19.312 -20.844 1 94.44 326 TYR B N 1
ATOM 7561 C CA . TYR B 1 326 ? 2.113 -18 -20.234 1 94.44 326 TYR B CA 1
ATOM 7562 C C . TYR B 1 326 ? 0.92 -17.094 -20.531 1 94.44 326 TYR B C 1
ATOM 7564 O O . TYR B 1 326 ? 0.561 -16.906 -21.703 1 94.44 326 TYR B O 1
ATOM 7572 N N . THR B 1 327 ? 0.315 -16.578 -19.469 1 94.44 327 THR B N 1
ATOM 7573 C CA . THR B 1 327 ? -0.906 -15.781 -19.594 1 94.44 327 THR B CA 1
ATOM 7574 C C . THR B 1 327 ? -0.581 -14.328 -19.906 1 94.44 327 THR B C 1
ATOM 7576 O O . THR B 1 327 ? 0.379 -13.773 -19.359 1 94.44 327 THR B O 1
ATOM 7579 N N . GLN B 1 328 ? -1.35 -13.766 -20.797 1 91.75 328 GLN B N 1
ATOM 7580 C CA . GLN B 1 328 ? -1.253 -12.367 -21.203 1 91.75 328 GLN B CA 1
ATOM 7581 C C . GLN B 1 328 ? -2.555 -11.625 -20.906 1 91.75 328 GLN B C 1
ATOM 7583 O O . GLN B 1 328 ? -3.639 -12.109 -21.25 1 91.75 328 GLN B O 1
ATOM 7588 N N . ARG B 1 329 ? -2.406 -10.5 -20.312 1 91.31 329 ARG B N 1
ATOM 7589 C CA . ARG B 1 329 ? -3.57 -9.664 -20.016 1 91.31 329 ARG B CA 1
ATOM 7590 C C . ARG B 1 329 ? -3.443 -8.305 -20.688 1 91.31 329 ARG B C 1
ATOM 7592 O O . ARG B 1 329 ? -2.357 -7.719 -20.734 1 91.31 329 ARG B O 1
ATOM 7599 N N . THR B 1 330 ? -4.523 -7.848 -21.234 1 92.06 330 THR B N 1
ATOM 7600 C CA . THR B 1 330 ? -4.547 -6.488 -21.766 1 92.06 330 THR B CA 1
ATOM 7601 C C . THR B 1 330 ? -4.391 -5.469 -20.641 1 92.06 330 THR B C 1
ATOM 7603 O O . THR B 1 330 ? -5.133 -5.504 -19.656 1 92.06 330 THR B O 1
ATOM 7606 N N . PRO B 1 331 ? -3.414 -4.551 -20.812 1 91.19 331 PRO B N 1
ATOM 7607 C CA . PRO B 1 331 ? -3.26 -3.533 -19.766 1 91.19 331 PRO B CA 1
ATOM 7608 C C . PRO B 1 331 ? -4.512 -2.678 -19.594 1 91.19 331 PRO B C 1
ATOM 7610 O O . PRO B 1 331 ? -5.188 -2.352 -20.562 1 91.19 331 PRO B O 1
ATOM 7613 N N . ARG B 1 332 ? -4.785 -2.277 -18.344 1 92.62 332 ARG B N 1
ATOM 7614 C CA . ARG B 1 332 ? -6.004 -1.555 -17.984 1 92.62 332 ARG B CA 1
ATOM 7615 C C . ARG B 1 332 ? -6.137 -0.271 -18.797 1 92.62 332 ARG B C 1
ATOM 7617 O O . ARG B 1 332 ? -7.219 0.051 -19.281 1 92.62 332 ARG B O 1
ATOM 7624 N N . GLY B 1 333 ? -5.047 0.509 -18.938 1 93.94 333 GLY B N 1
ATOM 7625 C CA . GLY B 1 333 ? -5.094 1.744 -19.719 1 93.94 333 GLY B CA 1
ATOM 7626 C C . GLY B 1 333 ? -5.512 1.536 -21.156 1 93.94 333 GLY B C 1
ATOM 7627 O O . GLY B 1 333 ? -6.273 2.334 -21.703 1 93.94 333 GLY B O 1
ATOM 7628 N N . GLU B 1 334 ? -5 0.498 -21.719 1 92.62 334 GLU B N 1
ATOM 7629 C CA . GLU B 1 334 ? -5.355 0.158 -23.094 1 92.62 334 GLU B CA 1
ATOM 7630 C C . GLU B 1 334 ? -6.82 -0.265 -23.203 1 92.62 334 GLU B C 1
ATOM 7632 O O . GLU B 1 334 ? -7.531 0.154 -24.125 1 92.62 334 GLU B O 1
ATOM 7637 N N . LEU B 1 335 ? -7.211 -1.068 -22.234 1 94.19 335 LEU B N 1
ATOM 7638 C CA . LEU B 1 335 ? -8.594 -1.534 -22.219 1 94.19 335 LEU B CA 1
ATOM 7639 C C . LEU B 1 335 ? -9.562 -0.362 -22.094 1 94.19 335 LEU B C 1
ATOM 7641 O O . LEU B 1 335 ? -10.516 -0.259 -22.875 1 94.19 335 LEU B O 1
ATOM 7645 N N . LEU B 1 336 ? -9.305 0.548 -21.203 1 95.56 336 LEU B N 1
ATOM 7646 C CA . LEU B 1 336 ? -10.156 1.717 -21 1 95.56 336 LEU B CA 1
ATOM 7647 C C . LEU B 1 336 ? -10.133 2.617 -22.234 1 95.56 336 LEU B C 1
ATOM 7649 O O . LEU B 1 336 ? -11.172 3.125 -22.656 1 95.56 336 LEU B O 1
ATOM 7653 N N . GLY B 1 337 ? -8.938 2.828 -22.781 1 95.88 337 GLY B N 1
ATOM 7654 C CA . GLY B 1 337 ? -8.836 3.619 -24 1 95.88 337 GLY B CA 1
ATOM 7655 C C . GLY B 1 337 ? -9.641 3.049 -25.141 1 95.88 337 GLY B C 1
ATOM 7656 O O . GLY B 1 337 ? -10.359 3.777 -25.828 1 95.88 337 GLY B O 1
ATOM 7657 N N . ASP B 1 338 ? -9.516 1.712 -25.344 1 95.44 338 ASP B N 1
ATOM 7658 C CA . ASP B 1 338 ? -10.266 1.041 -26.406 1 95.44 338 ASP B CA 1
ATOM 7659 C C . ASP B 1 338 ? -11.766 1.158 -26.172 1 95.44 338 ASP B C 1
ATOM 7661 O O . ASP B 1 338 ? -12.531 1.39 -27.109 1 95.44 338 ASP B O 1
ATOM 7665 N N . ALA B 1 339 ? -12.164 0.988 -24.906 1 95.81 339 ALA B N 1
ATOM 7666 C CA . ALA B 1 339 ? -13.578 1.099 -24.578 1 95.81 339 ALA B CA 1
ATOM 7667 C C . ALA B 1 339 ? -14.109 2.496 -24.891 1 95.81 339 ALA B C 1
ATOM 7669 O O . ALA B 1 339 ? -15.188 2.643 -25.469 1 95.81 339 ALA B O 1
ATOM 7670 N N . ILE B 1 340 ? -13.359 3.578 -24.547 1 96.38 340 ILE B N 1
ATOM 7671 C CA . ILE B 1 340 ? -13.742 4.969 -24.766 1 96.38 340 ILE B CA 1
ATOM 7672 C C . ILE B 1 340 ? -13.844 5.234 -26.266 1 96.38 340 ILE B C 1
ATOM 7674 O O . ILE B 1 340 ? -14.766 5.914 -26.719 1 96.38 340 ILE B O 1
ATOM 7678 N N . LEU B 1 341 ? -12.93 4.695 -26.969 1 95.44 341 LEU B N 1
ATOM 7679 C CA . LEU B 1 341 ? -12.859 4.973 -28.406 1 95.44 341 LEU B CA 1
ATOM 7680 C C . LEU B 1 341 ? -13.828 4.078 -29.172 1 95.44 341 LEU B C 1
ATOM 7682 O O . LEU B 1 341 ? -14.023 4.258 -30.375 1 95.44 341 LEU B O 1
ATOM 7686 N N . SER B 1 342 ? -14.391 3.25 -28.234 1 88.25 342 SER B N 1
ATOM 7687 C CA . SER B 1 342 ? -15.383 2.383 -28.859 1 88.25 342 SER B CA 1
ATOM 7688 C C . SER B 1 342 ? -16.75 3.055 -28.906 1 88.25 342 SER B C 1
ATOM 7690 O O . SER B 1 342 ? -16.953 4.109 -28.312 1 88.25 342 SER B O 1
ATOM 7692 N N . ALA B 1 343 ? -17.734 2.725 -29.859 1 79.88 343 ALA B N 1
ATOM 7693 C CA . ALA B 1 343 ? -19.078 3.287 -29.969 1 79.88 343 ALA B CA 1
ATOM 7694 C C . ALA B 1 343 ? -19.953 2.861 -28.781 1 79.88 343 ALA B C 1
ATOM 7696 O O . ALA B 1 343 ? -21.109 3.266 -28.688 1 79.88 343 ALA B O 1
ATOM 7697 N N . GLN B 1 344 ? -19.281 2.188 -27.688 1 82.81 344 GLN B N 1
ATOM 7698 C CA . GLN B 1 344 ? -20.094 1.679 -26.578 1 82.81 344 GLN B CA 1
ATOM 7699 C C . GLN B 1 344 ? -20.188 2.699 -25.453 1 82.81 344 GLN B C 1
ATOM 7701 O O . GLN B 1 344 ? -21.109 2.648 -24.625 1 82.81 344 GLN B O 1
ATOM 7706 N N . ILE B 1 345 ? -19.172 3.547 -25.312 1 90.75 345 ILE B N 1
ATOM 7707 C CA . ILE B 1 345 ? -19.172 4.602 -24.297 1 90.75 345 ILE B CA 1
ATOM 7708 C C . ILE B 1 345 ? -19.328 5.961 -24.984 1 90.75 345 ILE B C 1
ATOM 7710 O O . ILE B 1 345 ? -18.578 6.293 -25.906 1 90.75 345 ILE B O 1
ATOM 7714 N N . ASP B 1 346 ? -20.359 6.688 -24.594 1 92 346 ASP B N 1
ATOM 7715 C CA . ASP B 1 346 ? -20.594 8.008 -25.156 1 92 346 ASP B CA 1
ATOM 7716 C C . ASP B 1 346 ? -19.766 9.07 -24.438 1 92 346 ASP B C 1
ATOM 7718 O O . ASP B 1 346 ? -20.297 9.883 -23.672 1 92 346 ASP B O 1
ATOM 7722 N N . ALA B 1 347 ? -18.516 9.062 -24.703 1 94 347 ALA B N 1
ATOM 7723 C CA . ALA B 1 347 ? -17.609 10.031 -24.094 1 94 347 ALA B CA 1
ATOM 7724 C C . ALA B 1 347 ? -17.547 11.312 -24.922 1 94 347 ALA B C 1
ATOM 7726 O O . ALA B 1 347 ? -17.688 11.281 -26.141 1 94 347 ALA B O 1
ATOM 7727 N N . PRO B 1 348 ? -17.391 12.484 -24.234 1 93 348 PRO B N 1
ATOM 7728 C CA . PRO B 1 348 ? -17.234 13.727 -24.984 1 93 348 PRO B CA 1
ATOM 7729 C C . PRO B 1 348 ? -15.961 13.758 -25.812 1 93 348 PRO B C 1
ATOM 7731 O O . PRO B 1 348 ? -15.031 12.984 -25.578 1 93 348 PRO B O 1
ATOM 7734 N N . ASP B 1 349 ? -15.875 14.633 -26.781 1 93.75 349 ASP B N 1
ATOM 7735 C CA . ASP B 1 349 ? -14.789 14.711 -27.75 1 93.75 349 ASP B CA 1
ATOM 7736 C C . ASP B 1 349 ? -13.445 14.945 -27.062 1 93.75 349 ASP B C 1
ATOM 7738 O O . ASP B 1 349 ? -12.43 14.391 -27.469 1 93.75 349 ASP B O 1
ATOM 7742 N N . TRP B 1 350 ? -13.453 15.781 -26.062 1 90.31 350 TRP B N 1
ATOM 7743 C CA . TRP B 1 350 ? -12.18 16.125 -25.438 1 90.31 350 TRP B CA 1
ATOM 7744 C C . TRP B 1 350 ? -11.562 14.914 -24.75 1 90.31 350 TRP B C 1
ATOM 7746 O O . TRP B 1 350 ? -10.336 14.789 -24.688 1 90.31 350 TRP B O 1
ATOM 7756 N N . VAL B 1 351 ? -12.422 14 -24.188 1 93.94 351 VAL B N 1
ATOM 7757 C CA . VAL B 1 351 ? -11.914 12.781 -23.562 1 93.94 351 VAL B CA 1
ATOM 7758 C C . VAL B 1 351 ? -11.328 11.859 -24.641 1 93.94 351 VAL B C 1
ATOM 7760 O O . VAL B 1 351 ? -10.234 11.312 -24.453 1 93.94 351 VAL B O 1
ATOM 7763 N N . GLU B 1 352 ? -12.031 11.641 -25.734 1 96.06 352 GLU B N 1
ATOM 7764 C CA . GLU B 1 352 ? -11.547 10.812 -26.844 1 96.06 352 GLU B CA 1
ATOM 7765 C C . GLU B 1 352 ? -10.227 11.352 -27.391 1 96.06 352 GLU B C 1
ATOM 7767 O O . GLU B 1 352 ? -9.305 10.586 -27.672 1 96.06 352 GLU B O 1
ATOM 7772 N N . ASN B 1 353 ? -10.195 12.664 -27.562 1 95.62 353 ASN B N 1
ATOM 7773 C CA . ASN B 1 353 ? -8.977 13.289 -28.062 1 95.62 353 ASN B CA 1
ATOM 7774 C C . ASN B 1 353 ? -7.812 13.086 -27.094 1 95.62 353 ASN B C 1
ATOM 7776 O O . ASN B 1 353 ? -6.676 12.859 -27.531 1 95.62 353 ASN B O 1
ATOM 7780 N N . ARG B 1 354 ? -8.117 13.156 -25.781 1 94.44 354 ARG B N 1
ATOM 7781 C CA . ARG B 1 354 ? -7.082 12.93 -24.781 1 94.44 354 ARG B CA 1
ATOM 7782 C C . ARG B 1 354 ? -6.562 11.492 -24.844 1 94.44 354 ARG B C 1
ATOM 7784 O O . ARG B 1 354 ? -5.355 11.266 -24.734 1 94.44 354 ARG B O 1
ATOM 7791 N N . VAL B 1 355 ? -7.512 10.562 -25 1 96.06 355 VAL B N 1
ATOM 7792 C CA . VAL B 1 355 ? -7.125 9.156 -25.094 1 96.06 355 VAL B CA 1
ATOM 7793 C C . VAL B 1 355 ? -6.23 8.953 -26.312 1 96.06 355 VAL B C 1
ATOM 7795 O O . VAL B 1 355 ? -5.184 8.312 -26.219 1 96.06 355 VAL B O 1
ATOM 7798 N N . ARG B 1 356 ? -6.562 9.547 -27.484 1 96.81 356 ARG B N 1
ATOM 7799 C CA . ARG B 1 356 ? -5.758 9.438 -28.688 1 96.81 356 ARG B CA 1
ATOM 7800 C C . ARG B 1 356 ? -4.387 10.078 -28.5 1 96.81 356 ARG B C 1
ATOM 7802 O O . ARG B 1 356 ? -3.375 9.531 -28.953 1 96.81 356 ARG B O 1
ATOM 7809 N N . GLU B 1 357 ? -4.328 11.18 -27.812 1 96.38 357 GLU B N 1
ATOM 7810 C CA . GLU B 1 357 ? -3.068 11.859 -27.531 1 96.38 357 GLU B CA 1
ATOM 7811 C C . GLU B 1 357 ? -2.145 10.984 -26.688 1 96.38 357 GLU B C 1
ATOM 7813 O O . GLU B 1 357 ? -0.981 10.781 -27.031 1 96.38 357 GLU B O 1
ATOM 7818 N N . VAL B 1 358 ? -2.748 10.492 -25.594 1 96.19 358 VAL B N 1
ATOM 7819 C CA . VAL B 1 358 ? -1.965 9.68 -24.672 1 96.19 358 VAL B CA 1
ATOM 7820 C C . VAL B 1 358 ? -1.426 8.445 -25.391 1 96.19 358 VAL B C 1
ATOM 7822 O O . VAL B 1 358 ? -0.267 8.07 -25.219 1 96.19 358 VAL B O 1
ATOM 7825 N N . ARG B 1 359 ? -2.217 7.844 -26.281 1 93.81 359 ARG B N 1
ATOM 7826 C CA . ARG B 1 359 ? -1.829 6.633 -27 1 93.81 359 ARG B CA 1
ATOM 7827 C C . ARG B 1 359 ? -0.746 6.93 -28.031 1 93.81 359 ARG B C 1
ATOM 7829 O O . ARG B 1 359 ? -0.073 6.016 -28.516 1 93.81 359 ARG B O 1
ATOM 7836 N N . SER B 1 360 ? -0.61 8.203 -28.422 1 94.88 360 SER B N 1
ATOM 7837 C CA . SER B 1 360 ? 0.406 8.586 -29.391 1 94.88 360 SER B CA 1
ATOM 7838 C C . SER B 1 360 ? 1.771 8.758 -28.734 1 94.88 360 SER B C 1
ATOM 7840 O O . SER B 1 360 ? 2.795 8.812 -29.422 1 94.88 360 SER B O 1
ATOM 7842 N N . TYR B 1 361 ? 1.741 8.859 -27.391 1 94.81 361 TYR B N 1
ATOM 7843 C CA . TYR B 1 361 ? 2.992 9 -26.656 1 94.81 361 TYR B CA 1
ATOM 7844 C C . TYR B 1 361 ? 3.674 7.648 -26.484 1 94.81 361 TYR B C 1
ATOM 7846 O O . TYR B 1 361 ? 3.02 6.605 -26.531 1 94.81 361 TYR B O 1
ATOM 7854 N N . ASN B 1 362 ? 4.984 7.641 -26.422 1 91.81 362 ASN B N 1
ATOM 7855 C CA . ASN B 1 362 ? 5.754 6.473 -26 1 91.81 362 ASN B CA 1
ATOM 7856 C C . ASN B 1 362 ? 5.773 6.328 -24.484 1 91.81 362 ASN B C 1
ATOM 7858 O O . ASN B 1 362 ? 6.738 6.73 -23.828 1 91.81 362 ASN B O 1
ATOM 7862 N N . LEU B 1 363 ? 4.641 5.684 -23.891 1 93.38 363 LEU B N 1
ATOM 7863 C CA . LEU B 1 363 ? 4.48 5.578 -22.438 1 93.38 363 LEU B CA 1
ATOM 7864 C C . LEU B 1 363 ? 4.379 4.121 -22 1 93.38 363 LEU B C 1
ATOM 7866 O O . LEU B 1 363 ? 3.928 3.271 -22.781 1 93.38 363 LEU B O 1
ATOM 7870 N N . SER B 1 364 ? 4.828 3.855 -20.781 1 90.56 364 SER B N 1
ATOM 7871 C CA . SER B 1 364 ? 4.562 2.566 -20.141 1 90.56 364 SER B CA 1
ATOM 7872 C C . SER B 1 364 ? 3.068 2.346 -19.938 1 90.56 364 SER B C 1
ATOM 7874 O O . SER B 1 364 ? 2.285 3.297 -19.984 1 90.56 364 SER B O 1
ATOM 7876 N N . ALA B 1 365 ? 2.707 1.11 -19.703 1 89.38 365 ALA B N 1
ATOM 7877 C CA . ALA B 1 365 ? 1.311 0.765 -19.453 1 89.38 365 ALA B CA 1
ATOM 7878 C C . ALA B 1 365 ? 0.782 1.486 -18.219 1 89.38 365 ALA B C 1
ATOM 7880 O O . ALA B 1 365 ? -0.361 1.949 -18.203 1 89.38 365 ALA B O 1
ATOM 7881 N N . ARG B 1 366 ? 1.631 1.564 -17.266 1 91.12 366 ARG B N 1
ATOM 7882 C CA . ARG B 1 366 ? 1.208 2.197 -16.031 1 91.12 366 ARG B CA 1
ATOM 7883 C C . ARG B 1 366 ? 0.956 3.688 -16.234 1 91.12 366 ARG B C 1
ATOM 7885 O O . ARG B 1 366 ? -0.058 4.219 -15.773 1 91.12 366 ARG B O 1
ATOM 7892 N N . ALA B 1 367 ? 1.914 4.379 -16.844 1 94.38 367 ALA B N 1
ATOM 7893 C CA . ALA B 1 367 ? 1.744 5.805 -17.109 1 94.38 367 ALA B CA 1
ATOM 7894 C C . ALA B 1 367 ? 0.512 6.062 -17.969 1 94.38 367 ALA B C 1
ATOM 7896 O O . ALA B 1 367 ? -0.231 7.016 -17.734 1 94.38 367 ALA B O 1
ATOM 7897 N N . THR B 1 368 ? 0.292 5.207 -18.938 1 94.69 368 THR B N 1
ATOM 7898 C CA . THR B 1 368 ? -0.886 5.312 -19.797 1 94.69 368 THR B CA 1
ATOM 7899 C C . THR B 1 368 ? -2.164 5.191 -18.969 1 94.69 368 THR B C 1
ATOM 7901 O O . THR B 1 368 ? -3.092 5.984 -19.125 1 94.69 368 THR B O 1
ATOM 7904 N N . GLN B 1 369 ? -2.154 4.223 -18.109 1 95.06 369 GLN B N 1
ATOM 7905 C CA . GLN B 1 369 ? -3.311 4.008 -17.234 1 95.06 369 GLN B CA 1
ATOM 7906 C C . GLN B 1 369 ? -3.6 5.246 -16.391 1 95.06 369 GLN B C 1
ATOM 7908 O O . GLN B 1 369 ? -4.75 5.684 -16.297 1 95.06 369 GLN B O 1
ATOM 7913 N N . ILE B 1 370 ? -2.6 5.836 -15.844 1 93.31 370 ILE B N 1
ATOM 7914 C CA . ILE B 1 370 ? -2.746 7 -14.977 1 93.31 370 ILE B CA 1
ATOM 7915 C C . ILE B 1 370 ? -3.379 8.148 -15.758 1 93.31 370 ILE B C 1
ATOM 7917 O O . ILE B 1 370 ? -4.328 8.781 -15.281 1 93.31 370 ILE B O 1
ATOM 7921 N N . GLU B 1 371 ? -2.91 8.453 -16.953 1 94.56 371 GLU B N 1
ATOM 7922 C CA . GLU B 1 371 ? -3.383 9.57 -17.766 1 94.56 371 GLU B CA 1
ATOM 7923 C C . GLU B 1 371 ? -4.816 9.344 -18.234 1 94.56 371 GLU B C 1
ATOM 7925 O O . GLU B 1 371 ? -5.645 10.258 -18.188 1 94.56 371 GLU B O 1
ATOM 7930 N N . ILE B 1 372 ? -5.09 8.133 -18.641 1 95.69 372 ILE B N 1
ATOM 7931 C CA . ILE B 1 372 ? -6.422 7.852 -19.172 1 95.69 372 ILE B CA 1
ATOM 7932 C C . ILE B 1 372 ? -7.441 7.898 -18.031 1 95.69 372 ILE B C 1
ATOM 7934 O O . ILE B 1 372 ? -8.516 8.484 -18.172 1 95.69 372 ILE B O 1
ATOM 7938 N N . GLU B 1 373 ? -7.109 7.324 -16.953 1 94.12 373 GLU B N 1
ATOM 7939 C CA . GLU B 1 373 ? -8.016 7.352 -15.812 1 94.12 373 GLU B CA 1
ATOM 7940 C C . GLU B 1 373 ? -8.242 8.781 -15.328 1 94.12 373 GLU B C 1
ATOM 7942 O O . GLU B 1 373 ? -9.344 9.125 -14.891 1 94.12 373 GLU B O 1
ATOM 7947 N N . ALA B 1 374 ? -7.188 9.578 -15.391 1 89.62 374 ALA B N 1
ATOM 7948 C CA . ALA B 1 374 ? -7.332 10.977 -15 1 89.62 374 ALA B CA 1
ATOM 7949 C C . ALA B 1 374 ? -8.336 11.695 -15.891 1 89.62 374 ALA B C 1
ATOM 7951 O O . ALA B 1 374 ? -9.156 12.477 -15.406 1 89.62 374 ALA B O 1
ATOM 7952 N N . ALA B 1 375 ? -8.32 11.477 -17.188 1 91 375 ALA B N 1
ATOM 7953 C CA . ALA B 1 375 ? -9.258 12.078 -18.125 1 91 375 ALA B CA 1
ATOM 7954 C C . ALA B 1 375 ? -10.688 11.625 -17.859 1 91 375 ALA B C 1
ATOM 7956 O O . ALA B 1 375 ? -11.617 12.438 -17.875 1 91 375 ALA B O 1
ATOM 7957 N N . ILE B 1 376 ? -10.836 10.352 -17.562 1 93.75 376 ILE B N 1
ATOM 7958 C CA . ILE B 1 376 ? -12.156 9.797 -17.297 1 93.75 376 ILE B CA 1
ATOM 7959 C C . ILE B 1 376 ? -12.711 10.391 -16 1 93.75 376 ILE B C 1
ATOM 7961 O O . ILE B 1 376 ? -13.875 10.805 -15.953 1 93.75 376 ILE B O 1
ATOM 7965 N N . ASN B 1 377 ? -11.922 10.477 -15.023 1 89.06 377 ASN B N 1
ATOM 7966 C CA . ASN B 1 377 ? -12.359 11.031 -13.75 1 89.06 377 ASN B CA 1
ATOM 7967 C C . ASN B 1 377 ? -12.758 12.5 -13.883 1 89.06 377 ASN B C 1
ATOM 7969 O O . ASN B 1 377 ? -13.742 12.938 -13.289 1 89.06 377 ASN B O 1
ATOM 7973 N N . GLN B 1 378 ? -11.914 13.227 -14.625 1 84.38 378 GLN B N 1
ATOM 7974 C CA . GLN B 1 378 ? -12.242 14.625 -14.875 1 84.38 378 GLN B CA 1
ATOM 7975 C C . GLN B 1 378 ? -13.602 14.766 -15.547 1 84.38 378 GLN B C 1
ATOM 7977 O O . GLN B 1 378 ? -14.383 15.664 -15.203 1 84.38 378 GLN B O 1
ATOM 7982 N N . TRP B 1 379 ? -13.906 13.922 -16.484 1 89.31 379 TRP B N 1
ATOM 7983 C CA . TRP B 1 379 ? -15.188 13.906 -17.188 1 89.31 379 TRP B CA 1
ATOM 7984 C C . TRP B 1 379 ? -16.328 13.594 -16.234 1 89.31 379 TRP B C 1
ATOM 7986 O O . TRP B 1 379 ? -17.297 14.352 -16.156 1 89.31 379 TRP B O 1
ATOM 7996 N N . LEU B 1 380 ? -16.141 12.539 -15.414 1 89.88 380 LEU B N 1
ATOM 7997 C CA . LEU B 1 380 ? -17.219 12.078 -14.539 1 89.88 380 LEU B CA 1
ATOM 7998 C C . LEU B 1 380 ? -17.469 13.078 -13.414 1 89.88 380 LEU B C 1
ATOM 8000 O O . LEU B 1 380 ? -18.609 13.227 -12.961 1 89.88 380 LEU B O 1
ATOM 8004 N N . GLN B 1 381 ? -16.406 13.812 -13.039 1 80.62 381 GLN B N 1
ATOM 8005 C CA . GLN B 1 381 ? -16.547 14.766 -11.945 1 80.62 381 GLN B CA 1
ATOM 8006 C C . GLN B 1 381 ? -16.969 16.141 -12.469 1 80.62 381 GLN B C 1
ATOM 8008 O O . GLN B 1 381 ? -17.422 16.984 -11.695 1 80.62 381 GLN B O 1
ATOM 8013 N N . GLY B 1 382 ? -16.844 16.375 -13.797 1 77.06 382 GLY B N 1
ATOM 8014 C CA . GLY B 1 382 ? -17.062 17.688 -14.375 1 77.06 382 GLY B CA 1
ATOM 8015 C C . GLY B 1 382 ? -18.531 17.984 -14.648 1 77.06 382 GLY B C 1
ATOM 8016 O O . GLY B 1 382 ? -18.859 19.062 -15.133 1 77.06 382 GLY B O 1
ATOM 8017 N N . VAL B 1 383 ? -19.359 16.953 -14.32 1 80.19 383 VAL B N 1
ATOM 8018 C CA . VAL B 1 383 ? -20.781 17.188 -14.57 1 80.19 383 VAL B CA 1
ATOM 8019 C C . VAL B 1 383 ? -21.484 17.531 -13.266 1 80.19 383 VAL B C 1
ATOM 8021 O O . VAL B 1 383 ? -21 17.203 -12.18 1 80.19 383 VAL B O 1
ATOM 8024 N N . PRO B 1 384 ? -22.578 18.281 -13.414 1 75.38 384 PRO B N 1
ATOM 8025 C CA . PRO B 1 384 ? -23.328 18.625 -12.203 1 75.38 384 PRO B CA 1
ATOM 8026 C C . PRO B 1 384 ? -23.703 17.391 -11.375 1 75.38 384 PRO B C 1
ATOM 8028 O O . PRO B 1 384 ? -23.844 16.297 -11.93 1 75.38 384 PRO B O 1
ATOM 8031 N N . GLU B 1 385 ? -23.766 17.531 -10.102 1 74.19 385 GLU B N 1
ATOM 8032 C CA . GLU B 1 385 ? -23.969 16.438 -9.156 1 74.19 385 GLU B CA 1
ATOM 8033 C C . GLU B 1 385 ? -25.219 15.625 -9.516 1 74.19 385 GLU B C 1
ATOM 8035 O O . GLU B 1 385 ? -25.234 14.398 -9.391 1 74.19 385 GLU B O 1
ATOM 8040 N N . ASP B 1 386 ? -26.312 16.328 -9.906 1 82.94 386 ASP B N 1
ATOM 8041 C CA . ASP B 1 386 ? -27.594 15.688 -10.203 1 82.94 386 ASP B CA 1
ATOM 8042 C C . ASP B 1 386 ? -27.469 14.758 -11.406 1 82.94 386 ASP B C 1
ATOM 8044 O O . ASP B 1 386 ? -28.234 13.797 -11.539 1 82.94 386 ASP B O 1
ATOM 8048 N N . GLU B 1 387 ? -26.5 14.992 -12.25 1 89.56 387 GLU B N 1
ATOM 8049 C CA . GLU B 1 387 ? -26.297 14.203 -13.461 1 89.56 387 GLU B CA 1
ATOM 8050 C C . GLU B 1 387 ? -25.172 13.18 -13.281 1 89.56 387 GLU B C 1
ATOM 8052 O O . GLU B 1 387 ? -25.047 12.25 -14.07 1 89.56 387 GLU B O 1
ATOM 8057 N N . ARG B 1 388 ? -24.438 13.266 -12.273 1 88.06 388 ARG B N 1
ATOM 8058 C CA . ARG B 1 388 ? -23.203 12.508 -12.094 1 88.06 388 ARG B CA 1
ATOM 8059 C C . ARG B 1 388 ? -23.5 11.023 -11.898 1 88.06 388 ARG B C 1
ATOM 8061 O O . ARG B 1 388 ? -22.797 10.172 -12.461 1 88.06 388 ARG B O 1
ATOM 8068 N N . GLU B 1 389 ? -24.531 10.781 -11.148 1 90.31 389 GLU B N 1
ATOM 8069 C CA . GLU B 1 389 ? -24.844 9.375 -10.875 1 90.31 389 GLU B CA 1
ATOM 8070 C C . GLU B 1 389 ? -25.281 8.648 -12.148 1 90.31 389 GLU B C 1
ATOM 8072 O O . GLU B 1 389 ? -24.828 7.535 -12.414 1 90.31 389 GLU B O 1
ATOM 8077 N N . GLN B 1 390 ? -26.125 9.258 -12.875 1 92.94 390 GLN B N 1
ATOM 8078 C CA . GLN B 1 390 ? -26.578 8.656 -14.125 1 92.94 390 GLN B CA 1
ATOM 8079 C C . GLN B 1 390 ? -25.422 8.484 -15.109 1 92.94 390 GLN B C 1
ATOM 8081 O O . GLN B 1 390 ? -25.328 7.465 -15.789 1 92.94 390 GLN B O 1
ATOM 8086 N N . LEU B 1 391 ? -24.562 9.453 -15.195 1 93.44 391 LEU B N 1
ATOM 8087 C CA . LEU B 1 391 ? -23.406 9.375 -16.078 1 93.44 391 LEU B CA 1
ATOM 8088 C C . LEU B 1 391 ? -22.484 8.227 -15.672 1 93.44 391 LEU B C 1
ATOM 8090 O O . LEU B 1 391 ? -21.969 7.504 -16.531 1 93.44 391 LEU B O 1
ATOM 8094 N N . ARG B 1 392 ? -22.266 8.086 -14.398 1 93.31 392 ARG B N 1
ATOM 8095 C CA . ARG B 1 392 ? -21.453 6.988 -13.891 1 93.31 392 ARG B CA 1
ATOM 8096 C C . ARG B 1 392 ? -22.047 5.641 -14.266 1 93.31 392 ARG B C 1
ATOM 8098 O O . ARG B 1 392 ? -21.328 4.727 -14.672 1 93.31 392 ARG B O 1
ATOM 8105 N N . ASP B 1 393 ? -23.359 5.551 -14.156 1 94.31 393 ASP B N 1
ATOM 8106 C CA . ASP B 1 393 ? -24.047 4.316 -14.516 1 94.31 393 ASP B CA 1
ATOM 8107 C C . ASP B 1 393 ? -23.906 4.02 -16.016 1 94.31 393 ASP B C 1
ATOM 8109 O O . ASP B 1 393 ? -23.625 2.881 -16.391 1 94.31 393 ASP B O 1
ATOM 8113 N N . ASP B 1 394 ? -24.047 5.043 -16.781 1 94.25 394 ASP B N 1
ATOM 8114 C CA . ASP B 1 394 ? -23.922 4.883 -18.219 1 94.25 394 ASP B CA 1
ATOM 8115 C C . ASP B 1 394 ? -22.5 4.477 -18.609 1 94.25 394 ASP B C 1
ATOM 8117 O O . ASP B 1 394 ? -22.312 3.633 -19.484 1 94.25 394 ASP B O 1
ATOM 8121 N N . TYR B 1 395 ? -21.625 5.105 -18 1 95.62 395 TYR B N 1
ATOM 8122 C CA . TYR B 1 395 ? -20.219 4.773 -18.25 1 95.62 395 TYR B CA 1
ATOM 8123 C C . TYR B 1 395 ? -19.938 3.312 -17.906 1 95.62 395 TYR B C 1
ATOM 8125 O O . TYR B 1 395 ? -19.328 2.59 -18.688 1 95.62 395 TYR B O 1
ATOM 8133 N N . GLN B 1 396 ? -20.391 2.834 -16.75 1 94.56 396 GLN B N 1
ATOM 8134 C CA . GLN B 1 396 ? -20.172 1.47 -16.281 1 94.56 396 GLN B CA 1
ATOM 8135 C C . GLN B 1 396 ? -20.828 0.457 -17.219 1 94.56 396 GLN B C 1
ATOM 8137 O O . GLN B 1 396 ? -20.219 -0.57 -17.547 1 94.56 396 GLN B O 1
ATOM 8142 N N . LYS B 1 397 ? -22.031 0.715 -17.641 1 95 397 LYS B N 1
ATOM 8143 C CA . LYS B 1 397 ? -22.734 -0.17 -18.562 1 95 397 LYS B CA 1
ATOM 8144 C C . LYS B 1 397 ? -22.016 -0.274 -19.891 1 95 397 LYS B C 1
ATOM 8146 O O . LYS B 1 397 ? -21.906 -1.359 -20.469 1 95 397 LYS B O 1
ATOM 8151 N N . GLY B 1 398 ? -21.531 0.855 -20.328 1 95 398 GLY B N 1
ATOM 8152 C CA . GLY B 1 398 ? -20.75 0.846 -21.562 1 95 398 GLY B CA 1
ATOM 8153 C C . GLY B 1 398 ? -19.469 0.037 -21.453 1 95 398 GLY B C 1
ATOM 8154 O O . GLY B 1 398 ? -19.125 -0.71 -22.375 1 95 398 GLY B O 1
ATOM 8155 N N . LEU B 1 399 ? -18.797 0.251 -20.375 1 95.69 399 LEU B N 1
ATOM 8156 C CA . LEU B 1 399 ? -17.562 -0.487 -20.141 1 95.69 399 LEU B CA 1
ATOM 8157 C C . LEU B 1 399 ? -17.828 -1.984 -20.047 1 95.69 399 LEU B C 1
ATOM 8159 O O . LEU B 1 399 ? -17.109 -2.789 -20.641 1 95.69 399 LEU B O 1
ATOM 8163 N N . GLU B 1 400 ? -18.859 -2.348 -19.344 1 95.12 400 GLU B N 1
ATOM 8164 C CA . GLU B 1 400 ? -19.25 -3.75 -19.219 1 95.12 400 GLU B CA 1
ATOM 8165 C C . GLU B 1 400 ? -19.562 -4.355 -20.594 1 95.12 400 GLU B C 1
ATOM 8167 O O . GLU B 1 400 ? -19.156 -5.488 -20.875 1 95.12 400 GLU B O 1
ATOM 8172 N N . SER B 1 401 ? -20.266 -3.645 -21.391 1 94.69 401 SER B N 1
ATOM 8173 C CA . SER B 1 401 ? -20.609 -4.105 -22.734 1 94.69 401 SER B CA 1
ATOM 8174 C C . SER B 1 401 ? -19.375 -4.336 -23.578 1 94.69 401 SER B C 1
ATOM 8176 O O . SER B 1 401 ? -19.266 -5.352 -24.266 1 94.69 401 SER B O 1
ATOM 8178 N N . TYR B 1 402 ? -18.484 -3.404 -23.516 1 95.44 402 TYR B N 1
ATOM 8179 C CA . TYR B 1 402 ? -17.234 -3.561 -24.266 1 95.44 402 TYR B CA 1
ATOM 8180 C C . TYR B 1 402 ? -16.484 -4.812 -23.828 1 95.44 402 TYR B C 1
ATOM 8182 O O . TYR B 1 402 ? -16.031 -5.598 -24.672 1 95.44 402 TYR B O 1
ATOM 8190 N N . VAL B 1 403 ? -16.344 -4.961 -22.547 1 95.94 403 VAL B N 1
ATOM 8191 C CA . VAL B 1 403 ? -15.602 -6.082 -22 1 95.94 403 VAL B CA 1
ATOM 8192 C C . VAL B 1 403 ? -16.297 -7.395 -22.375 1 95.94 403 VAL B C 1
ATOM 8194 O O . VAL B 1 403 ? -15.633 -8.367 -22.734 1 95.94 403 VAL B O 1
ATOM 8197 N N . GLN B 1 404 ? -17.625 -7.461 -22.312 1 94.56 404 GLN B N 1
ATOM 8198 C CA . GLN B 1 404 ? -18.375 -8.656 -22.688 1 94.56 404 GLN B CA 1
ATOM 8199 C C . GLN B 1 404 ? -18.125 -9.031 -24.141 1 94.56 404 GLN B C 1
ATOM 8201 O O . GLN B 1 404 ? -17.906 -10.203 -24.453 1 94.56 404 GLN B O 1
ATOM 8206 N N . ASN B 1 405 ? -18.125 -8.016 -24.953 1 94.5 405 ASN B N 1
ATOM 8207 C CA . ASN B 1 405 ? -17.969 -8.242 -26.391 1 94.5 405 ASN B CA 1
ATOM 8208 C C . ASN B 1 405 ? -16.547 -8.656 -26.75 1 94.5 405 ASN B C 1
ATOM 8210 O O . ASN B 1 405 ? -16.312 -9.227 -27.812 1 94.5 405 ASN B O 1
ATOM 8214 N N . HIS B 1 406 ? -15.57 -8.406 -25.844 1 95.31 406 HIS B N 1
ATOM 8215 C CA . HIS B 1 406 ? -14.172 -8.688 -26.156 1 95.31 406 HIS B CA 1
ATOM 8216 C C . HIS B 1 406 ? -13.555 -9.602 -25.094 1 95.31 406 HIS B C 1
ATOM 8218 O O . HIS B 1 406 ? -12.328 -9.68 -24.984 1 95.31 406 HIS B O 1
ATOM 8224 N N . ARG B 1 407 ? -14.273 -10.25 -24.328 1 94.75 407 ARG B N 1
ATOM 8225 C CA . ARG B 1 407 ? -13.812 -10.953 -23.125 1 94.75 407 ARG B CA 1
ATOM 8226 C C . ARG B 1 407 ? -12.789 -12.023 -23.484 1 94.75 407 ARG B C 1
ATOM 8228 O O . ARG B 1 407 ? -11.922 -12.359 -22.672 1 94.75 407 ARG B O 1
ATOM 8235 N N . ARG B 1 408 ? -12.773 -12.625 -24.641 1 96.44 408 ARG B N 1
ATOM 8236 C CA . ARG B 1 408 ? -11.891 -13.734 -24.984 1 96.44 408 ARG B CA 1
ATOM 8237 C C . ARG B 1 408 ? -10.625 -13.227 -25.672 1 96.44 408 ARG B C 1
ATOM 8239 O O . ARG B 1 408 ? -9.812 -14.023 -26.156 1 96.44 408 ARG B O 1
ATOM 8246 N N . THR B 1 409 ? -10.438 -11.906 -25.766 1 95.06 409 THR B N 1
ATOM 8247 C CA . THR B 1 409 ? -9.203 -11.344 -26.281 1 95.06 409 THR B CA 1
ATOM 8248 C C . THR B 1 409 ? -8.453 -10.57 -25.203 1 95.06 409 THR B C 1
ATOM 8250 O O . THR B 1 409 ? -7.266 -10.273 -25.359 1 95.06 409 THR B O 1
ATOM 8253 N N . LEU B 1 410 ? -9.125 -10.297 -24.156 1 95.12 410 LEU B N 1
ATOM 8254 C CA . LEU B 1 410 ? -8.547 -9.453 -23.125 1 95.12 410 LEU B CA 1
ATOM 8255 C C . LEU B 1 410 ? -7.594 -10.25 -22.234 1 95.12 410 LEU B C 1
ATOM 8257 O O . LEU B 1 410 ? -6.656 -9.695 -21.656 1 95.12 410 LEU B O 1
ATOM 8261 N N . THR B 1 411 ? -7.848 -11.508 -22.016 1 94.88 411 THR B N 1
ATOM 8262 C CA . THR B 1 411 ? -6.977 -12.453 -21.328 1 94.88 411 THR B CA 1
ATOM 8263 C C . THR B 1 411 ? -6.73 -13.688 -22.188 1 94.88 411 THR B C 1
ATOM 8265 O O . THR B 1 411 ? -7.668 -14.422 -22.516 1 94.88 411 THR B O 1
ATOM 8268 N N . THR B 1 412 ? -5.496 -13.844 -22.547 1 95.69 412 THR B N 1
ATOM 8269 C CA . THR B 1 412 ? -5.148 -14.984 -23.391 1 95.69 412 THR B CA 1
ATOM 8270 C C . THR B 1 412 ? -3.953 -15.734 -22.812 1 95.69 412 THR B C 1
ATOM 8272 O O . THR B 1 412 ? -3.232 -15.211 -21.953 1 95.69 412 THR B O 1
ATOM 8275 N N . THR B 1 413 ? -3.826 -16.938 -23.203 1 96.44 413 THR B N 1
ATOM 8276 C CA . THR B 1 413 ? -2.709 -17.766 -22.781 1 96.44 413 THR B CA 1
ATOM 8277 C C . THR B 1 413 ? -1.919 -18.266 -23.984 1 96.44 413 THR B C 1
ATOM 8279 O O . THR B 1 413 ? -2.48 -18.891 -24.891 1 96.44 413 THR B O 1
ATOM 8282 N N . GLY B 1 414 ? -0.628 -17.828 -24.016 1 95.56 414 GLY B N 1
ATOM 8283 C CA . GLY B 1 414 ? 0.28 -18.422 -24.984 1 95.56 414 GLY B CA 1
ATOM 8284 C C . GLY B 1 414 ? 0.757 -19.812 -24.578 1 95.56 414 GLY B C 1
ATOM 8285 O O . GLY B 1 414 ? 0.916 -20.094 -23.391 1 95.56 414 GLY B O 1
ATOM 8286 N N . ILE B 1 415 ? 0.943 -20.719 -25.609 1 97.25 415 ILE B N 1
ATOM 8287 C CA . ILE B 1 415 ? 1.407 -22.078 -25.391 1 97.25 415 ILE B CA 1
ATOM 8288 C C . ILE B 1 415 ? 2.646 -22.344 -26.25 1 97.25 415 ILE B C 1
ATOM 8290 O O . ILE B 1 415 ? 2.662 -22.047 -27.438 1 97.25 415 ILE B O 1
ATOM 8294 N N . ALA B 1 416 ? 3.682 -22.828 -25.688 1 96.56 416 ALA B N 1
ATOM 8295 C CA . ALA B 1 416 ? 4.859 -23.312 -26.406 1 96.56 416 ALA B CA 1
ATOM 8296 C C . ALA B 1 416 ? 5.008 -24.812 -26.266 1 96.56 416 ALA B C 1
ATOM 8298 O O . ALA B 1 416 ? 5 -25.359 -25.156 1 96.56 416 ALA B O 1
ATOM 8299 N N . ARG B 1 417 ? 5.066 -25.469 -27.391 1 97.38 417 ARG B N 1
ATOM 8300 C CA . ARG B 1 417 ? 5.312 -26.906 -27.406 1 97.38 417 ARG B CA 1
ATOM 8301 C C . ARG B 1 417 ? 6.797 -27.203 -27.578 1 97.38 417 ARG B C 1
ATOM 8303 O O . ARG B 1 417 ? 7.414 -26.797 -28.562 1 97.38 417 ARG B O 1
ATOM 8310 N N . ILE B 1 418 ? 7.352 -27.922 -26.641 1 97.06 418 ILE B N 1
ATOM 8311 C CA . ILE B 1 418 ? 8.75 -28.328 -26.688 1 97.06 418 ILE B CA 1
ATOM 8312 C C . ILE B 1 418 ? 8.852 -29.828 -26.953 1 97.06 418 ILE B C 1
ATOM 8314 O O . ILE B 1 418 ? 8.414 -30.641 -26.125 1 97.06 418 ILE B O 1
ATOM 8318 N N . GLY B 1 419 ? 9.414 -30.156 -28 1 94.81 419 GLY B N 1
ATOM 8319 C CA . GLY B 1 419 ? 9.656 -31.562 -28.281 1 94.81 419 GLY B CA 1
ATOM 8320 C C . GLY B 1 419 ? 10.68 -32.188 -27.359 1 94.81 419 GLY B C 1
ATOM 8321 O O . GLY B 1 419 ? 11.672 -31.562 -27 1 94.81 419 GLY B O 1
ATOM 8322 N N . VAL B 1 420 ? 10.484 -33.562 -26.875 1 91.12 420 VAL B N 1
ATOM 8323 C CA . VAL B 1 420 ? 11.383 -34.188 -25.922 1 91.12 420 VAL B CA 1
ATOM 8324 C C . VAL B 1 420 ? 12.008 -35.438 -26.531 1 91.12 420 VAL B C 1
ATOM 8326 O O . VAL B 1 420 ? 12.664 -36.219 -25.844 1 91.12 420 VAL B O 1
ATOM 8329 N N . GLY B 1 421 ? 12.016 -35.781 -27.766 1 81.44 421 GLY B N 1
ATOM 8330 C CA . GLY B 1 421 ? 12.586 -36.938 -28.406 1 81.44 421 GLY B CA 1
ATOM 8331 C C . GLY B 1 421 ? 14.078 -36.844 -28.641 1 81.44 421 GLY B C 1
ATOM 8332 O O . GLY B 1 421 ? 14.875 -37.219 -27.766 1 81.44 421 GLY B O 1
ATOM 8333 N N . ASP B 1 422 ? 14.578 -36.25 -29.672 1 79.94 422 ASP B N 1
ATOM 8334 C CA . ASP B 1 422 ? 15.977 -36.156 -30.078 1 79.94 422 ASP B CA 1
ATOM 8335 C C . ASP B 1 422 ? 16.625 -34.906 -29.484 1 79.94 422 ASP B C 1
ATOM 8337 O O . ASP B 1 422 ? 17.781 -34.594 -29.797 1 79.94 422 ASP B O 1
ATOM 8341 N N . GLY B 1 423 ? 15.992 -34.312 -28.547 1 87.06 423 GLY B N 1
ATOM 8342 C CA . GLY B 1 423 ? 16.453 -33.062 -27.953 1 87.06 423 GLY B CA 1
ATOM 8343 C C . GLY B 1 423 ? 15.32 -32.094 -27.719 1 87.06 423 GLY B C 1
ATOM 8344 O O . GLY B 1 423 ? 14.211 -32.281 -28.219 1 87.06 423 GLY B O 1
ATOM 8345 N N . LEU B 1 424 ? 15.742 -31.062 -26.984 1 94.19 424 LEU B N 1
ATOM 8346 C CA . LEU B 1 424 ? 14.719 -30.062 -26.656 1 94.19 424 LEU B CA 1
ATOM 8347 C C . LEU B 1 424 ? 14.672 -28.969 -27.719 1 94.19 424 LEU B C 1
ATOM 8349 O O . LEU B 1 424 ? 15.711 -28.406 -28.078 1 94.19 424 LEU B O 1
ATOM 8353 N N . SER B 1 425 ? 13.523 -28.703 -28.25 1 92.5 425 SER B N 1
ATOM 8354 C CA . SER B 1 425 ? 13.328 -27.609 -29.188 1 92.5 425 SER B CA 1
ATOM 8355 C C . SER B 1 425 ? 11.883 -27.109 -29.172 1 92.5 425 SER B C 1
ATOM 8357 O O . SER B 1 425 ? 10.953 -27.906 -29.031 1 92.5 425 SER B O 1
ATOM 8359 N N . VAL B 1 426 ? 11.773 -25.859 -29.359 1 94.88 426 VAL B N 1
ATOM 8360 C CA . VAL B 1 426 ? 10.414 -25.344 -29.484 1 94.88 426 VAL B CA 1
ATOM 8361 C C . VAL B 1 426 ? 9.875 -25.656 -30.875 1 94.88 426 VAL B C 1
ATOM 8363 O O . VAL B 1 426 ? 10.406 -25.172 -31.875 1 94.88 426 VAL B O 1
ATOM 8366 N N . GLU B 1 427 ? 8.812 -26.375 -30.891 1 93.69 427 GLU B N 1
ATOM 8367 C CA . GLU B 1 427 ? 8.32 -26.891 -32.156 1 93.69 427 GLU B CA 1
ATOM 8368 C C . GLU B 1 427 ? 7.137 -26.078 -32.656 1 93.69 427 GLU B C 1
ATOM 8370 O O . GLU B 1 427 ? 6.898 -26 -33.875 1 93.69 427 GLU B O 1
ATOM 8375 N N . ALA B 1 428 ? 6.391 -25.531 -31.781 1 94.38 428 ALA B N 1
ATOM 8376 C CA . ALA B 1 428 ? 5.199 -24.781 -32.156 1 94.38 428 ALA B CA 1
ATOM 8377 C C . ALA B 1 428 ? 4.785 -23.828 -31.031 1 94.38 428 ALA B C 1
ATOM 8379 O O . ALA B 1 428 ? 5.137 -24.031 -29.859 1 94.38 428 ALA B O 1
ATOM 8380 N N . THR B 1 429 ? 4.145 -22.781 -31.422 1 94.69 429 THR B N 1
ATOM 8381 C CA . THR B 1 429 ? 3.494 -21.891 -30.469 1 94.69 429 THR B CA 1
ATOM 8382 C C . THR B 1 429 ? 2.02 -21.703 -30.812 1 94.69 429 THR B C 1
ATOM 8384 O O . THR B 1 429 ? 1.633 -21.828 -31.984 1 94.69 429 THR B O 1
ATOM 8387 N N . GLY B 1 430 ? 1.186 -21.578 -29.812 1 95 430 GLY B N 1
ATOM 8388 C CA . GLY B 1 430 ? -0.24 -21.328 -29.969 1 95 430 GLY B CA 1
ATOM 8389 C C . GLY B 1 430 ? -0.799 -20.391 -28.906 1 95 430 GLY B C 1
ATOM 8390 O O . GLY B 1 430 ? -0.051 -19.859 -28.094 1 95 430 GLY B O 1
ATOM 8391 N N . GLN B 1 431 ? -2.064 -20.125 -29.109 1 95.25 431 GLN B N 1
ATOM 8392 C CA . GLN B 1 431 ? -2.723 -19.219 -28.156 1 95.25 431 GLN B CA 1
ATOM 8393 C C . GLN B 1 431 ? -4.195 -19.594 -27.984 1 95.25 431 GLN B C 1
ATOM 8395 O O . GLN B 1 431 ? -4.867 -19.953 -28.953 1 95.25 431 GLN B O 1
ATOM 8400 N N . VAL B 1 432 ? -4.684 -19.5 -26.766 1 97.75 432 VAL B N 1
ATOM 8401 C CA . VAL B 1 432 ? -6.098 -19.703 -26.469 1 97.75 432 VAL B CA 1
ATOM 8402 C C . VAL B 1 432 ? -6.586 -18.609 -25.516 1 97.75 432 VAL B C 1
ATOM 8404 O O . VAL B 1 432 ? -5.797 -18.031 -24.766 1 97.75 432 VAL B O 1
ATOM 8407 N N . PRO B 1 433 ? -7.91 -18.312 -25.609 1 97.88 433 PRO B N 1
ATOM 8408 C CA . PRO B 1 433 ? -8.461 -17.359 -24.641 1 97.88 433 PRO B CA 1
ATOM 8409 C C . PRO B 1 433 ? -8.469 -17.891 -23.219 1 97.88 433 PRO B C 1
ATOM 8411 O O . PRO B 1 433 ? -8.602 -19.094 -23 1 97.88 433 PRO B O 1
ATOM 8414 N N . GLY B 1 434 ? -8.344 -17.016 -22.266 1 97.62 434 GLY B N 1
ATOM 8415 C CA . GLY B 1 434 ? -8.484 -17.359 -20.859 1 97.62 434 GLY B CA 1
ATOM 8416 C C . GLY B 1 434 ? -7.191 -17.844 -20.234 1 97.62 434 GLY B C 1
ATOM 8417 O O . GLY B 1 434 ? -6.121 -17.703 -20.828 1 97.62 434 GLY B O 1
ATOM 8418 N N . GLU B 1 435 ? -7.289 -18.266 -19.031 1 97.62 435 GLU B N 1
ATOM 8419 C CA . GLU B 1 435 ? -6.129 -18.719 -18.266 1 97.62 435 GLU B CA 1
ATOM 8420 C C . GLU B 1 435 ? -6.355 -20.109 -17.688 1 97.62 435 GLU B C 1
ATOM 8422 O O . GLU B 1 435 ? -7.441 -20.422 -17.188 1 97.62 435 GLU B O 1
ATOM 8427 N N . PRO B 1 436 ? -5.395 -20.984 -17.828 1 97.56 436 PRO B N 1
ATOM 8428 C CA . PRO B 1 436 ? -5.516 -22.328 -17.25 1 97.56 436 PRO B CA 1
ATOM 8429 C C . PRO B 1 436 ? -5.328 -22.328 -15.727 1 97.56 436 PRO B C 1
ATOM 8431 O O . PRO B 1 436 ? -4.707 -21.422 -15.172 1 97.56 436 PRO B O 1
ATOM 8434 N N . LEU B 1 437 ? -5.957 -23.344 -15.109 1 95.56 437 LEU B N 1
ATOM 8435 C CA . LEU B 1 437 ? -5.852 -23.469 -13.664 1 95.56 437 LEU B CA 1
ATOM 8436 C C . LEU B 1 437 ? -4.48 -24 -13.258 1 95.56 437 LEU B C 1
ATOM 8438 O O . LEU B 1 437 ? -3.793 -23.391 -12.438 1 95.56 437 LEU B O 1
ATOM 8442 N N . ASN B 1 438 ? -4.09 -25.094 -13.773 1 95.88 438 ASN B N 1
ATOM 8443 C CA . ASN B 1 438 ? -2.865 -25.812 -13.453 1 95.88 438 ASN B CA 1
ATOM 8444 C C . ASN B 1 438 ? -2.557 -26.875 -14.508 1 95.88 438 ASN B C 1
ATOM 8446 O O . ASN B 1 438 ? -3.105 -26.844 -15.609 1 95.88 438 ASN B O 1
ATOM 8450 N N . GLN B 1 439 ? -1.673 -27.797 -14.172 1 96.75 439 GLN B N 1
ATOM 8451 C CA . GLN B 1 439 ? -1.212 -28.797 -15.141 1 96.75 439 GLN B CA 1
ATOM 8452 C C . GLN B 1 439 ? -2.369 -29.656 -15.641 1 96.75 439 GLN B C 1
ATOM 8454 O O . GLN B 1 439 ? -2.381 -30.078 -16.797 1 96.75 439 GLN B O 1
ATOM 8459 N N . PHE B 1 440 ? -3.367 -29.891 -14.805 1 97.56 440 PHE B N 1
ATOM 8460 C CA . PHE B 1 440 ? -4.465 -30.781 -15.156 1 97.56 440 PHE B CA 1
ATOM 8461 C C . PHE B 1 440 ? -5.395 -30.125 -16.172 1 97.56 440 PHE B C 1
ATOM 8463 O O . PHE B 1 440 ? -6.238 -30.781 -16.766 1 97.56 440 PHE B O 1
ATOM 8470 N N . SER B 1 441 ? -5.199 -28.875 -16.359 1 98.12 441 SER B N 1
ATOM 8471 C CA . SER B 1 441 ? -6 -28.172 -17.359 1 98.12 441 SER B CA 1
ATOM 8472 C C . SER B 1 441 ? -5.621 -28.594 -18.781 1 98.12 441 SER B C 1
ATOM 8474 O O . SER B 1 441 ? -6.316 -28.266 -19.734 1 98.12 441 SER B O 1
ATOM 8476 N N . MET B 1 442 ? -4.551 -29.344 -18.891 1 98.62 442 MET B N 1
ATOM 8477 C CA . MET B 1 442 ? -4.078 -29.734 -20.203 1 98.62 442 MET B CA 1
ATOM 8478 C C . MET B 1 442 ? -3.947 -31.25 -20.312 1 98.62 442 MET B C 1
ATOM 8480 O O . MET B 1 442 ? -3.744 -31.922 -19.312 1 98.62 442 MET B O 1
ATOM 8484 N N . ASP B 1 443 ? -4.078 -31.75 -21.562 1 98.19 443 ASP B N 1
ATOM 8485 C CA . ASP B 1 443 ? -3.908 -33.156 -21.906 1 98.19 443 ASP B CA 1
ATOM 8486 C C . ASP B 1 443 ? -3.668 -33.344 -23.406 1 98.19 443 ASP B C 1
ATOM 8488 O O . ASP B 1 443 ? -4.289 -32.656 -24.219 1 98.19 443 ASP B O 1
ATOM 8492 N N . GLU B 1 444 ? -2.74 -34.156 -23.688 1 98.38 444 GLU B N 1
ATOM 8493 C CA . GLU B 1 444 ? -2.57 -34.562 -25.078 1 98.38 444 GLU B CA 1
ATOM 8494 C C . GLU B 1 444 ? -3.127 -35.938 -25.344 1 98.38 444 GLU B C 1
ATOM 8496 O O . GLU B 1 444 ? -2.76 -36.906 -24.641 1 98.38 444 GLU B O 1
ATOM 8501 N N . HIS B 1 445 ? -3.984 -36.094 -26.344 1 97.38 445 HIS B N 1
ATOM 8502 C CA . HIS B 1 445 ? -4.617 -37.375 -26.656 1 97.38 445 HIS B CA 1
ATOM 8503 C C . HIS B 1 445 ? -4.918 -37.5 -28.141 1 97.38 445 HIS B C 1
ATOM 8505 O O . HIS B 1 445 ? -5.539 -36.594 -28.719 1 97.38 445 HIS B O 1
ATOM 8511 N N . ASN B 1 446 ? -4.41 -38.531 -28.734 1 96.19 446 ASN B N 1
ATOM 8512 C CA . ASN B 1 446 ? -4.672 -38.844 -30.141 1 96.19 446 ASN B CA 1
ATOM 8513 C C . ASN B 1 446 ? -4.34 -37.656 -31.047 1 96.19 446 ASN B C 1
ATOM 8515 O O . ASN B 1 446 ? -5.145 -37.281 -31.906 1 96.19 446 ASN B O 1
ATOM 8519 N N . GLY B 1 447 ? -3.281 -37.031 -30.75 1 96.44 447 GLY B N 1
ATOM 8520 C CA . GLY B 1 447 ? -2.768 -35.969 -31.625 1 96.44 447 GLY B CA 1
ATOM 8521 C C . GLY B 1 447 ? -3.365 -34.625 -31.344 1 96.44 447 GLY B C 1
ATOM 8522 O O . GLY B 1 447 ? -3.16 -33.656 -32.125 1 96.44 447 GLY B O 1
ATOM 8523 N N . SER B 1 448 ? -4.086 -34.5 -30.297 1 98 448 SER B N 1
ATOM 8524 C CA . SER B 1 448 ? -4.711 -33.25 -29.938 1 98 448 SER B CA 1
ATOM 8525 C C . SER B 1 448 ? -4.336 -32.812 -28.531 1 98 448 SER B C 1
ATOM 8527 O O . SER B 1 448 ? -4.309 -33.625 -27.609 1 98 448 SER B O 1
ATOM 8529 N N . LEU B 1 449 ? -3.979 -31.516 -28.438 1 98.56 449 LEU B N 1
ATOM 8530 C CA . LEU B 1 449 ? -3.852 -30.922 -27.125 1 98.56 449 LEU B CA 1
ATOM 8531 C C . LEU B 1 449 ? -5.18 -30.328 -26.656 1 98.56 449 LEU B C 1
ATOM 8533 O O . LEU B 1 449 ? -5.812 -29.562 -27.391 1 98.56 449 LEU B O 1
ATOM 8537 N N . ARG B 1 450 ? -5.648 -30.719 -25.562 1 98.81 450 ARG B N 1
ATOM 8538 C CA . ARG B 1 450 ? -6.867 -30.203 -24.953 1 98.81 450 ARG B CA 1
ATOM 8539 C C . ARG B 1 450 ? -6.547 -29.328 -23.75 1 98.81 450 ARG B C 1
ATOM 8541 O O . ARG B 1 450 ? -5.688 -29.672 -22.938 1 98.81 450 ARG B O 1
ATOM 8548 N N . ILE B 1 451 ? -7.191 -28.109 -23.656 1 98.75 451 ILE B N 1
ATOM 8549 C CA . ILE B 1 451 ? -6.867 -27.172 -22.578 1 98.75 451 ILE B CA 1
ATOM 8550 C C . ILE B 1 451 ? -8.141 -26.484 -22.094 1 98.75 451 ILE B C 1
ATOM 8552 O O . ILE B 1 451 ? -8.906 -25.953 -22.906 1 98.75 451 ILE B O 1
ATOM 8556 N N . ALA B 1 452 ? -8.406 -26.531 -20.797 1 98.69 452 ALA B N 1
ATOM 8557 C CA . ALA B 1 452 ? -9.5 -25.812 -20.156 1 98.69 452 ALA B CA 1
ATOM 8558 C C . ALA B 1 452 ? -9.023 -24.484 -19.578 1 98.69 452 ALA B C 1
ATOM 8560 O O . ALA B 1 452 ? -7.938 -24.406 -18.984 1 98.69 452 ALA B O 1
ATOM 8561 N N . THR B 1 453 ? -9.773 -23.391 -19.781 1 98.31 453 THR B N 1
ATOM 8562 C CA . THR B 1 453 ? -9.367 -22.078 -19.328 1 98.31 453 THR B CA 1
ATOM 8563 C C . THR B 1 453 ? -10.555 -21.344 -18.703 1 98.31 453 THR B C 1
ATOM 8565 O O . THR B 1 453 ? -11.711 -21.703 -18.938 1 98.31 453 THR B O 1
ATOM 8568 N N . THR B 1 454 ? -10.305 -20.406 -17.875 1 97.75 454 THR B N 1
ATOM 8569 C CA . THR B 1 454 ? -11.273 -19.469 -17.297 1 97.75 454 THR B CA 1
ATOM 8570 C C . THR B 1 454 ? -11.086 -18.078 -17.859 1 97.75 454 THR B C 1
ATOM 8572 O O . THR B 1 454 ? -9.969 -17.547 -17.891 1 97.75 454 THR B O 1
ATOM 8575 N N . ILE B 1 455 ? -12.078 -17.562 -18.406 1 97.5 455 ILE B N 1
ATOM 8576 C CA . ILE B 1 455 ? -12.141 -16.141 -18.703 1 97.5 455 ILE B CA 1
ATOM 8577 C C . ILE B 1 455 ? -12.555 -15.375 -17.453 1 97.5 455 ILE B C 1
ATOM 8579 O O . ILE B 1 455 ? -13.703 -15.484 -17 1 97.5 455 ILE B O 1
ATOM 8583 N N . PRO B 1 456 ? -11.734 -14.594 -16.844 1 94.88 456 PRO B N 1
ATOM 8584 C CA . PRO B 1 456 ? -12.008 -14.008 -15.531 1 94.88 456 PRO B CA 1
ATOM 8585 C C . PRO B 1 456 ? -13.023 -12.867 -15.594 1 94.88 456 PRO B C 1
ATOM 8587 O O . PRO B 1 456 ? -13.32 -12.352 -16.672 1 94.88 456 PRO B O 1
ATOM 8590 N N . ARG B 1 457 ? -13.523 -12.539 -14.391 1 92.94 457 ARG B N 1
ATOM 8591 C CA . ARG B 1 457 ? -14.352 -11.352 -14.211 1 92.94 457 ARG B CA 1
ATOM 8592 C C . ARG B 1 457 ? -13.555 -10.078 -14.453 1 92.94 457 ARG B C 1
ATOM 8594 O O . ARG B 1 457 ? -12.398 -9.984 -14.039 1 92.94 457 ARG B O 1
ATOM 8601 N N . GLN B 1 458 ? -14.188 -9.242 -15.219 1 91.75 458 GLN B N 1
ATOM 8602 C CA . GLN B 1 458 ? -13.562 -7.941 -15.445 1 91.75 458 GLN B CA 1
ATOM 8603 C C . GLN B 1 458 ? -14.609 -6.852 -15.617 1 91.75 458 GLN B C 1
ATOM 8605 O O . GLN B 1 458 ? -15.539 -6.996 -16.406 1 91.75 458 GLN B O 1
ATOM 8610 N N . PHE B 1 459 ? -14.484 -5.781 -14.875 1 90.94 459 PHE B N 1
ATOM 8611 C CA . PHE B 1 459 ? -15.305 -4.578 -14.977 1 90.94 459 PHE B CA 1
ATOM 8612 C C . PHE B 1 459 ? -16.781 -4.934 -14.977 1 90.94 459 PHE B C 1
ATOM 8614 O O . PHE B 1 459 ? -17.531 -4.492 -15.844 1 90.94 459 PHE B O 1
ATOM 8621 N N . GLY B 1 460 ? -17.234 -5.742 -14.07 1 88.31 460 GLY B N 1
ATOM 8622 C CA . GLY B 1 460 ? -18.625 -6.047 -13.852 1 88.31 460 GLY B CA 1
ATOM 8623 C C . GLY B 1 460 ? -19.109 -7.25 -14.641 1 88.31 460 GLY B C 1
ATOM 8624 O O . GLY B 1 460 ? -20.219 -7.734 -14.422 1 88.31 460 GLY B O 1
ATOM 8625 N N . THR B 1 461 ? -18.297 -7.715 -15.633 1 92.69 461 THR B N 1
ATOM 8626 C CA . THR B 1 461 ? -18.688 -8.891 -16.406 1 92.69 461 THR B CA 1
ATOM 8627 C C . THR B 1 461 ? -18.469 -10.164 -15.586 1 92.69 461 THR B C 1
ATOM 8629 O O . THR B 1 461 ? -17.625 -10.195 -14.695 1 92.69 461 THR B O 1
ATOM 8632 N N . LYS B 1 462 ? -19.266 -11.18 -15.977 1 94.12 462 LYS B N 1
ATOM 8633 C CA . LYS B 1 462 ? -19.156 -12.461 -15.281 1 94.12 462 LYS B CA 1
ATOM 8634 C C . LYS B 1 462 ? -18.078 -13.336 -15.922 1 94.12 462 LYS B C 1
ATOM 8636 O O . LYS B 1 462 ? -17.812 -13.234 -17.125 1 94.12 462 LYS B O 1
ATOM 8641 N N . SER B 1 463 ? -17.5 -14.164 -15.141 1 95.56 463 SER B N 1
ATOM 8642 C CA . SER B 1 463 ? -16.531 -15.125 -15.648 1 95.56 463 SER B CA 1
ATOM 8643 C C . SER B 1 463 ? -17.219 -16.266 -16.391 1 95.56 463 SER B C 1
ATOM 8645 O O . SER B 1 463 ? -18.406 -16.531 -16.156 1 95.56 463 SER B O 1
ATOM 8647 N N . VAL B 1 464 ? -16.562 -16.875 -17.344 1 96.5 464 VAL B N 1
ATOM 8648 C CA . VAL B 1 464 ? -17 -18.094 -18.031 1 96.5 464 VAL B CA 1
ATOM 8649 C C . VAL B 1 464 ? -15.812 -19.031 -18.25 1 96.5 464 VAL B C 1
ATOM 8651 O O . VAL B 1 464 ? -14.656 -18.609 -18.125 1 96.5 464 VAL B O 1
ATOM 8654 N N . ASN B 1 465 ? -16.094 -20.281 -18.516 1 97.56 465 ASN B N 1
ATOM 8655 C CA . ASN B 1 465 ? -15.039 -21.266 -18.703 1 97.56 465 ASN B CA 1
ATOM 8656 C C . ASN B 1 465 ? -15.141 -21.953 -20.062 1 97.56 465 ASN B C 1
ATOM 8658 O O . ASN B 1 465 ? -16.234 -22.234 -20.531 1 97.56 465 ASN B O 1
ATOM 8662 N N . ASP B 1 466 ? -14.008 -22.109 -20.641 1 98.5 466 ASP B N 1
ATOM 8663 C CA . ASP B 1 466 ? -13.93 -22.688 -21.984 1 98.5 466 ASP B CA 1
ATOM 8664 C C . ASP B 1 466 ? -13.008 -23.906 -22 1 98.5 466 ASP B C 1
ATOM 8666 O O . ASP B 1 466 ? -12.227 -24.109 -21.062 1 98.5 466 ASP B O 1
ATOM 8670 N N . LEU B 1 467 ? -13.156 -24.766 -22.953 1 98.75 467 LEU B N 1
ATOM 8671 C CA . LEU B 1 467 ? -12.227 -25.844 -23.297 1 98.75 467 LEU B CA 1
ATOM 8672 C C . LEU B 1 467 ? -11.898 -25.828 -24.781 1 98.75 467 LEU B C 1
ATOM 8674 O O . LEU B 1 467 ? -12.797 -25.766 -25.625 1 98.75 467 LEU B O 1
ATOM 8678 N N . TYR B 1 468 ? -10.625 -25.797 -25.094 1 98.81 468 TYR B N 1
ATOM 8679 C CA . TYR B 1 468 ? -10.172 -25.75 -26.469 1 98.81 468 TYR B CA 1
ATOM 8680 C C . TYR B 1 468 ? -9.391 -27 -26.844 1 98.81 468 TYR B C 1
ATOM 8682 O O . TYR B 1 468 ? -8.688 -27.578 -26 1 98.81 468 TYR B O 1
ATOM 8690 N N . THR B 1 469 ? -9.562 -27.453 -28.062 1 98.69 469 THR B N 1
ATOM 8691 C CA . THR B 1 469 ? -8.742 -28.5 -28.641 1 98.69 469 THR B CA 1
ATOM 8692 C C . THR B 1 469 ? -7.832 -27.938 -29.734 1 98.69 469 THR B C 1
ATOM 8694 O O . THR B 1 469 ? -8.266 -27.125 -30.562 1 98.69 469 THR B O 1
ATOM 8697 N N . LEU B 1 470 ? -6.582 -28.281 -29.609 1 98.62 470 LEU B N 1
ATOM 8698 C CA . LEU B 1 470 ? -5.582 -27.859 -30.594 1 98.62 470 LEU B CA 1
ATOM 8699 C C . LEU B 1 470 ? -4.883 -29.062 -31.219 1 98.62 470 LEU B C 1
ATOM 8701 O O . LEU B 1 470 ? -4.684 -30.078 -30.547 1 98.62 470 LEU B O 1
ATOM 8705 N N . GLU B 1 471 ? -4.531 -28.906 -32.5 1 98.06 471 GLU B N 1
ATOM 8706 C CA . GLU B 1 471 ? -3.629 -29.922 -33.062 1 98.06 471 GLU B CA 1
ATOM 8707 C C . GLU B 1 471 ? -2.307 -29.953 -32.281 1 98.06 471 GLU B C 1
ATOM 8709 O O . GLU B 1 471 ? -1.638 -28.922 -32.156 1 98.06 471 GLU B O 1
ATOM 8714 N N . ALA B 1 472 ? -1.893 -31.094 -31.812 1 97.06 472 ALA B N 1
ATOM 8715 C CA . ALA B 1 472 ? -0.765 -31.188 -30.891 1 97.06 472 ALA B CA 1
ATOM 8716 C C . ALA B 1 472 ? 0.522 -30.688 -31.547 1 97.06 472 ALA B C 1
ATOM 8718 O O . ALA B 1 472 ? 1.336 -30.031 -30.891 1 97.06 472 ALA B O 1
ATOM 8719 N N . ASP B 1 473 ? 0.705 -30.953 -32.812 1 94.62 473 ASP B N 1
ATOM 8720 C CA . ASP B 1 473 ? 1.971 -30.656 -33.5 1 94.62 473 ASP B CA 1
ATOM 8721 C C . ASP B 1 473 ? 2.07 -29.188 -33.875 1 94.62 473 ASP B C 1
ATOM 8723 O O . ASP B 1 473 ? 3.135 -28.578 -33.75 1 94.62 473 ASP B O 1
ATOM 8727 N N . SER B 1 474 ? 0.947 -28.609 -34.281 1 95.12 474 SER B N 1
ATOM 8728 C CA . SER B 1 474 ? 0.988 -27.234 -34.812 1 95.12 474 SER B CA 1
ATOM 8729 C C . SER B 1 474 ? 0.414 -26.25 -33.781 1 95.12 474 SER B C 1
ATOM 8731 O O . SER B 1 474 ? 0.625 -25.047 -33.906 1 95.12 474 SER B O 1
ATOM 8733 N N . LEU B 1 475 ? -0.383 -26.734 -32.875 1 97.25 475 LEU B N 1
ATOM 8734 C CA . LEU B 1 475 ? -1.108 -25.953 -31.891 1 97.25 475 LEU B CA 1
ATOM 8735 C C . LEU B 1 475 ? -2.127 -25.031 -32.562 1 97.25 475 LEU B C 1
ATOM 8737 O O . LEU B 1 475 ? -2.43 -23.953 -32.031 1 97.25 475 LEU B O 1
ATOM 8741 N N . ASP B 1 476 ? -2.609 -25.5 -33.719 1 96.44 476 ASP B N 1
ATOM 8742 C CA . ASP B 1 476 ? -3.76 -24.844 -34.312 1 96.44 476 ASP B CA 1
ATOM 8743 C C . ASP B 1 476 ? -5.059 -25.25 -33.625 1 96.44 476 ASP B C 1
ATOM 8745 O O . ASP B 1 476 ? -5.27 -26.438 -33.344 1 96.44 476 ASP B O 1
ATOM 8749 N N . ARG B 1 477 ? -5.883 -24.328 -33.5 1 97.12 477 ARG B N 1
ATOM 8750 C CA . ARG B 1 477 ? -7.148 -24.641 -32.812 1 97.12 477 ARG B CA 1
ATOM 8751 C C . ARG B 1 477 ? -8.031 -25.5 -33.719 1 97.12 477 ARG B C 1
ATOM 8753 O O . ARG B 1 477 ? -8.156 -25.25 -34.906 1 97.12 477 ARG B O 1
ATOM 8760 N N . GLN B 1 478 ? -8.609 -26.469 -33.125 1 98 478 GLN B N 1
ATOM 8761 C CA . GLN B 1 478 ? -9.492 -27.391 -33.812 1 98 478 GLN B CA 1
ATOM 8762 C C . GLN B 1 478 ? -10.953 -27.156 -33.438 1 98 478 GLN B C 1
ATOM 8764 O O . GLN B 1 478 ? -11.828 -27.109 -34.312 1 98 478 GLN B O 1
ATOM 8769 N N . GLY B 1 479 ? -11.203 -27.109 -32.25 1 97.94 479 GLY B N 1
ATOM 8770 C CA . GLY B 1 479 ? -12.547 -26.906 -31.734 1 97.94 479 GLY B CA 1
ATOM 8771 C C . GLY B 1 479 ? -12.57 -26.328 -30.328 1 97.94 479 GLY B C 1
ATOM 8772 O O . GLY B 1 479 ? -11.523 -26 -29.766 1 97.94 479 GLY B O 1
ATOM 8773 N N . SER B 1 480 ? -13.836 -26.047 -29.844 1 98.25 480 SER B N 1
ATOM 8774 C CA . SER B 1 480 ? -13.953 -25.484 -28.5 1 98.25 480 SER B CA 1
ATOM 8775 C C . SER B 1 480 ? -15.352 -25.719 -27.922 1 98.25 480 SER B C 1
ATOM 8777 O O . SER B 1 480 ? -16.297 -25.953 -28.672 1 98.25 480 SER B O 1
ATOM 8779 N N . VAL B 1 481 ? -15.445 -25.828 -26.672 1 98.19 481 VAL B N 1
ATOM 8780 C CA . VAL B 1 481 ? -16.656 -25.656 -25.875 1 98.19 481 VAL B CA 1
ATOM 8781 C C . VAL B 1 481 ? -16.547 -24.391 -25.047 1 98.19 481 VAL B C 1
ATOM 8783 O O . VAL B 1 481 ? -15.633 -24.25 -24.219 1 98.19 481 VAL B O 1
ATOM 8786 N N . GLN B 1 482 ? -17.484 -23.453 -25.297 1 97.12 482 GLN B N 1
ATOM 8787 C CA . GLN B 1 482 ? -17.328 -22.141 -24.656 1 97.12 482 GLN B CA 1
ATOM 8788 C C . GLN B 1 482 ? -18.516 -21.844 -23.734 1 97.12 482 GLN B C 1
ATOM 8790 O O . GLN B 1 482 ? -19.625 -22.312 -23.984 1 97.12 482 GLN B O 1
ATOM 8795 N N . GLY B 1 483 ? -18.234 -21.141 -22.656 1 95.5 483 GLY B N 1
ATOM 8796 C CA . GLY B 1 483 ? -19.281 -20.516 -21.859 1 95.5 483 GLY B CA 1
ATOM 8797 C C . GLY B 1 483 ? -19.766 -21.391 -20.719 1 95.5 483 GLY B C 1
ATOM 8798 O O . GLY B 1 483 ? -20.875 -21.234 -20.234 1 95.5 483 GLY B O 1
ATOM 8799 N N . MET B 1 484 ? -18.938 -22.312 -20.328 1 94.62 484 MET B N 1
ATOM 8800 C CA . MET B 1 484 ? -19.344 -23.172 -19.203 1 94.62 484 MET B CA 1
ATOM 8801 C C . MET B 1 484 ? -19.281 -22.406 -17.891 1 94.62 484 MET B C 1
ATOM 8803 O O . MET B 1 484 ? -18.438 -21.531 -17.719 1 94.62 484 MET B O 1
ATOM 8807 N N . GLY B 1 485 ? -20.203 -22.766 -17.016 1 92.75 485 GLY B N 1
ATOM 8808 C CA . GLY B 1 485 ? -20.156 -22.281 -15.641 1 92.75 485 GLY B CA 1
ATOM 8809 C C . GLY B 1 485 ? -20.109 -20.781 -15.539 1 92.75 485 GLY B C 1
ATOM 8810 O O . GLY B 1 485 ? -19.203 -20.203 -14.922 1 92.75 485 GLY B O 1
ATOM 8811 N N . VAL B 1 486 ? -21.125 -20.078 -16.031 1 92.88 486 VAL B N 1
ATOM 8812 C CA . VAL B 1 486 ? -21.203 -18.625 -16 1 92.88 486 VAL B CA 1
ATOM 8813 C C . VAL B 1 486 ? -21.031 -18.125 -14.57 1 92.88 486 VAL B C 1
ATOM 8815 O O . VAL B 1 486 ? -21.656 -18.641 -13.641 1 92.88 486 VAL B O 1
ATOM 8818 N N . ASP B 1 487 ? -20.125 -17.094 -14.375 1 92.44 487 ASP B N 1
ATOM 8819 C CA . ASP B 1 487 ? -19.797 -16.422 -13.117 1 92.44 487 ASP B CA 1
ATOM 8820 C C . ASP B 1 487 ? -19.047 -17.359 -12.18 1 92.44 487 ASP B C 1
ATOM 8822 O O . ASP B 1 487 ? -19.078 -17.188 -10.961 1 92.44 487 ASP B O 1
ATOM 8826 N N . GLN B 1 488 ? -18.547 -18.422 -12.766 1 93.31 488 GLN B N 1
ATOM 8827 C CA . GLN B 1 488 ? -17.75 -19.391 -12.008 1 93.31 488 GLN B CA 1
ATOM 8828 C C . GLN B 1 488 ? -16.344 -19.516 -12.594 1 93.31 488 GLN B C 1
ATOM 8830 O O . GLN B 1 488 ? -16.062 -18.953 -13.656 1 93.31 488 GLN B O 1
ATOM 8835 N N . ARG B 1 489 ? -15.531 -20.219 -11.852 1 94.56 489 ARG B N 1
ATOM 8836 C CA . ARG B 1 489 ? -14.18 -20.5 -12.328 1 94.56 489 ARG B CA 1
ATOM 8837 C C . ARG B 1 489 ? -13.859 -21.984 -12.242 1 94.56 489 ARG B C 1
ATOM 8839 O O . ARG B 1 489 ? -14.492 -22.719 -11.477 1 94.56 489 ARG B O 1
ATOM 8846 N N . VAL B 1 490 ? -12.898 -22.406 -13.016 1 94.81 490 VAL B N 1
ATOM 8847 C CA . VAL B 1 490 ? -12.469 -23.797 -13.008 1 94.81 490 VAL B CA 1
ATOM 8848 C C . VAL B 1 490 ? -11.789 -24.125 -11.68 1 94.81 490 VAL B C 1
ATOM 8850 O O . VAL B 1 490 ? -10.914 -23.375 -11.227 1 94.81 490 VAL B O 1
ATOM 8853 N N . TYR B 1 491 ? -12.195 -25.203 -11.094 1 93.12 491 TYR B N 1
ATOM 8854 C CA . TYR B 1 491 ? -11.586 -25.641 -9.844 1 93.12 491 TYR B CA 1
ATOM 8855 C C . TYR B 1 491 ? -10.805 -26.938 -10.031 1 93.12 491 TYR B C 1
ATOM 8857 O O . TYR B 1 491 ? -9.898 -27.234 -9.258 1 93.12 491 TYR B O 1
ATOM 8865 N N . SER B 1 492 ? -11.203 -27.703 -11 1 95.31 492 SER B N 1
ATOM 8866 C CA . SER B 1 492 ? -10.469 -28.922 -11.336 1 95.31 492 SER B CA 1
ATOM 8867 C C . SER B 1 492 ? -10.812 -29.406 -12.742 1 95.31 492 SER B C 1
ATOM 8869 O O . SER B 1 492 ? -11.898 -29.125 -13.25 1 95.31 492 SER B O 1
ATOM 8871 N N . VAL B 1 493 ? -9.906 -30.078 -13.305 1 97.56 493 VAL B N 1
ATOM 8872 C CA . VAL B 1 493 ? -10.07 -30.703 -14.617 1 97.56 493 VAL B CA 1
ATOM 8873 C C . VAL B 1 493 ? -9.391 -32.062 -14.625 1 97.56 493 VAL B C 1
ATOM 8875 O O . VAL B 1 493 ? -8.32 -32.25 -14.039 1 97.56 493 VAL B O 1
ATOM 8878 N N . ARG B 1 494 ? -10.031 -33 -15.211 1 97.75 494 ARG B N 1
ATOM 8879 C CA . ARG B 1 494 ? -9.414 -34.281 -15.438 1 97.75 494 ARG B CA 1
ATOM 8880 C C . ARG B 1 494 ? -9.82 -34.844 -16.797 1 97.75 494 ARG B C 1
ATOM 8882 O O . ARG B 1 494 ? -11.008 -34.844 -17.156 1 97.75 494 ARG B O 1
ATOM 8889 N N . TYR B 1 495 ? -8.898 -35.312 -17.562 1 97.25 495 TYR B N 1
ATOM 8890 C CA . TYR B 1 495 ? -9.148 -35.938 -18.844 1 97.25 495 TYR B CA 1
ATOM 8891 C C . TYR B 1 495 ? -9.031 -37.469 -18.734 1 97.25 495 TYR B C 1
ATOM 8893 O O . TYR B 1 495 ? -8.07 -37.969 -18.156 1 97.25 495 TYR B O 1
ATOM 8901 N N . VAL B 1 496 ? -9.992 -38.219 -19.281 1 95.5 496 VAL B N 1
ATOM 8902 C CA . VAL B 1 496 ? -9.977 -39.656 -19.344 1 95.5 496 VAL B CA 1
ATOM 8903 C C . VAL B 1 496 ? -10.391 -40.125 -20.734 1 95.5 496 VAL B C 1
ATOM 8905 O O . VAL B 1 496 ? -11.57 -40.062 -21.094 1 95.5 496 VAL B O 1
ATOM 8908 N N . GLY B 1 497 ? -9.438 -40.531 -21.484 1 94.5 497 GLY B N 1
ATOM 8909 C CA . GLY B 1 497 ? -9.727 -40.906 -22.859 1 94.5 497 GLY B CA 1
ATOM 8910 C C . GLY B 1 497 ? -10.312 -39.75 -23.656 1 94.5 497 GLY B C 1
ATOM 8911 O O . GLY B 1 497 ? -9.742 -38.656 -23.688 1 94.5 497 GLY B O 1
ATOM 8912 N N . ASP B 1 498 ? -11.531 -40.031 -24.156 1 96.31 498 ASP B N 1
ATOM 8913 C CA . ASP B 1 498 ? -12.18 -39.031 -25.016 1 96.31 498 ASP B CA 1
ATOM 8914 C C . ASP B 1 498 ? -13.102 -38.125 -24.188 1 96.31 498 ASP B C 1
ATOM 8916 O O . ASP B 1 498 ? -13.977 -37.438 -24.75 1 96.31 498 ASP B O 1
ATOM 8920 N N . THR B 1 499 ? -12.945 -38.125 -22.938 1 96.75 499 THR B N 1
ATOM 8921 C CA . THR B 1 499 ? -13.852 -37.375 -22.094 1 96.75 499 THR B CA 1
ATOM 8922 C C . THR B 1 499 ? -13.07 -36.438 -21.156 1 96.75 499 THR B C 1
ATOM 8924 O O . THR B 1 499 ? -12.016 -36.812 -20.641 1 96.75 499 THR B O 1
ATOM 8927 N N . ALA B 1 500 ? -13.617 -35.25 -21 1 97.88 500 ALA B N 1
ATOM 8928 C CA . ALA B 1 500 ? -13.094 -34.312 -20 1 97.88 500 ALA B CA 1
ATOM 8929 C C . ALA B 1 500 ? -14.125 -34.062 -18.922 1 97.88 500 ALA B C 1
ATOM 8931 O O . ALA B 1 500 ? -15.32 -33.906 -19.203 1 97.88 500 ALA B O 1
ATOM 8932 N N . TYR B 1 501 ? -13.703 -34 -17.734 1 96.62 501 TYR B N 1
ATOM 8933 C CA . TYR B 1 501 ? -14.5 -33.594 -16.594 1 96.62 501 TYR B CA 1
ATOM 8934 C C . TYR B 1 501 ? -14 -32.281 -16.047 1 96.62 501 TYR B C 1
ATOM 8936 O O . TYR B 1 501 ? -12.82 -32.125 -15.719 1 96.62 501 TYR B O 1
ATOM 8944 N N . VAL B 1 502 ? -14.859 -31.266 -15.969 1 96.81 502 VAL B N 1
ATOM 8945 C CA . VAL B 1 502 ? -14.5 -29.938 -15.5 1 96.81 502 VAL B CA 1
ATOM 8946 C C . VAL B 1 502 ? -15.414 -29.531 -14.344 1 96.81 502 VAL B C 1
ATOM 8948 O O . VAL B 1 502 ? -16.641 -29.578 -14.469 1 96.81 502 VAL B O 1
ATOM 8951 N N . VAL B 1 503 ? -14.828 -29.203 -13.258 1 94.19 503 VAL B N 1
ATOM 8952 C CA . VAL B 1 503 ? -15.586 -28.672 -12.125 1 94.19 503 VAL B CA 1
ATOM 8953 C C . VAL B 1 503 ? -15.422 -27.156 -12.047 1 94.19 503 VAL B C 1
ATOM 8955 O O . VAL B 1 503 ? -14.297 -26.656 -12.039 1 94.19 503 VAL B O 1
ATOM 8958 N N . THR B 1 504 ? -16.484 -26.469 -12.031 1 92.75 504 THR B N 1
ATOM 8959 C CA . THR B 1 504 ? -16.469 -25.031 -11.82 1 92.75 504 THR B CA 1
ATOM 8960 C C . THR B 1 504 ? -17.188 -24.672 -10.523 1 92.75 504 THR B C 1
ATOM 8962 O O . THR B 1 504 ? -17.906 -25.484 -9.961 1 92.75 504 THR B O 1
ATOM 8965 N N . PHE B 1 505 ? -16.844 -23.438 -10.016 1 85.38 505 PHE B N 1
ATOM 8966 C CA . PHE B 1 505 ? -17.469 -23.141 -8.734 1 85.38 505 PHE B CA 1
ATOM 8967 C C . PHE B 1 505 ? -17.516 -21.641 -8.477 1 85.38 505 PHE B C 1
ATOM 8969 O O . PHE B 1 505 ? -16.562 -20.922 -8.82 1 85.38 505 PHE B O 1
ATOM 8976 N N . ARG B 1 506 ? -18.547 -21.219 -7.883 1 79.56 506 ARG B N 1
ATOM 8977 C CA . ARG B 1 506 ? -18.672 -19.984 -7.125 1 79.56 506 ARG B CA 1
ATOM 8978 C C . ARG B 1 506 ? -19.406 -20.219 -5.812 1 79.56 506 ARG B C 1
ATOM 8980 O O . ARG B 1 506 ? -18.828 -20.109 -4.734 1 79.56 506 ARG B O 1
ATOM 8987 N N . GLN B 1 507 ? -20.703 -20.703 -5.883 1 67.19 507 GLN B N 1
ATOM 8988 C CA . GLN B 1 507 ? -21.5 -21.094 -4.734 1 67.19 507 GLN B CA 1
ATOM 8989 C C . GLN B 1 507 ? -21.969 -22.547 -4.867 1 67.19 507 GLN B C 1
ATOM 8991 O O . GLN B 1 507 ? -22.047 -23.281 -3.873 1 67.19 507 GLN B O 1
ATOM 8996 N N . ILE B 1 508 ? -22.25 -22.906 -6.078 1 69.69 508 ILE B N 1
ATOM 8997 C CA . ILE B 1 508 ? -22.625 -24.281 -6.426 1 69.69 508 ILE B CA 1
ATOM 8998 C C . ILE B 1 508 ? -21.641 -24.844 -7.445 1 69.69 508 ILE B C 1
ATOM 9000 O O . ILE B 1 508 ? -21.031 -24.078 -8.211 1 69.69 508 ILE B O 1
ATOM 9004 N N . ASP B 1 509 ? -21.438 -26.156 -7.359 1 70.88 509 ASP B N 1
ATOM 9005 C CA . ASP B 1 509 ? -20.359 -26.797 -8.109 1 70.88 509 ASP B CA 1
ATOM 9006 C C . ASP B 1 509 ? -20.922 -27.609 -9.281 1 70.88 509 ASP B C 1
ATOM 9008 O O . ASP B 1 509 ? -21.281 -28.781 -9.117 1 70.88 509 ASP B O 1
ATOM 9012 N N . PRO B 1 510 ? -20.891 -27 -10.445 1 86.06 510 PRO B N 1
ATOM 9013 C CA . PRO B 1 510 ? -21.234 -27.922 -11.539 1 86.06 510 PRO B CA 1
ATOM 9014 C C . PRO B 1 510 ? -20.062 -28.797 -11.977 1 86.06 510 PRO B C 1
ATOM 9016 O O . PRO B 1 510 ? -18.922 -28.328 -11.992 1 86.06 510 PRO B O 1
ATOM 9019 N N . PHE B 1 511 ? -20.359 -30.109 -12.086 1 91.62 511 PHE B N 1
ATOM 9020 C CA . PHE B 1 511 ? -19.516 -31.125 -12.711 1 91.62 511 PHE B CA 1
ATOM 9021 C C . PHE B 1 511 ? -19.891 -31.312 -14.18 1 91.62 511 PHE B C 1
ATOM 9023 O O . PHE B 1 511 ? -20.922 -31.891 -14.484 1 91.62 511 PHE B O 1
ATOM 9030 N N . HIS B 1 512 ? -19.031 -30.75 -15.117 1 95.81 512 HIS B N 1
ATOM 9031 C CA . HIS B 1 512 ? -19.281 -30.812 -16.547 1 95.81 512 HIS B CA 1
ATOM 9032 C C . HIS B 1 512 ? -18.625 -32.031 -17.188 1 95.81 512 HIS B C 1
ATOM 9034 O O . HIS B 1 512 ? -17.469 -32.344 -16.875 1 95.81 512 HIS B O 1
ATOM 9040 N N . VAL B 1 513 ? -19.344 -32.688 -18.016 1 96.69 513 VAL B N 1
ATOM 9041 C CA . VAL B 1 513 ? -18.812 -33.812 -18.797 1 96.69 513 VAL B CA 1
ATOM 9042 C C . VAL B 1 513 ? -18.734 -33.406 -20.266 1 96.69 513 VAL B C 1
ATOM 9044 O O . VAL B 1 513 ? -19.766 -33.125 -20.891 1 96.69 513 VAL B O 1
ATOM 9047 N N . ILE B 1 514 ? -17.547 -33.438 -20.828 1 97.94 514 ILE B N 1
ATOM 9048 C CA . ILE B 1 514 ? -17.328 -32.969 -22.188 1 97.94 514 ILE B CA 1
ATOM 9049 C C . ILE B 1 514 ? -16.844 -34.125 -23.062 1 97.94 514 ILE B C 1
ATOM 9051 O O . ILE B 1 514 ? -15.891 -34.812 -22.688 1 97.94 514 ILE B O 1
ATOM 9055 N N . ASP B 1 515 ? -17.469 -34.312 -24.156 1 97.75 515 ASP B N 1
ATOM 9056 C CA . ASP B 1 515 ? -17.047 -35.312 -25.156 1 97.75 515 ASP B CA 1
ATOM 9057 C C . ASP B 1 515 ? -16 -34.719 -26.094 1 97.75 515 ASP B C 1
ATOM 9059 O O . ASP B 1 515 ? -16.266 -33.688 -26.75 1 97.75 515 ASP B O 1
ATOM 9063 N N . LEU B 1 516 ? -14.852 -35.344 -26.172 1 97.88 516 LEU B N 1
ATOM 9064 C CA . LEU B 1 516 ? -13.758 -34.875 -26.984 1 97.88 516 LEU B CA 1
ATOM 9065 C C . LEU B 1 516 ? -13.406 -35.844 -28.094 1 97.88 516 LEU B C 1
ATOM 9067 O O . LEU B 1 516 ? -12.312 -35.781 -28.656 1 97.88 516 LEU B O 1
ATOM 9071 N N . SER B 1 517 ? -14.258 -36.75 -28.375 1 96.81 517 SER B N 1
ATOM 9072 C CA . SER B 1 517 ? -13.992 -37.781 -29.375 1 96.81 517 SER B CA 1
ATOM 9073 C C . SER B 1 517 ? -13.734 -37.188 -30.75 1 96.81 517 SER B C 1
ATOM 9075 O O . SER B 1 517 ? -12.914 -37.688 -31.516 1 96.81 517 SER B O 1
ATOM 9077 N N . ASP B 1 518 ? -14.477 -36.125 -30.984 1 97.5 518 ASP B N 1
ATOM 9078 C CA . ASP B 1 518 ? -14.195 -35.344 -32.188 1 97.5 518 ASP B CA 1
ATOM 9079 C C . ASP B 1 518 ? -13.57 -34 -31.781 1 97.5 518 ASP B C 1
ATOM 9081 O O . ASP B 1 518 ? -14.281 -33.062 -31.375 1 97.5 518 ASP B O 1
ATOM 9085 N N . PRO B 1 519 ? -12.32 -33.875 -31.953 1 97.19 519 PRO B N 1
ATOM 9086 C CA . PRO B 1 519 ? -11.641 -32.656 -31.516 1 97.1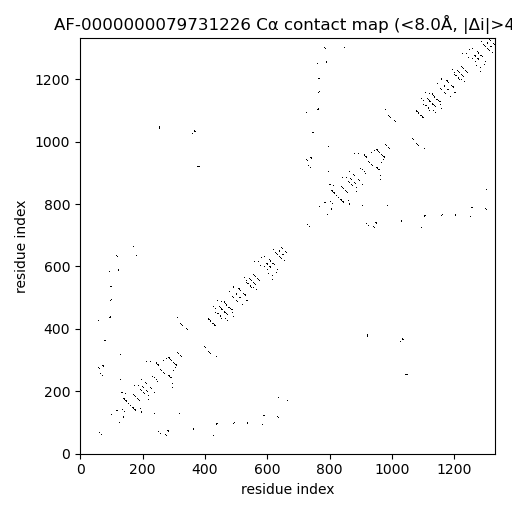9 519 PRO B CA 1
ATOM 9087 C C . PRO B 1 519 ? -12.117 -31.406 -32.25 1 97.19 519 PRO B C 1
ATOM 9089 O O . PRO B 1 519 ? -11.961 -30.297 -31.75 1 97.19 519 PRO B O 1
ATOM 9092 N N . SER B 1 520 ? -12.617 -31.578 -33.375 1 97.62 520 SER B N 1
ATOM 9093 C CA . SER B 1 520 ? -13.086 -30.438 -34.156 1 97.62 520 SER B CA 1
ATOM 9094 C C . SER B 1 520 ? -14.453 -29.953 -33.688 1 97.62 520 SER B C 1
ATOM 9096 O O . SER B 1 520 ? -14.883 -28.844 -34 1 97.62 520 SER B O 1
ATOM 9098 N N . ASP B 1 521 ? -15.078 -30.875 -32.969 1 97.62 521 ASP B N 1
ATOM 9099 C CA . ASP B 1 521 ? -16.406 -30.5 -32.5 1 97.62 521 ASP B CA 1
ATOM 9100 C C . ASP B 1 521 ? -16.672 -31.078 -31.109 1 97.62 521 ASP B C 1
ATOM 9102 O O . ASP B 1 521 ? -17.609 -31.859 -30.922 1 97.62 521 ASP B O 1
ATOM 9106 N N . PRO B 1 522 ? -15.891 -30.641 -30.125 1 97.94 522 PRO B N 1
ATOM 9107 C CA . PRO B 1 522 ? -16.188 -31.078 -28.766 1 97.94 522 PRO B CA 1
ATOM 9108 C C . PRO B 1 522 ? -17.547 -30.609 -28.281 1 97.94 522 PRO B C 1
ATOM 9110 O O . PRO B 1 522 ? -18.047 -29.562 -28.719 1 97.94 522 PRO B O 1
ATOM 9113 N N . GLU B 1 523 ? -18.141 -31.422 -27.375 1 97.56 523 GLU B N 1
ATOM 9114 C CA . GLU B 1 523 ? -19.5 -31.109 -26.922 1 97.56 523 GLU B CA 1
ATOM 9115 C C . GLU B 1 523 ? -19.656 -31.375 -25.438 1 97.56 523 GLU B C 1
ATOM 9117 O O . GLU B 1 523 ? -19.172 -32.406 -24.922 1 97.56 523 GLU B O 1
ATOM 9122 N N . GLU B 1 524 ? -20.266 -30.469 -24.828 1 96.44 524 GLU B N 1
ATOM 9123 C CA . GLU B 1 524 ? -20.672 -30.734 -23.453 1 96.44 524 GLU B CA 1
ATOM 9124 C C . GLU B 1 524 ? -21.875 -31.688 -23.422 1 96.44 524 GLU B C 1
ATOM 9126 O O . GLU B 1 524 ? -22.953 -31.344 -23.875 1 96.44 524 GLU B O 1
ATOM 9131 N N . LEU B 1 525 ? -21.75 -32.812 -22.812 1 95.56 525 LEU B N 1
ATOM 9132 C CA . LEU B 1 525 ? -22.781 -33.844 -22.797 1 95.56 525 LEU B CA 1
ATOM 9133 C C . LEU B 1 525 ? -23.734 -33.625 -21.625 1 95.56 525 LEU B C 1
ATOM 9135 O O . LEU B 1 525 ? -24.953 -33.812 -21.75 1 95.56 525 LEU B O 1
ATOM 9139 N N . GLY B 1 526 ? -23.156 -33.344 -20.547 1 92.06 526 GLY B N 1
ATOM 9140 C CA . GLY B 1 526 ? -23.984 -33.219 -19.359 1 92.06 526 GLY B CA 1
ATOM 9141 C C . GLY B 1 526 ? -23.328 -32.375 -18.266 1 92.06 526 GLY B C 1
ATOM 9142 O O . GLY B 1 526 ? -22.141 -32.062 -18.344 1 92.06 526 GLY B O 1
ATOM 9143 N N . GLU B 1 527 ? -24.141 -31.984 -17.344 1 91.81 527 GLU B N 1
ATOM 9144 C CA . GLU B 1 527 ? -23.734 -31.203 -16.188 1 91.81 527 GLU B CA 1
ATOM 9145 C C . GLU B 1 527 ? -24.469 -31.641 -14.93 1 91.81 527 GLU B C 1
ATOM 9147 O O . GLU B 1 527 ? -25.641 -32 -14.984 1 91.81 527 GLU B O 1
ATOM 9152 N N . LEU B 1 528 ? -23.75 -31.781 -13.875 1 92.12 528 LEU B N 1
ATOM 9153 C CA . LEU B 1 528 ? -24.328 -32.156 -12.586 1 92.12 528 LEU B CA 1
ATOM 9154 C C . LEU B 1 528 ? -24.031 -31.078 -11.539 1 92.12 528 LEU B C 1
ATOM 9156 O O . LEU B 1 528 ? -22.875 -30.781 -11.25 1 92.12 528 LEU B O 1
ATOM 9160 N N . GLU B 1 529 ? -25.078 -30.516 -11 1 89.25 529 GLU B N 1
ATOM 9161 C CA . GLU B 1 529 ? -24.922 -29.5 -9.953 1 89.25 529 GLU B CA 1
ATOM 9162 C C . GLU B 1 529 ? -24.938 -30.141 -8.562 1 89.25 529 GLU B C 1
ATOM 9164 O O . GLU B 1 529 ? -25.766 -31 -8.281 1 89.25 529 GLU B O 1
ATOM 9169 N N . LEU B 1 530 ? -24.031 -29.844 -7.793 1 86.75 530 LEU B N 1
ATOM 9170 C CA . LEU B 1 530 ? -23.969 -30.328 -6.422 1 86.75 530 LEU B CA 1
ATOM 9171 C C . LEU B 1 530 ? -23.375 -29.281 -5.492 1 86.75 530 LEU B C 1
ATOM 9173 O O . LEU B 1 530 ? -22.656 -28.391 -5.941 1 86.75 530 LEU B O 1
ATOM 9177 N N . PRO B 1 531 ? -23.719 -29.422 -4.242 1 87.62 531 PRO B N 1
ATOM 9178 C CA . PRO B 1 531 ? -23.109 -28.5 -3.293 1 87.62 531 PRO B CA 1
ATOM 9179 C C . PRO B 1 531 ? -21.609 -28.734 -3.107 1 87.62 531 PRO B C 1
ATOM 9181 O O . PRO B 1 531 ? -21.156 -29.875 -3.176 1 87.62 531 PRO B O 1
ATOM 9184 N N . GLY B 1 532 ? -20.953 -27.641 -2.865 1 89.5 532 GLY B N 1
ATOM 9185 C CA . GLY B 1 532 ? -19.516 -27.734 -2.701 1 89.5 532 GLY B CA 1
ATOM 9186 C C . GLY B 1 532 ? -18.766 -27.891 -4.016 1 89.5 532 GLY B C 1
ATOM 9187 O O . GLY B 1 532 ? -19.312 -27.609 -5.082 1 89.5 532 GLY B O 1
ATOM 9188 N N . TYR B 1 533 ? -17.547 -28.203 -3.877 1 88.44 533 TYR B N 1
ATOM 9189 C CA . TYR B 1 533 ? -16.75 -28.375 -5.086 1 88.44 533 TYR B CA 1
ATOM 9190 C C . TYR B 1 533 ? -15.703 -29.469 -4.898 1 88.44 533 TYR B C 1
ATOM 9192 O O . TYR B 1 533 ? -15.406 -29.859 -3.766 1 88.44 533 TYR B O 1
ATOM 9200 N N . SER B 1 534 ? -15.297 -30.016 -6 1 92.25 534 SER B N 1
ATOM 9201 C CA . SER B 1 534 ? -14.141 -30.922 -6.035 1 92.25 534 SER B CA 1
ATOM 9202 C C . SER B 1 534 ? -12.914 -30.219 -6.602 1 92.25 534 SER B C 1
ATOM 9204 O O . SER B 1 534 ? -12.914 -29.766 -7.746 1 92.25 534 SER B O 1
ATOM 9206 N N . SER B 1 535 ? -11.898 -30.172 -5.836 1 93.19 535 SER B N 1
ATOM 9207 C CA . SER B 1 535 ? -10.664 -29.516 -6.281 1 93.19 535 SER B CA 1
ATOM 9208 C C . SER B 1 535 ? -9.703 -30.516 -6.898 1 93.19 535 SER B C 1
ATOM 9210 O O . SER B 1 535 ? -8.688 -30.141 -7.488 1 93.19 535 SER B O 1
ATOM 9212 N N . TYR B 1 536 ? -10.016 -31.766 -6.719 1 95.94 536 TYR B N 1
ATOM 9213 C CA . TYR B 1 536 ? -9.234 -32.844 -7.32 1 95.94 536 TYR B CA 1
ATOM 9214 C C . TYR B 1 536 ? -10.148 -33.969 -7.844 1 95.94 536 TYR B C 1
ATOM 9216 O O . TYR B 1 536 ? -11.094 -34.375 -7.164 1 95.94 536 TYR B O 1
ATOM 9224 N N . LEU B 1 537 ? -9.898 -34.375 -9.039 1 96.56 537 LEU B N 1
ATOM 9225 C CA . LEU B 1 537 ? -10.625 -35.469 -9.648 1 96.56 537 LEU B CA 1
ATOM 9226 C C . LEU B 1 537 ? -9.695 -36.656 -9.93 1 96.56 537 LEU B C 1
ATOM 9228 O O . LEU B 1 537 ? -8.594 -36.469 -10.461 1 96.56 537 LEU B O 1
ATOM 9232 N N . HIS B 1 538 ? -10.164 -37.844 -9.539 1 96.88 538 HIS B N 1
ATOM 9233 C CA . HIS B 1 538 ? -9.391 -39.062 -9.773 1 96.88 538 HIS B CA 1
ATOM 9234 C C . HIS B 1 538 ? -10.25 -40.125 -10.422 1 96.88 538 HIS B C 1
ATOM 9236 O O . HIS B 1 538 ? -11.219 -40.625 -9.82 1 96.88 538 HIS B O 1
ATOM 9242 N N . PRO B 1 539 ? -9.898 -40.562 -11.586 1 95.69 539 PRO B N 1
ATOM 9243 C CA . PRO B 1 539 ? -10.656 -41.656 -12.195 1 95.69 539 PRO B CA 1
ATOM 9244 C C . PRO B 1 539 ? -10.5 -42.969 -11.445 1 95.69 539 PRO B C 1
ATOM 9246 O O . PRO B 1 539 ? -9.383 -43.375 -11.164 1 95.69 539 PRO B O 1
ATOM 9249 N N . ILE B 1 540 ? -11.57 -43.594 -11.133 1 94.69 540 ILE B N 1
ATOM 9250 C CA . ILE B 1 540 ? -11.578 -44.875 -10.43 1 94.69 540 ILE B CA 1
ATOM 9251 C C . ILE B 1 540 ? -11.609 -46.031 -11.438 1 94.69 540 ILE B C 1
ATOM 9253 O O . ILE B 1 540 ? -10.836 -46.969 -11.328 1 94.69 540 ILE B O 1
ATOM 9257 N N . ASP B 1 541 ? -12.523 -45.938 -12.336 1 90.38 541 ASP B N 1
ATOM 9258 C CA . ASP B 1 541 ? -12.672 -46.875 -13.469 1 90.38 541 ASP B CA 1
ATOM 9259 C C . ASP B 1 541 ? -13.312 -46.156 -14.664 1 90.38 541 ASP B C 1
ATOM 9261 O O . ASP B 1 541 ? -13.32 -44.938 -14.734 1 90.38 541 ASP B O 1
ATOM 9265 N N . GLU B 1 542 ? -13.766 -46.938 -15.562 1 87.25 542 GLU B N 1
ATOM 9266 C CA . GLU B 1 542 ? -14.281 -46.312 -16.797 1 87.25 542 GLU B CA 1
ATOM 9267 C C . GLU B 1 542 ? -15.562 -45.531 -16.531 1 87.25 542 GLU B C 1
ATOM 9269 O O . GLU B 1 542 ? -15.891 -44.594 -17.25 1 87.25 542 GLU B O 1
ATOM 9274 N N . ASP B 1 543 ? -16.219 -45.938 -15.398 1 92.31 543 ASP B N 1
ATOM 9275 C CA . ASP B 1 543 ? -17.562 -45.375 -15.195 1 92.31 543 ASP B CA 1
ATOM 9276 C C . ASP B 1 543 ? -17.625 -44.531 -13.938 1 92.31 543 ASP B C 1
ATOM 9278 O O . ASP B 1 543 ? -18.688 -44.031 -13.562 1 92.31 543 ASP B O 1
ATOM 9282 N N . HIS B 1 544 ? -16.531 -44.344 -13.281 1 95.5 544 HIS B N 1
ATOM 9283 C CA . HIS B 1 544 ? -16.578 -43.594 -12.016 1 95.5 544 HIS B CA 1
ATOM 9284 C C . HIS B 1 544 ? -15.398 -42.656 -11.891 1 95.5 544 HIS B C 1
ATOM 9286 O O . HIS B 1 544 ? -14.273 -43 -12.266 1 95.5 544 HIS B O 1
ATOM 9292 N N . VAL B 1 545 ? -15.695 -41.5 -11.375 1 96.5 545 VAL B N 1
ATOM 9293 C CA . VAL B 1 545 ? -14.68 -40.5 -11.047 1 96.5 545 VAL B CA 1
ATOM 9294 C C . VAL B 1 545 ? -14.852 -40.062 -9.602 1 96.5 545 VAL B C 1
ATOM 9296 O O . VAL B 1 545 ? -15.961 -39.781 -9.156 1 96.5 545 VAL B O 1
ATOM 9299 N N . LEU B 1 546 ? -13.789 -40.094 -8.914 1 97.31 546 LEU B N 1
ATOM 9300 C CA . LEU B 1 546 ? -13.797 -39.625 -7.531 1 97.31 546 LEU B CA 1
ATOM 9301 C C . LEU B 1 546 ? -13.383 -38.156 -7.445 1 97.31 546 LEU B C 1
ATOM 9303 O O . LEU B 1 546 ? -12.367 -37.75 -8.023 1 97.31 546 LEU B O 1
ATOM 9307 N N . GLY B 1 547 ? -14.211 -37.344 -6.832 1 96.75 547 GLY B N 1
ATOM 9308 C CA . GLY B 1 547 ? -13.875 -35.969 -6.559 1 96.75 547 GLY B CA 1
ATOM 9309 C C . GLY B 1 547 ? -13.594 -35.688 -5.09 1 96.75 547 GLY B C 1
ATOM 9310 O O . GLY B 1 547 ? -14.359 -36.125 -4.223 1 96.75 547 GLY B O 1
ATOM 9311 N N . ILE B 1 548 ? -12.5 -35.094 -4.848 1 96.5 548 ILE B N 1
ATOM 9312 C CA . ILE B 1 548 ? -12.188 -34.656 -3.496 1 96.5 548 ILE B CA 1
ATOM 9313 C C . ILE B 1 548 ? -12.203 -33.125 -3.438 1 96.5 548 ILE B C 1
ATOM 9315 O O . ILE B 1 548 ? -11.586 -32.469 -4.273 1 96.5 548 ILE B O 1
ATOM 9319 N N . GLY B 1 549 ? -12.93 -32.562 -2.463 1 94.44 549 GLY B N 1
ATOM 9320 C CA . GLY B 1 549 ? -13.031 -31.125 -2.316 1 94.44 549 GLY B CA 1
ATOM 9321 C C . GLY B 1 549 ? -13.602 -30.703 -0.973 1 94.44 549 GLY B C 1
ATOM 9322 O O . GLY B 1 549 ? -13.164 -31.203 0.071 1 94.44 549 GLY B O 1
ATOM 9323 N N . GLU B 1 550 ? -14.461 -29.781 -1.104 1 92.06 550 GLU B N 1
ATOM 9324 C CA . GLU B 1 550 ? -14.953 -29.188 0.135 1 92.06 550 GLU B CA 1
ATOM 9325 C C . GLU B 1 550 ? -16.406 -28.75 -0.001 1 92.06 550 GLU B C 1
ATOM 9327 O O . GLU B 1 550 ? -16.859 -28.422 -1.098 1 92.06 550 GLU B O 1
ATOM 9332 N N . GLU B 1 551 ? -17.156 -28.859 1.039 1 91.44 551 GLU B N 1
ATOM 9333 C CA . GLU B 1 551 ? -18.5 -28.312 1.183 1 91.44 551 GLU B CA 1
ATOM 9334 C C . GLU B 1 551 ? -18.672 -27.641 2.539 1 91.44 551 GLU B C 1
ATOM 9336 O O . GLU B 1 551 ? -18.438 -28.25 3.58 1 91.44 551 GLU B O 1
ATOM 9341 N N . ASP B 1 552 ? -18.984 -26.406 2.537 1 89.38 552 ASP B N 1
ATOM 9342 C CA . ASP B 1 552 ? -19.219 -25.625 3.748 1 89.38 552 ASP B CA 1
ATOM 9343 C C . ASP B 1 552 ? -18.016 -25.688 4.688 1 89.38 552 ASP B C 1
ATOM 9345 O O . ASP B 1 552 ? -18.172 -25.906 5.891 1 89.38 552 ASP B O 1
ATOM 9349 N N . GLY B 1 553 ? -16.891 -25.719 4.113 1 88.19 553 GLY B N 1
ATOM 9350 C CA . GLY B 1 553 ? -15.672 -25.641 4.902 1 88.19 553 GLY B CA 1
ATOM 9351 C C . GLY B 1 553 ? -15.203 -27 5.379 1 88.19 553 GLY B C 1
ATOM 9352 O O . GLY B 1 553 ? -14.273 -27.094 6.188 1 88.19 553 GLY B O 1
ATOM 9353 N N . ARG B 1 554 ? -15.836 -28 4.926 1 93.69 554 ARG B N 1
ATOM 9354 C CA . ARG B 1 554 ? -15.453 -29.359 5.312 1 93.69 554 ARG B CA 1
ATOM 9355 C C . ARG B 1 554 ? -15.062 -30.188 4.09 1 93.69 554 ARG B C 1
ATOM 9357 O O . ARG B 1 554 ? -15.68 -30.062 3.029 1 93.69 554 ARG B O 1
ATOM 9364 N N . VAL B 1 555 ? -14.133 -31.094 4.328 1 95.94 555 VAL B N 1
ATOM 9365 C CA . VAL B 1 555 ? -13.656 -31.953 3.248 1 95.94 555 VAL B CA 1
ATOM 9366 C C . VAL B 1 555 ? -14.773 -32.906 2.814 1 95.94 555 VAL B C 1
ATOM 9368 O O . VAL B 1 555 ? -15.516 -33.406 3.652 1 95.94 555 VAL B O 1
ATOM 9371 N N . LYS B 1 556 ? -14.867 -33.062 1.541 1 95.75 556 LYS B N 1
ATOM 9372 C CA . LYS B 1 556 ? -15.906 -33.906 0.96 1 95.75 556 LYS B CA 1
ATOM 9373 C C . LYS B 1 556 ? -15.344 -34.75 -0.175 1 95.75 556 LYS B C 1
ATOM 9375 O O . LYS B 1 556 ? -14.586 -34.25 -1.014 1 95.75 556 LYS B O 1
ATOM 9380 N N . ALA B 1 557 ? -15.641 -36.062 -0.126 1 97.19 557 ALA B N 1
ATOM 9381 C CA . ALA B 1 557 ? -15.367 -36.938 -1.257 1 97.19 557 ALA B CA 1
ATOM 9382 C C . ALA B 1 557 ? -16.656 -37.344 -1.959 1 97.19 557 ALA B C 1
ATOM 9384 O O . ALA B 1 557 ? -17.625 -37.75 -1.307 1 97.19 557 ALA B O 1
ATOM 9385 N N . THR B 1 558 ? -16.672 -37.188 -3.26 1 96.44 558 THR B N 1
ATOM 9386 C CA . THR B 1 558 ? -17.859 -37.531 -4.047 1 96.44 558 THR B CA 1
ATOM 9387 C C . THR B 1 558 ? -17.516 -38.531 -5.141 1 96.44 558 THR B C 1
ATOM 9389 O O . THR B 1 558 ? -16.547 -38.344 -5.887 1 96.44 558 THR B O 1
ATOM 9392 N N . LEU B 1 559 ? -18.234 -39.562 -5.168 1 97.5 559 LEU B N 1
ATOM 9393 C CA . LEU B 1 559 ? -18.078 -40.562 -6.227 1 97.5 559 LEU B CA 1
ATOM 9394 C C . LEU B 1 559 ? -19.094 -40.344 -7.34 1 97.5 559 LEU B C 1
ATOM 9396 O O . LEU B 1 559 ? -20.281 -40.625 -7.16 1 97.5 559 LEU B O 1
ATOM 9400 N N . PHE B 1 560 ? -18.641 -39.938 -8.461 1 96.56 560 PHE B N 1
ATOM 9401 C CA . PHE B 1 560 ? -19.5 -39.656 -9.602 1 96.56 560 PHE B CA 1
ATOM 9402 C C . PHE B 1 560 ? -19.672 -40.906 -10.469 1 96.56 560 PHE B C 1
ATOM 9404 O O . PHE B 1 560 ? -18.719 -41.656 -10.711 1 96.56 560 PHE B O 1
ATOM 9411 N N . ASP B 1 561 ? -20.844 -41.094 -10.883 1 96.75 561 ASP B N 1
ATOM 9412 C CA . ASP B 1 561 ? -21.156 -42.094 -11.883 1 96.75 561 ASP B CA 1
ATOM 9413 C C . ASP B 1 561 ? -21.328 -41.469 -13.266 1 96.75 561 ASP B C 1
ATOM 9415 O O . ASP B 1 561 ? -22.266 -40.719 -13.5 1 96.75 561 ASP B O 1
ATOM 9419 N N . VAL B 1 562 ? -20.453 -41.844 -14.172 1 95.38 562 VAL B N 1
ATOM 9420 C CA . VAL B 1 562 ? -20.5 -41.25 -15.508 1 95.38 562 VAL B CA 1
ATOM 9421 C C . VAL B 1 562 ? -20.781 -42.344 -16.547 1 95.38 562 VAL B C 1
ATOM 9423 O O . VAL B 1 562 ? -20.312 -42.25 -17.688 1 95.38 562 VAL B O 1
ATOM 9426 N N . THR B 1 563 ? -21.375 -43.375 -16.125 1 94.62 563 THR B N 1
ATOM 9427 C CA . THR B 1 563 ? -21.781 -44.406 -17.078 1 94.62 563 THR B CA 1
ATOM 9428 C C . THR B 1 563 ? -22.562 -43.781 -18.234 1 94.62 563 THR B C 1
ATOM 9430 O O . THR B 1 563 ? -22.266 -44.031 -19.406 1 94.62 563 THR B O 1
ATOM 9433 N N . ASP B 1 564 ? -23.562 -43.031 -17.828 1 94.94 564 ASP B N 1
ATOM 9434 C CA . ASP B 1 564 ? -24.203 -42.156 -18.812 1 94.94 564 ASP B CA 1
ATOM 9435 C C . ASP B 1 564 ? -23.625 -40.75 -18.75 1 94.94 564 ASP B C 1
ATOM 9437 O O . ASP B 1 564 ? -23.984 -39.969 -17.875 1 94.94 564 ASP B O 1
ATOM 9441 N N . LYS B 1 565 ? -22.859 -40.469 -19.688 1 93.5 565 LYS B N 1
ATOM 9442 C CA . LYS B 1 565 ? -22.109 -39.219 -19.688 1 93.5 565 LYS B CA 1
ATOM 9443 C C . LYS B 1 565 ? -23.047 -38 -19.859 1 93.5 565 LYS B C 1
ATOM 9445 O O . LYS B 1 565 ? -22.688 -36.875 -19.5 1 93.5 565 LYS B O 1
ATOM 9450 N N . SER B 1 566 ? -24.172 -38.25 -20.438 1 94.75 566 SER B N 1
ATOM 9451 C CA . SER B 1 566 ? -25.125 -37.156 -20.656 1 94.75 566 SER B CA 1
ATOM 9452 C C . SER B 1 566 ? -25.891 -36.844 -19.375 1 94.75 566 SER B C 1
ATOM 9454 O O . SER B 1 566 ? -26.469 -35.75 -19.25 1 94.75 566 SER B O 1
ATOM 9456 N N . THR B 1 567 ? -25.906 -37.875 -18.516 1 94.75 567 THR B N 1
ATOM 9457 C CA . THR B 1 567 ? -26.594 -37.688 -17.234 1 94.75 567 THR B CA 1
ATOM 9458 C C . THR B 1 567 ? -25.766 -38.219 -16.078 1 94.75 567 THR B C 1
ATOM 9460 O O . THR B 1 567 ? -26.172 -39.188 -15.422 1 94.75 567 THR B O 1
ATOM 9463 N N . PRO B 1 568 ? -24.672 -37.562 -15.828 1 95.19 568 PRO B N 1
ATOM 9464 C CA . PRO B 1 568 ? -23.875 -38 -14.688 1 95.19 568 PRO B CA 1
ATOM 9465 C C . PRO B 1 568 ? -24.625 -37.938 -13.367 1 95.19 568 PRO B C 1
ATOM 9467 O O . PRO B 1 568 ? -25.484 -37.062 -13.195 1 95.19 568 PRO B O 1
ATOM 9470 N N . THR B 1 569 ? -24.359 -38.875 -12.484 1 96.06 569 THR B N 1
ATOM 9471 C CA . THR B 1 569 ? -25 -38.906 -11.172 1 96.06 569 THR B CA 1
ATOM 9472 C C . THR B 1 569 ? -23.953 -39.094 -10.07 1 96.06 569 THR B C 1
ATOM 9474 O O . THR B 1 569 ? -22.766 -39.25 -10.352 1 96.06 569 THR B O 1
ATOM 9477 N N . ILE B 1 570 ? -24.453 -38.969 -8.859 1 95.88 570 ILE B N 1
ATOM 9478 C CA . ILE B 1 570 ? -23.625 -39.219 -7.691 1 95.88 570 ILE B CA 1
ATOM 9479 C C . ILE B 1 570 ? -23.984 -40.562 -7.078 1 95.88 570 ILE B C 1
ATOM 9481 O O . ILE B 1 570 ? -25.141 -40.781 -6.711 1 95.88 570 ILE B O 1
ATOM 9485 N N . ASP B 1 571 ? -23.031 -41.406 -7.023 1 96.56 571 ASP B N 1
ATOM 9486 C CA . ASP B 1 571 ? -23.281 -42.688 -6.387 1 96.56 571 ASP B CA 1
ATOM 9487 C C . ASP B 1 571 ? -23.234 -42.562 -4.863 1 96.56 571 ASP B C 1
ATOM 9489 O O . ASP B 1 571 ? -24.047 -43.156 -4.16 1 96.56 571 ASP B O 1
ATOM 9493 N N . ASP B 1 572 ? -22.234 -41.875 -4.418 1 96.69 572 ASP B N 1
ATOM 9494 C CA . ASP B 1 572 ? -22.109 -41.719 -2.971 1 96.69 572 ASP B CA 1
ATOM 9495 C C . ASP B 1 572 ? -21.234 -40.531 -2.611 1 96.69 572 ASP B C 1
ATOM 9497 O O . ASP B 1 572 ? -20.5 -40 -3.457 1 96.69 572 ASP B O 1
ATOM 9501 N N . THR B 1 573 ? -21.406 -40.031 -1.413 1 96.31 573 THR B N 1
ATOM 9502 C CA . THR B 1 573 ? -20.609 -38.938 -0.868 1 96.31 573 THR B CA 1
ATOM 9503 C C . THR B 1 573 ? -20.094 -39.281 0.527 1 96.31 573 THR B C 1
ATOM 9505 O O . THR B 1 573 ? -20.797 -39.938 1.31 1 96.31 573 THR B O 1
ATOM 9508 N N . TYR B 1 574 ? -18.906 -38.938 0.801 1 97.06 574 TYR B N 1
ATOM 9509 C CA . TYR B 1 574 ? -18.281 -39.188 2.092 1 97.06 574 TYR B CA 1
ATOM 9510 C C . TYR B 1 574 ? -17.719 -37.906 2.693 1 97.06 574 TYR B C 1
ATOM 9512 O O . TYR B 1 574 ? -17.062 -37.125 2.006 1 97.06 574 TYR B O 1
ATOM 9520 N N . TYR B 1 575 ? -18 -37.75 4.008 1 96 575 TYR B N 1
ATOM 9521 C CA . TYR B 1 575 ? -17.484 -36.625 4.773 1 96 575 TYR B CA 1
ATOM 9522 C C . TYR B 1 575 ? -16.594 -37.094 5.91 1 96 575 TYR B C 1
ATOM 9524 O O . TYR B 1 575 ? -17.078 -37.594 6.93 1 96 575 TYR B O 1
ATOM 9532 N N . PRO B 1 576 ? -15.359 -36.906 5.832 1 94.88 576 PRO B N 1
ATOM 9533 C CA . PRO B 1 576 ? -14.469 -37.344 6.918 1 94.88 576 PRO B CA 1
ATOM 9534 C C . PRO B 1 576 ? -14.562 -36.438 8.148 1 94.88 576 PRO B C 1
ATOM 9536 O O . PRO B 1 576 ? -14.078 -36.812 9.219 1 94.88 576 PRO B O 1
ATOM 9539 N N . GLY B 1 577 ? -15.164 -35.344 8.062 1 91.75 577 GLY B N 1
ATOM 9540 C CA . GLY B 1 577 ? -15.297 -34.406 9.172 1 91.75 577 GLY B CA 1
ATOM 9541 C C . GLY B 1 577 ? -14.094 -33.5 9.32 1 91.75 577 GLY B C 1
ATOM 9542 O O . GLY B 1 577 ? -14.047 -32.656 10.234 1 91.75 577 GLY B O 1
ATOM 9543 N N . ALA B 1 578 ? -13.18 -33.625 8.461 1 92.25 578 ALA B N 1
ATOM 9544 C CA . ALA B 1 578 ? -11.984 -32.781 8.484 1 92.25 578 ALA B CA 1
ATOM 9545 C C . ALA B 1 578 ? -12.258 -31.438 7.82 1 92.25 578 ALA B C 1
ATOM 9547 O O . ALA B 1 578 ? -13.023 -31.359 6.859 1 92.25 578 ALA B O 1
ATOM 9548 N N . GLY B 1 579 ? -11.578 -30.438 8.328 1 92.25 579 GLY B N 1
ATOM 9549 C CA . GLY B 1 579 ? -11.727 -29.109 7.758 1 92.25 579 GLY B CA 1
ATOM 9550 C C . GLY B 1 579 ? -10.773 -28.859 6.605 1 92.25 579 GLY B C 1
ATOM 9551 O O . GLY B 1 579 ? -10.953 -27.891 5.852 1 92.25 579 GLY B O 1
ATOM 9552 N N . TRP B 1 580 ? -9.82 -29.688 6.492 1 91.88 580 TRP B N 1
ATOM 9553 C CA . TRP B 1 580 ? -8.789 -29.484 5.48 1 91.88 580 TRP B CA 1
ATOM 9554 C C . TRP B 1 580 ? -8.125 -30.797 5.094 1 91.88 580 TRP B C 1
ATOM 9556 O O . TRP B 1 580 ? -8.062 -31.719 5.898 1 91.88 580 TRP B O 1
ATOM 9566 N N . SER B 1 581 ? -7.621 -30.828 3.867 1 95.31 581 SER B N 1
ATOM 9567 C CA . SER B 1 581 ? -6.836 -31.953 3.385 1 95.31 581 SER B CA 1
ATOM 9568 C C . SER B 1 581 ? -5.641 -31.484 2.566 1 95.31 581 SER B C 1
ATOM 9570 O O . SER B 1 581 ? -5.746 -30.547 1.784 1 95.31 581 SER B O 1
ATOM 9572 N N . SER B 1 582 ? -4.52 -32.156 2.684 1 93.56 582 SER B N 1
ATOM 9573 C CA . SER B 1 582 ? -3.311 -31.844 1.93 1 93.56 582 SER B CA 1
ATOM 9574 C C . SER B 1 582 ? -3.523 -32.062 0.434 1 93.56 582 SER B C 1
ATOM 9576 O O . SER B 1 582 ? -2.73 -31.578 -0.382 1 93.56 582 SER B O 1
ATOM 9578 N N . ILE B 1 583 ? -4.574 -32.75 0.071 1 95.19 583 ILE B N 1
ATOM 9579 C CA . ILE B 1 583 ? -4.887 -32.969 -1.335 1 95.19 583 ILE B CA 1
ATOM 9580 C C . ILE B 1 583 ? -5.199 -31.641 -2.021 1 95.19 583 ILE B C 1
ATOM 9582 O O . ILE B 1 583 ? -4.969 -31.484 -3.223 1 95.19 583 ILE B O 1
ATOM 9586 N N . ALA B 1 584 ? -5.656 -30.719 -1.22 1 91.19 584 ALA B N 1
ATOM 9587 C CA . ALA B 1 584 ? -5.957 -29.391 -1.758 1 91.19 584 ALA B CA 1
ATOM 9588 C C . ALA B 1 584 ? -4.684 -28.672 -2.182 1 91.19 584 ALA B C 1
ATOM 9590 O O . ALA B 1 584 ? -4.719 -27.781 -3.033 1 91.19 584 ALA B O 1
ATOM 9591 N N . GLU B 1 585 ? -3.582 -29.125 -1.603 1 89.12 585 GLU B N 1
ATOM 9592 C CA . GLU B 1 585 ? -2.299 -28.5 -1.919 1 89.12 585 GLU B CA 1
ATOM 9593 C C . GLU B 1 585 ? -1.58 -29.266 -3.031 1 89.12 585 GLU B C 1
ATOM 9595 O O . GLU B 1 585 ? -0.92 -28.656 -3.877 1 89.12 585 GLU B O 1
ATOM 9600 N N . SER B 1 586 ? -1.719 -30.531 -2.926 1 93.62 586 SER B N 1
ATOM 9601 C CA . SER B 1 586 ? -1.012 -31.375 -3.889 1 93.62 586 SER B CA 1
ATOM 9602 C C . SER B 1 586 ? -1.762 -32.688 -4.141 1 93.62 586 SER B C 1
ATOM 9604 O O . SER B 1 586 ? -2.129 -33.375 -3.199 1 93.62 586 SER B O 1
ATOM 9606 N N . HIS B 1 587 ? -1.865 -32.969 -5.406 1 95.75 587 HIS B N 1
ATOM 9607 C CA . HIS B 1 587 ? -2.527 -34.219 -5.75 1 95.75 587 HIS B CA 1
ATOM 9608 C C . HIS B 1 587 ? -1.706 -35.438 -5.297 1 95.75 587 HIS B C 1
ATOM 9610 O O . HIS B 1 587 ? -2.23 -36.531 -5.191 1 95.75 587 HIS B O 1
ATOM 9616 N N . HIS B 1 588 ? -0.482 -35.25 -4.965 1 96.81 588 HIS B N 1
ATOM 9617 C CA . HIS B 1 588 ? 0.393 -36.312 -4.539 1 96.81 588 HIS B CA 1
ATOM 9618 C C . HIS B 1 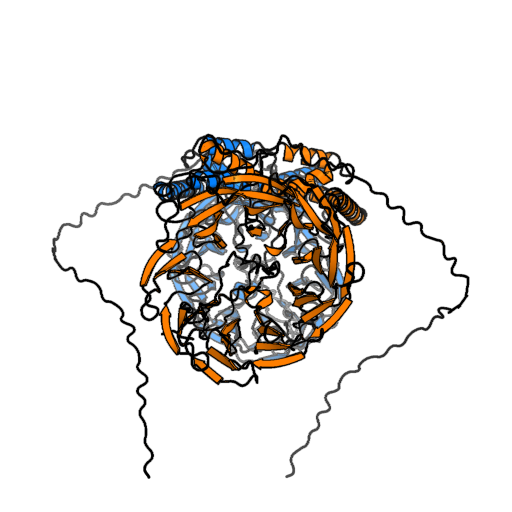588 ? -0.02 -36.875 -3.172 1 96.81 588 HIS B C 1
ATOM 9620 O O . HIS B 1 588 ? 0.392 -37.969 -2.779 1 96.81 588 HIS B O 1
ATOM 9626 N N . ALA B 1 589 ? -0.745 -36.125 -2.49 1 97.31 589 ALA B N 1
ATOM 9627 C CA . ALA B 1 589 ? -1.169 -36.531 -1.154 1 97.31 589 ALA B CA 1
ATOM 9628 C C . ALA B 1 589 ? -2.254 -37.594 -1.225 1 97.31 589 ALA B C 1
ATOM 9630 O O . ALA B 1 589 ? -2.535 -38.25 -0.232 1 97.31 589 ALA B O 1
ATOM 9631 N N . PHE B 1 590 ? -2.885 -37.719 -2.377 1 97.56 590 PHE B N 1
ATOM 9632 C CA . PHE B 1 590 ? -3.906 -38.719 -2.59 1 97.56 590 PHE B CA 1
ATOM 9633 C C . PHE B 1 590 ? -3.27 -40.062 -2.949 1 97.56 590 PHE B C 1
ATOM 9635 O O . PHE B 1 590 ? -2.354 -40.125 -3.771 1 97.56 590 PHE B O 1
ATOM 9642 N N . LEU B 1 591 ? -3.742 -41.188 -2.287 1 98.12 591 LEU B N 1
ATOM 9643 C CA . LEU B 1 591 ? -3.271 -42.531 -2.605 1 98.12 591 LEU B CA 1
ATOM 9644 C C . LEU B 1 591 ? -4.445 -43.5 -2.783 1 98.12 591 LEU B C 1
ATOM 9646 O O . LEU B 1 591 ? -5.367 -43.5 -1.966 1 98.12 591 LEU B O 1
ATOM 9650 N N . ILE B 1 592 ? -4.434 -44.188 -3.861 1 97.25 592 ILE B N 1
ATOM 9651 C CA . ILE B 1 592 ? -5.441 -45.219 -4.082 1 97.25 592 ILE B CA 1
ATOM 9652 C C . ILE B 1 592 ? -4.773 -46.562 -4.156 1 97.25 592 ILE B C 1
ATOM 9654 O O . ILE B 1 592 ? -3.711 -46.719 -4.766 1 97.25 592 ILE B O 1
ATOM 9658 N N . ASP B 1 593 ? -5.254 -47.562 -3.432 1 97 593 ASP B N 1
ATOM 9659 C CA . ASP B 1 593 ? -4.844 -48.969 -3.525 1 97 593 ASP B CA 1
ATOM 9660 C C . ASP B 1 593 ? -5.949 -49.812 -4.148 1 97 593 ASP B C 1
ATOM 9662 O O . ASP B 1 593 ? -6.93 -50.156 -3.484 1 97 593 ASP B O 1
ATOM 9666 N N . ARG B 1 594 ? -5.797 -50.219 -5.324 1 94.31 594 ARG B N 1
ATOM 9667 C CA . ARG B 1 594 ? -6.848 -50.875 -6.086 1 94.31 594 ARG B CA 1
ATOM 9668 C C . ARG B 1 594 ? -7.02 -52.312 -5.637 1 94.31 594 ARG B C 1
ATOM 9670 O O . ARG B 1 594 ? -8.109 -52.875 -5.75 1 94.31 594 ARG B O 1
ATOM 9677 N N . LYS B 1 595 ? -5.91 -52.938 -5.145 1 94.81 595 LYS B N 1
ATOM 9678 C CA . LYS B 1 595 ? -6.02 -54.312 -4.656 1 94.81 595 LYS B CA 1
ATOM 9679 C C . LYS B 1 595 ? -7.012 -54.406 -3.504 1 94.81 595 LYS B C 1
ATOM 9681 O O . LYS B 1 595 ? -7.867 -55.281 -3.486 1 94.81 595 LYS B O 1
ATOM 9686 N N . HIS B 1 596 ? -6.867 -53.5 -2.607 1 95.44 596 HIS B N 1
ATOM 9687 C CA . HIS B 1 596 ? -7.727 -53.531 -1.43 1 95.44 596 HIS B CA 1
ATOM 9688 C C . HIS B 1 596 ? -8.93 -52.594 -1.609 1 95.44 596 HIS B C 1
ATOM 9690 O O . HIS B 1 596 ? -9.758 -52.469 -0.705 1 95.44 596 HIS B O 1
ATOM 9696 N N . GLU B 1 597 ? -9.039 -51.906 -2.732 1 96.06 597 GLU B N 1
ATOM 9697 C CA . GLU B 1 597 ? -10.125 -51 -3.123 1 96.06 597 GLU B CA 1
ATOM 9698 C C . GLU B 1 597 ? -10.367 -49.938 -2.059 1 96.06 597 GLU B C 1
ATOM 9700 O O . GLU B 1 597 ? -11.508 -49.719 -1.63 1 96.06 597 GLU B O 1
ATOM 9705 N N . VAL B 1 598 ? -9.305 -49.281 -1.667 1 97.75 598 VAL B N 1
ATOM 9706 C CA . VAL B 1 598 ? -9.375 -48.188 -0.708 1 97.75 598 VAL B CA 1
ATOM 9707 C C . VAL B 1 598 ? -8.562 -47 -1.22 1 97.75 598 VAL B C 1
ATOM 9709 O O . VAL B 1 598 ? -7.719 -47.156 -2.105 1 97.75 598 VAL B O 1
ATOM 9712 N N . PHE B 1 599 ? -8.906 -45.875 -0.763 1 97.81 599 PHE B N 1
ATOM 9713 C CA . PHE B 1 599 ? -8.047 -44.719 -0.964 1 97.81 599 PHE B CA 1
ATOM 9714 C C . PHE B 1 599 ? -7.762 -44.031 0.36 1 97.81 599 PHE B C 1
ATOM 9716 O O . PHE B 1 599 ? -8.484 -44.219 1.339 1 97.81 599 PHE B O 1
ATOM 9723 N N . PHE B 1 600 ? -6.641 -43.375 0.398 1 97.75 600 PHE B N 1
ATOM 9724 C CA . PHE B 1 600 ? -6.176 -42.656 1.576 1 97.75 600 PHE B CA 1
ATOM 9725 C C . PHE B 1 600 ? -6.344 -41.125 1.389 1 97.75 600 PHE B C 1
ATOM 9727 O O . PHE B 1 600 ? -5.969 -40.594 0.348 1 97.75 600 PHE B O 1
ATOM 9734 N N . LEU B 1 601 ? -6.859 -40.469 2.393 1 96.81 601 LEU B N 1
ATOM 9735 C CA . LEU B 1 601 ? -7.109 -39.031 2.439 1 96.81 601 LEU B CA 1
ATOM 9736 C C . LEU B 1 601 ? -6.527 -38.438 3.709 1 96.81 601 LEU B C 1
ATOM 9738 O O . LEU B 1 601 ? -7.039 -38.656 4.809 1 96.81 601 LEU B O 1
ATOM 9742 N N . PRO B 1 602 ? -5.504 -37.688 3.572 1 97.5 602 PRO B N 1
ATOM 9743 C CA . PRO B 1 602 ? -4.941 -37.031 4.762 1 97.5 602 PRO B CA 1
ATOM 9744 C C . PRO B 1 602 ? -5.738 -35.812 5.203 1 97.5 602 PRO B C 1
ATOM 9746 O O . PRO B 1 602 ? -5.906 -34.875 4.43 1 97.5 602 PRO B O 1
ATOM 9749 N N . GLY B 1 603 ? -6.188 -35.812 6.418 1 94.94 603 GLY B N 1
ATOM 9750 C CA . GLY B 1 603 ? -6.887 -34.656 6.992 1 94.94 603 GLY B CA 1
ATOM 9751 C C . GLY B 1 603 ? -6.012 -33.812 7.895 1 94.94 603 GLY B C 1
ATOM 9752 O O . GLY B 1 603 ? -4.785 -33.938 7.871 1 94.94 603 GLY B O 1
ATOM 9753 N N . ASN B 1 604 ? -6.641 -32.969 8.609 1 91 604 ASN B N 1
ATOM 9754 C CA . ASN B 1 604 ? -5.918 -32.062 9.492 1 91 604 ASN B CA 1
ATOM 9755 C C . ASN B 1 604 ? -5.312 -32.812 10.68 1 91 604 ASN B C 1
ATOM 9757 O O . ASN B 1 604 ? -4.203 -32.5 11.117 1 91 604 ASN B O 1
ATOM 9761 N N . ASP B 1 605 ? -6.113 -33.781 11.172 1 89.56 605 ASP B N 1
ATOM 9762 C CA . ASP B 1 605 ? -5.68 -34.406 12.406 1 89.56 605 ASP B CA 1
ATOM 9763 C C . ASP B 1 605 ? -5.473 -35.906 12.203 1 89.56 605 ASP B C 1
ATOM 9765 O O . ASP B 1 605 ? -4.676 -36.531 12.906 1 89.56 605 ASP B O 1
ATOM 9769 N N . HIS B 1 606 ? -6.227 -36.469 11.258 1 94.19 606 HIS B N 1
ATOM 9770 C CA . HIS B 1 606 ? -6.191 -37.906 11.008 1 94.19 606 HIS B CA 1
ATOM 9771 C C . HIS B 1 606 ? -6.027 -38.188 9.523 1 94.19 606 HIS B C 1
ATOM 9773 O O . HIS B 1 606 ? -6.297 -37.344 8.68 1 94.19 606 HIS B O 1
ATOM 9779 N N . GLY B 1 607 ? -5.43 -39.344 9.305 1 97.12 607 GLY B N 1
ATOM 9780 C CA . GLY B 1 607 ? -5.59 -39.906 7.977 1 97.12 607 GLY B CA 1
ATOM 9781 C C . GLY B 1 607 ? -6.828 -40.781 7.855 1 97.12 607 GLY B C 1
ATOM 9782 O O . GLY B 1 607 ? -7.176 -41.5 8.781 1 97.12 607 GLY B O 1
ATOM 9783 N N . TYR B 1 608 ? -7.465 -40.688 6.73 1 98 608 TYR B N 1
ATOM 9784 C CA . TYR B 1 608 ? -8.688 -41.469 6.523 1 98 608 TYR B CA 1
ATOM 9785 C C . TYR B 1 608 ? -8.5 -42.5 5.414 1 98 608 TYR B C 1
ATOM 9787 O O . TYR B 1 608 ? -8.023 -42.156 4.324 1 98 608 TYR B O 1
ATOM 9795 N N . VAL B 1 609 ? -8.82 -43.688 5.73 1 98.19 609 VAL B N 1
ATOM 9796 C CA . VAL B 1 609 ? -8.859 -44.75 4.73 1 98.19 609 VAL B CA 1
ATOM 9797 C C . VAL B 1 609 ? -10.305 -45.062 4.371 1 98.19 609 VAL B C 1
ATOM 9799 O O . VAL B 1 609 ? -11.102 -45.438 5.238 1 98.19 609 VAL B O 1
ATOM 9802 N N . VAL B 1 610 ? -10.602 -44.938 3.09 1 98.31 610 VAL B N 1
ATOM 9803 C CA . VAL B 1 610 ? -12 -45.031 2.67 1 98.31 610 VAL B CA 1
ATOM 9804 C C . VAL B 1 610 ? -12.133 -46.156 1.628 1 98.31 610 VAL B C 1
ATOM 9806 O O . VAL B 1 610 ? -11.383 -46.188 0.65 1 98.31 610 VAL B O 1
ATOM 9809 N N . ASP B 1 611 ? -13.023 -47 1.867 1 97.56 611 ASP B N 1
ATOM 9810 C CA . ASP B 1 611 ? -13.359 -48.062 0.936 1 97.56 611 ASP B CA 1
ATOM 9811 C C . ASP B 1 611 ? -14.312 -47.594 -0.148 1 97.56 611 ASP B C 1
ATOM 9813 O O . ASP B 1 611 ? -15.258 -46.844 0.139 1 97.56 611 ASP B O 1
ATOM 9817 N N . TYR B 1 612 ? -14.047 -47.969 -1.413 1 96.5 612 TYR B N 1
ATOM 9818 C CA . TYR B 1 612 ? -14.93 -47.5 -2.486 1 96.5 612 TYR B CA 1
ATOM 9819 C C . TYR B 1 612 ? -15.555 -48.688 -3.209 1 96.5 612 TYR B C 1
ATOM 9821 O O . TYR B 1 612 ? -15.984 -48.594 -4.359 1 96.5 612 TYR B O 1
ATOM 9829 N N . THR B 1 613 ? -15.633 -49.812 -2.568 1 93 613 THR B N 1
ATOM 9830 C CA . THR B 1 613 ? -16.219 -51 -3.154 1 93 613 THR B CA 1
ATOM 9831 C C . THR B 1 613 ? -17.719 -50.781 -3.42 1 93 613 THR B C 1
ATOM 9833 O O . THR B 1 613 ? -18.391 -50.094 -2.666 1 93 613 THR B O 1
ATOM 9836 N N . ASP B 1 614 ? -18.297 -51.438 -4.449 1 90.81 614 ASP B N 1
ATOM 9837 C CA . ASP B 1 614 ? -19.719 -51.5 -4.809 1 90.81 614 ASP B CA 1
ATOM 9838 C C . ASP B 1 614 ? -20.281 -50.062 -4.965 1 90.81 614 ASP B C 1
ATOM 9840 O O . ASP B 1 614 ? -21.406 -49.812 -4.551 1 90.81 614 ASP B O 1
ATOM 9844 N N . SER B 1 615 ? -19.453 -49.125 -5.309 1 90.81 615 SER B N 1
ATOM 9845 C CA . SER B 1 615 ? -19.828 -47.75 -5.594 1 90.81 615 SER B CA 1
ATOM 9846 C C . SER B 1 615 ? -20.328 -47.031 -4.336 1 90.81 615 SER B C 1
ATOM 9848 O O . SER B 1 615 ? -21.25 -46.25 -4.398 1 90.81 615 SER B O 1
ATOM 9850 N N . GLU B 1 616 ? -19.781 -47.469 -3.209 1 95.56 616 GLU B N 1
ATOM 9851 C CA . GLU B 1 616 ? -20.047 -46.812 -1.925 1 95.56 616 GLU B CA 1
ATOM 9852 C C . GLU B 1 616 ? -18.75 -46.375 -1.249 1 95.56 616 GLU B C 1
ATOM 9854 O O . GLU B 1 616 ? -17.719 -47.062 -1.386 1 95.56 616 GLU B O 1
ATOM 9859 N N . LEU B 1 617 ? -18.875 -45.25 -0.623 1 97.81 617 LEU B N 1
ATOM 9860 C CA . LEU B 1 617 ? -17.734 -44.75 0.136 1 97.81 617 LEU B CA 1
ATOM 9861 C C . LEU B 1 617 ? -17.922 -45 1.63 1 97.81 617 LEU B C 1
ATOM 9863 O O . LEU B 1 617 ? -18.812 -44.406 2.242 1 97.81 617 LEU B O 1
ATOM 9867 N N . THR B 1 618 ? -17.141 -45.875 2.156 1 97.19 618 THR B N 1
ATOM 9868 C CA . THR B 1 618 ? -17.25 -46.188 3.574 1 97.19 618 THR B CA 1
ATOM 9869 C C . THR B 1 618 ? -15.898 -46.062 4.266 1 97.19 618 THR B C 1
ATOM 9871 O O . THR B 1 618 ? -14.898 -46.594 3.783 1 97.19 618 THR B O 1
ATOM 9874 N N . GLU B 1 619 ? -15.93 -45.344 5.301 1 96.75 619 GLU B N 1
ATOM 9875 C CA . GLU B 1 619 ? -14.688 -45.219 6.059 1 96.75 619 GLU B CA 1
ATOM 9876 C C . GLU B 1 619 ? -14.25 -46.562 6.652 1 96.75 619 GLU B C 1
ATOM 9878 O O . GLU B 1 619 ? -14.992 -47.188 7.418 1 96.75 619 GLU B O 1
ATOM 9883 N N . GLN B 1 620 ? -13.148 -46.969 6.34 1 96.12 620 GLN B N 1
ATOM 9884 C CA . GLN B 1 620 ? -12.609 -48.219 6.855 1 96.12 620 GLN B CA 1
ATOM 9885 C C . GLN B 1 620 ? -11.891 -48 8.188 1 96.12 620 GLN B C 1
ATOM 9887 O O . GLN B 1 620 ? -12.039 -48.812 9.109 1 96.12 620 GLN B O 1
ATOM 9892 N N . THR B 1 621 ? -11.055 -47 8.227 1 95.69 621 THR B N 1
ATOM 9893 C CA . THR B 1 621 ? -10.328 -46.688 9.453 1 95.69 621 THR B CA 1
ATOM 9894 C C . THR B 1 621 ? -9.805 -45.25 9.43 1 95.69 621 THR B C 1
ATOM 9896 O O . THR B 1 621 ? -9.75 -44.625 8.375 1 95.69 621 THR B O 1
ATOM 9899 N N . GLN B 1 622 ? -9.508 -44.812 10.648 1 96 622 GLN B N 1
ATOM 9900 C CA . GLN B 1 622 ? -8.797 -43.531 10.844 1 96 622 GLN B CA 1
ATOM 9901 C C . GLN B 1 622 ? -7.402 -43.781 11.422 1 96 622 GLN B C 1
ATOM 9903 O O . GLN B 1 622 ? -7.246 -44.531 12.383 1 96 622 GLN B O 1
ATOM 9908 N N . VAL B 1 623 ? -6.504 -43.219 10.797 1 97.06 623 VAL B N 1
ATOM 9909 C CA . VAL B 1 623 ? -5.133 -43.406 11.258 1 97.06 623 VAL B CA 1
ATOM 9910 C C . VAL B 1 623 ? -4.738 -42.25 12.18 1 97.06 623 VAL B C 1
ATOM 9912 O O . VAL B 1 623 ? -4.645 -41.125 11.742 1 97.06 623 VAL B O 1
ATOM 9915 N N . GLU B 1 624 ? -4.516 -42.562 13.375 1 95 624 GLU B N 1
ATOM 9916 C CA . GLU B 1 624 ? -3.992 -41.594 14.328 1 95 624 GLU B CA 1
ATOM 9917 C C . GLU B 1 624 ? -2.477 -41.469 14.203 1 95 624 GLU B C 1
ATOM 9919 O O . GLU B 1 624 ? -1.756 -42.469 14.258 1 95 624 GLU B O 1
ATOM 9924 N N . ILE B 1 625 ? -2.061 -40.344 14.031 1 94.06 625 ILE B N 1
ATOM 9925 C CA . ILE B 1 625 ? -0.63 -40.125 13.859 1 94.06 625 ILE B CA 1
ATOM 9926 C C . ILE B 1 625 ? -0.234 -38.781 14.523 1 94.06 625 ILE B C 1
ATOM 9928 O O . ILE B 1 625 ? -1.038 -37.875 14.594 1 94.06 625 ILE B O 1
ATOM 9932 N N . GLY B 1 626 ? 0.971 -38.781 15.086 1 89.94 626 GLY B N 1
ATOM 9933 C CA . GLY B 1 626 ? 1.476 -37.531 15.617 1 89.94 626 GLY B CA 1
ATOM 9934 C C . GLY B 1 626 ? 1.711 -36.469 14.539 1 89.94 626 GLY B C 1
ATOM 9935 O O . GLY B 1 626 ? 2.395 -36.75 13.547 1 89.94 626 GLY B O 1
ATOM 9936 N N . GLY B 1 627 ? 1.079 -35.344 14.703 1 87.44 627 GLY B N 1
ATOM 9937 C CA . GLY B 1 627 ? 1.149 -34.281 13.695 1 87.44 627 GLY B CA 1
ATOM 9938 C C . GLY B 1 627 ? 0.082 -34.438 12.625 1 87.44 627 GLY B C 1
ATOM 9939 O O . GLY B 1 627 ? -0.92 -35.125 12.82 1 87.44 627 GLY B O 1
ATOM 9940 N N . GLN B 1 628 ? 0.292 -33.781 11.531 1 91.06 628 GLN B N 1
ATOM 9941 C CA . GLN B 1 628 ? -0.658 -33.812 10.43 1 91.06 628 GLN B CA 1
ATOM 9942 C C . GLN B 1 628 ? -0.239 -34.844 9.375 1 91.06 628 GLN B C 1
ATOM 9944 O O . GLN B 1 628 ? 0.889 -34.812 8.875 1 91.06 628 GLN B O 1
ATOM 9949 N N . PRO B 1 629 ? -1.098 -35.812 9.117 1 95.5 629 PRO B N 1
ATOM 9950 C CA . PRO B 1 629 ? -0.742 -36.719 8.023 1 95.5 629 PRO B CA 1
ATOM 9951 C C . PRO B 1 629 ? -0.5 -35.969 6.703 1 95.5 629 PRO B C 1
ATOM 9953 O O . PRO B 1 629 ? -1.225 -35.031 6.375 1 95.5 629 PRO B O 1
ATOM 9956 N N . GLN B 1 630 ? 0.502 -36.375 6 1 94.94 630 GLN B N 1
ATOM 9957 C CA . GLN B 1 630 ? 0.887 -35.656 4.793 1 94.94 630 GLN B CA 1
ATOM 9958 C C . GLN B 1 630 ? 0.852 -36.562 3.568 1 94.94 630 GLN B C 1
ATOM 9960 O O . GLN B 1 630 ? 0.289 -36.219 2.533 1 94.94 630 GLN B O 1
ATOM 9965 N N . ARG B 1 631 ? 1.459 -37.719 3.686 1 97.5 631 ARG B N 1
ATOM 9966 C CA . ARG B 1 631 ? 1.579 -38.625 2.57 1 97.5 631 ARG B CA 1
ATOM 9967 C C . ARG B 1 631 ? 1.359 -40.062 3.031 1 97.5 631 ARG B C 1
ATOM 9969 O O . ARG B 1 631 ? 1.445 -40.375 4.227 1 97.5 631 ARG B O 1
ATOM 9976 N N . ALA B 1 632 ? 1.087 -40.906 2.045 1 98.31 632 ALA B N 1
ATOM 9977 C CA . ALA B 1 632 ? 0.993 -42.344 2.314 1 98.31 632 ALA B CA 1
ATOM 9978 C C . ALA B 1 632 ? 1.518 -43.156 1.138 1 98.31 632 ALA B C 1
ATOM 9980 O O . ALA B 1 632 ? 1.569 -42.656 0.007 1 98.31 632 ALA B O 1
ATOM 9981 N N . ALA B 1 633 ? 1.951 -44.344 1.422 1 98.12 633 ALA B N 1
ATOM 9982 C CA . ALA B 1 633 ? 2.367 -45.375 0.455 1 98.12 633 ALA B CA 1
ATOM 9983 C C . ALA B 1 633 ? 2.055 -46.781 0.963 1 98.12 633 ALA B C 1
ATOM 9985 O O . ALA B 1 633 ? 1.727 -46.969 2.137 1 98.12 633 ALA B O 1
ATOM 9986 N N . TYR B 1 634 ? 2.072 -47.719 0.077 1 97.81 634 TYR B N 1
ATOM 9987 C CA . TYR B 1 634 ? 1.922 -49.062 0.565 1 97.81 634 TYR B CA 1
ATOM 9988 C C . TYR B 1 634 ? 3.033 -49.969 0.031 1 97.81 634 TYR B C 1
ATOM 9990 O O . TYR B 1 634 ? 3.574 -49.719 -1.049 1 97.81 634 TYR B O 1
ATOM 9998 N N . VAL B 1 635 ? 3.426 -50.906 0.763 1 97.06 635 VAL B N 1
ATOM 9999 C CA . VAL B 1 635 ? 4.309 -52.031 0.421 1 97.06 635 VAL B CA 1
ATOM 10000 C C . VAL B 1 635 ? 3.637 -53.344 0.777 1 97.06 635 VAL B C 1
ATOM 10002 O O . VAL B 1 635 ? 3.289 -53.562 1.937 1 97.06 635 VAL B O 1
ATOM 10005 N N . ASP B 1 636 ? 3.434 -54.094 -0.3 1 95.94 636 ASP B N 1
ATOM 10006 C CA . ASP B 1 636 ? 2.646 -55.312 -0.125 1 95.94 636 ASP B CA 1
ATOM 10007 C C . ASP B 1 636 ? 1.279 -55 0.478 1 95.94 636 ASP B C 1
ATOM 10009 O O . ASP B 1 636 ? 0.486 -54.281 -0.116 1 95.94 636 ASP B O 1
ATOM 10013 N N . ASP B 1 637 ? 0.985 -55.562 1.73 1 96.75 637 ASP B N 1
ATOM 10014 C CA . ASP B 1 637 ? -0.322 -55.312 2.334 1 96.75 637 ASP B CA 1
ATOM 10015 C C . ASP B 1 637 ? -0.207 -54.406 3.551 1 96.75 637 ASP B C 1
ATOM 10017 O O . ASP B 1 637 ? -0.985 -54.5 4.5 1 96.75 637 ASP B O 1
ATOM 10021 N N . TYR B 1 638 ? 0.807 -53.531 3.48 1 97.81 638 TYR B N 1
ATOM 10022 C CA . TYR B 1 638 ? 0.993 -52.594 4.594 1 97.81 638 TYR B CA 1
ATOM 10023 C C . TYR B 1 638 ? 0.944 -51.156 4.117 1 97.81 638 TYR B C 1
ATOM 10025 O O . TYR B 1 638 ? 1.64 -50.781 3.17 1 97.81 638 TYR B O 1
ATOM 10033 N N . LEU B 1 639 ? 0.126 -50.375 4.793 1 98.06 639 LEU B N 1
ATOM 10034 C CA . LEU B 1 639 ? -0.003 -48.969 4.496 1 98.06 639 LEU B CA 1
ATOM 10035 C C . LEU B 1 639 ? 0.918 -48.125 5.387 1 98.06 639 LEU B C 1
ATOM 10037 O O . LEU B 1 639 ? 0.877 -48.25 6.613 1 98.06 639 LEU B O 1
ATOM 10041 N N . TYR B 1 640 ? 1.743 -47.375 4.785 1 98.38 640 TYR B N 1
ATOM 10042 C CA . TYR B 1 640 ? 2.643 -46.469 5.469 1 98.38 640 TYR B CA 1
ATOM 10043 C C . TYR B 1 640 ? 2.092 -45.031 5.434 1 98.38 640 TYR B C 1
ATOM 10045 O O . TYR B 1 640 ? 1.898 -44.469 4.359 1 98.38 640 TYR B O 1
ATOM 10053 N N . VAL B 1 641 ? 1.83 -44.438 6.578 1 98.12 641 VAL B N 1
ATOM 10054 C CA . VAL B 1 641 ? 1.327 -43.062 6.668 1 98.12 641 VAL B CA 1
ATOM 10055 C C . VAL B 1 641 ? 2.383 -42.188 7.312 1 98.12 641 VAL B C 1
ATOM 10057 O O . VAL B 1 641 ? 2.906 -42.5 8.383 1 98.12 641 VAL B O 1
ATOM 10060 N N . PHE B 1 642 ? 2.639 -41.031 6.645 1 97.12 642 PHE B N 1
ATOM 10061 C CA . PHE B 1 642 ? 3.715 -40.156 7.09 1 97.12 642 PHE B CA 1
ATOM 10062 C C . PHE B 1 642 ? 3.164 -38.812 7.535 1 97.12 642 PHE B C 1
ATOM 10064 O O . PHE B 1 642 ? 2.311 -38.25 6.859 1 97.12 642 PHE B O 1
ATOM 10071 N N . SER B 1 643 ? 3.602 -38.344 8.688 1 94.12 643 SER B N 1
ATOM 10072 C CA . SER B 1 643 ? 3.6 -36.938 9.078 1 94.12 643 SER B CA 1
ATOM 10073 C C . SER B 1 643 ? 5.02 -36.406 9.172 1 94.12 643 SER B C 1
ATOM 10075 O O . SER B 1 643 ? 5.98 -37.094 8.836 1 94.12 643 SER B O 1
ATOM 10077 N N . ASP B 1 644 ? 5.113 -35.188 9.477 1 89.75 644 ASP B N 1
ATOM 10078 C CA . ASP B 1 644 ? 6.453 -34.625 9.594 1 89.75 644 ASP B CA 1
ATOM 10079 C C . ASP B 1 644 ? 7.145 -35.094 10.859 1 89.75 644 ASP B C 1
ATOM 10081 O O . ASP B 1 644 ? 8.344 -34.875 11.047 1 89.75 644 ASP B O 1
ATOM 10085 N N . ARG B 1 645 ? 6.496 -35.938 11.734 1 87.81 645 ARG B N 1
ATOM 10086 C CA . ARG B 1 645 ? 7.043 -36.344 13.023 1 87.81 645 ARG B CA 1
ATOM 10087 C C . ARG B 1 645 ? 7.09 -37.844 13.156 1 87.81 645 ARG B C 1
ATOM 10089 O O . ARG B 1 645 ? 7.871 -38.406 13.938 1 87.81 645 ARG B O 1
ATOM 10096 N N . GLU B 1 646 ? 6.219 -38.406 12.383 1 93.62 646 GLU B N 1
ATOM 10097 C CA . GLU B 1 646 ? 5.996 -39.812 12.695 1 93.62 646 GLU B CA 1
ATOM 10098 C C . GLU B 1 646 ? 5.613 -40.594 11.445 1 93.62 646 GLU B C 1
ATOM 10100 O O . GLU B 1 646 ? 5.055 -40.031 10.5 1 93.62 646 GLU B O 1
ATOM 10105 N N . LEU B 1 647 ? 6.027 -41.844 11.422 1 96.88 647 LEU B N 1
ATOM 10106 C CA . LEU B 1 647 ? 5.547 -42.875 10.477 1 96.88 647 LEU B CA 1
ATOM 10107 C C . LEU B 1 647 ? 4.699 -43.906 11.188 1 96.88 647 LEU B C 1
ATOM 10109 O O . LEU B 1 647 ? 5.094 -44.438 12.234 1 96.88 647 LEU B O 1
ATOM 10113 N N . VAL B 1 648 ? 3.52 -44.125 10.672 1 97.69 648 VAL B N 1
ATOM 10114 C CA . VAL B 1 648 ? 2.65 -45.188 11.195 1 97.69 648 VAL B CA 1
ATOM 10115 C C . VAL B 1 648 ? 2.41 -46.25 10.125 1 97.69 648 VAL B C 1
ATOM 10117 O O . VAL B 1 648 ? 2.15 -45.906 8.961 1 97.69 648 VAL B O 1
ATOM 10120 N N . VAL B 1 649 ? 2.52 -47.5 10.516 1 98 649 VAL B N 1
ATOM 10121 C CA . VAL B 1 649 ? 2.307 -48.594 9.586 1 98 649 VAL B CA 1
ATOM 10122 C C . VAL B 1 649 ? 1.029 -49.344 9.953 1 98 649 VAL B C 1
ATOM 10124 O O . VAL B 1 649 ? 0.857 -49.781 11.102 1 98 649 VAL B O 1
ATOM 10127 N N . MET B 1 650 ? 0.177 -49.469 8.969 1 97.88 650 MET B N 1
ATOM 10128 C CA . MET B 1 650 ? -1.081 -50.188 9.141 1 97.88 650 MET B CA 1
ATOM 10129 C C . MET B 1 650 ? -1.095 -51.469 8.312 1 97.88 650 MET B C 1
ATOM 10131 O O . MET B 1 650 ? -0.623 -51.5 7.172 1 97.88 650 MET B O 1
ATOM 10135 N N . ASP B 1 651 ? -1.658 -52.531 8.875 1 97.38 651 ASP B N 1
ATOM 10136 C CA . ASP B 1 651 ? -1.927 -53.75 8.102 1 97.38 651 ASP B CA 1
ATOM 10137 C C . ASP B 1 651 ? -3.225 -53.594 7.309 1 97.38 651 ASP B C 1
ATOM 10139 O O . ASP B 1 651 ? -4.305 -53.469 7.887 1 97.38 651 ASP B O 1
ATOM 10143 N N . GLU B 1 652 ? -3.207 -53.656 5.957 1 96.81 652 GLU B N 1
ATOM 10144 C CA . GLU B 1 652 ? -4.367 -53.406 5.117 1 96.81 652 GLU B CA 1
ATOM 10145 C C . GLU B 1 652 ? -5.344 -54.562 5.125 1 96.81 652 GLU B C 1
ATOM 10147 O O . GLU B 1 652 ? -6.48 -54.438 4.66 1 96.81 652 GLU B O 1
ATOM 10152 N N . THR B 1 653 ? -4.98 -55.688 5.691 1 95.75 653 THR B N 1
ATOM 10153 C CA . THR B 1 653 ? -5.848 -56.875 5.695 1 95.75 653 THR B CA 1
ATOM 10154 C C . THR B 1 653 ? -6.84 -56.812 6.855 1 95.75 653 THR B C 1
ATOM 10156 O O . THR B 1 653 ? -7.926 -57.375 6.781 1 95.75 653 THR B O 1
ATOM 10159 N N . ASP B 1 654 ? -6.469 -56.125 7.957 1 95.31 654 ASP B N 1
ATOM 10160 C CA . ASP B 1 654 ? -7.395 -56.031 9.078 1 95.31 654 ASP B CA 1
ATOM 10161 C C . ASP B 1 654 ? -7.391 -54.594 9.656 1 95.31 654 ASP B C 1
ATOM 10163 O O . ASP B 1 654 ? -8.086 -54.312 10.633 1 95.31 654 ASP B O 1
ATOM 10167 N N . TRP B 1 655 ? -6.527 -53.75 9.148 1 96.38 655 TRP B N 1
ATOM 10168 C CA . TRP B 1 655 ? -6.449 -52.312 9.43 1 96.38 655 TRP B CA 1
ATOM 10169 C C . TRP B 1 655 ? -6.004 -52.062 10.859 1 96.38 655 TRP B C 1
ATOM 10171 O O . TRP B 1 655 ? -6.375 -51.062 11.469 1 96.38 655 TRP B O 1
ATOM 10181 N N . SER B 1 656 ? -5.254 -53.031 11.391 1 95.75 656 SER B N 1
ATOM 10182 C CA . SER B 1 656 ? -4.629 -52.812 12.695 1 95.75 656 SER B CA 1
ATOM 10183 C C . SER B 1 656 ? -3.314 -52.062 12.562 1 95.75 656 SER B C 1
ATOM 10185 O O . SER B 1 656 ? -2.664 -52.094 11.523 1 95.75 656 SER B O 1
ATOM 10187 N N . ARG B 1 657 ? -3.004 -51.375 13.578 1 95.88 657 ARG B N 1
ATOM 10188 C CA . ARG B 1 657 ? -1.716 -50.719 13.633 1 95.88 657 ARG B CA 1
ATOM 10189 C C . ARG B 1 657 ? -0.585 -51.688 13.922 1 95.88 657 ARG B C 1
ATOM 10191 O O . ARG B 1 657 ? -0.622 -52.406 14.922 1 95.88 657 ARG B O 1
ATOM 10198 N N . GLU B 1 658 ? 0.359 -51.719 13.141 1 96 658 GLU B N 1
ATOM 10199 C CA . GLU B 1 658 ? 1.47 -52.656 13.312 1 96 658 GLU B CA 1
ATOM 10200 C C . GLU B 1 658 ? 2.598 -52.031 14.125 1 96 658 GLU B C 1
ATOM 10202 O O . GLU B 1 658 ? 3.119 -52.656 15.055 1 96 658 GLU B O 1
ATOM 10207 N N . THR B 1 659 ? 3.02 -50.875 13.711 1 95.31 659 THR B N 1
ATOM 10208 C CA . THR B 1 659 ? 4.113 -50.188 14.383 1 95.31 659 THR B CA 1
ATOM 10209 C C . THR B 1 659 ? 4.121 -48.719 14.039 1 95.31 659 THR B C 1
ATOM 10211 O O . THR B 1 659 ? 3.309 -48.25 13.234 1 95.31 659 THR B O 1
ATOM 10214 N N . SER B 1 660 ? 4.934 -47.969 14.719 1 95.19 660 SER B N 1
ATOM 10215 C CA . SER B 1 660 ? 5.18 -46.562 14.445 1 95.19 660 SER B CA 1
ATOM 10216 C C . SER B 1 660 ? 6.648 -46.219 14.648 1 95.19 660 SER B C 1
ATOM 10218 O O . SER B 1 660 ? 7.359 -46.875 15.398 1 95.19 660 SER B O 1
ATOM 10220 N N . LEU B 1 661 ? 7.062 -45.25 13.906 1 94.31 661 LEU B N 1
ATOM 10221 C CA . LEU B 1 661 ? 8.43 -44.75 14.016 1 94.31 661 LEU B CA 1
ATOM 10222 C C . LEU B 1 661 ? 8.453 -43.25 14.188 1 94.31 661 LEU B C 1
ATOM 10224 O O . LEU B 1 661 ? 7.77 -42.531 13.445 1 94.31 661 LEU B O 1
ATOM 10228 N N . ASP B 1 662 ? 9.164 -42.812 15.234 1 90.69 662 ASP B N 1
ATOM 10229 C CA . ASP B 1 662 ? 9.398 -41.375 15.344 1 90.69 662 ASP B CA 1
ATOM 10230 C C . ASP B 1 662 ? 10.43 -40.906 14.328 1 90.69 662 ASP B C 1
ATOM 10232 O O . ASP B 1 662 ? 11.492 -41.5 14.18 1 90.69 662 ASP B O 1
ATOM 10236 N N . LEU B 1 663 ? 9.945 -39.938 13.539 1 86.81 663 LEU B N 1
ATOM 10237 C CA . LEU B 1 663 ? 10.867 -39.406 12.547 1 86.81 663 LEU B CA 1
ATOM 10238 C C . LEU B 1 663 ? 11.68 -38.25 13.117 1 86.81 663 LEU B C 1
ATOM 10240 O O . LEU B 1 663 ? 11.18 -37.125 13.211 1 86.81 663 LEU B O 1
ATOM 10244 N N . ASP B 1 664 ? 12.57 -38.438 14.062 1 67.25 664 ASP B N 1
ATOM 10245 C CA . ASP B 1 664 ? 13.43 -37.438 14.688 1 67.25 664 ASP B CA 1
ATOM 10246 C C . ASP B 1 664 ? 14.555 -37 13.742 1 67.25 664 ASP B C 1
ATOM 10248 O O . ASP B 1 664 ? 15.109 -37.844 13.023 1 67.25 664 ASP B O 1
ATOM 10252 N N . SER B 1 665 ? 14.547 -35.688 13.375 1 56.97 665 SER B N 1
ATOM 10253 C CA . SER B 1 665 ? 15.672 -35.219 12.578 1 56.97 665 SER B CA 1
ATOM 10254 C C . SER B 1 665 ? 16.984 -35.438 13.312 1 56.97 665 SER B C 1
ATOM 10256 O O . SER B 1 665 ? 17.078 -35.219 14.523 1 56.97 665 SER B O 1
ATOM 10258 N N . GLU B 1 666 ? 17.797 -36.406 12.984 1 46.81 666 GLU B N 1
ATOM 10259 C CA . GLU B 1 666 ? 19.125 -36.406 13.586 1 46.81 666 GLU B CA 1
ATOM 10260 C C . GLU B 1 666 ? 19.812 -35.062 13.391 1 46.81 666 GLU B C 1
ATOM 10262 O O . GLU B 1 666 ? 19.594 -34.375 12.398 1 46.81 666 GLU B O 1
#

InterPro domains:
  IPR014441 Uncharacterised conserved protein UCP006425, beta-propeller-type [PIRSF006425] (60-657)
  IPR019198 Beta-propeller domain-containing family [PF09826] (120-651)